Protein AF-0000000083417436 (afdb_homodimer)

Secondary structure (DSSP, 8-state):
-HHHHHHHHHHHHHHHHHHHHHHHHHHHHHHHHHHHHHHHHHHHHTHHHHHTSHHHHHHHHHIIIIIHHHHHHHHHSPS-HHHHHHHHHHGGGS--HHHHHHHHHHHHHHHHHTT--HHHHHTTEETTEE-S----HHHHHHHHHHHTTT-HHHHHHHHHHHHHHHHH----SSSSSSHHHHHHHHHHHHHHTT-HHHHHHHHHHHHHHSS-TT-HHHHHHHHHHHHHHHT--PPPPSGGG---HHHHHHTT---------EEEE--SSHHHHHSPEEEEEEEETTEEEEEES-S-HHHHHHHHHHHGGG-EE-----SS-----SS--EEEEEE-TTSSHHHHHHHHHHHHHHT---TTPPPEEEEEE-TT--EEEE-SS-SS--SS-EEEEEEEE-S--SEE--EEETTTTEEE---TT-EEEEESB-TTS-B-GGG-EEEPPEEES-EEEEEEEEESGGGTTTS----------/-HHHHHHHHHHHHHHHHHHHHHHHHHHHHHHHHHHHHHHHHHHHHTHHHHHTSHHHHHHHHHIIIIIHHHHHHHHHSPS-HHHHHHHHHHGGGS--HHHHHHHHHHHHHHHHHTT--HHHHHTTEETTEE-S----HHHHHHHHHHHTTT-HHHHHHHHHHHHHHHHH-----SSSSSHHHHHHHHHHHHHHTT-HHHHHHHHHHHHHHSS-TT-HHHHHHHHHHHHHHHT--PPPPSGGG---HHHHHHTT---------EEEE--SSHHHHHS-EEEEEEETTTTEEEEES-S-HHHHHHHHHHHGGG-EE-----SS-----SS--EEEEEE-TTSSHHHHHHHHHHHHHHT---TTPPPEEEEEE-TT--EEEE-SS-SS--SS-EEEEEEEE-S--SEE--EEETTTTEEE---TT-EEEEESB-TTS-B-GGG-EEEPPEEES-EEEEEEEEESGGGTTTS----------

Nearest PDB structures (foldseek):
  7zsc-assembly1_A  TM=8.665E-01  e=1.433E-21  Homo sapiens
  7zsc-assembly2_B  TM=8.667E-01  e=2.878E-21  Homo sapiens
  5hv0-assembly1_B  TM=8.045E-01  e=5.940E-15  Bacillus anthracis
  5hv4-assembly1_A-2  TM=8.332E-01  e=5.359E-14  Bacillus anthracis
  5iax-assembly1_B  TM=8.085E-01  e=2.970E-14  Bacillus anthracis

InterPro domains:
  IPR005123 Oxoglutarate/iron-dependent dioxygenase domain [PS51471] (359-460)
  IPR006620 Prolyl 4-hydroxylase, alpha subunit [SM00702] (286-459)
  IPR011990 Tetratricopeptide-like helical domain superfamily [G3DSA:1.25.40.10] (98-228)
  IPR013547 Prolyl 4-hydroxylase, N-terminal [PF08336] (1-128)
  IPR044862 Prolyl 4-hydroxylase alpha subunit, Fe(2+) 2OG dioxygenase domain [PF13640] (366-459)
  IPR045054 Prolyl 4-hydroxylase [PTHR10869] (99-460)

Foldseek 3Di:
DVVVVVVVVVLVVLVVVLVVQVVVLVVVCVVCVVVVVVVVVVCVVPVPVQCVDPVSVVVVVVCVVPVVVVVVVSVVDDTSPVSVVVCVVCVVVDADPLLLLVVLVLVVQQCLLQVNALVCVQQQHDPRDRDPDHHALVRLQSSLVSCLVPWNQSSLRSLLVSLVRLLVDADPDPPDPDSLVVLLVSLVVCVVSLVLVSSLSSLVSSCVVVVCVPDVVSVVVSVVSVVSNVPDDRDHTPSVPDDDLQSCLQNVNQPDDQPWDFDFDQDDDPVCVVPTWTKRFSDVVQTKIKTPQQADLVLLVVVCVVWVVPWDQDQPPDPPDSPPRPVRFKTKDFDACVNDDSSVVVVVSVCVVVVADQPPWGGKMKMKGDASHKWDWDAQWDPDPDPKIQFKKKKAWQDFAPGTFWKAQSLSSDTGGRDHNMMMMGTQADPVGHGDPSRTMMTTGRHGDMTMMIMIGGMCVRCVPRDPPPDPPPPPD/DVVVVVVVVVLVVLVVVLVVQVVVLVVVCVVCVVVVVVVVVVCVVPVPVQCVDPVSVVVVVVCVVPVVVVVVVSVVDDTSPVSVVVCVVCVVVDADPLLLLVVLVLVVQQCLLQVNALVCVQQQHDPRDRDPDHHALVRLQSSLVSCLVPWNQSSLRSLLVSLVRLLVDADPDPPDPDSLVVLLVSLVVCVVSLVLVSSLSSLVSSCVVVVCVPDPVSVVVSVVSVVSNVPDDRGHTDSVPDDDLQSCLQNVNQPDDLPDDFDFPQDPDPVCVVPTWTKRFSDVVQTKIKTPQQADLVLLVVVCVVWVVPWDQDQPPDPPDSPPRPVRFKTKDFDACVNDDSSVVVVVSVCVVVVADQPPWGGKMKMKGDASHKWDWDAQWDPDPDPKIQFKKKKAWQDFAPGTFWKAQSLSSDTGGRDHNMMMMGTQADPVGHGDPSRTMMTTGRHGDMTMMIMIGGMCVRCVPRDPPPDPPPDDD

pLDDT: mean 88.31, std 15.36, range [26.8, 98.62]

Radius of gyration: 50.2 Å; Cα contacts (8 Å, |Δi|>4): 1566; chains: 2; bounding box: 73×171×95 Å

Sequence (954 aa):
MVRLVQLEADFIDNLSSYADELEAKLNKLKSVIPQMRARSKQALLQVENYISNPINAFSLLRRMHEDWQDWNVFMETSVGQSQVNFFNQARAELPTSADLYDACATLFRLQVVYELTVKDMTRGILNGKQYDASLNALDTYAMGKYLIKLDRGLAGEWFTETSEWLKENTLQTPIGDSREKVLLLFAQALLDYKYYSIALTIFDQAVLLANDSADPALLSKRSIIEELSRGEVKEKPEAKSRQTIYEIGCRGQYVQKSGLMCMYKSKSPAFLRLARIKMEVLVLDPLVVIFHDVLSLREIDGLQEIATPHLKRSLVVRYGVNVQAKLRISAGTWVDPKHNNLTLRIERRISDMVDLNLEGSEPFYIIRYGLGGLYKAHYDYFDSNTNDNRLATILFYMNDVEQGGATVFPHFGQTVRPKRGNALFWYNIQHNGTVDTRTLHGGCPVLVGSKWIFTQWIHELPNMFHRPCRKQEPSAAMVRLVQLEADFIDNLSSYADELEAKLNKLKSVIPQMRARSKQALLQVENYISNPINAFSLLRRMHEDWQDWNVFMETSVGQSQVNFFNQARAELPTSADLYDACATLFRLQVVYELTVKDMTRGILNGKQYDASLNALDTYAMGKYLIKLDRGLAGEWFTETSEWLKENTLQTPIGDSREKVLLLFAQALLDYKYYSIALTIFDQAVLLANDSADPALLSKRSIIEELSRGEVKEKPEAKSRQTIYEIGCRGQYVQKSGLMCMYKSKSPAFLRLARIKMEVLVLDPLVVIFHDVLSLREIDGLQEIATPHLKRSLVVRYGVNVQAKLRISAGTWVDPKHNNLTLRIERRISDMVDLNLEGSEPFYIIRYGLGGLYKAHYDYFDSNTNDNRLATILFYMNDVEQGGATVFPHFGQTVRPKRGNALFWYNIQHNGTVDTRTLHGGCPVLVGSKWIFTQWIHELPNMFHRPCRKQEPSAA

Organism: Drosophila navojoa (NCBI:txid7232)

Structure (mmCIF, N/CA/C/O backbone):
data_AF-0000000083417436-model_v1
#
loop_
_entity.id
_entity.type
_entity.pdbx_description
1 polymer 'procollagen-proline 4-dioxygenase'
#
loop_
_atom_site.group_PDB
_atom_site.id
_atom_site.type_symbol
_atom_site.label_atom_id
_atom_site.label_alt_id
_atom_site.label_comp_id
_atom_site.label_asym_id
_atom_site.label_entity_id
_atom_site.label_seq_id
_atom_site.pdbx_PDB_ins_code
_atom_site.Cartn_x
_atom_site.Cartn_y
_atom_site.Cartn_z
_atom_site.occupancy
_atom_site.B_iso_or_equiv
_atom_site.auth_seq_id
_atom_site.auth_comp_id
_atom_site.auth_asym_id
_atom_site.auth_atom_id
_atom_site.pdbx_PDB_model_num
ATOM 1 N N . MET A 1 1 ? -8.047 30.062 10.57 1 87.88 1 MET A N 1
ATOM 2 C CA . MET A 1 1 ? -7.359 29.172 11.508 1 87.88 1 MET A CA 1
ATOM 3 C C . MET A 1 1 ? -8.312 28.109 12.055 1 87.88 1 MET A C 1
ATOM 5 O O . MET A 1 1 ? -7.938 26.953 12.18 1 87.88 1 MET A O 1
ATOM 9 N N . VAL A 1 2 ? -9.539 28.547 12.344 1 89.25 2 VAL A N 1
ATOM 10 C CA . VAL A 1 2 ? -10.523 27.594 12.844 1 89.25 2 VAL A CA 1
ATOM 11 C C . VAL A 1 2 ? -10.727 26.469 11.82 1 89.25 2 VAL A C 1
ATOM 13 O O . VAL A 1 2 ? -10.742 25.297 12.18 1 89.25 2 VAL A O 1
ATOM 16 N N . ARG A 1 3 ? -10.852 26.844 10.594 1 92.62 3 ARG A N 1
ATOM 17 C CA . ARG A 1 3 ? -11.039 25.891 9.516 1 92.62 3 ARG A CA 1
ATOM 18 C C . ARG A 1 3 ? -9.852 24.922 9.422 1 92.62 3 ARG A C 1
ATOM 20 O O . ARG A 1 3 ? -10.031 23.75 9.117 1 92.62 3 ARG A O 1
ATOM 27 N N . LEU A 1 4 ? -8.695 25.391 9.672 1 96.06 4 LEU A N 1
ATOM 28 C CA . LEU A 1 4 ? -7.508 24.547 9.602 1 96.06 4 LEU A CA 1
ATOM 29 C C . LEU A 1 4 ? -7.539 23.469 10.672 1 96.06 4 LEU A C 1
ATOM 31 O O . LEU A 1 4 ? -7.09 22.344 10.438 1 96.06 4 LEU A O 1
ATOM 35 N N . VAL A 1 5 ? -8.039 23.828 11.875 1 97.12 5 VAL A N 1
ATOM 36 C CA . VAL A 1 5 ? -8.148 22.859 12.961 1 97.12 5 VAL A CA 1
ATOM 37 C C . VAL A 1 5 ? -9.086 21.719 12.539 1 97.12 5 VAL A C 1
ATOM 39 O O . VAL A 1 5 ? -8.766 20.547 12.734 1 97.12 5 VAL A O 1
ATOM 42 N N . GLN A 1 6 ? -10.203 22.078 11.961 1 97.12 6 GLN A N 1
ATOM 43 C CA . GLN A 1 6 ? -11.164 21.094 11.5 1 97.12 6 GLN A CA 1
ATOM 44 C C . GLN A 1 6 ? -10.594 20.25 10.359 1 97.12 6 GLN A C 1
ATOM 46 O O . GLN A 1 6 ? -10.789 19.031 10.32 1 97.12 6 GLN A O 1
ATOM 51 N N . LEU A 1 7 ? -9.953 20.922 9.453 1 97.62 7 LEU A N 1
ATOM 52 C CA . LEU A 1 7 ? -9.367 20.234 8.305 1 97.62 7 LEU A CA 1
ATOM 53 C C . LEU A 1 7 ? -8.312 19.234 8.75 1 97.62 7 LEU A C 1
ATOM 55 O O . LEU A 1 7 ? -8.203 18.141 8.18 1 97.62 7 LEU A O 1
ATOM 59 N N . GLU A 1 8 ? -7.516 19.547 9.727 1 97.75 8 GLU A N 1
ATOM 60 C CA . GLU A 1 8 ? -6.52 18.609 10.227 1 97.75 8 GLU A CA 1
ATOM 61 C C . GLU A 1 8 ? -7.18 17.344 10.789 1 97.75 8 GLU A C 1
ATOM 63 O O . GLU A 1 8 ? -6.688 16.234 10.594 1 97.75 8 GLU A O 1
ATOM 68 N N . ALA A 1 9 ? -8.266 17.562 11.547 1 98 9 ALA A N 1
ATOM 69 C CA . ALA A 1 9 ? -9.008 16.422 12.055 1 98 9 ALA A CA 1
ATOM 70 C C . ALA A 1 9 ? -9.484 15.516 10.914 1 98 9 ALA A C 1
ATOM 72 O O . ALA A 1 9 ? -9.398 14.289 11.008 1 98 9 ALA A O 1
ATOM 73 N N . ASP A 1 10 ? -9.961 16.141 9.875 1 98.12 10 ASP A N 1
ATOM 74 C CA . ASP A 1 10 ? -10.406 15.391 8.703 1 98.12 10 ASP A CA 1
ATOM 75 C C . ASP A 1 10 ? -9.242 14.625 8.07 1 98.12 10 ASP A C 1
ATOM 77 O O . ASP A 1 10 ? -9.406 13.492 7.617 1 98.12 10 ASP A O 1
ATOM 81 N N . PHE A 1 11 ? -8.109 15.281 7.996 1 98.06 11 PHE A N 1
ATOM 82 C CA . PHE A 1 11 ? -6.926 14.641 7.426 1 98.06 11 PHE A CA 1
ATOM 83 C C . PHE A 1 11 ? -6.508 13.438 8.258 1 98.06 11 PHE A C 1
ATOM 85 O O . PHE A 1 11 ? -6.078 12.414 7.707 1 98.06 11 PHE A O 1
ATOM 92 N N . ILE A 1 12 ? -6.59 13.531 9.547 1 98.12 12 ILE A N 1
ATOM 93 C CA . ILE A 1 12 ? -6.227 12.43 10.43 1 98.12 12 ILE A CA 1
ATOM 94 C C . ILE A 1 12 ? -7.172 11.25 10.203 1 98.12 12 ILE A C 1
ATOM 96 O O . ILE A 1 12 ? -6.734 10.102 10.117 1 98.12 12 ILE A O 1
ATOM 100 N N . ASP A 1 13 ? -8.438 11.539 10.07 1 98.25 13 ASP A N 1
ATOM 101 C CA . ASP A 1 13 ? -9.414 10.492 9.773 1 98.25 13 ASP A CA 1
ATOM 102 C C . ASP A 1 13 ? -9.125 9.852 8.414 1 98.25 13 ASP A C 1
ATOM 104 O O . ASP A 1 13 ? -9.266 8.641 8.25 1 98.25 13 ASP A O 1
ATOM 108 N N . ASN A 1 14 ? -8.836 10.727 7.484 1 98.25 14 ASN A N 1
ATOM 109 C CA . ASN A 1 14 ? -8.461 10.25 6.156 1 98.25 14 ASN A CA 1
ATOM 110 C C . ASN A 1 14 ? -7.25 9.32 6.211 1 98.25 14 ASN A C 1
ATOM 112 O O . ASN A 1 14 ? -7.219 8.289 5.539 1 98.25 14 ASN A O 1
ATOM 116 N N . LEU A 1 15 ? -6.234 9.688 6.93 1 97.75 15 LEU A N 1
ATOM 117 C CA . LEU A 1 15 ? -5.035 8.875 7.109 1 97.75 15 LEU A CA 1
ATOM 118 C C . LEU A 1 15 ? -5.371 7.551 7.781 1 97.75 15 LEU A C 1
ATOM 120 O O . LEU A 1 15 ? -4.797 6.512 7.441 1 97.75 15 LEU A O 1
ATOM 124 N N . SER A 1 16 ? -6.254 7.602 8.75 1 98.25 16 SER A N 1
ATOM 125 C CA . SER A 1 16 ? -6.715 6.387 9.422 1 98.25 16 SER A CA 1
ATOM 126 C C . SER A 1 16 ? -7.41 5.445 8.445 1 98.25 16 SER A C 1
ATOM 128 O O . SER A 1 16 ? -7.223 4.23 8.508 1 98.25 16 SER A O 1
ATOM 130 N N . SER A 1 17 ? -8.25 6.031 7.617 1 98.31 17 SER A N 1
ATOM 131 C CA . SER A 1 17 ? -8.906 5.246 6.578 1 98.31 17 SER A CA 1
ATOM 132 C C . SER A 1 17 ? -7.891 4.586 5.652 1 98.31 17 SER A C 1
ATOM 134 O O . SER A 1 17 ? -8.078 3.441 5.238 1 98.31 17 SER A O 1
ATOM 136 N N . TYR A 1 18 ? -6.863 5.297 5.207 1 98.06 18 TYR A N 1
ATOM 137 C CA . TYR A 1 18 ? -5.77 4.75 4.414 1 98.06 18 TYR A CA 1
ATOM 138 C C . TYR A 1 18 ? -5.129 3.557 5.117 1 98.06 18 TYR A C 1
ATOM 140 O O . TYR A 1 18 ? -4.871 2.525 4.492 1 98.06 18 TYR A O 1
ATOM 148 N N . ALA A 1 19 ? -4.859 3.709 6.426 1 98 19 ALA A N 1
ATOM 149 C CA . ALA A 1 19 ? -4.289 2.619 7.215 1 98 19 ALA A CA 1
ATOM 150 C C . ALA A 1 19 ? -5.191 1.389 7.176 1 98 19 ALA A C 1
ATOM 152 O O . ALA A 1 19 ? -4.703 0.258 7.102 1 98 19 ALA A O 1
ATOM 153 N N . ASP A 1 20 ? -6.469 1.587 7.25 1 97.94 20 ASP A N 1
ATOM 154 C CA . ASP A 1 20 ? -7.422 0.484 7.203 1 97.94 20 ASP A CA 1
ATOM 155 C C . ASP A 1 20 ? -7.312 -0.282 5.887 1 97.94 20 ASP A C 1
ATOM 157 O O . ASP A 1 20 ? -7.383 -1.513 5.867 1 97.94 20 ASP A O 1
ATOM 161 N N . GLU A 1 21 ? -7.219 0.444 4.828 1 96.38 21 GLU A N 1
ATOM 162 C CA . GLU A 1 21 ? -7.09 -0.193 3.521 1 96.38 21 GLU A CA 1
ATOM 163 C C . GLU A 1 21 ? -5.793 -0.99 3.42 1 96.38 21 GLU A C 1
ATOM 165 O O . GLU A 1 21 ? -5.773 -2.09 2.863 1 96.38 21 GLU A O 1
ATOM 170 N N . LEU A 1 22 ? -4.668 -0.401 3.922 1 97 22 LEU A N 1
ATOM 171 C CA . LEU A 1 22 ? -3.396 -1.113 3.973 1 97 22 LEU A CA 1
ATOM 172 C C . LEU A 1 22 ? -3.529 -2.404 4.773 1 97 22 LEU A C 1
ATOM 174 O O . LEU A 1 22 ? -3.016 -3.449 4.367 1 97 22 LEU A O 1
ATOM 178 N N . GLU A 1 23 ? -4.168 -2.256 5.875 1 97.31 23 GLU A N 1
ATOM 179 C CA . GLU A 1 23 ? -4.332 -3.404 6.762 1 97.31 23 GLU A CA 1
ATOM 180 C C . GLU A 1 23 ? -5.145 -4.508 6.09 1 97.31 23 GLU A C 1
ATOM 182 O O . GLU A 1 23 ? -4.848 -5.691 6.25 1 97.31 23 GLU A O 1
ATOM 187 N N . ALA A 1 24 ? -6.207 -4.176 5.402 1 94.88 24 ALA A N 1
ATOM 188 C CA . ALA A 1 24 ? -7.027 -5.148 4.688 1 94.88 24 ALA A CA 1
ATOM 189 C C . ALA A 1 24 ? -6.207 -5.906 3.648 1 94.88 24 ALA A C 1
ATOM 191 O O . ALA A 1 24 ? -6.312 -7.129 3.531 1 94.88 24 ALA A O 1
ATOM 192 N N . LYS A 1 25 ? -5.453 -5.148 2.873 1 94.62 25 LYS A N 1
ATOM 193 C CA . LYS A 1 25 ? -4.59 -5.762 1.867 1 94.62 25 LYS A CA 1
ATOM 194 C C . LYS A 1 25 ? -3.564 -6.688 2.512 1 94.62 25 LYS A C 1
ATOM 196 O O . LYS A 1 25 ? -3.336 -7.801 2.031 1 94.62 25 LYS A O 1
ATOM 201 N N . LEU A 1 26 ? -2.938 -6.27 3.613 1 96.81 26 LEU A N 1
ATOM 202 C CA . LEU A 1 26 ? -1.954 -7.07 4.336 1 96.81 26 LEU A CA 1
ATOM 203 C C . LEU A 1 26 ? -2.588 -8.344 4.891 1 96.81 26 LEU A C 1
ATOM 205 O O . LEU A 1 26 ? -1.989 -9.414 4.828 1 96.81 26 LEU A O 1
ATOM 209 N N . ASN A 1 27 ? -3.762 -8.227 5.445 1 95.19 27 ASN A N 1
ATOM 210 C CA . ASN A 1 27 ? -4.449 -9.367 6.043 1 95.19 27 ASN A CA 1
ATOM 211 C C . ASN A 1 27 ? -4.742 -10.453 5.008 1 95.19 27 ASN A C 1
ATOM 213 O O . ASN A 1 27 ? -4.676 -11.641 5.316 1 95.19 27 ASN A O 1
ATOM 217 N N . LYS A 1 28 ? -5.129 -10.07 3.848 1 93.88 28 LYS A N 1
ATOM 218 C CA . LYS A 1 28 ? -5.344 -11.031 2.771 1 93.88 28 LYS A CA 1
ATOM 219 C C . LYS A 1 28 ? -4.082 -11.852 2.504 1 93.88 28 LYS A C 1
ATOM 221 O O . LYS A 1 28 ? -4.145 -13.078 2.387 1 93.88 28 LYS A O 1
ATOM 226 N N . LEU A 1 29 ? -2.91 -11.234 2.422 1 96.06 29 LEU A N 1
ATOM 227 C CA . LEU A 1 29 ? -1.639 -11.898 2.166 1 96.06 29 LEU A CA 1
ATOM 228 C C . LEU A 1 29 ? -1.266 -12.82 3.322 1 96.06 29 LEU A C 1
ATOM 230 O O . LEU A 1 29 ? -0.821 -13.953 3.104 1 96.06 29 LEU A O 1
ATOM 234 N N . LYS A 1 30 ? -1.461 -12.328 4.531 1 95.69 30 LYS A N 1
ATOM 235 C CA . LYS A 1 30 ? -1.104 -13.109 5.711 1 95.69 30 LYS A CA 1
ATOM 236 C C . LYS A 1 30 ? -1.944 -14.375 5.805 1 95.69 30 LYS A C 1
ATOM 238 O O . LYS A 1 30 ? -1.495 -15.383 6.355 1 95.69 30 LYS A O 1
ATOM 243 N N . SER A 1 31 ? -3.09 -14.328 5.266 1 93.06 31 SER A N 1
ATOM 244 C CA . SER A 1 31 ? -3.984 -15.484 5.312 1 93.06 31 SER A CA 1
ATOM 245 C C . SER A 1 31 ? -3.605 -16.516 4.266 1 93.06 31 SER A C 1
ATOM 247 O O . SER A 1 31 ? -3.816 -17.719 4.469 1 93.06 31 SER A O 1
ATOM 249 N N . VAL A 1 32 ? -3.018 -16.156 3.154 1 94.38 32 VAL A N 1
ATOM 250 C CA . VAL A 1 32 ? -2.873 -17.078 2.033 1 94.38 32 VAL A CA 1
ATOM 251 C C . VAL A 1 32 ? -1.428 -17.578 1.949 1 94.38 32 VAL A C 1
ATOM 253 O O . VAL A 1 32 ? -1.17 -18.703 1.516 1 94.38 32 VAL A O 1
ATOM 256 N N . ILE A 1 33 ? -0.412 -16.797 2.352 1 96.88 33 ILE A N 1
ATOM 257 C CA . ILE A 1 33 ? 1.002 -17.062 2.115 1 96.88 33 ILE A CA 1
ATOM 258 C C . ILE A 1 33 ? 1.409 -18.344 2.842 1 96.88 33 ILE A C 1
ATOM 260 O O . ILE A 1 33 ? 2.082 -19.203 2.268 1 96.88 33 ILE A O 1
ATOM 264 N N . PRO A 1 34 ? 0.971 -18.531 4.125 1 96.19 34 PRO A N 1
ATOM 265 C CA . PRO A 1 34 ? 1.371 -19.766 4.805 1 96.19 34 PRO A CA 1
ATOM 266 C C . PRO A 1 34 ? 0.889 -21.031 4.082 1 96.19 34 PRO A C 1
ATOM 268 O O . PRO A 1 34 ? 1.629 -22.016 3.98 1 96.19 34 PRO A O 1
ATOM 271 N N . GLN A 1 35 ? -0.306 -21.016 3.547 1 94.06 35 GLN A N 1
ATOM 272 C CA . GLN A 1 35 ? -0.842 -22.156 2.82 1 94.06 35 GLN A CA 1
ATOM 273 C C . GLN A 1 35 ? -0.089 -22.391 1.514 1 94.06 35 GLN A C 1
ATOM 275 O O . GLN A 1 35 ? 0.199 -23.531 1.146 1 94.06 35 GLN A O 1
ATOM 280 N N . MET A 1 36 ? 0.201 -21.344 0.807 1 95.56 36 MET A N 1
ATOM 281 C CA . MET A 1 36 ? 0.979 -21.438 -0.426 1 95.56 36 MET A CA 1
ATOM 282 C C . MET A 1 36 ? 2.359 -22.016 -0.156 1 95.56 36 MET A C 1
ATOM 284 O O . MET A 1 36 ? 2.846 -22.844 -0.925 1 95.56 36 MET A O 1
ATOM 288 N N . ARG A 1 37 ? 2.957 -21.578 0.928 1 96.38 37 ARG A N 1
ATOM 289 C CA . ARG A 1 37 ? 4.293 -22.031 1.295 1 96.38 37 ARG A CA 1
ATOM 290 C C . ARG A 1 37 ? 4.281 -23.516 1.633 1 96.38 37 ARG A C 1
ATOM 292 O O . ARG A 1 37 ? 5.207 -24.25 1.272 1 96.38 37 ARG A O 1
ATOM 299 N N . ALA A 1 38 ? 3.283 -23.938 2.344 1 95.5 38 ALA A N 1
ATOM 300 C CA . ALA A 1 38 ? 3.166 -25.359 2.703 1 95.5 38 ALA A CA 1
ATOM 301 C C . ALA A 1 38 ? 3.064 -26.234 1.457 1 95.5 38 ALA A C 1
ATOM 303 O O . ALA A 1 38 ? 3.736 -27.25 1.358 1 95.5 38 ALA A O 1
ATOM 304 N N . ARG A 1 39 ? 2.24 -25.844 0.531 1 94 39 ARG A N 1
ATOM 305 C CA . ARG A 1 39 ? 2.084 -26.594 -0.716 1 94 39 ARG A CA 1
ATOM 306 C C . ARG A 1 39 ? 3.389 -26.609 -1.507 1 94 39 ARG A C 1
ATOM 308 O O . ARG A 1 39 ? 3.777 -27.656 -2.045 1 94 39 ARG A O 1
ATOM 315 N N . SER A 1 40 ? 4.008 -25.469 -1.616 1 95.94 40 SER A N 1
ATOM 316 C CA . SER A 1 40 ? 5.254 -25.359 -2.363 1 95.94 40 SER A CA 1
ATOM 317 C C . SER A 1 40 ? 6.352 -26.219 -1.743 1 95.94 40 SER A C 1
ATOM 319 O O . SER A 1 40 ? 7.148 -26.828 -2.459 1 95.94 40 SER A O 1
ATOM 321 N N . LYS A 1 41 ? 6.414 -26.25 -0.413 1 95.81 41 LYS A N 1
ATOM 322 C CA . LYS A 1 41 ? 7.414 -27.047 0.281 1 95.81 41 LYS A CA 1
ATOM 323 C C . LYS A 1 41 ? 7.254 -28.531 -0.052 1 95.81 41 LYS A C 1
ATOM 325 O O . LYS A 1 41 ? 8.242 -29.234 -0.267 1 95.81 41 LYS A O 1
ATOM 330 N N . GLN A 1 42 ? 6.055 -28.969 -0.113 1 93.88 42 GLN A N 1
ATOM 331 C CA . GLN A 1 42 ? 5.773 -30.359 -0.473 1 93.88 42 GLN A CA 1
ATOM 332 C C . GLN A 1 42 ? 6.23 -30.656 -1.897 1 93.88 42 GLN A C 1
ATOM 334 O O . GLN A 1 42 ? 6.797 -31.719 -2.162 1 93.88 42 GLN A O 1
ATOM 339 N N . ALA A 1 43 ? 5.98 -29.781 -2.783 1 95.88 43 ALA A N 1
ATOM 340 C CA . ALA A 1 43 ? 6.383 -29.953 -4.18 1 95.88 43 ALA A CA 1
ATOM 341 C C . ALA A 1 43 ? 7.902 -29.984 -4.316 1 95.88 43 ALA A C 1
ATOM 343 O O . ALA A 1 43 ? 8.445 -30.766 -5.098 1 95.88 43 ALA A O 1
ATOM 344 N N . LEU A 1 44 ? 8.562 -29.156 -3.504 1 95.69 44 LEU A N 1
ATOM 345 C CA . LEU A 1 44 ? 10.016 -29 -3.605 1 95.69 44 LEU A CA 1
ATOM 346 C C . LEU A 1 44 ? 10.727 -30.203 -3.008 1 95.69 44 LEU A C 1
ATOM 348 O O . LEU A 1 44 ? 11.852 -30.516 -3.402 1 95.69 44 LEU A O 1
ATOM 352 N N . LEU A 1 45 ? 10.141 -30.906 -2.047 1 93.69 45 LEU A N 1
ATOM 353 C CA . LEU A 1 45 ? 10.75 -32.062 -1.411 1 93.69 45 LEU A CA 1
ATOM 354 C C . LEU A 1 45 ? 10.977 -33.188 -2.426 1 93.69 45 LEU A C 1
ATOM 356 O O . LEU A 1 45 ? 12.016 -33.875 -2.389 1 93.69 45 LEU A O 1
ATOM 360 N N . GLN A 1 46 ? 10.039 -33.438 -3.326 1 92.88 46 GLN A N 1
ATOM 361 C CA . GLN A 1 46 ? 10.141 -34.406 -4.391 1 92.88 46 GLN A CA 1
ATOM 362 C C . GLN A 1 46 ? 9.609 -33.875 -5.711 1 92.88 46 GLN A C 1
ATOM 364 O O . GLN A 1 46 ? 8.555 -34.281 -6.191 1 92.88 46 GLN A O 1
ATOM 369 N N . VAL A 1 47 ? 10.414 -33.125 -6.301 1 93.81 47 VAL A N 1
ATOM 370 C CA . VAL A 1 47 ? 9.969 -32.312 -7.438 1 93.81 47 VAL A CA 1
ATOM 371 C C . VAL A 1 47 ? 9.562 -33.219 -8.594 1 93.81 47 VAL A C 1
ATOM 373 O O . VAL A 1 47 ? 8.5 -33.062 -9.195 1 93.81 47 VAL A O 1
ATOM 376 N N . GLU A 1 48 ? 10.375 -34.281 -8.906 1 89.38 48 GLU A N 1
ATOM 377 C CA . GLU A 1 48 ? 10.094 -35.156 -10.031 1 89.38 48 GLU A CA 1
ATOM 378 C C . GLU A 1 48 ? 8.812 -35.938 -9.812 1 89.38 48 GLU A C 1
ATOM 380 O O . GLU A 1 48 ? 8 -36.094 -10.727 1 89.38 48 GLU A O 1
ATOM 385 N N . ASN A 1 49 ? 8.664 -36.406 -8.617 1 91.06 49 ASN A N 1
ATOM 386 C CA . ASN A 1 49 ? 7.445 -37.125 -8.273 1 91.06 49 ASN A CA 1
ATOM 387 C C . ASN A 1 49 ? 6.219 -36.219 -8.352 1 91.06 49 ASN A C 1
ATOM 389 O O . ASN A 1 49 ? 5.156 -36.625 -8.812 1 91.06 49 ASN A O 1
ATOM 393 N N . TYR A 1 50 ? 6.426 -35 -7.891 1 94.94 50 TYR A N 1
ATOM 394 C CA . TYR A 1 50 ? 5.336 -34.031 -7.867 1 94.94 50 TYR A CA 1
ATOM 395 C C . TYR A 1 50 ? 4.844 -33.75 -9.281 1 94.94 50 TYR A C 1
ATOM 397 O O . TYR A 1 50 ? 3.641 -33.781 -9.547 1 94.94 50 TYR A O 1
ATOM 405 N N . ILE A 1 51 ? 5.75 -33.562 -10.211 1 93 51 ILE A N 1
ATOM 406 C CA . ILE A 1 51 ? 5.367 -33.125 -11.547 1 93 51 ILE A CA 1
ATOM 407 C C . ILE A 1 51 ? 4.992 -34.344 -12.398 1 93 51 ILE A C 1
ATOM 409 O O . ILE A 1 51 ? 4.449 -34.188 -13.492 1 93 51 ILE A O 1
ATOM 413 N N . SER A 1 52 ? 5.301 -35.562 -11.945 1 93 52 SER A N 1
ATOM 414 C CA . SER A 1 52 ? 4.961 -36.75 -12.688 1 93 52 SER A CA 1
ATOM 415 C C . SER A 1 52 ? 3.523 -37.188 -12.414 1 93 52 SER A C 1
ATOM 417 O O . SER A 1 52 ? 3.047 -38.188 -12.984 1 93 52 SER A O 1
ATOM 419 N N . ASN A 1 53 ? 2.85 -36.531 -11.5 1 95.56 53 ASN A N 1
ATOM 420 C CA . ASN A 1 53 ? 1.422 -36.688 -11.25 1 95.56 53 ASN A CA 1
ATOM 421 C C . ASN A 1 53 ? 0.592 -35.688 -12.062 1 95.56 53 ASN A C 1
ATOM 423 O O . ASN A 1 53 ? 0.802 -34.5 -11.984 1 95.56 53 ASN A O 1
ATOM 427 N N . PRO A 1 54 ? -0.319 -36.188 -12.852 1 96.38 54 PRO A N 1
ATOM 428 C CA . PRO A 1 54 ? -1.032 -35.312 -13.766 1 96.38 54 PRO A CA 1
ATOM 429 C C . PRO A 1 54 ? -1.878 -34.25 -13.039 1 96.38 54 PRO A C 1
ATOM 431 O O . PRO A 1 54 ? -2.09 -33.156 -13.555 1 96.38 54 PRO A O 1
ATOM 434 N N . ILE A 1 55 ? -2.393 -34.562 -11.883 1 97.69 55 ILE A N 1
ATOM 435 C CA . ILE A 1 55 ? -3.201 -33.625 -11.109 1 97.69 55 ILE A CA 1
ATOM 436 C C . ILE A 1 55 ? -2.336 -32.469 -10.641 1 97.69 55 ILE A C 1
ATOM 438 O O . ILE A 1 55 ? -2.703 -31.297 -10.82 1 97.69 55 ILE A O 1
ATOM 442 N N . ASN A 1 56 ? -1.172 -32.812 -10.055 1 96.94 56 ASN A N 1
ATOM 443 C CA . ASN A 1 56 ? -0.227 -31.797 -9.609 1 96.94 56 ASN A CA 1
ATOM 444 C C . ASN A 1 56 ? 0.282 -30.953 -10.773 1 96.94 56 ASN A C 1
ATOM 446 O O . ASN A 1 56 ? 0.35 -29.719 -10.672 1 96.94 56 ASN A O 1
ATOM 450 N N . ALA A 1 57 ? 0.629 -31.641 -11.844 1 95.81 57 ALA A N 1
ATOM 451 C CA . ALA A 1 57 ? 1.188 -30.953 -13.008 1 95.81 57 ALA A CA 1
ATOM 452 C C . ALA A 1 57 ? 0.187 -29.969 -13.594 1 95.81 57 ALA A C 1
ATOM 454 O O . ALA A 1 57 ? 0.54 -28.828 -13.898 1 95.81 57 ALA A O 1
ATOM 455 N N . PHE A 1 58 ? -1.044 -30.391 -13.703 1 97.06 58 PHE A N 1
ATOM 456 C CA . PHE A 1 58 ? -2.096 -29.531 -14.242 1 97.06 58 PHE A CA 1
ATOM 457 C C . PHE A 1 58 ? -2.336 -28.328 -13.328 1 97.06 58 PHE A C 1
ATOM 459 O O . PHE A 1 58 ? -2.371 -27.188 -13.797 1 97.06 58 PHE A O 1
ATOM 466 N N . SER A 1 59 ? -2.537 -28.594 -12.086 1 97.5 59 SER A N 1
ATOM 467 C CA . SER A 1 59 ? -2.812 -27.531 -11.125 1 97.5 59 SER A CA 1
ATOM 468 C C . SER A 1 59 ? -1.682 -26.516 -11.094 1 97.5 59 SER A C 1
ATOM 470 O O . SER A 1 59 ? -1.931 -25.312 -11.023 1 97.5 59 SER A O 1
ATOM 472 N N . LEU A 1 60 ? -0.417 -27 -11.086 1 96.81 60 LEU A N 1
ATOM 473 C CA . LEU A 1 60 ? 0.741 -26.109 -11.094 1 96.81 60 LEU A CA 1
ATOM 474 C C . LEU A 1 60 ? 0.735 -25.219 -12.336 1 96.81 60 LEU A C 1
ATOM 476 O O . LEU A 1 60 ? 0.929 -24 -12.234 1 96.81 60 LEU A O 1
ATOM 480 N N . LEU A 1 61 ? 0.52 -25.859 -13.477 1 96.56 61 LEU A N 1
ATOM 481 C CA . LEU A 1 61 ? 0.53 -25.109 -14.734 1 96.56 61 LEU A CA 1
ATOM 482 C C . LEU A 1 61 ? -0.558 -24.031 -14.734 1 96.56 61 LEU A C 1
ATOM 484 O O . LEU A 1 61 ? -0.319 -22.906 -15.164 1 96.56 61 LEU A O 1
ATOM 488 N N . ARG A 1 62 ? -1.696 -24.359 -14.297 1 97.06 62 ARG A N 1
ATOM 489 C CA . ARG A 1 62 ? -2.805 -23.422 -14.25 1 97.06 62 ARG A CA 1
ATOM 490 C C . ARG A 1 62 ? -2.49 -22.25 -13.312 1 97.06 62 ARG A C 1
ATOM 492 O O . ARG A 1 62 ? -2.701 -21.094 -13.672 1 97.06 62 ARG A O 1
ATOM 499 N N . ARG A 1 63 ? -1.992 -22.547 -12.078 1 96.19 63 ARG A N 1
ATOM 500 C CA . ARG A 1 63 ? -1.651 -21.516 -11.109 1 96.19 63 ARG A CA 1
ATOM 501 C C . ARG A 1 63 ? -0.615 -20.562 -11.672 1 96.19 63 ARG A C 1
ATOM 503 O O . ARG A 1 63 ? -0.754 -19.344 -11.539 1 96.19 63 ARG A O 1
ATOM 510 N N . MET A 1 64 ? 0.361 -21.141 -12.273 1 97.06 64 MET A N 1
ATOM 511 C CA . MET A 1 64 ? 1.453 -20.328 -12.789 1 97.06 64 MET A CA 1
ATOM 512 C C . MET A 1 64 ? 0.976 -19.453 -13.953 1 97.06 64 MET A C 1
ATOM 514 O O . MET A 1 64 ? 1.488 -18.344 -14.156 1 97.06 64 MET A O 1
ATOM 518 N N . HIS A 1 65 ? 0.001 -19.922 -14.664 1 96.06 65 HIS A N 1
ATOM 519 C CA . HIS A 1 65 ? -0.526 -19.156 -15.789 1 96.06 65 HIS A CA 1
ATOM 520 C C . HIS A 1 65 ? -1.51 -18.094 -15.328 1 96.06 65 HIS A C 1
ATOM 522 O O . HIS A 1 65 ? -1.495 -16.969 -15.828 1 96.06 65 HIS A O 1
ATOM 528 N N . GLU A 1 66 ? -2.379 -18.422 -14.359 1 95.69 66 GLU A N 1
ATOM 529 C CA . GLU A 1 66 ? -3.504 -17.547 -14.062 1 95.69 66 GLU A CA 1
ATOM 530 C C . GLU A 1 66 ? -3.328 -16.859 -12.703 1 95.69 66 GLU A C 1
ATOM 532 O O . GLU A 1 66 ? -3.307 -15.633 -12.617 1 95.69 66 GLU A O 1
ATOM 537 N N . ASP A 1 67 ? -3.137 -17.641 -11.641 1 95.5 67 ASP A N 1
ATOM 538 C CA . ASP A 1 67 ? -3.15 -17.125 -10.281 1 95.5 67 ASP A CA 1
ATOM 539 C C . ASP A 1 67 ? -2.055 -16.078 -10.094 1 95.5 67 ASP A C 1
ATOM 541 O O . ASP A 1 67 ? -2.283 -15.031 -9.469 1 95.5 67 ASP A O 1
ATOM 545 N N . TRP A 1 68 ? -0.919 -16.359 -10.555 1 96.44 68 TRP A N 1
ATOM 546 C CA . TRP A 1 68 ? 0.211 -15.477 -10.273 1 96.44 68 TRP A CA 1
ATOM 547 C C . TRP A 1 68 ? 0.102 -14.188 -11.078 1 96.44 68 TRP A C 1
ATOM 549 O O . TRP A 1 68 ? 0.622 -13.148 -10.664 1 96.44 68 TRP A O 1
ATOM 559 N N . GLN A 1 69 ? -0.606 -14.242 -12.266 1 94.81 69 GLN A N 1
ATOM 560 C CA . GLN A 1 69 ? -0.937 -12.992 -12.938 1 94.81 69 GLN A CA 1
ATOM 561 C C . GLN A 1 69 ? -1.853 -12.133 -12.07 1 94.81 69 GLN A C 1
ATOM 563 O O . GLN A 1 69 ? -1.678 -10.914 -12 1 94.81 69 GLN A O 1
ATOM 568 N N . ASP A 1 70 ? -2.779 -12.734 -11.461 1 95.25 70 ASP A N 1
ATOM 569 C CA . ASP A 1 70 ? -3.695 -12.023 -10.57 1 95.25 70 ASP A CA 1
ATOM 570 C C . ASP A 1 70 ? -2.953 -11.43 -9.375 1 95.25 70 ASP A C 1
ATOM 572 O O . ASP A 1 70 ? -3.248 -10.312 -8.953 1 95.25 70 ASP A O 1
ATOM 576 N N . TRP A 1 71 ? -2.023 -12.18 -8.828 1 96.38 71 TRP A N 1
ATOM 577 C CA . TRP A 1 71 ? -1.244 -11.695 -7.695 1 96.38 71 TRP A CA 1
ATOM 578 C C . TRP A 1 71 ? -0.38 -10.508 -8.102 1 96.38 71 TRP A C 1
ATOM 580 O O . TRP A 1 71 ? -0.171 -9.578 -7.312 1 96.38 71 TRP A O 1
ATOM 590 N N . ASN A 1 72 ? 0.147 -10.594 -9.359 1 96.25 72 ASN A N 1
ATOM 591 C CA . ASN A 1 72 ? 0.899 -9.438 -9.844 1 96.25 72 ASN A CA 1
ATOM 592 C C . ASN A 1 72 ? 0.03 -8.188 -9.906 1 96.25 72 ASN A C 1
ATOM 594 O O . ASN A 1 72 ? 0.465 -7.105 -9.508 1 96.25 72 ASN A O 1
ATOM 598 N N . VAL A 1 73 ? -1.188 -8.344 -10.406 1 95.31 73 VAL A N 1
ATOM 599 C CA . VAL A 1 73 ? -2.121 -7.223 -10.469 1 95.31 73 VAL A CA 1
ATOM 600 C C . VAL A 1 73 ? -2.434 -6.734 -9.055 1 95.31 73 VAL A C 1
ATOM 602 O O . VAL A 1 73 ? -2.518 -5.527 -8.812 1 95.31 73 VAL A O 1
ATOM 605 N N . PHE A 1 74 ? -2.602 -7.625 -8.18 1 96.19 74 PHE A N 1
ATOM 606 C CA . PHE A 1 74 ? -2.852 -7.312 -6.777 1 96.19 74 PHE A CA 1
ATOM 607 C C . PHE A 1 74 ? -1.747 -6.426 -6.215 1 96.19 74 PHE A C 1
ATOM 609 O O . PHE A 1 74 ? -2.023 -5.434 -5.539 1 96.19 74 PHE A O 1
ATOM 616 N N . MET A 1 75 ? -0.496 -6.762 -6.457 1 96.12 75 MET A N 1
ATOM 617 C CA . MET A 1 75 ? 0.641 -5.984 -5.973 1 96.12 75 MET A CA 1
ATOM 618 C C . MET A 1 75 ? 0.703 -4.625 -6.656 1 96.12 75 MET A C 1
ATOM 620 O O . MET A 1 75 ? 1.05 -3.623 -6.027 1 96.12 75 MET A O 1
ATOM 624 N N . GLU A 1 76 ? 0.339 -4.598 -7.926 1 94.25 76 GLU A N 1
ATOM 625 C CA . GLU A 1 76 ? 0.422 -3.377 -8.727 1 94.25 76 GLU A CA 1
ATOM 626 C C . GLU A 1 76 ? -0.675 -2.391 -8.336 1 94.25 76 GLU A C 1
ATOM 628 O O . GLU A 1 76 ? -0.537 -1.185 -8.555 1 94.25 76 GLU A O 1
ATOM 633 N N . THR A 1 77 ? -1.759 -2.947 -7.844 1 92.94 77 THR A N 1
ATOM 634 C CA . THR A 1 77 ? -2.891 -2.092 -7.5 1 92.94 77 THR A CA 1
ATOM 635 C C . THR A 1 77 ? -2.57 -1.236 -6.277 1 92.94 77 THR A C 1
ATOM 637 O O . THR A 1 77 ? -2.27 -1.765 -5.203 1 92.94 77 THR A O 1
ATOM 640 N N . SER A 1 78 ? -2.668 0.084 -6.488 1 91.44 78 SER A N 1
ATOM 641 C CA . SER A 1 78 ? -2.299 1.029 -5.438 1 91.44 78 SER A CA 1
ATOM 642 C C . SER A 1 78 ? -3.361 1.088 -4.348 1 91.44 78 SER A C 1
ATOM 644 O O . SER A 1 78 ? -4.535 0.801 -4.598 1 91.44 78 SER A O 1
ATOM 646 N N . VAL A 1 79 ? -2.924 1.377 -3.168 1 93.31 79 VAL A N 1
ATOM 647 C CA . VAL A 1 79 ? -3.785 1.604 -2.014 1 93.31 79 VAL A CA 1
ATOM 648 C C . VAL A 1 79 ? -3.916 3.104 -1.753 1 93.31 79 VAL A C 1
ATOM 650 O O . VAL A 1 79 ? -2.941 3.85 -1.881 1 93.31 79 VAL A O 1
ATOM 653 N N . GLY A 1 80 ? -5.152 3.564 -1.386 1 95.12 80 GLY A N 1
ATOM 654 C CA . GLY A 1 80 ? -5.312 4.906 -0.843 1 95.12 80 GLY A CA 1
ATOM 655 C C . GLY A 1 80 ? -5.652 5.941 -1.898 1 95.12 80 GLY A C 1
ATOM 656 O O . GLY A 1 80 ? -5.438 7.137 -1.692 1 95.12 80 GLY A O 1
ATOM 657 N N . GLN A 1 81 ? -6.16 5.52 -3.086 1 94.75 81 GLN A N 1
ATOM 658 C CA . GLN A 1 81 ? -6.477 6.473 -4.145 1 94.75 81 GLN A CA 1
ATOM 659 C C . GLN A 1 81 ? -7.531 7.477 -3.688 1 94.75 81 GLN A C 1
ATOM 661 O O . GLN A 1 81 ? -7.414 8.672 -3.961 1 94.75 81 GLN A O 1
ATOM 666 N N . SER A 1 82 ? -8.523 6.984 -3.004 1 96.75 82 SER A N 1
ATOM 667 C CA . SER A 1 82 ? -9.578 7.871 -2.516 1 96.75 82 SER A CA 1
ATOM 668 C C . SER A 1 82 ? -9.031 8.867 -1.492 1 96.75 82 SER A C 1
ATOM 670 O O . SER A 1 82 ? -9.414 10.039 -1.492 1 96.75 82 SER A O 1
ATOM 672 N N . GLN A 1 83 ? -8.188 8.438 -0.623 1 97.62 83 GLN A N 1
ATOM 673 C CA . GLN A 1 83 ? -7.602 9.281 0.418 1 97.62 83 GLN A CA 1
ATOM 674 C C . GLN A 1 83 ? -6.684 10.344 -0.182 1 97.62 83 GLN A C 1
ATOM 676 O O . GLN A 1 83 ? -6.699 11.492 0.246 1 97.62 83 GLN A O 1
ATOM 681 N N . VAL A 1 84 ? -5.863 9.977 -1.194 1 97.25 84 VAL A N 1
ATOM 682 C CA . VAL A 1 84 ? -5.012 10.922 -1.908 1 97.25 84 VAL A CA 1
ATOM 683 C C . VAL A 1 84 ? -5.875 11.977 -2.604 1 97.25 84 VAL A C 1
ATOM 685 O O . VAL A 1 84 ? -5.559 13.164 -2.572 1 97.25 84 VAL A O 1
ATOM 688 N N . ASN A 1 85 ? -6.969 11.516 -3.189 1 97.12 85 ASN A N 1
ATOM 689 C CA . ASN A 1 85 ? -7.887 12.438 -3.854 1 97.12 85 ASN A CA 1
ATOM 690 C C . ASN A 1 85 ? -8.5 13.422 -2.867 1 97.12 85 ASN A C 1
ATOM 692 O O . ASN A 1 85 ? -8.664 14.602 -3.188 1 97.12 85 ASN A O 1
ATOM 696 N N . PHE A 1 86 ? -8.883 12.938 -1.766 1 97.88 86 PHE A N 1
ATOM 697 C CA . PHE A 1 86 ? -9.438 13.797 -0.727 1 97.88 86 PHE A CA 1
ATOM 698 C C . PHE A 1 86 ? -8.453 14.906 -0.357 1 97.88 86 PHE A C 1
ATOM 700 O O . PHE A 1 86 ? -8.836 16.078 -0.266 1 97.88 86 PHE A O 1
ATOM 707 N N . PHE A 1 87 ? -7.207 14.633 -0.118 1 97.5 87 PHE A N 1
ATOM 708 C CA . PHE A 1 87 ? -6.18 15.617 0.21 1 97.5 87 PHE A CA 1
ATOM 709 C C . PHE A 1 87 ? -6.023 16.641 -0.913 1 97.5 87 PHE A C 1
ATOM 711 O O . PHE A 1 87 ? -5.938 17.844 -0.659 1 97.5 87 PHE A O 1
ATOM 718 N N . ASN A 1 88 ? -5.969 16.125 -2.102 1 96.5 88 ASN A N 1
ATOM 719 C CA . ASN A 1 88 ? -5.746 17 -3.248 1 96.5 88 ASN A CA 1
ATOM 720 C C . ASN A 1 88 ? -6.887 18 -3.43 1 96.5 88 ASN A C 1
ATOM 722 O O . ASN A 1 88 ? -6.672 19.125 -3.879 1 96.5 88 ASN A O 1
ATOM 726 N N . GLN A 1 89 ? -8.062 17.578 -3.053 1 96.75 89 GLN A N 1
ATOM 727 C CA . GLN A 1 89 ? -9.211 18.469 -3.129 1 96.75 89 GLN A CA 1
ATOM 728 C C . GLN A 1 89 ? -9.117 19.578 -2.088 1 96.75 89 GLN A C 1
ATOM 730 O O . GLN A 1 89 ? -9.586 20.703 -2.316 1 96.75 89 GLN A O 1
ATOM 735 N N . ALA A 1 90 ? -8.477 19.281 -1.022 1 96.38 90 ALA A N 1
ATOM 736 C CA . ALA A 1 90 ? -8.375 20.234 0.078 1 96.38 90 ALA A CA 1
ATOM 737 C C . ALA A 1 90 ? -7.086 21.047 -0.007 1 96.38 90 ALA A C 1
ATOM 739 O O . ALA A 1 90 ? -6.844 21.938 0.814 1 96.38 90 ALA A O 1
ATOM 740 N N . ARG A 1 91 ? -6.273 20.828 -0.989 1 93.88 91 ARG A N 1
ATOM 741 C CA . ARG A 1 91 ? -4.93 21.375 -1.097 1 93.88 91 ARG A CA 1
ATOM 742 C C . ARG A 1 91 ? -4.969 22.906 -1.179 1 93.88 91 ARG A C 1
ATOM 744 O O . ARG A 1 91 ? -4.074 23.578 -0.662 1 93.88 91 ARG A O 1
ATOM 751 N N . ALA A 1 92 ? -6.043 23.422 -1.786 1 92.88 92 ALA A N 1
ATOM 752 C CA . ALA A 1 92 ? -6.168 24.859 -1.966 1 92.88 92 ALA A CA 1
ATOM 753 C C . ALA A 1 92 ? -6.387 25.562 -0.628 1 92.88 92 ALA A C 1
ATOM 755 O O . ALA A 1 92 ? -6.105 26.75 -0.494 1 92.88 92 ALA A O 1
ATOM 756 N N . GLU A 1 93 ? -6.824 24.859 0.348 1 94.75 93 GLU A N 1
ATOM 757 C CA . GLU A 1 93 ? -7.113 25.438 1.658 1 94.75 93 GLU A CA 1
ATOM 758 C C . GLU A 1 93 ? -5.863 25.469 2.539 1 94.75 93 GLU A C 1
ATOM 760 O O . GLU A 1 93 ? -5.852 26.109 3.59 1 94.75 93 GLU A O 1
ATOM 765 N N . LEU A 1 94 ? -4.812 24.844 2.166 1 96.19 94 LEU A N 1
ATOM 766 C CA . LEU A 1 94 ? -3.611 24.734 2.984 1 96.19 94 LEU A CA 1
ATOM 767 C C . LEU A 1 94 ? -2.807 26.016 2.959 1 96.19 94 LEU A C 1
ATOM 769 O O . LEU A 1 94 ? -2.828 26.75 1.964 1 96.19 94 LEU A O 1
ATOM 773 N N . PRO A 1 95 ? -2.102 26.312 4.102 1 95.94 95 PRO A N 1
ATOM 774 C CA . PRO A 1 95 ? -1.231 27.5 4.133 1 95.94 95 PRO A CA 1
ATOM 775 C C . PRO A 1 95 ? -0.12 27.438 3.088 1 95.94 95 PRO A C 1
ATOM 777 O O . PRO A 1 95 ? 0.407 26.359 2.801 1 95.94 95 PRO A O 1
ATOM 780 N N . THR A 1 96 ? 0.245 28.5 2.518 1 94.38 96 THR A N 1
ATOM 781 C CA . THR A 1 96 ? 1.33 28.625 1.552 1 94.38 96 THR A CA 1
ATOM 782 C C . THR A 1 96 ? 2.648 28.938 2.256 1 94.38 96 THR A C 1
ATOM 784 O O . THR A 1 96 ? 2.686 29.078 3.479 1 94.38 96 THR A O 1
ATOM 787 N N . SER A 1 97 ? 3.676 29.047 1.435 1 94.5 97 SER A N 1
ATOM 788 C CA . SER A 1 97 ? 4.973 29.438 1.98 1 94.5 97 SER A CA 1
ATOM 789 C C . SER A 1 97 ? 4.938 30.844 2.559 1 94.5 97 SER A C 1
ATOM 791 O O . SER A 1 97 ? 5.621 31.141 3.543 1 94.5 97 SER A O 1
ATOM 793 N N . ALA A 1 98 ? 4.16 31.656 1.933 1 92.81 98 ALA A N 1
ATOM 794 C CA . ALA A 1 98 ? 4.004 33.031 2.426 1 92.81 98 ALA A CA 1
ATOM 795 C C . ALA A 1 98 ? 3.316 33.031 3.787 1 92.81 98 ALA A C 1
ATOM 797 O O . ALA A 1 98 ? 3.67 33.844 4.66 1 92.81 98 ALA A O 1
ATOM 798 N N . ASP A 1 99 ? 2.336 32.188 3.965 1 92.44 99 ASP A N 1
ATOM 799 C CA . ASP A 1 99 ? 1.64 32.094 5.242 1 92.44 99 ASP A CA 1
ATOM 800 C C . ASP A 1 99 ? 2.588 31.641 6.352 1 92.44 99 ASP A C 1
ATOM 802 O O . ASP A 1 99 ? 2.539 32.156 7.469 1 92.44 99 ASP A O 1
ATOM 806 N N . LEU A 1 100 ? 3.387 30.688 6.02 1 94.94 100 LEU A N 1
ATOM 807 C CA . LEU A 1 100 ? 4.34 30.203 7.008 1 94.94 100 LEU A CA 1
ATOM 808 C C . LEU A 1 100 ? 5.363 31.281 7.352 1 94.94 100 LEU A C 1
ATOM 810 O O . LEU A 1 100 ? 5.734 31.438 8.516 1 94.94 100 LEU A O 1
ATOM 814 N N . TYR A 1 101 ? 5.84 31.938 6.34 1 94.06 101 TYR A N 1
ATOM 815 C CA . TYR A 1 101 ? 6.773 33.031 6.562 1 94.06 101 TYR A CA 1
ATOM 816 C C . TYR A 1 101 ? 6.176 34.062 7.504 1 94.06 101 TYR A C 1
ATOM 818 O O . TYR A 1 101 ? 6.844 34.531 8.438 1 94.06 101 TYR A O 1
ATOM 826 N N . ASP A 1 102 ? 4.91 34.406 7.316 1 92.06 102 ASP A N 1
ATOM 827 C CA . ASP A 1 102 ? 4.223 35.406 8.156 1 92.06 102 ASP A CA 1
ATOM 828 C C . ASP A 1 102 ? 4.074 34.875 9.586 1 92.06 102 ASP A C 1
ATOM 830 O O . ASP A 1 102 ? 4.145 35.656 10.539 1 92.06 102 ASP A O 1
ATOM 834 N N . ALA A 1 103 ? 3.762 33.688 9.695 1 94.5 103 ALA A N 1
ATOM 835 C CA . ALA A 1 103 ? 3.65 33.094 11.023 1 94.5 103 ALA A CA 1
ATOM 836 C C . ALA A 1 103 ? 4.977 33.156 11.773 1 94.5 103 ALA A C 1
ATOM 838 O O . ALA A 1 103 ? 5.008 33.469 12.961 1 94.5 103 ALA A O 1
ATOM 839 N N . CYS A 1 104 ? 6.07 32.844 11.07 1 96.56 104 CYS A N 1
ATOM 840 C CA . CYS A 1 104 ? 7.395 32.969 11.664 1 96.56 104 CYS A CA 1
ATOM 841 C C . CYS A 1 104 ? 7.688 34.406 12.07 1 96.56 104 CYS A C 1
ATOM 843 O O . CYS A 1 104 ? 8.18 34.656 13.172 1 96.56 104 CYS A O 1
ATOM 845 N N . ALA A 1 105 ? 7.359 35.312 11.188 1 93.62 105 ALA A N 1
ATOM 846 C CA . ALA A 1 105 ? 7.59 36.719 11.453 1 93.62 105 ALA A CA 1
ATOM 847 C C . ALA A 1 105 ? 6.812 37.188 12.68 1 93.62 105 ALA A C 1
ATOM 849 O O . ALA A 1 105 ? 7.32 37.938 13.492 1 93.62 105 ALA A O 1
ATOM 850 N N . THR A 1 106 ? 5.602 36.719 12.75 1 93.69 106 THR A N 1
ATOM 851 C CA . THR A 1 106 ? 4.758 37.062 13.883 1 93.69 106 THR A CA 1
ATOM 852 C C . THR A 1 106 ? 5.344 36.531 15.18 1 93.69 106 THR A C 1
ATOM 854 O O . THR A 1 106 ? 5.422 37.25 16.188 1 93.69 106 THR A O 1
ATOM 857 N N . LEU A 1 107 ? 5.734 35.312 15.156 1 95.88 107 LEU A N 1
ATOM 858 C CA . LEU A 1 107 ? 6.309 34.719 16.359 1 95.88 107 LEU A CA 1
ATOM 859 C C . LEU A 1 107 ? 7.598 35.406 16.75 1 95.88 107 LEU A C 1
ATOM 861 O O . LEU A 1 107 ? 7.863 35.594 17.938 1 95.88 107 LEU A O 1
ATOM 865 N N . PHE A 1 108 ? 8.406 35.75 15.805 1 95.19 108 PHE A N 1
ATOM 866 C CA . PHE A 1 108 ? 9.648 36.469 16.047 1 95.19 108 PHE A CA 1
ATOM 867 C C . PHE A 1 108 ? 9.359 37.844 16.688 1 95.19 108 PHE A C 1
ATOM 869 O O . PHE A 1 108 ? 10.008 38.219 17.656 1 95.19 108 PHE A O 1
ATOM 876 N N . ARG A 1 109 ? 8.383 38.531 16.141 1 92.5 109 ARG A N 1
ATOM 877 C CA . ARG A 1 109 ? 7.996 39.844 16.672 1 92.5 109 ARG A CA 1
ATOM 878 C C . ARG A 1 109 ? 7.562 39.719 18.125 1 92.5 109 ARG A C 1
ATOM 880 O O . ARG A 1 109 ? 7.949 40.531 18.953 1 92.5 109 ARG A O 1
ATOM 887 N N . LEU A 1 110 ? 6.754 38.75 18.359 1 95.44 110 LEU A N 1
ATOM 888 C CA . LEU A 1 110 ? 6.289 38.562 19.719 1 95.44 110 LEU A CA 1
ATOM 889 C C . LEU A 1 110 ? 7.457 38.25 20.656 1 95.44 110 LEU A C 1
ATOM 891 O O . LEU A 1 110 ? 7.504 38.75 21.781 1 95.44 110 LEU A O 1
ATOM 895 N N . GLN A 1 111 ? 8.359 37.406 20.172 1 95.75 111 GLN A N 1
ATOM 896 C CA . GLN A 1 111 ? 9.547 37.062 20.953 1 95.75 111 GLN A CA 1
ATOM 897 C C . GLN A 1 111 ? 10.344 38.312 21.312 1 95.75 111 GLN A C 1
ATOM 899 O O . GLN A 1 111 ? 10.734 38.5 22.469 1 95.75 111 GLN A O 1
ATOM 904 N N . VAL A 1 112 ? 10.539 39.156 20.359 1 93.31 112 VAL A N 1
ATOM 905 C CA . VAL A 1 112 ? 11.375 40.344 20.531 1 93.31 112 VAL A CA 1
ATOM 906 C C . VAL A 1 112 ? 10.664 41.375 21.422 1 93.31 112 VAL A C 1
ATOM 908 O O . VAL A 1 112 ? 11.234 41.844 22.391 1 93.31 112 VAL A O 1
ATOM 911 N N . VAL A 1 113 ? 9.422 41.656 21.109 1 93.44 113 VAL A N 1
ATOM 912 C CA . VAL A 1 113 ? 8.68 42.688 21.812 1 93.44 113 VAL A CA 1
ATOM 913 C C . VAL A 1 113 ? 8.531 42.344 23.281 1 93.44 113 VAL A C 1
ATOM 915 O O . VAL A 1 113 ? 8.703 43.188 24.156 1 93.44 113 VAL A O 1
ATOM 918 N N . TYR A 1 114 ? 8.297 41.094 23.594 1 95.5 114 TYR A N 1
ATOM 919 C CA . TYR A 1 114 ? 8.016 40.719 24.969 1 95.5 114 TYR A CA 1
ATOM 920 C C . TYR A 1 114 ? 9.219 40.031 25.594 1 95.5 114 TYR A C 1
ATOM 922 O O . TYR A 1 114 ? 9.125 39.5 26.703 1 95.5 114 TYR A O 1
ATOM 930 N N . GLU A 1 115 ? 10.328 40 24.875 1 93.5 115 GLU A N 1
ATOM 931 C CA . GLU A 1 115 ? 11.594 39.438 25.359 1 93.5 115 GLU A CA 1
ATOM 932 C C . GLU A 1 115 ? 11.414 38.031 25.875 1 93.5 115 GLU A C 1
ATOM 934 O O . GLU A 1 115 ? 11.789 37.719 27 1 93.5 115 GLU A O 1
ATOM 939 N N . LEU A 1 116 ? 10.828 37.188 25.094 1 95.94 116 LEU A N 1
ATOM 940 C CA . LEU A 1 116 ? 10.609 35.812 25.438 1 95.94 116 LEU A CA 1
ATOM 941 C C . LEU A 1 116 ? 11.844 34.969 25.109 1 95.94 116 LEU A C 1
ATOM 943 O O . LEU A 1 116 ? 12.539 35.219 24.141 1 95.94 116 LEU A O 1
ATOM 947 N N . THR A 1 117 ? 12.102 33.938 25.875 1 96.31 117 THR A N 1
ATOM 948 C CA . THR A 1 117 ? 13.211 33.062 25.578 1 96.31 117 THR A CA 1
ATOM 949 C C . THR A 1 117 ? 12.734 31.891 24.688 1 96.31 117 THR A C 1
ATOM 951 O O . THR A 1 117 ? 11.586 31.469 24.781 1 96.31 117 THR A O 1
ATOM 954 N N . VAL A 1 118 ? 13.633 31.391 23.906 1 97.56 118 VAL A N 1
ATOM 955 C CA . VAL A 1 118 ? 13.305 30.266 23.031 1 97.56 118 VAL A CA 1
ATOM 956 C C . VAL A 1 118 ? 12.891 29.062 23.859 1 97.56 118 VAL A C 1
ATOM 958 O O . VAL A 1 118 ? 11.906 28.391 23.547 1 97.56 118 VAL A O 1
ATOM 961 N N . LYS A 1 119 ? 13.617 28.766 24.891 1 97.38 119 LYS A N 1
ATOM 962 C CA . LYS A 1 119 ? 13.352 27.625 25.766 1 97.38 119 LYS A CA 1
ATOM 963 C C . LYS A 1 119 ? 11.938 27.703 26.328 1 97.38 119 LYS A C 1
ATOM 965 O O . LYS A 1 119 ? 11.203 26.703 26.312 1 97.38 119 LYS A O 1
ATOM 970 N N . ASP A 1 120 ? 11.57 28.859 26.859 1 97.81 120 ASP A N 1
ATOM 971 C CA . ASP A 1 120 ? 10.227 29.031 27.406 1 97.81 120 ASP A CA 1
ATOM 972 C C . ASP A 1 120 ? 9.164 28.891 26.312 1 97.81 120 ASP A C 1
ATOM 974 O O . ASP A 1 120 ? 8.164 28.188 26.516 1 97.81 120 ASP A O 1
ATOM 978 N N . MET A 1 121 ? 9.359 29.484 25.203 1 98.19 121 MET A N 1
ATOM 979 C CA . MET A 1 121 ? 8.383 29.438 24.125 1 98.19 121 MET A CA 1
ATOM 980 C C . MET A 1 121 ? 8.164 28.016 23.656 1 98.19 121 MET A C 1
ATOM 982 O O . MET A 1 121 ? 7.023 27.594 23.422 1 98.19 121 MET A O 1
ATOM 986 N N . THR A 1 122 ? 9.234 27.25 23.5 1 98 122 THR A N 1
ATOM 987 C CA . THR A 1 122 ? 9.125 25.891 22.984 1 98 122 THR A CA 1
ATOM 988 C C . THR A 1 122 ? 8.367 25 23.969 1 98 122 THR A C 1
ATOM 990 O O . THR A 1 122 ? 7.758 24 23.562 1 98 122 THR A O 1
ATOM 993 N N . ARG A 1 123 ? 8.352 25.375 25.219 1 97.31 123 ARG A N 1
ATOM 994 C CA . ARG A 1 123 ? 7.703 24.594 26.266 1 97.31 123 ARG A CA 1
ATOM 995 C C . ARG A 1 123 ? 6.328 25.156 26.609 1 97.31 123 ARG A C 1
ATOM 997 O O . ARG A 1 123 ? 5.672 24.688 27.547 1 97.31 123 ARG A O 1
ATOM 1004 N N . GLY A 1 124 ? 5.93 26.172 25.938 1 97.38 124 GLY A N 1
ATOM 1005 C CA . GLY A 1 124 ? 4.598 26.734 26.109 1 97.38 124 GLY A CA 1
ATOM 1006 C C . GLY A 1 124 ? 4.508 27.734 27.25 1 97.38 124 GLY A C 1
ATOM 1007 O O . GLY A 1 124 ? 3.438 27.938 27.812 1 97.38 124 GLY A O 1
ATOM 1008 N N . ILE A 1 125 ? 5.613 28.281 27.594 1 97.94 125 ILE A N 1
ATOM 1009 C CA . ILE A 1 125 ? 5.621 29.312 28.625 1 97.94 125 ILE A CA 1
ATOM 1010 C C . ILE A 1 125 ? 5.707 30.703 27.969 1 97.94 125 ILE A C 1
ATOM 1012 O O . ILE A 1 125 ? 6.645 30.984 27.219 1 97.94 125 ILE A O 1
ATOM 1016 N N . LEU A 1 126 ? 4.75 31.516 28.188 1 97.44 126 LEU A N 1
ATOM 1017 C CA . LEU A 1 126 ? 4.703 32.875 27.672 1 97.44 126 LEU A CA 1
ATOM 1018 C C . LEU A 1 126 ? 4.578 33.875 28.812 1 97.44 126 LEU A C 1
ATOM 1020 O O . LEU A 1 126 ? 3.572 33.906 29.516 1 97.44 126 LEU A O 1
ATOM 1024 N N . ASN A 1 127 ? 5.555 34.688 28.953 1 94.81 127 ASN A N 1
ATOM 1025 C CA . ASN A 1 127 ? 5.594 35.719 30 1 94.81 127 ASN A CA 1
ATOM 1026 C C . ASN A 1 127 ? 5.32 35.094 31.375 1 94.81 127 ASN A C 1
ATOM 1028 O O . ASN A 1 127 ? 4.484 35.625 32.125 1 94.81 127 ASN A O 1
ATOM 1032 N N . GLY A 1 128 ? 5.895 33.969 31.609 1 93.94 128 GLY A N 1
ATOM 1033 C CA . GLY A 1 128 ? 5.859 33.375 32.938 1 93.94 128 GLY A CA 1
ATOM 1034 C C . GLY A 1 128 ? 4.668 32.438 33.125 1 93.94 128 GLY A C 1
ATOM 1035 O O . GLY A 1 128 ? 4.594 31.719 34.125 1 93.94 128 GLY A O 1
ATOM 1036 N N . LYS A 1 129 ? 3.766 32.375 32.25 1 96.94 129 LYS A N 1
ATOM 1037 C CA . LYS A 1 129 ? 2.584 31.516 32.375 1 96.94 129 LYS A CA 1
ATOM 1038 C C . LYS A 1 129 ? 2.715 30.266 31.5 1 96.94 129 LYS A C 1
ATOM 1040 O O . LYS A 1 129 ? 3.047 30.359 30.312 1 96.94 129 LYS A O 1
ATOM 1045 N N . GLN A 1 130 ? 2.432 29.156 32.094 1 97.56 130 GLN A N 1
ATOM 1046 C CA . GLN A 1 130 ? 2.496 27.891 31.391 1 97.56 130 GLN A CA 1
ATOM 1047 C C . GLN A 1 130 ? 1.193 27.609 30.641 1 97.56 130 GLN A C 1
ATOM 1049 O O . GLN A 1 130 ? 0.112 27.672 31.234 1 97.56 130 GLN A O 1
ATOM 1054 N N . TYR A 1 131 ? 1.243 27.359 29.391 1 96.56 131 TYR A N 1
ATOM 1055 C CA . TYR A 1 131 ? 0.116 26.938 28.578 1 96.56 131 TYR A CA 1
ATOM 1056 C C . TYR A 1 131 ? 0.284 25.5 28.125 1 96.56 131 TYR A C 1
ATOM 1058 O O . TYR A 1 131 ? 1.389 24.953 28.172 1 96.56 131 TYR A O 1
ATOM 1066 N N . ASP A 1 132 ? -0.851 24.906 27.797 1 92.81 132 ASP A N 1
ATOM 1067 C CA . ASP A 1 132 ? -0.792 23.578 27.219 1 92.81 132 ASP A CA 1
ATOM 1068 C C . ASP A 1 132 ? -0.438 23.641 25.734 1 92.81 132 ASP A C 1
ATOM 1070 O O . ASP A 1 132 ? -1.276 23.359 24.875 1 92.81 132 ASP A O 1
ATOM 1074 N N . ALA A 1 133 ? 0.679 24.047 25.438 1 95.62 133 ALA A N 1
ATOM 1075 C CA . ALA A 1 133 ? 1.236 24.219 24.094 1 95.62 133 ALA A CA 1
ATOM 1076 C C . ALA A 1 133 ? 2.732 23.922 24.094 1 95.62 133 ALA A C 1
ATOM 1078 O O . ALA A 1 133 ? 3.412 24.078 25.109 1 95.62 133 ALA A O 1
ATOM 1079 N N . SER A 1 134 ? 3.195 23.391 23.031 1 96.31 134 SER A N 1
ATOM 1080 C CA . SER A 1 134 ? 4.617 23.109 22.875 1 96.31 134 SER A CA 1
ATOM 1081 C C . SER A 1 134 ? 5 23.016 21.406 1 96.31 134 SER A C 1
ATOM 1083 O O . SER A 1 134 ? 4.137 22.859 20.547 1 96.31 134 SER A O 1
ATOM 1085 N N . LEU A 1 135 ? 6.227 23.172 21.172 1 97.75 135 LEU A N 1
ATOM 1086 C CA . LEU A 1 135 ? 6.766 23.031 19.828 1 97.75 135 LEU A CA 1
ATOM 1087 C C . LEU A 1 135 ? 7.641 21.781 19.719 1 97.75 135 LEU A C 1
ATOM 1089 O O . LEU A 1 135 ? 8.328 21.422 20.672 1 97.75 135 LEU A O 1
ATOM 1093 N N . ASN A 1 136 ? 7.562 21.172 18.641 1 96.25 136 ASN A N 1
ATOM 1094 C CA . ASN A 1 136 ? 8.461 20.047 18.406 1 96.25 136 ASN A CA 1
ATOM 1095 C C . ASN A 1 136 ? 9.664 20.438 17.562 1 96.25 136 ASN A C 1
ATOM 1097 O O . ASN A 1 136 ? 9.844 21.625 17.266 1 96.25 136 ASN A O 1
ATOM 1101 N N . ALA A 1 137 ? 10.492 19.438 17.172 1 97 137 ALA A N 1
ATOM 1102 C CA . ALA A 1 137 ? 11.75 19.703 16.484 1 97 137 ALA A CA 1
ATOM 1103 C C . ALA A 1 137 ? 11.516 20.328 15.109 1 97 137 ALA A C 1
ATOM 1105 O O . ALA A 1 137 ? 12.312 21.141 14.648 1 97 137 ALA A O 1
ATOM 1106 N N . LEU A 1 138 ? 10.453 19.969 14.484 1 97.06 138 LEU A N 1
ATOM 1107 C CA . LEU A 1 138 ? 10.172 20.531 13.164 1 97.06 138 LEU A CA 1
ATOM 1108 C C . LEU A 1 138 ? 9.734 21.984 13.266 1 97.06 138 LEU A C 1
ATOM 1110 O O . LEU A 1 138 ? 10.039 22.781 12.383 1 97.06 138 LEU A O 1
ATOM 1114 N N . ASP A 1 139 ? 9.047 22.281 14.312 1 98.19 139 ASP A N 1
ATOM 1115 C CA . ASP A 1 139 ? 8.641 23.672 14.555 1 98.19 139 ASP A CA 1
ATOM 1116 C C . ASP A 1 139 ? 9.852 24.562 14.82 1 98.19 139 ASP A C 1
ATOM 1118 O O . ASP A 1 139 ? 10.008 25.609 14.188 1 98.19 139 ASP A O 1
ATOM 1122 N N . THR A 1 140 ? 10.656 24.125 15.773 1 98.62 140 THR A N 1
ATOM 1123 C CA . THR A 1 140 ? 11.82 24.922 16.141 1 98.62 140 THR A CA 1
ATOM 1124 C C . THR A 1 140 ? 12.797 25.031 14.969 1 98.62 140 THR A C 1
ATOM 1126 O O . THR A 1 140 ? 13.43 26.078 14.773 1 98.62 140 THR A O 1
ATOM 1129 N N . TYR A 1 141 ? 12.922 23.953 14.219 1 98.12 141 TYR A N 1
ATOM 1130 C CA . TYR A 1 141 ? 13.75 23.969 13.023 1 98.12 141 TYR A CA 1
ATOM 1131 C C . TYR A 1 141 ? 13.25 25.016 12.031 1 98.12 141 TYR A C 1
ATOM 1133 O O . TYR A 1 141 ? 14.039 25.75 11.445 1 98.12 141 TYR A O 1
ATOM 1141 N N . ALA A 1 142 ? 11.961 25.094 11.852 1 98.19 142 ALA A N 1
ATOM 1142 C CA . ALA A 1 142 ? 11.375 26.062 10.914 1 98.19 142 ALA A CA 1
ATOM 1143 C C . ALA A 1 142 ? 11.672 27.484 11.352 1 98.19 142 ALA A C 1
ATOM 1145 O O . ALA A 1 142 ? 11.992 28.344 10.516 1 98.19 142 ALA A O 1
ATOM 1146 N N . MET A 1 143 ? 11.547 27.75 12.602 1 98.31 143 MET A N 1
ATOM 1147 C CA . MET A 1 143 ? 11.852 29.078 13.125 1 98.31 143 MET A CA 1
ATOM 1148 C C . MET A 1 143 ? 13.32 29.438 12.93 1 98.31 143 MET A C 1
ATOM 1150 O O . MET A 1 143 ? 13.656 30.547 12.531 1 98.31 143 MET A O 1
ATOM 1154 N N . GLY A 1 144 ? 14.188 28.484 13.242 1 98.38 144 GLY A N 1
ATOM 1155 C CA . GLY A 1 144 ? 15.609 28.703 13.016 1 98.38 144 GLY A CA 1
ATOM 1156 C C . GLY A 1 144 ? 15.938 29.016 11.57 1 98.38 144 GLY A C 1
ATOM 1157 O O . GLY A 1 144 ? 16.719 29.938 11.289 1 98.38 144 GLY A O 1
ATOM 1158 N N . LYS A 1 145 ? 15.398 28.266 10.703 1 97.88 145 LYS A N 1
ATOM 1159 C CA . LYS A 1 145 ? 15.625 28.469 9.273 1 97.88 145 LYS A CA 1
ATOM 1160 C C . LYS A 1 145 ? 15.203 29.875 8.844 1 97.88 145 LYS A C 1
ATOM 1162 O O . LYS A 1 145 ? 15.906 30.531 8.086 1 97.88 145 LYS A O 1
ATOM 1167 N N . TYR A 1 146 ? 14.039 30.25 9.305 1 97.06 146 TYR A N 1
ATOM 1168 C CA . TYR A 1 146 ? 13.539 31.594 9.031 1 97.06 146 TYR A CA 1
ATOM 1169 C C . TYR A 1 146 ? 14.523 32.656 9.516 1 97.06 146 TYR A C 1
ATOM 1171 O O . TYR A 1 146 ? 14.75 33.656 8.836 1 97.06 146 TYR A O 1
ATOM 1179 N N . LEU A 1 147 ? 15.195 32.5 10.625 1 97.31 147 LEU A N 1
ATOM 1180 C CA . LEU A 1 147 ? 15.961 33.531 11.328 1 97.31 147 LEU A CA 1
ATOM 1181 C C . LEU A 1 147 ? 17.406 33.562 10.836 1 97.31 147 LEU A C 1
ATOM 1183 O O . LEU A 1 147 ? 18.156 34.469 11.156 1 97.31 147 LEU A O 1
ATOM 1187 N N . ILE A 1 148 ? 17.844 32.562 10.039 1 96.88 148 ILE A N 1
ATOM 1188 C CA . ILE A 1 148 ? 19.234 32.438 9.609 1 96.88 148 ILE A CA 1
ATOM 1189 C C . ILE A 1 148 ? 19.703 33.75 8.977 1 96.88 148 ILE A C 1
ATOM 1191 O O . ILE A 1 148 ? 20.797 34.25 9.258 1 96.88 148 ILE A O 1
ATOM 1195 N N . LYS A 1 149 ? 18.875 34.375 8.18 1 94 149 LYS A N 1
ATOM 1196 C CA . LYS A 1 149 ? 19.266 35.594 7.457 1 94 149 LYS A CA 1
ATOM 1197 C C . LYS A 1 149 ? 19 36.844 8.289 1 94 149 LYS A C 1
ATOM 1199 O O . LYS A 1 149 ? 19.5 37.906 7.98 1 94 149 LYS A O 1
ATOM 1204 N N . LEU A 1 150 ? 18.203 36.688 9.328 1 93 150 LEU A N 1
ATOM 1205 C CA . LEU A 1 150 ? 17.797 37.844 10.109 1 93 150 LEU A CA 1
ATOM 1206 C C . LEU A 1 150 ? 18.641 37.969 11.375 1 93 150 LEU A C 1
ATOM 1208 O O . LEU A 1 150 ? 19.062 39.062 11.727 1 93 150 LEU A O 1
ATOM 1212 N N . ASP A 1 151 ? 18.906 36.906 12.023 1 94.12 151 ASP A N 1
ATOM 1213 C CA . ASP A 1 151 ? 19.625 36.844 13.289 1 94.12 151 ASP A CA 1
ATOM 1214 C C . ASP A 1 151 ? 20.219 35.469 13.523 1 94.12 151 ASP A C 1
ATOM 1216 O O . ASP A 1 151 ? 19.594 34.625 14.172 1 94.12 151 ASP A O 1
ATOM 1220 N N . ARG A 1 152 ? 21.406 35.219 13.117 1 95.19 152 ARG A N 1
ATOM 1221 C CA . ARG A 1 152 ? 22.047 33.906 13.164 1 95.19 152 ARG A CA 1
ATOM 1222 C C . ARG A 1 152 ? 22.172 33.406 14.602 1 95.19 152 ARG A C 1
ATOM 1224 O O . ARG A 1 152 ? 22.078 32.219 14.859 1 95.19 152 ARG A O 1
ATOM 1231 N N . GLY A 1 153 ? 22.438 34.375 15.461 1 94.81 153 GLY A N 1
ATOM 1232 C CA . GLY A 1 153 ? 22.516 34 16.859 1 94.81 153 GLY A CA 1
ATOM 1233 C C . GLY A 1 153 ? 21.219 33.438 17.406 1 94.81 153 GLY A C 1
ATOM 1234 O O . GLY A 1 1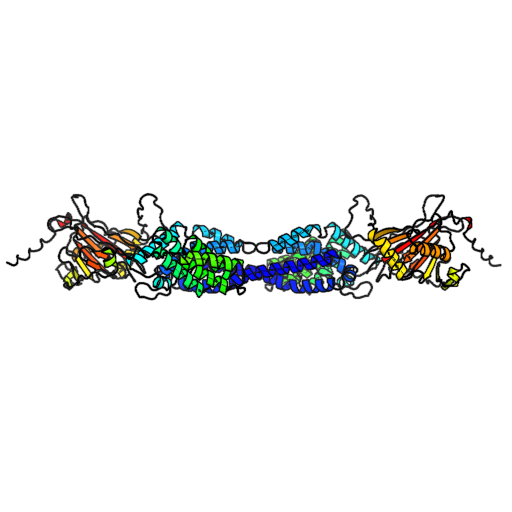53 ? 21.203 32.406 18.062 1 94.81 153 GLY A O 1
ATOM 1235 N N . LEU A 1 154 ? 20.156 34.188 17.156 1 95.94 154 LEU A N 1
ATOM 1236 C CA . LEU A 1 154 ? 18.859 33.719 17.609 1 95.94 154 LEU A CA 1
ATOM 1237 C C . LEU A 1 154 ? 18.469 32.406 16.922 1 95.94 154 LEU A C 1
ATOM 1239 O O . LEU A 1 154 ? 17.828 31.547 17.531 1 95.94 154 LEU A O 1
ATOM 1243 N N . ALA A 1 155 ? 18.797 32.312 15.617 1 97.62 155 ALA A N 1
ATOM 1244 C CA . ALA A 1 155 ? 18.578 31.047 14.906 1 97.62 155 ALA A CA 1
ATOM 1245 C C . ALA A 1 155 ? 19.25 29.891 15.625 1 97.62 155 ALA A C 1
ATOM 1247 O O . ALA A 1 155 ? 18.672 28.812 15.758 1 97.62 155 ALA A O 1
ATOM 1248 N N . GLY A 1 156 ? 20.453 30.078 16.016 1 97.5 156 GLY A N 1
ATOM 1249 C CA . GLY A 1 156 ? 21.188 29.062 16.75 1 97.5 156 GLY A CA 1
ATOM 1250 C C . GLY A 1 156 ? 20.469 28.609 18.016 1 97.5 156 GLY A C 1
ATOM 1251 O O . GLY A 1 156 ? 20.484 27.422 18.344 1 97.5 156 GLY A O 1
ATOM 1252 N N . GLU A 1 157 ? 19.844 29.547 18.734 1 97.44 157 GLU A N 1
ATOM 1253 C CA . GLU A 1 157 ? 19.078 29.172 19.922 1 97.44 157 GLU A CA 1
ATOM 1254 C C . GLU A 1 157 ? 17.906 28.281 19.578 1 97.44 157 GLU A C 1
ATOM 1256 O O . GLU A 1 157 ? 17.609 27.328 20.297 1 97.44 157 GLU A O 1
ATOM 1261 N N . TRP A 1 158 ? 17.219 28.625 18.531 1 98.38 158 TRP A N 1
ATOM 1262 C CA . TRP A 1 158 ? 16.094 27.797 18.094 1 98.38 158 TRP A CA 1
ATOM 1263 C C . TRP A 1 158 ? 16.562 26.406 17.672 1 98.38 158 TRP A C 1
ATOM 1265 O O . TRP A 1 158 ? 15.938 25.406 18 1 98.38 158 TRP A O 1
ATOM 1275 N N . PHE A 1 159 ? 17.719 26.328 16.922 1 98.5 159 PHE A N 1
ATOM 1276 C CA . PHE A 1 159 ? 18.281 25.047 16.5 1 98.5 159 PHE A CA 1
ATOM 1277 C C . PHE A 1 159 ? 18.734 24.234 17.703 1 98.5 159 PHE A C 1
ATOM 1279 O O . PHE A 1 159 ? 18.641 23 17.703 1 98.5 159 PHE A O 1
ATOM 1286 N N . THR A 1 160 ? 19.219 24.906 18.719 1 98.06 160 THR A N 1
ATOM 1287 C CA . THR A 1 160 ? 19.594 24.219 19.938 1 98.06 160 THR A CA 1
ATOM 1288 C C . THR A 1 160 ? 18.391 23.484 20.547 1 98.06 160 THR A C 1
ATOM 1290 O O . THR A 1 160 ? 18.5 22.344 20.984 1 98.06 160 THR A O 1
ATOM 1293 N N . GLU A 1 161 ? 17.281 24.188 20.547 1 98.19 161 GLU A N 1
ATOM 1294 C CA . GLU A 1 161 ? 16.062 23.547 21.062 1 98.19 161 GLU A CA 1
ATOM 1295 C C . GLU A 1 161 ? 15.633 22.391 20.156 1 98.19 161 GLU A C 1
ATOM 1297 O O . GLU A 1 161 ? 15.07 21.406 20.641 1 98.19 161 GLU A O 1
ATOM 1302 N N . THR A 1 162 ? 15.875 22.5 18.844 1 98.25 162 THR A N 1
ATOM 1303 C CA . THR A 1 162 ? 15.633 21.391 17.922 1 98.25 162 THR A CA 1
ATOM 1304 C C . THR A 1 162 ? 16.422 20.156 18.375 1 98.25 162 THR A C 1
ATOM 1306 O O . THR A 1 162 ? 15.859 19.062 18.469 1 98.25 162 THR A O 1
ATOM 1309 N N . SER A 1 163 ? 17.672 20.375 18.594 1 98 163 SER A N 1
ATOM 1310 C CA . SER A 1 163 ? 18.562 19.297 19.031 1 98 163 SER A CA 1
ATOM 1311 C C . SER A 1 163 ? 18.109 18.703 20.359 1 98 163 SER A C 1
ATOM 1313 O O . SER A 1 163 ? 18.078 17.484 20.516 1 98 163 SER A O 1
ATOM 1315 N N . GLU A 1 164 ? 17.75 19.531 21.281 1 97.38 164 GLU A N 1
ATOM 1316 C CA . GLU A 1 164 ? 17.312 19.078 22.594 1 97.38 164 GLU A CA 1
ATOM 1317 C C . GLU A 1 164 ? 16.047 18.25 22.5 1 97.38 164 GLU A C 1
ATOM 1319 O O . GLU A 1 164 ? 15.906 17.219 23.188 1 97.38 164 GLU A O 1
ATOM 1324 N N . TRP A 1 165 ? 15.133 18.703 21.719 1 97.25 165 TRP A N 1
ATOM 1325 C CA . TRP A 1 165 ? 13.883 17.969 21.547 1 97.25 165 TRP A CA 1
ATOM 1326 C C . TRP A 1 165 ? 14.148 16.594 20.938 1 97.25 165 TRP A C 1
ATOM 1328 O O . TRP A 1 165 ? 13.562 15.594 21.375 1 97.25 165 TRP A O 1
ATOM 1338 N N . LEU A 1 166 ? 15 16.5 19.953 1 96.06 166 LEU A N 1
ATOM 1339 C CA . LEU A 1 166 ? 15.297 15.258 19.234 1 96.06 166 LEU A CA 1
ATOM 1340 C C . LEU A 1 166 ? 16 14.258 20.141 1 96.06 166 LEU A C 1
ATOM 1342 O O . LEU A 1 166 ? 15.945 13.047 19.906 1 96.06 166 LEU A O 1
ATOM 1346 N N . LYS A 1 167 ? 16.656 14.688 21.125 1 94.19 167 LYS A N 1
ATOM 1347 C CA . LYS A 1 167 ? 17.328 13.812 22.078 1 94.19 167 LYS A CA 1
ATOM 1348 C C . LYS A 1 167 ? 16.328 12.977 22.859 1 94.19 167 LYS A C 1
ATOM 1350 O O . LYS A 1 167 ? 16.594 11.812 23.188 1 94.19 167 LYS A O 1
ATOM 1355 N N . GLU A 1 168 ? 15.203 13.562 23.078 1 91.94 168 GLU A N 1
ATOM 1356 C CA . GLU A 1 168 ? 14.289 12.961 24.047 1 91.94 168 GLU A CA 1
ATOM 1357 C C . GLU A 1 168 ? 13.039 12.43 23.359 1 91.94 168 GLU A C 1
ATOM 1359 O O . GLU A 1 168 ? 12.281 11.656 23.953 1 91.94 168 GLU A O 1
ATOM 1364 N N . ASN A 1 169 ? 12.883 12.867 22.141 1 92.19 169 ASN A N 1
ATOM 1365 C CA . ASN A 1 169 ? 11.609 12.555 21.516 1 92.19 169 ASN A CA 1
ATOM 1366 C C . ASN A 1 169 ? 11.797 12.016 20.094 1 92.19 169 ASN A C 1
ATOM 1368 O O . ASN A 1 169 ? 12.875 12.156 19.516 1 92.19 169 ASN A O 1
ATOM 1372 N N . THR A 1 170 ? 10.75 11.352 19.641 1 89.44 170 THR A N 1
ATOM 1373 C CA . THR A 1 170 ? 10.688 10.898 18.266 1 89.44 170 THR A CA 1
ATOM 1374 C C . THR A 1 170 ? 9.594 11.641 17.5 1 89.44 170 THR A C 1
ATOM 1376 O O . THR A 1 170 ? 8.484 11.805 18 1 89.44 170 THR A O 1
ATOM 1379 N N . LEU A 1 171 ? 9.992 12.062 16.344 1 90.75 171 LEU A N 1
ATOM 1380 C CA . LEU A 1 171 ? 9.055 12.82 15.523 1 90.75 171 LEU A CA 1
ATOM 1381 C C . LEU A 1 171 ? 7.988 11.906 14.922 1 90.75 171 LEU A C 1
ATOM 1383 O O . LEU A 1 171 ? 8.289 10.789 14.508 1 90.75 171 LEU A O 1
ATOM 1387 N N . GLN A 1 172 ? 6.766 12.438 14.859 1 83.94 172 GLN A N 1
ATOM 1388 C CA . GLN A 1 172 ? 5.652 11.773 14.188 1 83.94 172 GLN A CA 1
ATOM 1389 C C . GLN A 1 172 ? 5.555 12.219 12.727 1 83.94 172 GLN A C 1
ATOM 1391 O O . GLN A 1 172 ? 4.629 12.945 12.359 1 83.94 172 GLN A O 1
ATOM 1396 N N . THR A 1 173 ? 6.457 11.836 11.922 1 84.69 173 THR A N 1
ATOM 1397 C CA . THR A 1 173 ? 6.543 12.25 10.523 1 84.69 173 THR A CA 1
ATOM 1398 C C . THR A 1 173 ? 6.848 11.062 9.625 1 84.69 173 THR A C 1
ATOM 1400 O O . THR A 1 173 ? 7.348 10.039 10.086 1 84.69 173 THR A O 1
ATOM 1403 N N . PRO A 1 174 ? 6.305 11.219 8.445 1 88.38 174 PRO A N 1
ATOM 1404 C CA . PRO A 1 174 ? 6.613 10.141 7.512 1 88.38 174 PRO A CA 1
ATOM 1405 C C . PRO A 1 174 ? 8.047 10.195 6.996 1 88.38 174 PRO A C 1
ATOM 1407 O O . PRO A 1 174 ? 8.492 9.289 6.293 1 88.38 174 PRO A O 1
ATOM 1410 N N . ILE A 1 175 ? 8.773 11.273 7.398 1 78.56 175 ILE A N 1
ATOM 1411 C CA . ILE A 1 175 ? 10.125 11.477 6.891 1 78.56 175 ILE A CA 1
ATOM 1412 C C . ILE A 1 175 ? 11.078 10.484 7.551 1 78.56 175 ILE A C 1
ATOM 1414 O O . ILE A 1 175 ? 11.102 10.352 8.781 1 78.56 175 ILE A O 1
ATOM 1418 N N . GLY A 1 176 ? 11.805 9.852 6.793 1 74.12 176 GLY A N 1
ATOM 1419 C CA . GLY A 1 176 ? 12.812 8.914 7.273 1 74.12 176 GLY A CA 1
ATOM 1420 C C . GLY A 1 176 ? 12.234 7.574 7.684 1 74.12 176 GLY A C 1
ATOM 1421 O O . GLY A 1 176 ? 11.125 7.508 8.211 1 74.12 176 GLY A O 1
ATOM 1422 N N . ASP A 1 177 ? 12.859 6.539 7.457 1 74.44 177 ASP A N 1
ATOM 1423 C CA . ASP A 1 177 ? 12.414 5.176 7.727 1 74.44 177 ASP A CA 1
ATOM 1424 C C . ASP A 1 177 ? 12.695 4.781 9.172 1 74.44 177 ASP A C 1
ATOM 1426 O O . ASP A 1 177 ? 12.109 3.82 9.688 1 74.44 177 ASP A O 1
ATOM 1430 N N . SER A 1 178 ? 13.602 5.625 9.758 1 85 178 SER A N 1
ATOM 1431 C CA . SER A 1 178 ? 14 5.34 11.133 1 85 178 SER A CA 1
ATOM 1432 C C . SER A 1 178 ? 14.391 6.617 11.875 1 85 178 SER A C 1
ATOM 1434 O O . SER A 1 178 ? 14.625 7.656 11.242 1 85 178 SER A O 1
ATOM 1436 N N . ARG A 1 179 ? 14.406 6.543 13.156 1 89.94 179 ARG A N 1
ATOM 1437 C CA . ARG A 1 179 ? 14.82 7.668 13.984 1 89.94 179 ARG A CA 1
ATOM 1438 C C . ARG A 1 179 ? 16.25 8.102 13.648 1 89.94 179 ARG A C 1
ATOM 1440 O O . ARG A 1 179 ? 16.547 9.297 13.609 1 89.94 179 ARG A O 1
ATOM 1447 N N . GLU A 1 180 ? 17.094 7.094 13.391 1 90.38 180 GLU A N 1
ATOM 1448 C CA . GLU A 1 180 ? 18.469 7.352 13.031 1 90.38 180 GLU A CA 1
ATOM 1449 C C . GLU A 1 180 ? 18.562 8.195 11.758 1 90.38 180 GLU A C 1
ATOM 1451 O O . GLU A 1 180 ? 19.328 9.164 11.703 1 90.38 180 GLU A O 1
ATOM 1456 N N . LYS A 1 181 ? 17.859 7.871 10.805 1 90.81 181 LYS A N 1
ATOM 1457 C CA . LYS A 1 181 ? 17.891 8.578 9.531 1 90.81 181 LYS A CA 1
ATOM 1458 C C . LYS A 1 181 ? 17.359 10.008 9.68 1 90.81 181 LYS A C 1
ATOM 1460 O O . LYS A 1 181 ? 17.859 10.93 9.023 1 90.81 181 LYS A O 1
ATOM 1465 N N . VAL A 1 182 ? 16.359 10.164 10.516 1 93.12 182 VAL A N 1
ATOM 1466 C CA . VAL A 1 182 ? 15.805 11.492 10.773 1 93.12 182 VAL A CA 1
ATOM 1467 C C . VAL A 1 182 ? 16.875 12.383 11.406 1 93.12 182 VAL A C 1
ATOM 1469 O O . VAL A 1 182 ? 17.047 13.531 10.992 1 93.12 182 VAL A O 1
ATOM 1472 N N . LEU A 1 183 ? 17.562 11.844 12.344 1 95.25 183 LEU A N 1
ATOM 1473 C CA . LEU A 1 183 ? 18.625 12.586 13.008 1 95.25 183 LEU A CA 1
ATOM 1474 C C . LEU A 1 183 ? 19.719 12.977 12.023 1 95.25 183 LEU A C 1
ATOM 1476 O O . LEU A 1 183 ? 20.219 14.109 12.047 1 95.25 183 LEU A O 1
ATOM 1480 N N . LEU A 1 184 ? 20.031 12.039 11.148 1 94.44 184 LEU A N 1
ATOM 1481 C CA . LEU A 1 184 ? 21.062 12.312 10.164 1 94.44 184 LEU A CA 1
ATOM 1482 C C . LEU A 1 184 ? 20.641 13.414 9.203 1 94.44 184 LEU A C 1
ATOM 1484 O O . LEU A 1 184 ? 21.453 14.234 8.781 1 94.44 184 LEU A O 1
ATOM 1488 N N . LEU A 1 185 ? 19.406 13.477 8.906 1 94.88 185 LEU A N 1
ATOM 1489 C CA . LEU A 1 185 ? 18.875 14.523 8.031 1 94.88 185 LEU A CA 1
ATOM 1490 C C . LEU A 1 185 ? 18.984 15.891 8.695 1 94.88 185 LEU A C 1
ATOM 1492 O O . LEU A 1 185 ? 19.375 16.875 8.055 1 94.88 185 LEU A O 1
ATOM 1496 N N . PHE A 1 186 ? 18.625 15.977 9.961 1 97.12 186 PHE A N 1
ATOM 1497 C CA . PHE A 1 186 ? 18.734 17.234 10.695 1 97.12 186 PHE A CA 1
ATOM 1498 C C . PHE A 1 186 ? 20.188 17.656 10.805 1 97.12 186 PHE A C 1
ATOM 1500 O O . PHE A 1 186 ? 20.516 18.844 10.625 1 97.12 186 PHE A O 1
ATOM 1507 N N . ALA A 1 187 ? 21.062 16.688 11.102 1 97.44 187 ALA A N 1
ATOM 1508 C CA . ALA A 1 187 ? 22.484 16.984 11.227 1 97.44 187 ALA A CA 1
ATOM 1509 C C . ALA A 1 187 ? 23.047 17.562 9.93 1 97.44 187 ALA A C 1
ATOM 1511 O O . ALA A 1 187 ? 23.797 18.531 9.945 1 97.44 187 ALA A O 1
ATOM 1512 N N . GLN A 1 188 ? 22.688 16.938 8.875 1 96.88 188 GLN A N 1
ATOM 1513 C CA . GLN A 1 188 ? 23.172 17.406 7.582 1 96.88 188 GLN A CA 1
ATOM 1514 C C . GLN A 1 188 ? 22.656 18.812 7.277 1 96.88 188 GLN A C 1
ATOM 1516 O O . GLN A 1 188 ? 23.406 19.641 6.773 1 96.88 188 GLN A O 1
ATOM 1521 N N . ALA A 1 189 ? 21.375 19.062 7.527 1 97.25 189 ALA A N 1
ATOM 1522 C CA . ALA A 1 189 ? 20.797 20.375 7.281 1 97.25 189 ALA A CA 1
ATOM 1523 C C . ALA A 1 189 ? 21.531 21.453 8.078 1 97.25 189 ALA A C 1
ATOM 1525 O O . ALA A 1 189 ? 21.875 22.516 7.539 1 97.25 189 ALA A O 1
ATOM 1526 N N . LEU A 1 190 ? 21.797 21.203 9.359 1 98.06 190 LEU A N 1
ATOM 1527 C CA . LEU A 1 190 ? 22.438 22.172 10.227 1 98.06 190 LEU A CA 1
ATOM 1528 C C . LEU A 1 190 ? 23.906 22.344 9.852 1 98.06 190 LEU A C 1
ATOM 1530 O O . LEU A 1 190 ? 24.469 23.438 10.008 1 98.06 190 LEU A O 1
ATOM 1534 N N . LEU A 1 191 ? 24.516 21.219 9.328 1 97.31 191 LEU A N 1
ATOM 1535 C CA . LEU A 1 191 ? 25.859 21.312 8.781 1 97.31 191 LEU A CA 1
ATOM 1536 C C . LEU A 1 191 ? 25.891 22.281 7.594 1 97.31 191 LEU A C 1
ATOM 1538 O O . LEU A 1 191 ? 26.797 23.109 7.492 1 97.31 191 LEU A O 1
ATOM 1542 N N . ASP A 1 192 ? 24.938 22.156 6.77 1 97.12 192 ASP A N 1
ATOM 1543 C CA . ASP A 1 192 ? 24.844 23.016 5.586 1 97.12 192 ASP A CA 1
ATOM 1544 C C . ASP A 1 192 ? 24.641 24.484 5.973 1 97.12 192 ASP A C 1
ATOM 1546 O O . ASP A 1 192 ? 25.094 25.375 5.266 1 97.12 192 ASP A O 1
ATOM 1550 N N . TYR A 1 193 ? 24.016 24.719 7.117 1 97.25 193 TYR A N 1
ATOM 1551 C CA . TYR A 1 193 ? 23.766 26.078 7.594 1 97.25 193 TYR A CA 1
ATOM 1552 C C . TYR A 1 193 ? 24.938 26.594 8.406 1 97.25 193 TYR A C 1
ATOM 1554 O O . TYR A 1 193 ? 24.922 27.734 8.883 1 97.25 193 TYR A O 1
ATOM 1562 N N . LYS A 1 194 ? 25.922 25.75 8.656 1 96.25 194 LYS A N 1
ATOM 1563 C CA . LYS A 1 194 ? 27.172 26.078 9.312 1 96.25 194 LYS A CA 1
ATOM 1564 C C . LYS A 1 194 ? 26.984 26.234 10.82 1 96.25 194 LYS A C 1
ATOM 1566 O O . LYS A 1 194 ? 27.641 27.062 11.453 1 96.25 194 LYS A O 1
ATOM 1571 N N . TYR A 1 195 ? 26 25.531 11.336 1 97.5 195 TYR A N 1
ATOM 1572 C CA . TYR A 1 195 ? 25.891 25.344 12.773 1 97.5 195 TYR A CA 1
ATOM 1573 C C . TYR A 1 195 ? 26.516 24.031 13.203 1 97.5 195 TYR A C 1
ATOM 1575 O O . TYR A 1 195 ? 25.812 23.094 13.57 1 97.5 195 TYR A O 1
ATOM 1583 N N . TYR A 1 196 ? 27.781 23.984 13.25 1 97.5 196 TYR A N 1
ATOM 1584 C CA . TYR A 1 196 ? 28.562 22.75 13.305 1 97.5 196 TYR A CA 1
ATOM 1585 C C . TYR A 1 196 ? 28.422 22.078 14.664 1 97.5 196 TYR A C 1
ATOM 1587 O O . TYR A 1 196 ? 28.297 20.859 14.742 1 97.5 196 TYR A O 1
ATOM 1595 N N . SER A 1 197 ? 28.438 22.828 15.742 1 97.38 197 SER A N 1
ATOM 1596 C CA . SER A 1 197 ? 28.344 22.25 17.078 1 97.38 197 SER A CA 1
ATOM 1597 C C . SER A 1 197 ? 27 21.562 17.297 1 97.38 197 SER A C 1
ATOM 1599 O O . SER A 1 197 ? 26.938 20.469 17.875 1 97.38 197 SER A O 1
ATOM 1601 N N . ILE A 1 198 ? 25.969 22.219 16.844 1 98 198 ILE A N 1
ATOM 1602 C CA . ILE A 1 198 ? 24.641 21.641 16.984 1 98 198 ILE A CA 1
ATOM 1603 C C . ILE A 1 198 ? 24.516 20.422 16.078 1 98 198 ILE A C 1
ATOM 1605 O O . ILE A 1 198 ? 23.969 19.391 16.5 1 98 198 ILE A O 1
ATOM 1609 N N . ALA A 1 199 ? 25.031 20.5 14.828 1 98.12 199 ALA A N 1
ATOM 1610 C CA . ALA A 1 199 ? 25.047 19.375 13.906 1 98.12 199 ALA A CA 1
ATOM 1611 C C . ALA A 1 199 ? 25.781 18.172 14.516 1 98.12 199 ALA A C 1
ATOM 1613 O O . ALA A 1 199 ? 25.328 17.031 14.391 1 98.12 199 ALA A O 1
ATOM 1614 N N . LEU A 1 200 ? 26.875 18.422 15.133 1 97.56 200 LEU A N 1
ATOM 1615 C CA . LEU A 1 200 ? 27.656 17.359 15.766 1 97.56 200 LEU A CA 1
ATOM 1616 C C . LEU A 1 200 ? 26.859 16.672 16.859 1 97.56 200 LEU A C 1
ATOM 1618 O O . LEU A 1 200 ? 26.891 15.438 16.969 1 97.56 200 LEU A O 1
ATOM 1622 N N . THR A 1 201 ? 26.203 17.484 17.672 1 97.5 201 THR A N 1
ATOM 1623 C CA . THR A 1 201 ? 25.391 16.938 18.766 1 97.5 201 THR A CA 1
ATOM 1624 C C . THR A 1 201 ? 24.328 16 18.219 1 97.5 201 THR A C 1
ATOM 1626 O O . THR A 1 201 ? 24.125 14.906 18.75 1 97.5 201 THR A O 1
ATOM 1629 N N . ILE A 1 202 ? 23.594 16.359 17.203 1 97.5 202 ILE A N 1
ATOM 1630 C CA . ILE A 1 202 ? 22.547 15.555 16.609 1 97.5 202 ILE A CA 1
ATOM 1631 C C . ILE A 1 202 ? 23.156 14.32 15.945 1 97.5 202 ILE A C 1
ATOM 1633 O O . ILE A 1 202 ? 22.609 13.219 16.047 1 97.5 202 ILE A O 1
ATOM 1637 N N . PHE A 1 203 ? 24.25 14.531 15.25 1 96.31 203 PHE A N 1
ATOM 1638 C CA . PHE A 1 203 ? 24.938 13.438 14.586 1 96.31 203 PHE A CA 1
ATOM 1639 C C . PHE A 1 203 ? 25.375 12.375 15.586 1 96.31 203 PHE A C 1
ATOM 1641 O O . PHE A 1 203 ? 25.25 11.18 15.328 1 96.31 203 PHE A O 1
ATOM 1648 N N . ASP A 1 204 ? 25.859 12.797 16.656 1 94.94 204 ASP A N 1
ATOM 1649 C CA . ASP A 1 204 ? 26.297 11.875 17.703 1 94.94 204 ASP A CA 1
ATOM 1650 C C . ASP A 1 204 ? 25.125 11.039 18.219 1 94.94 204 ASP A C 1
ATOM 1652 O O . ASP A 1 204 ? 25.297 9.852 18.531 1 94.94 204 ASP A O 1
ATOM 1656 N N . GLN A 1 205 ? 24.031 11.648 18.344 1 94 205 GLN A N 1
ATOM 1657 C CA . GLN A 1 205 ? 22.844 10.906 18.75 1 94 205 GLN A CA 1
ATOM 1658 C C . GLN A 1 205 ? 22.484 9.828 17.734 1 94 205 GLN A C 1
ATOM 1660 O O . GLN A 1 205 ? 22.062 8.727 18.094 1 94 205 GLN A O 1
ATOM 1665 N N . ALA A 1 206 ? 22.578 10.148 16.469 1 92.88 206 ALA A N 1
ATOM 1666 C CA . ALA A 1 206 ? 22.312 9.188 15.391 1 92.88 206 ALA A CA 1
ATOM 1667 C C . ALA A 1 206 ? 23.281 8.008 15.453 1 92.88 206 ALA A C 1
ATOM 1669 O O . ALA A 1 206 ? 22.859 6.855 15.289 1 92.88 206 ALA A O 1
ATOM 1670 N N . VAL A 1 207 ? 24.516 8.281 15.695 1 90.88 207 VAL A N 1
ATOM 1671 C CA . VAL A 1 207 ? 25.547 7.258 15.758 1 90.88 207 VAL A CA 1
ATOM 1672 C C . VAL A 1 207 ? 25.297 6.34 16.953 1 90.88 207 VAL A C 1
ATOM 1674 O O . VAL A 1 207 ? 25.5 5.125 16.859 1 90.88 207 VAL A O 1
ATOM 1677 N N . LEU A 1 208 ? 24.859 6.859 18.031 1 88.25 208 LEU A N 1
ATOM 1678 C CA . LEU A 1 208 ? 24.547 6.082 19.234 1 88.25 208 LEU A CA 1
ATOM 1679 C C . LEU A 1 208 ? 23.406 5.113 18.984 1 88.25 208 LEU A C 1
ATOM 1681 O O . LEU A 1 208 ? 23.391 4.004 19.531 1 88.25 208 LEU A O 1
ATOM 1685 N N . LEU A 1 209 ? 22.438 5.52 18.188 1 86.56 209 LEU A N 1
ATOM 1686 C CA . LEU A 1 209 ? 21.281 4.68 17.891 1 86.56 209 LEU A CA 1
ATOM 1687 C C . LEU A 1 209 ? 21.656 3.568 16.906 1 86.56 209 LEU A C 1
ATOM 1689 O O . LEU A 1 209 ? 21.062 2.484 16.953 1 86.56 209 LEU A O 1
ATOM 1693 N N . ALA A 1 210 ? 22.469 3.863 15.953 1 80.31 210 ALA A N 1
ATOM 1694 C CA . ALA A 1 210 ? 22.859 2.9 14.93 1 80.31 210 ALA A CA 1
ATOM 1695 C C . ALA A 1 210 ? 23.656 1.755 15.539 1 80.31 210 ALA A C 1
ATOM 1697 O O . ALA A 1 210 ? 23.688 0.649 14.992 1 80.31 210 ALA A O 1
ATOM 1698 N N . ASN A 1 211 ? 23.281 1.184 16.688 1 63.5 211 ASN A N 1
ATOM 1699 C CA . ASN A 1 211 ? 23.984 0.114 17.375 1 63.5 211 ASN A CA 1
ATOM 1700 C C . ASN A 1 211 ? 25.375 -0.107 16.781 1 63.5 211 ASN A C 1
ATOM 1702 O O . ASN A 1 211 ? 26.266 -0.668 17.438 1 63.5 211 ASN A O 1
ATOM 1706 N N . ASP A 1 212 ? 25.438 -0.176 15.375 1 57.47 212 ASP A N 1
ATOM 1707 C CA . ASP A 1 212 ? 26.734 -0.54 14.812 1 57.47 212 ASP A CA 1
ATOM 1708 C C . ASP A 1 212 ? 27.656 0.674 14.734 1 57.47 212 ASP A C 1
ATOM 1710 O O . ASP A 1 212 ? 27.703 1.355 13.711 1 57.47 212 ASP A O 1
ATOM 1714 N N . SER A 1 213 ? 27.969 1.219 15.859 1 58.06 213 SER A N 1
ATOM 1715 C CA . SER A 1 213 ? 28.906 2.301 16.125 1 58.06 213 SER A CA 1
ATOM 1716 C C . SER A 1 213 ? 30.141 2.18 15.242 1 58.06 213 SER A C 1
ATOM 1718 O O . SER A 1 213 ? 30.984 3.078 15.219 1 58.06 213 SER A O 1
ATOM 1720 N N . ALA A 1 214 ? 30 1.153 14.406 1 64.56 214 ALA A N 1
ATOM 1721 C CA . ALA A 1 214 ? 31.312 0.96 13.789 1 64.56 214 ALA A CA 1
ATOM 1722 C C . ALA A 1 214 ? 31.25 1.199 12.281 1 64.56 214 ALA A C 1
ATOM 1724 O O . ALA A 1 214 ? 32.125 0.724 11.539 1 64.56 214 ALA A O 1
ATOM 1725 N N . ASP A 1 215 ? 30.188 1.896 11.883 1 79.56 215 ASP A N 1
ATOM 1726 C CA . ASP A 1 215 ? 30.234 2.191 10.453 1 79.56 215 ASP A CA 1
ATOM 1727 C C . ASP A 1 215 ? 31.344 3.199 10.141 1 79.56 215 ASP A C 1
ATOM 1729 O O . ASP A 1 215 ? 31.266 4.355 10.57 1 79.56 215 ASP A O 1
ATOM 1733 N N . PRO A 1 216 ? 32.344 2.727 9.445 1 83.5 216 PRO A N 1
ATOM 1734 C CA . PRO A 1 216 ? 33.5 3.598 9.18 1 83.5 216 PRO A CA 1
ATOM 1735 C C . PRO A 1 216 ? 33.094 4.891 8.469 1 83.5 216 PRO A C 1
ATOM 1737 O O . PRO A 1 216 ? 33.688 5.945 8.727 1 83.5 216 PRO A O 1
ATOM 1740 N N . ALA A 1 217 ? 32.094 4.859 7.617 1 85.38 217 ALA A N 1
ATOM 1741 C CA . ALA A 1 217 ? 31.688 6.051 6.887 1 85.38 217 ALA A CA 1
ATOM 1742 C C . ALA A 1 217 ? 31.078 7.082 7.832 1 85.38 217 ALA A C 1
ATOM 1744 O O . ALA A 1 217 ? 31.328 8.281 7.691 1 85.38 217 ALA A O 1
ATOM 1745 N N . LEU A 1 218 ? 30.375 6.609 8.82 1 88.06 218 LEU A N 1
ATOM 1746 C CA . LEU A 1 218 ? 29.75 7.5 9.789 1 88.06 218 LEU A CA 1
ATOM 1747 C C . LEU A 1 218 ? 30.797 8.117 10.711 1 88.06 218 LEU A C 1
ATOM 1749 O O . LEU A 1 218 ? 30.703 9.297 11.07 1 88.06 218 LEU A O 1
ATOM 1753 N N . LEU A 1 219 ? 31.766 7.328 11.023 1 88.19 219 LEU A N 1
ATOM 1754 C CA . LEU A 1 219 ? 32.812 7.809 11.922 1 88.19 219 LEU A CA 1
ATOM 1755 C C . LEU A 1 219 ? 33.688 8.852 11.242 1 88.19 219 LEU A C 1
ATOM 1757 O O . LEU A 1 219 ? 34.094 9.82 11.867 1 88.19 219 LEU A O 1
ATOM 1761 N N . SER A 1 220 ? 33.938 8.609 9.977 1 91.56 220 SER A N 1
ATOM 1762 C CA . SER A 1 220 ? 34.719 9.594 9.211 1 91.56 220 SER A CA 1
ATOM 1763 C C . SER A 1 220 ? 33.969 10.914 9.102 1 91.56 220 SER A C 1
ATOM 1765 O O . SER A 1 220 ? 34.562 11.984 9.289 1 91.56 220 SER A O 1
ATOM 1767 N N . LYS A 1 221 ? 32.719 10.805 8.828 1 93 221 LYS A N 1
ATOM 1768 C CA . LYS A 1 221 ? 31.906 12.008 8.727 1 93 221 LYS A CA 1
ATOM 1769 C C . LYS A 1 221 ? 31.844 12.742 10.062 1 93 221 LYS A C 1
ATOM 1771 O O . LYS A 1 221 ? 31.875 13.977 10.109 1 93 221 LYS A O 1
ATOM 1776 N N . ARG A 1 222 ? 31.75 11.992 11.117 1 93.81 222 ARG A N 1
ATOM 1777 C CA . ARG A 1 222 ? 31.719 12.594 12.453 1 93.81 222 ARG A CA 1
ATOM 1778 C C . ARG A 1 222 ? 32.969 13.414 12.711 1 93.81 222 ARG A C 1
ATOM 1780 O O . ARG A 1 222 ? 32.906 14.516 13.258 1 93.81 222 ARG A O 1
ATOM 1787 N N . SER A 1 223 ? 34.094 12.805 12.328 1 94.06 223 SER A N 1
ATOM 1788 C CA . SER A 1 223 ? 35.375 13.469 12.547 1 94.06 223 SER A CA 1
ATOM 1789 C C . SER A 1 223 ? 35.438 14.789 11.789 1 94.06 223 SER A C 1
ATOM 1791 O O . SER A 1 223 ? 36 15.766 12.289 1 94.06 223 SER A O 1
ATOM 1793 N N . ILE A 1 224 ? 34.938 14.758 10.656 1 95.5 224 ILE A N 1
ATOM 1794 C CA . ILE A 1 224 ? 34.906 15.969 9.844 1 95.5 224 ILE A CA 1
ATOM 1795 C C . ILE A 1 224 ? 34.062 17.031 10.523 1 95.5 224 ILE A C 1
ATOM 1797 O O . ILE A 1 224 ? 34.469 18.188 10.625 1 95.5 224 ILE A O 1
ATOM 1801 N N . ILE A 1 225 ? 32.906 16.672 11.008 1 96.38 225 ILE A N 1
ATOM 1802 C CA . ILE A 1 225 ? 31.984 17.594 11.664 1 96.38 225 ILE A CA 1
ATOM 1803 C C . ILE A 1 225 ? 32.625 18.125 12.945 1 96.38 225 ILE A C 1
ATOM 1805 O O . ILE A 1 225 ? 32.469 19.297 13.289 1 96.38 225 ILE A O 1
ATOM 1809 N N . GLU A 1 226 ? 33.281 17.297 13.648 1 96.25 226 GLU A N 1
ATOM 1810 C CA . GLU A 1 226 ? 33.938 17.672 14.891 1 96.25 226 GLU A CA 1
ATOM 1811 C C . GLU A 1 226 ? 35.031 18.719 14.641 1 96.25 226 GLU A C 1
ATOM 1813 O O . GLU A 1 226 ? 35.156 19.672 15.414 1 96.25 226 GLU A O 1
ATOM 1818 N N . GLU A 1 227 ? 35.75 18.531 13.625 1 96.19 227 GLU A N 1
ATOM 1819 C CA . GLU A 1 227 ? 36.812 19.5 13.273 1 96.19 227 GLU A CA 1
ATOM 1820 C C . GLU A 1 227 ? 36.188 20.859 12.945 1 96.19 227 GLU A C 1
ATOM 1822 O O . GLU A 1 227 ? 36.719 21.906 13.359 1 96.19 227 GLU A O 1
ATOM 1827 N N . LEU A 1 228 ? 35.156 20.812 12.211 1 96.31 228 LEU A N 1
ATOM 1828 C CA . LEU A 1 228 ? 34.5 22.047 11.859 1 96.31 228 LEU A CA 1
ATOM 1829 C C . LEU A 1 228 ? 33.906 22.734 13.102 1 96.31 228 LEU A C 1
ATOM 1831 O O . LEU A 1 228 ? 33.969 23.969 13.211 1 96.31 228 LEU A O 1
ATOM 1835 N N . SER A 1 229 ? 33.438 21.984 14.008 1 96 229 SER A N 1
ATOM 1836 C CA . SER A 1 229 ? 32.812 22.484 15.227 1 96 229 SER A CA 1
ATOM 1837 C C . SER A 1 229 ? 33.844 23.172 16.109 1 96 229 SER A C 1
ATOM 1839 O O . SER A 1 229 ? 33.531 24.125 16.828 1 96 229 SER A O 1
ATOM 1841 N N . ARG A 1 230 ? 35.031 22.703 16.141 1 94.06 230 ARG A N 1
ATOM 1842 C CA . ARG A 1 230 ? 36.094 23.297 16.938 1 94.06 230 ARG A CA 1
ATOM 1843 C C . ARG A 1 230 ? 36.406 24.703 16.469 1 94.06 230 ARG A C 1
ATOM 1845 O O . ARG A 1 230 ? 36.781 25.562 17.281 1 94.06 230 ARG A O 1
ATOM 1852 N N . GLY A 1 231 ? 36.281 24.922 15.258 1 92.38 231 GLY A N 1
ATOM 1853 C CA . GLY A 1 231 ? 36.594 26.234 14.703 1 92.38 231 GLY A CA 1
ATOM 1854 C C . GLY A 1 231 ? 35.375 27.125 14.609 1 92.38 231 GLY A C 1
ATOM 1855 O O . GLY A 1 231 ? 35.438 28.234 14.086 1 92.38 231 GLY A O 1
ATOM 1856 N N . GLU A 1 232 ? 34.281 26.719 15.148 1 93.75 232 GLU A N 1
ATOM 1857 C CA . GLU A 1 232 ? 33.031 27.453 15.023 1 93.75 232 GLU A CA 1
ATOM 1858 C C . GLU A 1 232 ? 32.969 28.656 15.977 1 93.75 232 GLU A C 1
ATOM 1860 O O . GLU A 1 232 ? 33.312 28.531 17.156 1 93.75 232 GLU A O 1
ATOM 1865 N N . VAL A 1 233 ? 32.719 29.844 15.492 1 89.5 233 VAL A N 1
ATOM 1866 C CA . VAL A 1 233 ? 32.469 31.016 16.328 1 89.5 233 VAL A CA 1
ATOM 1867 C C . VAL A 1 233 ? 30.969 31.172 16.531 1 89.5 233 VAL A C 1
ATOM 1869 O O . VAL A 1 233 ? 30.219 31.438 15.578 1 89.5 233 VAL A O 1
ATOM 1872 N N . LYS A 1 234 ? 30.531 30.969 17.75 1 86.44 234 LYS A N 1
ATOM 1873 C CA . LYS A 1 234 ? 29.109 31.094 18.062 1 86.44 234 LYS A CA 1
ATOM 1874 C C . LYS A 1 234 ? 28.656 32.562 18.047 1 86.44 234 LYS A C 1
ATOM 1876 O O . LYS A 1 234 ? 29.25 33.406 18.719 1 86.44 234 LYS A O 1
ATOM 1881 N N . GLU A 1 235 ? 27.688 32.781 17.266 1 86.5 235 GLU A N 1
ATOM 1882 C CA . GLU A 1 235 ? 27.156 34.125 17.156 1 86.5 235 GLU A CA 1
ATOM 1883 C C . GLU A 1 235 ? 26.125 34.406 18.25 1 86.5 235 GLU A C 1
ATOM 1885 O O . GLU A 1 235 ? 25.344 33.531 18.609 1 86.5 235 GLU A O 1
ATOM 1890 N N . LYS A 1 236 ? 26.25 35.625 18.828 1 86.25 236 LYS A N 1
ATOM 1891 C CA . LYS A 1 236 ? 25.281 36.031 19.828 1 86.25 236 LYS A CA 1
ATOM 1892 C C . LYS A 1 236 ? 24.078 36.719 19.172 1 86.25 236 LYS A C 1
ATOM 1894 O O . LYS A 1 236 ? 24.203 37.406 18.156 1 86.25 236 LYS A O 1
ATOM 1899 N N . PRO A 1 237 ? 22.812 36.531 19.812 1 87.06 237 PRO A N 1
ATOM 1900 C CA . PRO A 1 237 ? 21.609 37.156 19.266 1 87.06 237 PRO A CA 1
ATOM 1901 C C . PRO A 1 237 ? 21.703 38.688 19.25 1 87.06 237 PRO A C 1
ATOM 1903 O O . PRO A 1 237 ? 22.172 39.281 20.219 1 87.06 237 PRO A O 1
ATOM 1906 N N . GLU A 1 238 ? 21.375 39.312 18.172 1 74.5 238 GLU A N 1
ATOM 1907 C CA . GLU A 1 238 ? 21.375 40.781 18.016 1 74.5 238 GLU A CA 1
ATOM 1908 C C . GLU A 1 238 ? 20.141 41.406 18.656 1 74.5 238 GLU A C 1
ATOM 1910 O O . GLU A 1 238 ? 20.219 42.5 19.203 1 74.5 238 GLU A O 1
ATOM 1915 N N . ALA A 1 239 ? 18.922 40.906 18.438 1 60.16 239 ALA A N 1
ATOM 1916 C CA . ALA A 1 239 ? 17.625 41.438 18.844 1 60.16 239 ALA A CA 1
ATOM 1917 C C . ALA A 1 239 ? 17.625 41.844 20.312 1 60.16 239 ALA A C 1
ATOM 1919 O O . ALA A 1 239 ? 16.938 42.781 20.703 1 60.16 239 ALA A O 1
ATOM 1920 N N . LYS A 1 240 ? 18.484 41.281 21.203 1 60.53 240 LYS A N 1
ATOM 1921 C CA . LYS A 1 240 ? 18.516 41.625 22.625 1 60.53 240 LYS A CA 1
ATOM 1922 C C . LYS A 1 240 ? 19.156 43 22.844 1 60.53 240 LYS A C 1
ATOM 1924 O O . LYS A 1 240 ? 18.984 43.594 23.906 1 60.53 240 LYS A O 1
ATOM 1929 N N . SER A 1 241 ? 19.781 43.656 21.844 1 55.59 241 SER A N 1
ATOM 1930 C CA . SER A 1 241 ? 20.672 44.75 22.172 1 55.59 241 SER A CA 1
ATOM 1931 C C . SER A 1 241 ? 19.922 46.094 22.094 1 55.59 241 SER A C 1
ATOM 1933 O O . SER A 1 241 ? 20.328 47.062 22.75 1 55.59 241 SER A O 1
ATOM 1935 N N . ARG A 1 242 ? 18.828 46.312 21.359 1 65.25 242 ARG A N 1
ATOM 1936 C CA . ARG A 1 242 ? 18.344 47.688 21.391 1 65.25 242 ARG A CA 1
ATOM 1937 C C . ARG A 1 242 ? 16.844 47.75 21.656 1 65.25 242 ARG A C 1
ATOM 1939 O O . ARG A 1 242 ? 16.031 47.5 20.766 1 65.25 242 ARG A O 1
ATOM 1946 N N . GLN A 1 243 ? 16.516 47.781 22.969 1 78.62 243 GLN A N 1
ATOM 1947 C CA . GLN A 1 243 ? 15.117 47.906 23.344 1 78.62 243 GLN A CA 1
ATOM 1948 C C . GLN A 1 243 ? 14.594 49.312 23.078 1 78.62 243 GLN A C 1
ATOM 1950 O O . GLN A 1 243 ? 15.234 50.312 23.453 1 78.62 243 GLN A O 1
ATOM 1955 N N . THR A 1 244 ? 13.477 49.312 22.359 1 85.81 244 THR A N 1
ATOM 1956 C CA . THR A 1 244 ? 12.844 50.625 22.109 1 85.81 244 THR A CA 1
ATOM 1957 C C . THR A 1 244 ? 11.945 51.031 23.281 1 85.81 244 THR A C 1
ATOM 1959 O O . THR A 1 244 ? 11.531 50.156 24.062 1 85.81 244 THR A O 1
ATOM 1962 N N . ILE A 1 245 ? 11.68 52.219 23.375 1 89.5 245 ILE A N 1
ATOM 1963 C CA . ILE A 1 245 ? 10.805 52.75 24.422 1 89.5 245 ILE A CA 1
ATOM 1964 C C . ILE A 1 245 ? 9.414 52.125 24.281 1 89.5 245 ILE A C 1
ATOM 1966 O O . ILE A 1 245 ? 8.734 51.875 25.281 1 89.5 245 ILE A O 1
ATOM 1970 N N . TYR A 1 246 ? 9.062 51.906 23.109 1 90.38 246 TYR A N 1
ATOM 1971 C CA . TYR A 1 246 ? 7.793 51.25 22.812 1 90.38 246 TYR A CA 1
ATOM 1972 C C . TYR A 1 246 ? 7.754 49.844 23.406 1 90.38 246 TYR A C 1
ATOM 1974 O O . TYR A 1 246 ? 6.777 49.469 24.062 1 90.38 246 TYR A O 1
ATOM 1982 N N . GLU A 1 247 ? 8.797 49.156 23.234 1 91.25 247 GLU A N 1
ATOM 1983 C CA . GLU A 1 247 ? 8.867 47.781 23.719 1 91.25 247 GLU A CA 1
ATOM 1984 C C . GLU A 1 247 ? 8.891 47.719 25.25 1 91.25 247 GLU A C 1
ATOM 1986 O O . GLU A 1 247 ? 8.281 46.844 25.859 1 91.25 247 GLU A O 1
ATOM 1991 N N . ILE A 1 248 ? 9.555 48.625 25.781 1 92.81 248 ILE A N 1
ATOM 1992 C CA . ILE A 1 248 ? 9.57 48.719 27.234 1 92.81 248 ILE A CA 1
ATOM 1993 C C . ILE A 1 248 ? 8.156 48.938 27.75 1 92.81 248 ILE A C 1
ATOM 1995 O O . ILE A 1 248 ? 7.77 48.344 28.766 1 92.81 248 ILE A O 1
ATOM 1999 N N . GLY A 1 249 ? 7.383 49.75 27.062 1 94.19 249 GLY A N 1
ATOM 2000 C CA . GLY A 1 249 ? 5.988 49.969 27.406 1 94.19 249 GLY A CA 1
ATOM 2001 C C . GLY A 1 249 ? 5.129 48.75 27.25 1 94.19 249 GLY A C 1
ATOM 2002 O O . GLY A 1 249 ? 4.273 48.469 28.094 1 94.19 249 GLY A O 1
ATOM 2003 N N . CYS A 1 250 ? 5.414 48 26.203 1 94.75 250 CYS A N 1
ATOM 2004 C CA . CYS A 1 250 ? 4.633 46.781 25.938 1 94.75 250 CYS A CA 1
ATOM 2005 C C . CYS A 1 250 ? 4.895 45.719 27.016 1 94.75 250 CYS A C 1
ATOM 2007 O O . CYS A 1 250 ? 4.023 44.906 27.297 1 94.75 250 CYS A O 1
ATOM 2009 N N . ARG A 1 251 ? 6.043 45.812 27.672 1 93.88 251 ARG A N 1
ATOM 2010 C CA . ARG A 1 251 ? 6.406 44.875 28.734 1 93.88 251 ARG A CA 1
ATOM 2011 C C . ARG A 1 251 ? 5.887 45.375 30.078 1 93.88 251 ARG A C 1
ATOM 2013 O O . ARG A 1 251 ? 6.027 44.688 31.094 1 93.88 251 ARG A O 1
ATOM 2020 N N . GLY A 1 252 ? 5.258 46.531 30.078 1 90.12 252 GLY A N 1
ATOM 2021 C CA . GLY A 1 252 ? 4.773 47.094 31.328 1 90.12 252 GLY A CA 1
ATOM 2022 C C . GLY A 1 252 ? 5.891 47.594 32.219 1 90.12 252 GLY A C 1
ATOM 2023 O O . GLY A 1 252 ? 5.746 47.562 33.469 1 90.12 252 GLY A O 1
ATOM 2024 N N . GLN A 1 253 ? 6.98 48.031 31.703 1 89.25 253 GLN A N 1
ATOM 2025 C CA . GLN A 1 253 ? 8.156 48.281 32.531 1 89.25 253 GLN A CA 1
ATOM 2026 C C . GLN A 1 253 ? 8.438 49.781 32.594 1 89.25 253 GLN A C 1
ATOM 2028 O O . GLN A 1 253 ? 9.539 50.219 32.969 1 89.25 253 GLN A O 1
ATOM 2033 N N . TYR A 1 254 ? 7.477 50.562 32.125 1 87.81 254 TYR A N 1
ATOM 2034 C CA . TYR A 1 254 ? 7.672 52 32.375 1 87.81 254 TYR A CA 1
ATOM 2035 C C . TYR A 1 254 ? 7.785 52.281 33.844 1 87.81 254 TYR A C 1
ATOM 2037 O O . TYR A 1 254 ? 7.113 51.656 34.688 1 87.81 254 TYR A O 1
ATOM 2045 N N . VAL A 1 255 ? 8.719 53.094 34.312 1 70.88 255 VAL A N 1
ATOM 2046 C CA . VAL A 1 255 ? 8.945 53.406 35.719 1 70.88 255 VAL A CA 1
ATOM 2047 C C . VAL A 1 255 ? 7.824 54.312 36.219 1 70.88 255 VAL A C 1
ATOM 2049 O O . VAL A 1 255 ? 7.465 54.281 37.406 1 70.88 255 VAL A O 1
ATOM 2052 N N . GLN A 1 256 ? 7.094 55.125 35.406 1 61.84 256 GLN A N 1
ATOM 2053 C CA . GLN A 1 256 ? 6.301 56.281 35.844 1 61.84 256 GLN A CA 1
ATOM 2054 C C . GLN A 1 256 ? 5.008 55.812 36.531 1 61.84 256 GLN A C 1
ATOM 2056 O O . GLN A 1 256 ? 4.375 54.875 36.062 1 61.84 256 GLN A O 1
ATOM 2061 N N . LYS A 1 257 ? 4.816 56.125 37.938 1 54.84 257 LYS A N 1
ATOM 2062 C CA . LYS A 1 257 ? 3.791 55.938 38.938 1 54.84 257 LYS A CA 1
ATOM 2063 C C . LYS A 1 257 ? 2.467 56.562 38.531 1 54.84 257 LYS A C 1
ATOM 2065 O O . LYS A 1 257 ? 2.424 57.719 38.094 1 54.84 257 LYS A O 1
ATOM 2070 N N . SER A 1 258 ? 1.614 55.906 38 1 55.75 258 SER A N 1
ATOM 2071 C CA . SER A 1 258 ? 0.25 56.406 37.844 1 55.75 258 SER A CA 1
ATOM 2072 C C . SER A 1 258 ? -0.273 57.031 39.125 1 55.75 258 SER A C 1
ATOM 2074 O O . SER A 1 258 ? -0.501 56.312 40.125 1 55.75 258 SER A O 1
ATOM 2076 N N . GLY A 1 259 ? 0.393 57.719 39.688 1 50.97 259 GLY A N 1
ATOM 2077 C CA . GLY A 1 259 ? -0.062 58.156 41 1 50.97 259 GLY A CA 1
ATOM 2078 C C . GLY A 1 259 ? -1.326 58.969 40.969 1 50.97 259 GLY A C 1
ATOM 2079 O O . GLY A 1 259 ? -1.648 59.656 41.938 1 50.97 259 GLY A O 1
ATOM 2080 N N . LEU A 1 260 ? -2.004 59.094 39.719 1 60.5 260 LEU A N 1
ATOM 2081 C CA . LEU A 1 260 ? -2.896 60.219 39.906 1 60.5 260 LEU A CA 1
ATOM 2082 C C . LEU A 1 260 ? -4.273 59.75 40.375 1 60.5 260 LEU A C 1
ATOM 2084 O O . LEU A 1 260 ? -4.555 58.562 40.406 1 60.5 260 LEU A O 1
ATOM 2088 N N . MET A 1 261 ? -5.32 60.688 40.688 1 65.5 261 MET A N 1
ATOM 2089 C CA . MET A 1 261 ? -6.551 60.812 41.469 1 65.5 261 MET A CA 1
ATOM 2090 C C . MET A 1 261 ? -7.719 60.156 40.719 1 65.5 261 MET A C 1
ATOM 2092 O O . MET A 1 261 ? -7.789 60.219 39.5 1 65.5 261 MET A O 1
ATOM 2096 N N . CYS A 1 262 ? -8.258 59 41.281 1 67.62 262 CYS A N 1
ATOM 2097 C CA . CYS A 1 262 ? -9.562 58.531 40.875 1 67.62 262 CYS A CA 1
ATOM 2098 C C . CYS A 1 262 ? -10.672 59.469 41.312 1 67.62 262 CYS A C 1
ATOM 2100 O O . CYS A 1 262 ? -10.656 59.938 42.438 1 67.62 262 CYS A O 1
ATOM 2102 N N . MET A 1 263 ? -11.312 60.125 40.312 1 69.38 263 MET A N 1
ATOM 2103 C CA . MET A 1 263 ? -12.461 61 40.656 1 69.38 263 MET A CA 1
ATOM 2104 C C . MET A 1 263 ? -13.719 60.5 39.938 1 69.38 263 MET A C 1
ATOM 2106 O O . MET A 1 263 ? -13.641 59.688 39 1 69.38 263 MET A O 1
ATOM 2110 N N . TYR A 1 264 ? -14.805 60.562 40.625 1 67 264 TYR A N 1
ATOM 2111 C CA . TYR A 1 264 ? -16.078 60.312 39.969 1 67 264 TYR A CA 1
ATOM 2112 C C . TYR A 1 264 ? -16.594 61.562 39.25 1 67 264 TYR A C 1
ATOM 2114 O O . TYR A 1 264 ? -16.547 62.656 39.812 1 67 264 TYR A O 1
ATOM 2122 N N . LYS A 1 265 ? -16.609 61.531 38.031 1 60.88 265 LYS A N 1
ATOM 2123 C CA . LYS A 1 265 ? -17.219 62.625 37.281 1 60.88 265 LYS A CA 1
ATOM 2124 C C . LYS A 1 265 ? -18.734 62.625 37.469 1 60.88 265 LYS A C 1
ATOM 2126 O O . LYS A 1 265 ? -19.422 61.656 37.188 1 60.88 265 LYS A O 1
ATOM 2131 N N . SER A 1 266 ? -19.25 63.5 38.312 1 55.5 266 SER A N 1
ATOM 2132 C CA . SER A 1 266 ? -20.688 63.594 38.594 1 55.5 266 SER A CA 1
ATOM 2133 C C . SER A 1 266 ? -21.266 64.812 37.906 1 55.5 266 SER A C 1
ATOM 2135 O O . SER A 1 266 ? -22.406 65.188 38.188 1 55.5 266 SER A O 1
ATOM 2137 N N . LYS A 1 267 ? -20.578 65.438 36.969 1 54.81 267 LYS A N 1
ATOM 2138 C CA . LYS A 1 267 ? -21.203 66.688 36.531 1 54.81 267 LYS A CA 1
ATOM 2139 C C . LYS A 1 267 ? -22.578 66.438 35.938 1 54.81 267 LYS A C 1
ATOM 2141 O O . LYS A 1 267 ? -22.891 65.312 35.531 1 54.81 267 LYS A O 1
ATOM 2146 N N . SER A 1 268 ? -23.547 67.562 35.844 1 49.38 268 SER A N 1
ATOM 2147 C CA . SER A 1 268 ? -24.984 67.812 35.875 1 49.38 268 SER A CA 1
ATOM 2148 C C . SER A 1 268 ? -25.656 67.188 34.625 1 49.38 268 SER A C 1
ATOM 2150 O O . SER A 1 268 ? -26.812 67.5 34.344 1 49.38 268 SER A O 1
ATOM 2152 N N . PRO A 1 269 ? -25.016 66.812 33.469 1 49.5 269 PRO A N 1
ATOM 2153 C CA . PRO A 1 269 ? -26.188 66.312 32.719 1 49.5 269 PRO A CA 1
ATOM 2154 C C . PRO A 1 269 ? -26.844 65.125 33.375 1 49.5 269 PRO A C 1
ATOM 2156 O O . PRO A 1 269 ? -26.203 64.438 34.188 1 49.5 269 PRO A O 1
ATOM 2159 N N . ALA A 1 270 ? -28.203 65 33.312 1 46.88 270 ALA A N 1
ATOM 2160 C CA . ALA A 1 270 ? -29.109 64.062 33.969 1 46.88 270 ALA A CA 1
ATOM 2161 C C . ALA A 1 270 ? -28.531 62.656 33.906 1 46.88 270 ALA A C 1
ATOM 2163 O O . ALA A 1 270 ? -28.672 61.875 34.875 1 46.88 270 ALA A O 1
ATOM 2164 N N . PHE A 1 271 ? -27.797 62.375 32.969 1 45.03 271 PHE A N 1
ATOM 2165 C CA . PHE A 1 271 ? -27.359 61 32.781 1 45.03 271 PHE A CA 1
ATOM 2166 C C . PHE A 1 271 ? -26.219 60.656 33.75 1 45.03 271 PHE A C 1
ATOM 2168 O O . PHE A 1 271 ? -26.203 59.594 34.344 1 45.03 271 PHE A O 1
ATOM 2175 N N . LEU A 1 272 ? -25.328 61.562 34 1 49.72 272 LEU A N 1
ATOM 2176 C CA . LEU A 1 272 ? -24.172 61.281 34.844 1 49.72 272 LEU A CA 1
ATOM 2177 C C . LEU A 1 272 ? -24.547 61.375 36.312 1 49.72 272 LEU A C 1
ATOM 2179 O O . LEU A 1 272 ? -23.828 60.844 37.156 1 49.72 272 LEU A O 1
ATOM 2183 N N . ARG A 1 273 ? -25.547 62.031 36.625 1 49.06 273 ARG A N 1
ATOM 2184 C CA . ARG A 1 273 ? -26.031 62.094 38 1 49.06 273 ARG A CA 1
ATOM 2185 C C . ARG A 1 273 ? -26.5 60.719 38.469 1 49.06 273 ARG A C 1
ATOM 2187 O O . ARG A 1 273 ? -26.375 60.406 39.656 1 49.06 273 ARG A O 1
ATOM 2194 N N . LEU A 1 274 ? -27.094 60.062 37.531 1 45.28 274 LEU A N 1
ATOM 2195 C CA . LEU A 1 274 ? -27.688 58.781 37.906 1 45.28 274 LEU A CA 1
ATOM 2196 C C . LEU A 1 274 ? -26.656 57.656 37.844 1 45.28 274 LEU A C 1
ATOM 2198 O O . LEU A 1 274 ? -26.766 56.688 38.562 1 45.28 274 LEU A O 1
ATOM 2202 N N . ALA A 1 275 ? -25.656 57.719 36.969 1 54.69 275 ALA A N 1
ATOM 2203 C CA . ALA A 1 275 ? -24.656 56.656 36.875 1 54.69 275 ALA A CA 1
ATOM 2204 C C . ALA A 1 275 ? -23.234 57.219 36.969 1 54.69 275 ALA A C 1
ATOM 2206 O O . ALA A 1 275 ? -22.641 57.594 35.938 1 54.69 275 ALA A O 1
ATOM 2207 N N . ARG A 1 276 ? -22.688 57.312 38.062 1 68 276 ARG A N 1
ATOM 2208 C CA . ARG A 1 276 ? -21.359 57.812 38.312 1 68 276 ARG A CA 1
ATOM 2209 C C . ARG A 1 276 ? -20.297 57 37.594 1 68 276 ARG A C 1
ATOM 2211 O O . ARG A 1 276 ? -20.359 55.781 37.594 1 68 276 ARG A O 1
ATOM 2218 N N . ILE A 1 277 ? -19.547 57.75 36.75 1 80.81 277 ILE A N 1
ATOM 2219 C CA . ILE A 1 277 ? -18.5 57.094 36 1 80.81 277 ILE A CA 1
ATOM 2220 C C . ILE A 1 277 ? -17.156 57.25 36.719 1 80.81 277 ILE A C 1
ATOM 2222 O O . ILE A 1 277 ? -16.781 58.375 37.094 1 80.81 277 ILE A O 1
ATOM 2226 N N . LYS A 1 278 ? -16.594 56.188 37.094 1 86.12 278 LYS A N 1
ATOM 2227 C CA . LYS A 1 278 ? -15.258 56.188 37.688 1 86.12 278 LYS A CA 1
ATOM 2228 C C . LYS A 1 278 ? -14.219 56.625 36.656 1 86.12 278 LYS A C 1
ATOM 2230 O O . LYS A 1 278 ? -14.156 56.062 35.562 1 86.12 278 LYS A O 1
ATOM 2235 N N . MET A 1 279 ? -13.562 57.719 36.969 1 89.12 279 MET A N 1
ATOM 2236 C CA . MET A 1 279 ? -12.547 58.281 36.094 1 89.12 279 MET A CA 1
ATOM 2237 C C . MET A 1 279 ? -11.18 58.312 36.781 1 89.12 279 MET A C 1
ATOM 2239 O O . MET A 1 279 ? -11.086 58.594 37.969 1 89.12 279 MET A O 1
ATOM 2243 N N . GLU A 1 280 ? -10.195 57.844 36.094 1 89.25 280 GLU A N 1
ATOM 2244 C CA . GLU A 1 280 ? -8.812 57.875 36.562 1 89.25 280 GLU A CA 1
ATOM 2245 C C . GLU A 1 280 ? -7.938 58.719 35.625 1 89.25 280 GLU A C 1
ATOM 2247 O O . GLU A 1 280 ? -7.898 58.5 34.438 1 89.25 280 GLU A O 1
ATOM 2252 N N . VAL A 1 281 ? -7.262 59.688 36.219 1 90.44 281 VAL A N 1
ATOM 2253 C CA . VAL A 1 281 ? -6.367 60.562 35.438 1 90.44 281 VAL A CA 1
ATOM 2254 C C . VAL A 1 281 ? -4.973 59.938 35.375 1 90.44 281 VAL A C 1
ATOM 2256 O O . VAL A 1 281 ? -4.328 59.75 36.406 1 90.44 281 VAL A O 1
ATOM 2259 N N . LEU A 1 282 ? -4.523 59.625 34.25 1 90.31 282 LEU A N 1
ATOM 2260 C CA . LEU A 1 282 ? -3.199 59.031 34.094 1 90.31 282 LEU A CA 1
ATOM 2261 C C . LEU A 1 282 ? -2.146 60.125 33.875 1 90.31 282 LEU A C 1
ATOM 2263 O O . LEU A 1 282 ? -1.025 60 34.375 1 90.31 282 LEU A O 1
ATOM 2267 N N . VAL A 1 283 ? -2.471 61.031 33.094 1 89.56 283 VAL A N 1
ATOM 2268 C CA . VAL A 1 283 ? -1.624 62.188 32.781 1 89.56 283 VAL A CA 1
ATOM 2269 C C . VAL A 1 283 ? -2.443 63.469 32.875 1 89.56 283 VAL A C 1
ATOM 2271 O O . VAL A 1 283 ? -3.588 63.531 32.406 1 89.56 283 VAL A O 1
ATOM 2274 N N . LEU A 1 284 ? -1.916 64.5 33.438 1 86.94 284 LEU A N 1
ATOM 2275 C CA . LEU A 1 284 ? -2.641 65.75 33.625 1 86.94 284 LEU A CA 1
ATOM 2276 C C . LEU A 1 284 ? -2.514 66.625 32.406 1 86.94 284 LEU A C 1
ATOM 2278 O O . LEU A 1 284 ? -3.453 67.375 32.062 1 86.94 284 LEU A O 1
ATOM 2282 N N . ASP A 1 285 ? -1.361 66.688 31.859 1 86.69 285 ASP A N 1
ATOM 2283 C CA . ASP A 1 285 ? -1.114 67.562 30.703 1 86.69 285 ASP A CA 1
ATOM 2284 C C . ASP A 1 285 ? -0.166 66.875 29.719 1 86.69 285 ASP A C 1
ATOM 2286 O O . ASP A 1 285 ? 1.036 66.75 29.969 1 86.69 285 ASP A O 1
ATOM 2290 N N . PRO A 1 286 ? -0.658 66.625 28.641 1 88.88 286 PRO A N 1
ATOM 2291 C CA . PRO A 1 286 ? -2.064 66.625 28.234 1 88.88 286 PRO A CA 1
ATOM 2292 C C . PRO A 1 286 ? -2.916 65.625 29.047 1 88.88 286 PRO A C 1
ATOM 2294 O O . PRO A 1 286 ? -2.389 64.688 29.609 1 88.88 286 PRO A O 1
ATOM 2297 N N . LEU A 1 287 ? -4.145 65.938 29.062 1 89 287 LEU A N 1
ATOM 2298 C CA . LEU A 1 287 ? -5.031 65.125 29.859 1 89 287 LEU A CA 1
ATOM 2299 C C . LEU A 1 287 ? -5.199 63.75 29.234 1 89 287 LEU A C 1
ATOM 2301 O O . LEU A 1 287 ? -5.543 63.625 28.047 1 89 287 LEU A O 1
ATOM 2305 N N . VAL A 1 288 ? -4.898 62.719 29.922 1 92.69 288 VAL A N 1
ATOM 2306 C CA . VAL A 1 288 ? -5.172 61.312 29.594 1 92.69 288 VAL A CA 1
ATOM 2307 C C . VAL A 1 288 ? -5.941 60.656 30.734 1 92.69 288 VAL A C 1
ATOM 2309 O O . VAL A 1 288 ? -5.473 60.625 31.875 1 92.69 288 VAL A O 1
ATOM 2312 N N . VAL A 1 289 ? -7.074 60.125 30.375 1 93.12 289 VAL A N 1
ATOM 2313 C CA . VAL A 1 289 ? -7.961 59.625 31.422 1 93.12 289 VAL A CA 1
ATOM 2314 C C . VAL A 1 289 ? -8.492 58.25 31.016 1 93.12 289 VAL A C 1
ATOM 2316 O O . VAL A 1 289 ? -8.656 57.969 29.828 1 93.12 289 VAL A O 1
ATOM 2319 N N . ILE A 1 290 ? -8.703 57.406 32.031 1 94.62 290 ILE A N 1
ATOM 2320 C CA . ILE A 1 290 ? -9.406 56.156 31.844 1 94.62 290 ILE A CA 1
ATOM 2321 C C . ILE A 1 290 ? -10.773 56.219 32.531 1 94.62 290 ILE A C 1
ATOM 2323 O O . ILE A 1 290 ? -10.875 56.562 33.688 1 94.62 290 ILE A O 1
ATOM 2327 N N . PHE A 1 291 ? -11.805 55.969 31.766 1 94.44 291 PHE A N 1
ATOM 2328 C CA . PHE A 1 291 ? -13.141 55.781 32.312 1 94.44 291 PHE A CA 1
ATOM 2329 C C . PHE A 1 291 ? -13.414 54.281 32.562 1 94.44 291 PHE A C 1
ATOM 2331 O O . PHE A 1 291 ? -13.258 53.469 31.641 1 94.44 291 PHE A O 1
ATOM 2338 N N . HIS A 1 292 ? -13.859 53.969 33.75 1 93.62 292 HIS A N 1
ATOM 2339 C CA . HIS A 1 292 ? -14.047 52.562 34.094 1 93.62 292 HIS A CA 1
ATOM 2340 C C . HIS A 1 292 ? -15.5 52.125 33.906 1 93.62 292 HIS A C 1
ATOM 2342 O O . HIS A 1 292 ? -16.422 52.844 34.312 1 93.62 292 HIS A O 1
ATOM 2348 N N . ASP A 1 293 ? -15.734 51.031 33.25 1 93.56 293 ASP A N 1
ATOM 2349 C CA . ASP A 1 293 ? -17.016 50.312 33.156 1 93.56 293 ASP A CA 1
ATOM 2350 C C . ASP A 1 293 ? -18.078 51.219 32.5 1 93.56 293 ASP A C 1
ATOM 2352 O O . ASP A 1 293 ? -19.156 51.406 33.062 1 93.56 293 ASP A O 1
ATOM 2356 N N . VAL A 1 294 ? -17.734 51.656 31.391 1 95.38 294 VAL A N 1
ATOM 2357 C CA . VAL A 1 294 ? -18.625 52.625 30.766 1 95.38 294 VAL A CA 1
ATOM 2358 C C . VAL A 1 294 ? -19.406 51.938 29.641 1 95.38 294 VAL A C 1
ATOM 2360 O O . VAL A 1 294 ? -20.359 52.5 29.109 1 95.38 294 VAL A O 1
ATOM 2363 N N . LEU A 1 295 ? -19.016 50.75 29.266 1 95.69 295 LEU A N 1
ATOM 2364 C CA . LEU A 1 295 ? -19.781 49.938 28.344 1 95.69 295 LEU A CA 1
ATOM 2365 C C . LEU A 1 295 ? -20.234 48.625 29.016 1 95.69 295 LEU A C 1
ATOM 2367 O O . LEU A 1 295 ? -19.422 47.906 29.609 1 95.69 295 LEU A O 1
ATOM 2371 N N . SER A 1 296 ? -21.5 48.281 28.906 1 95.5 296 SER A N 1
ATOM 2372 C CA . SER A 1 296 ? -22 47.031 29.453 1 95.5 296 SER A CA 1
ATOM 2373 C C . SER A 1 296 ? -21.703 45.875 28.531 1 95.5 296 SER A C 1
ATOM 2375 O O . SER A 1 296 ? -21.422 46.062 27.344 1 95.5 296 SER A O 1
ATOM 2377 N N . LEU A 1 297 ? -21.828 44.656 29.109 1 95.88 297 LEU A N 1
ATOM 2378 C CA . LEU A 1 297 ? -21.594 43.438 28.344 1 95.88 297 LEU A CA 1
ATOM 2379 C C . LEU A 1 297 ? -22.578 43.344 27.172 1 95.88 297 LEU A C 1
ATOM 2381 O O . LEU A 1 297 ? -22.219 42.938 26.078 1 95.88 297 LEU A O 1
ATOM 2385 N N . ARG A 1 298 ? -23.781 43.688 27.422 1 96.69 298 ARG A N 1
ATOM 2386 C CA . ARG A 1 298 ? -24.812 43.625 26.391 1 96.69 298 ARG A CA 1
ATOM 2387 C C . ARG A 1 298 ? -24.516 44.594 25.266 1 96.69 298 ARG A C 1
ATOM 2389 O O . ARG A 1 298 ? -24.75 44.312 24.094 1 96.69 298 ARG A O 1
ATOM 2396 N N . GLU A 1 299 ? -24.062 45.781 25.641 1 96.88 299 GLU A N 1
ATOM 2397 C CA . GLU A 1 299 ? -23.719 46.812 24.625 1 96.88 299 GLU A CA 1
ATOM 2398 C C . GLU A 1 299 ? -22.531 46.344 23.781 1 96.88 299 GLU A C 1
ATOM 2400 O O . GLU A 1 299 ? -22.516 46.562 22.562 1 96.88 299 GLU A O 1
ATOM 2405 N N . ILE A 1 300 ? -21.609 45.719 24.438 1 97.56 300 ILE A N 1
ATOM 2406 C CA . ILE A 1 300 ? -20.438 45.219 23.734 1 97.56 300 ILE A CA 1
ATOM 2407 C C . ILE A 1 300 ? -20.844 44.125 22.734 1 97.56 300 ILE A C 1
ATOM 2409 O O . ILE A 1 300 ? -20.438 44.156 21.578 1 97.56 300 ILE A O 1
ATOM 2413 N N . ASP A 1 301 ? -21.656 43.219 23.156 1 96.62 301 ASP A N 1
ATOM 2414 C CA . ASP A 1 301 ? -22.156 42.156 22.281 1 96.62 301 ASP A CA 1
ATOM 2415 C C . ASP A 1 301 ? -22.875 42.719 21.078 1 96.62 301 ASP A C 1
ATOM 2417 O O . ASP A 1 301 ? -22.688 42.25 19.953 1 96.62 301 ASP A O 1
ATOM 2421 N N . GLY A 1 302 ? -23.656 43.656 21.375 1 96.56 302 GLY A N 1
ATOM 2422 C CA . GLY A 1 302 ? -24.375 44.312 20.297 1 96.56 302 GLY A CA 1
ATOM 2423 C C . GLY A 1 302 ? -23.469 44.969 19.281 1 96.56 302 GLY A C 1
ATOM 2424 O O . GLY A 1 302 ? -23.703 44.844 18.062 1 96.56 302 GLY A O 1
ATOM 2425 N N . LEU A 1 303 ? -22.453 45.688 19.703 1 96.69 303 LEU A N 1
ATOM 2426 C CA . LEU A 1 303 ? -21.5 46.344 18.797 1 96.69 303 LEU A CA 1
ATOM 2427 C C . LEU A 1 303 ? -20.75 45.312 17.969 1 96.69 303 LEU A C 1
ATOM 2429 O O . LEU A 1 303 ? -20.531 45.531 16.766 1 96.69 303 LEU A O 1
ATOM 2433 N N . GLN A 1 304 ? -20.297 44.25 18.609 1 95.38 304 GLN A N 1
ATOM 2434 C CA . GLN A 1 304 ? -19.562 43.219 17.891 1 95.38 304 GLN A CA 1
ATOM 2435 C C . GLN A 1 304 ? -20.438 42.531 16.844 1 95.38 304 GLN A C 1
ATOM 2437 O O . GLN A 1 304 ? -19.969 42.219 15.758 1 95.38 304 GLN A O 1
ATOM 2442 N N . GLU A 1 305 ? -21.672 42.344 17.219 1 96.06 305 GLU A N 1
ATOM 2443 C CA . GLU A 1 305 ? -22.609 41.75 16.266 1 96.06 305 GLU A CA 1
ATOM 2444 C C . GLU A 1 305 ? -22.781 42.625 15.031 1 96.06 305 GLU A C 1
ATOM 2446 O O . GLU A 1 305 ? -22.875 42.125 13.914 1 96.06 305 GLU A O 1
ATOM 2451 N N . ILE A 1 306 ? -22.828 43.875 15.266 1 95.62 306 ILE A N 1
ATOM 2452 C CA . ILE A 1 306 ? -22.984 44.844 14.172 1 95.62 306 ILE A CA 1
ATOM 2453 C C . ILE A 1 306 ? -21.734 44.844 13.297 1 95.62 306 ILE A C 1
ATOM 2455 O O . ILE A 1 306 ? -21.828 44.875 12.062 1 95.62 306 ILE A O 1
ATOM 2459 N N . ALA A 1 307 ? -20.609 44.719 13.875 1 94.81 307 ALA A N 1
ATOM 2460 C CA . ALA A 1 307 ? -19.344 44.938 13.18 1 94.81 307 ALA A CA 1
ATOM 2461 C C . ALA A 1 307 ? -18.906 43.656 12.461 1 94.81 307 ALA A C 1
ATOM 2463 O O . ALA A 1 307 ? -18.281 43.75 11.398 1 94.81 307 ALA A O 1
ATOM 2464 N N . THR A 1 308 ? -19.188 42.5 12.969 1 92.81 308 THR A N 1
ATOM 2465 C CA . THR A 1 308 ? -18.594 41.219 12.586 1 92.81 308 THR A CA 1
ATOM 2466 C C . THR A 1 308 ? -18.797 40.938 11.102 1 92.81 308 THR A C 1
ATOM 2468 O O . THR A 1 308 ? -17.859 40.594 10.391 1 92.81 308 THR A O 1
ATOM 2471 N N . PRO A 1 309 ? -19.953 41.156 10.531 1 92.44 309 PRO A N 1
ATOM 2472 C CA . PRO A 1 309 ? -20.141 40.844 9.109 1 92.44 309 PRO A CA 1
ATOM 2473 C C . PRO A 1 309 ? -19.406 41.812 8.188 1 92.44 309 PRO A C 1
ATOM 2475 O O . PRO A 1 309 ? -19.219 41.5 7.004 1 92.44 309 PRO A O 1
ATOM 2478 N N . HIS A 1 310 ? -18.969 42.938 8.75 1 91.56 310 HIS A N 1
ATOM 2479 C CA . HIS A 1 310 ? -18.438 43.969 7.891 1 91.56 310 HIS A CA 1
ATOM 2480 C C . HIS A 1 310 ? -16.938 44.156 8.094 1 91.56 310 HIS A C 1
ATOM 2482 O O . HIS A 1 310 ? -16.312 45.031 7.484 1 91.56 310 HIS A O 1
ATOM 2488 N N . LEU A 1 311 ? -16.453 43.344 8.93 1 88.62 311 LEU A N 1
ATOM 2489 C CA . LEU A 1 311 ? -15.016 43.438 9.188 1 88.62 311 LEU A CA 1
ATOM 2490 C C . LEU A 1 311 ? -14.211 43.156 7.926 1 88.62 311 LEU A C 1
ATOM 2492 O O . LEU A 1 311 ? -14.438 42.156 7.25 1 88.62 311 LEU A O 1
ATOM 2496 N N . LYS A 1 312 ? -13.438 44.094 7.555 1 78.56 312 LYS A N 1
ATOM 2497 C CA . LYS A 1 312 ? -12.531 43.938 6.414 1 78.56 312 LYS A CA 1
ATOM 2498 C C . LYS A 1 312 ? -11.078 43.969 6.859 1 78.56 312 LYS A C 1
ATOM 2500 O O . LYS A 1 312 ? -10.711 44.75 7.758 1 78.56 312 LYS A O 1
ATOM 2505 N N . ARG A 1 313 ? -10.312 43.156 6.203 1 72.06 313 ARG A N 1
ATOM 2506 C CA . ARG A 1 313 ? -8.906 43.031 6.582 1 72.06 313 ARG A CA 1
ATOM 2507 C C . ARG A 1 313 ? -8.148 44.312 6.289 1 72.06 313 ARG A C 1
ATOM 2509 O O . ARG A 1 313 ? -8.375 44.969 5.258 1 72.06 313 ARG A O 1
ATOM 2516 N N . SER A 1 314 ? -7.586 44.844 7.312 1 59.97 314 SER A N 1
ATOM 2517 C CA . SER A 1 314 ? -6.77 46.031 7.137 1 59.97 314 SER A CA 1
ATOM 2518 C C . SER A 1 314 ? -5.492 45.719 6.367 1 59.97 314 SER A C 1
ATOM 2520 O O . SER A 1 314 ? -4.922 44.625 6.508 1 59.97 314 SER A O 1
ATOM 2522 N N . LEU A 1 315 ? -5.359 46.156 5.152 1 46.97 315 LEU A N 1
ATOM 2523 C CA . LEU A 1 315 ? -4.199 45.969 4.293 1 46.97 315 LEU A CA 1
ATOM 2524 C C . LEU A 1 315 ? -2.93 46.469 4.953 1 46.97 315 LEU A C 1
ATOM 2526 O O . LEU A 1 315 ? -2.918 47.594 5.512 1 46.97 315 LEU A O 1
ATOM 2530 N N . VAL A 1 316 ? -2.213 45.656 5.551 1 42.19 316 VAL A N 1
ATOM 2531 C CA . VAL A 1 316 ? -0.88 46.156 5.848 1 42.19 316 VAL A CA 1
ATOM 2532 C C . VAL A 1 316 ? -0.156 46.5 4.547 1 42.19 316 VAL A C 1
ATOM 2534 O O . VAL A 1 316 ? -0.104 45.688 3.623 1 42.19 316 VAL A O 1
ATOM 2537 N N . VAL A 1 317 ? -0.199 47.75 4.242 1 32.78 317 VAL A N 1
ATOM 2538 C CA . VAL A 1 317 ? 0.495 48.219 3.045 1 32.78 317 VAL A CA 1
ATOM 2539 C C . VAL A 1 317 ? 1.964 47.812 3.107 1 32.78 317 VAL A C 1
ATOM 2541 O O . VAL A 1 317 ? 2.709 48.281 3.971 1 32.78 317 VAL A O 1
ATOM 2544 N N . ARG A 1 318 ? 2.273 46.562 2.955 1 37.16 318 ARG A N 1
ATOM 2545 C CA . ARG A 1 318 ? 3.688 46.438 2.621 1 37.16 318 ARG A CA 1
ATOM 2546 C C . ARG A 1 318 ? 4.055 47.312 1.426 1 37.16 318 ARG A C 1
ATOM 2548 O O . ARG A 1 318 ? 3.205 47.625 0.583 1 37.16 318 ARG A O 1
ATOM 2555 N N . TYR A 1 319 ? 5.109 48.094 1.643 1 29.42 319 TYR A N 1
ATOM 2556 C CA . TYR A 1 319 ? 5.777 48.656 0.479 1 29.42 319 TYR A CA 1
ATOM 2557 C C . TYR A 1 319 ? 5.824 47.656 -0.669 1 29.42 319 TYR A C 1
ATOM 2559 O O . TYR A 1 319 ? 6.527 46.656 -0.595 1 29.42 319 TYR A O 1
ATOM 2567 N N . GLY A 1 320 ? 4.953 47.719 -1.825 1 35.19 320 GLY A N 1
ATOM 2568 C CA . GLY A 1 320 ? 4.797 47.25 -3.186 1 35.19 320 GLY A CA 1
ATOM 2569 C C . GLY A 1 320 ? 3.721 46.188 -3.316 1 35.19 320 GLY A C 1
ATOM 2570 O O . GLY A 1 320 ? 2.912 46.219 -4.246 1 35.19 320 GLY A O 1
ATOM 2571 N N . VAL A 1 321 ? 4.055 44.781 -3.025 1 35.03 321 VAL A N 1
ATOM 2572 C CA . VAL A 1 321 ? 3.174 43.688 -3.439 1 35.03 321 VAL A CA 1
ATOM 2573 C C . VAL A 1 321 ? 2.104 43.469 -2.375 1 35.03 321 VAL A C 1
ATOM 2575 O O . VAL A 1 321 ? 2.422 43.312 -1.194 1 35.03 321 VAL A O 1
ATOM 2578 N N . ASN A 1 322 ? 0.913 43.969 -2.512 1 36.97 322 ASN A N 1
ATOM 2579 C CA . ASN A 1 322 ? -0.332 43.719 -1.791 1 36.97 322 ASN A CA 1
ATOM 2580 C C . ASN A 1 322 ? -0.513 42.25 -1.468 1 36.97 322 ASN A C 1
ATOM 2582 O O . ASN A 1 322 ? -1.01 41.469 -2.297 1 36.97 322 ASN A O 1
ATOM 2586 N N . VAL A 1 323 ? 0.4 41.469 -1.017 1 38.56 323 VAL A N 1
ATOM 2587 C CA . VAL A 1 323 ? 0.039 40.094 -0.781 1 38.56 323 VAL A CA 1
ATOM 2588 C C . VAL A 1 323 ? -0.785 39.969 0.5 1 38.56 323 VAL A C 1
ATOM 2590 O O . VAL A 1 323 ? -0.397 40.5 1.543 1 38.56 323 VAL A O 1
ATOM 2593 N N . GLN A 1 324 ? -2.072 39.844 0.408 1 43.53 324 GLN A N 1
ATOM 2594 C CA . GLN A 1 324 ? -2.996 39.531 1.491 1 43.53 324 GLN A CA 1
ATOM 2595 C C . GLN A 1 324 ? -2.502 38.344 2.297 1 43.53 324 GLN A C 1
ATOM 2597 O O . GLN A 1 324 ? -2.465 37.219 1.79 1 43.53 324 GLN A O 1
ATOM 2602 N N . ALA A 1 325 ? -1.67 38.5 3.213 1 45.47 325 ALA A N 1
ATOM 2603 C CA . ALA A 1 325 ? -1.192 37.375 4.047 1 45.47 325 ALA A CA 1
ATOM 2604 C C . ALA A 1 325 ? -2.346 36.719 4.801 1 45.47 325 ALA A C 1
ATOM 2606 O O . ALA A 1 325 ? -3.248 37.406 5.289 1 45.47 325 ALA A O 1
ATOM 2607 N N . LYS A 1 326 ? -2.748 35.5 4.57 1 48.28 326 LYS A N 1
ATOM 2608 C CA . LYS A 1 326 ? -3.754 34.688 5.242 1 48.28 326 LYS A CA 1
ATOM 2609 C C . LYS A 1 326 ? -3.678 34.844 6.758 1 48.28 326 LYS A C 1
ATOM 2611 O O . LYS A 1 326 ? -4.664 34.625 7.461 1 48.28 326 LYS A O 1
ATOM 2616 N N . LEU A 1 327 ? -2.514 34.969 7.375 1 47.59 327 LEU A N 1
ATOM 2617 C CA . LEU A 1 327 ? -2.486 35.219 8.805 1 47.59 327 LEU A CA 1
ATOM 2618 C C . LEU A 1 327 ? -2.844 36.688 9.102 1 47.59 327 LEU A C 1
ATOM 2620 O O . LEU A 1 327 ? -2.094 37.594 8.75 1 47.59 327 LEU A O 1
ATOM 2624 N N . ARG A 1 328 ? -4.199 37.031 8.883 1 51.69 328 ARG A N 1
ATOM 2625 C CA . ARG A 1 328 ? -4.844 38.344 9.008 1 51.69 328 ARG A CA 1
ATOM 2626 C C . ARG A 1 328 ? -4.742 38.875 10.43 1 51.69 328 ARG A C 1
ATOM 2628 O O . ARG A 1 328 ? -5.285 38.281 11.359 1 51.69 328 ARG A O 1
ATOM 2635 N N . ILE A 1 329 ? -3.889 39.938 10.719 1 68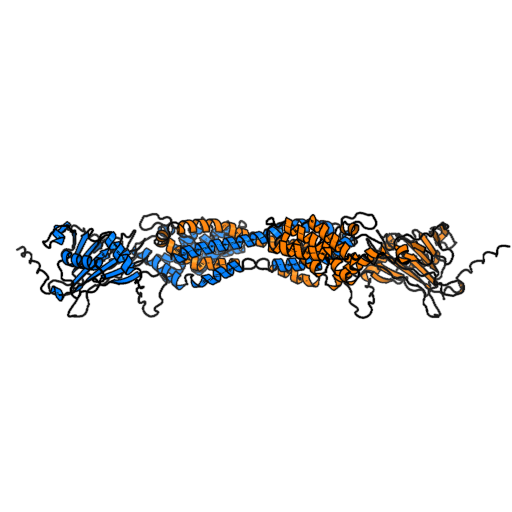.25 329 ILE A N 1
ATOM 2636 C CA . ILE 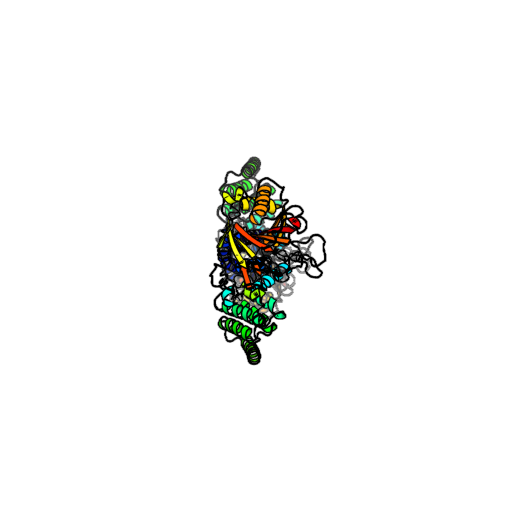A 1 329 ? -3.531 40.438 12.047 1 68.25 329 ILE A CA 1
ATOM 2637 C C . ILE A 1 329 ? -4.613 41.375 12.555 1 68.25 329 ILE A C 1
ATOM 2639 O O . ILE A 1 329 ? -5.008 41.312 13.719 1 68.25 329 ILE A O 1
ATOM 2643 N N . SER A 1 330 ? -5.27 42.156 11.75 1 82.19 330 SER A N 1
ATOM 2644 C CA . SER A 1 330 ? -6.297 43.094 12.234 1 82.19 330 SER A CA 1
ATOM 2645 C C . SER A 1 330 ? -7.395 43.281 11.195 1 82.19 330 SER A C 1
ATOM 2647 O O . SER A 1 330 ? -7.152 43.156 10 1 82.19 330 SER A O 1
ATOM 2649 N N . ALA A 1 331 ? -8.641 43.375 11.594 1 88.19 331 ALA A N 1
ATOM 2650 C CA . ALA A 1 331 ? -9.797 43.656 10.742 1 88.19 331 ALA A CA 1
ATOM 2651 C C . ALA A 1 331 ? -10.672 44.75 11.367 1 88.19 331 ALA A C 1
ATOM 2653 O O . ALA A 1 331 ? -10.93 44.719 12.578 1 88.19 331 ALA A O 1
ATOM 2654 N N . GLY A 1 332 ? -10.992 45.75 10.508 1 91.25 332 GLY A N 1
ATOM 2655 C CA . GLY A 1 332 ? -11.773 46.844 11.055 1 91.25 332 GLY A CA 1
ATOM 2656 C C . GLY A 1 332 ? -12.938 47.25 10.164 1 91.25 332 GLY A C 1
ATOM 2657 O O . GLY A 1 332 ? -13.039 46.781 9.023 1 91.25 332 GLY A O 1
ATOM 2658 N N . THR A 1 333 ? -13.883 47.906 10.75 1 94.5 333 THR A N 1
ATOM 2659 C CA . THR A 1 333 ? -15.039 48.469 10.031 1 94.5 333 THR A CA 1
ATOM 2660 C C . THR A 1 333 ? -15.531 49.75 10.688 1 94.5 333 THR A C 1
ATOM 2662 O O . THR A 1 333 ? -15.234 50 11.859 1 94.5 333 THR A O 1
ATOM 2665 N N . TRP A 1 334 ? -16.172 50.594 9.922 1 95.38 334 TRP A N 1
ATOM 2666 C CA . TRP A 1 334 ? -16.828 51.812 10.414 1 95.38 334 TRP A CA 1
ATOM 2667 C C . TRP A 1 334 ? -18.297 51.531 10.75 1 95.38 334 TRP A C 1
ATOM 2669 O O . TRP A 1 334 ? -18.969 50.812 10.023 1 95.38 334 TRP A O 1
ATOM 2679 N N . VAL A 1 335 ? -18.719 52.062 11.836 1 95.69 335 VAL A N 1
ATOM 2680 C CA . VAL A 1 335 ? -20.125 51.938 12.234 1 95.69 335 VAL A CA 1
ATOM 2681 C C . VAL A 1 335 ? -20.719 53.312 12.477 1 95.69 335 VAL A C 1
ATOM 2683 O O . VAL A 1 335 ? -20.234 54.062 13.32 1 95.69 335 VAL A O 1
ATOM 2686 N N . ASP A 1 336 ? -21.812 53.594 11.828 1 94.38 336 ASP A N 1
ATOM 2687 C CA . ASP A 1 336 ? -22.516 54.844 11.984 1 94.38 336 ASP A CA 1
ATOM 2688 C C . ASP A 1 336 ? -23.125 54.969 13.375 1 94.38 336 ASP A C 1
ATOM 2690 O O . ASP A 1 336 ? -23.844 54.062 13.828 1 94.38 336 ASP A O 1
ATOM 2694 N N . PRO A 1 337 ? -22.844 56.125 14.008 1 92.69 337 PRO A N 1
ATOM 2695 C CA . PRO A 1 337 ? -23.438 56.312 15.328 1 92.69 337 PRO A CA 1
ATOM 2696 C C . PRO A 1 337 ? -24.969 56.312 15.289 1 92.69 337 PRO A C 1
ATOM 2698 O O . PRO A 1 337 ? -25.625 56.094 16.312 1 92.69 337 PRO A O 1
ATOM 2701 N N . LYS A 1 338 ? -25.516 56.5 14.188 1 92.75 338 LYS A N 1
ATOM 2702 C CA . LYS A 1 338 ? -26.969 56.5 14.047 1 92.75 338 LYS A CA 1
ATOM 2703 C C . LYS A 1 338 ? -27.469 55.188 13.469 1 92.75 338 LYS A C 1
ATOM 2705 O O . LYS A 1 338 ? -28.578 55.125 12.922 1 92.75 338 LYS A O 1
ATOM 2710 N N . HIS A 1 339 ? -26.734 54.219 13.531 1 94.44 339 HIS A N 1
ATOM 2711 C CA . HIS A 1 339 ? -27.094 52.906 13.008 1 94.44 339 HIS A CA 1
ATOM 2712 C C . HIS A 1 339 ? -28.328 52.375 13.695 1 94.44 339 HIS A C 1
ATOM 2714 O O . HIS A 1 339 ? -29.219 51.812 13.039 1 94.44 339 HIS A O 1
ATOM 2720 N N . ASN A 1 340 ? -28.453 52.469 15.031 1 95.5 340 ASN A N 1
ATOM 2721 C CA . ASN A 1 340 ? -29.625 52.062 15.805 1 95.5 340 ASN A CA 1
ATOM 2722 C C . ASN A 1 340 ? -29.656 52.719 17.172 1 95.5 340 ASN A C 1
ATOM 2724 O O . ASN A 1 340 ? -28.859 53.625 17.453 1 95.5 340 ASN A O 1
ATOM 2728 N N . ASN A 1 341 ? -30.5 52.281 18.031 1 96.44 341 ASN A N 1
ATOM 2729 C CA . ASN A 1 341 ? -30.656 52.906 19.344 1 96.44 341 ASN A CA 1
ATOM 2730 C C . ASN A 1 341 ? -29.438 52.719 20.219 1 96.44 341 ASN A C 1
ATOM 2732 O O . ASN A 1 341 ? -29.094 53.562 21.031 1 96.44 341 ASN A O 1
ATOM 2736 N N . LEU A 1 342 ? -28.859 51.594 20.062 1 96.25 342 LEU A N 1
ATOM 2737 C CA . LEU A 1 342 ? -27.672 51.281 20.859 1 96.25 342 LEU A CA 1
ATOM 2738 C C . LEU A 1 342 ? -26.547 52.281 20.562 1 96.25 342 LEU A C 1
ATOM 2740 O O . LEU A 1 342 ? -25.969 52.844 21.469 1 96.25 342 LEU A O 1
ATOM 2744 N N . THR A 1 343 ? -26.219 52.438 19.281 1 97 343 THR A N 1
ATOM 2745 C CA . THR A 1 343 ? -25.125 53.312 18.891 1 97 343 THR A CA 1
ATOM 2746 C C . THR A 1 343 ? -25.438 54.781 19.234 1 97 343 THR A C 1
ATOM 2748 O O . THR A 1 343 ? -24.547 55.531 19.594 1 97 343 THR A O 1
ATOM 2751 N N . LEU A 1 344 ? -26.656 55.156 19.172 1 95.75 344 LEU A N 1
ATOM 2752 C CA . LEU A 1 344 ? -27.062 56.531 19.547 1 95.75 344 LEU A CA 1
ATOM 2753 C C . LEU A 1 344 ? -26.844 56.781 21.031 1 95.75 344 LEU A C 1
ATOM 2755 O O . LEU A 1 344 ? -26.391 57.844 21.422 1 95.75 344 LEU A O 1
ATOM 2759 N N . ARG A 1 345 ? -27.219 55.844 21.766 1 95.62 345 ARG A N 1
ATOM 2760 C CA . ARG A 1 345 ? -27.031 55.938 23.203 1 95.62 345 ARG A CA 1
ATOM 2761 C C . ARG A 1 345 ? -25.562 56.031 23.562 1 95.62 345 ARG A C 1
ATOM 2763 O O . ARG A 1 345 ? -25.188 56.812 24.469 1 95.62 345 ARG A O 1
ATOM 2770 N N . ILE A 1 346 ? -24.781 55.281 22.922 1 96.06 346 ILE A N 1
ATOM 2771 C CA . ILE A 1 346 ? -23.344 55.281 23.188 1 96.06 346 ILE A CA 1
ATOM 2772 C C . ILE A 1 346 ? -22.766 56.625 22.797 1 96.06 346 ILE A C 1
ATOM 2774 O O . ILE A 1 346 ? -21.938 57.188 23.516 1 96.06 346 ILE A O 1
ATOM 2778 N N . GLU A 1 347 ? -23.172 57.188 21.656 1 95.44 347 GLU A N 1
ATOM 2779 C CA . GLU A 1 347 ? -22.703 58.5 21.234 1 95.44 347 GLU A CA 1
ATOM 2780 C C . GLU A 1 347 ? -23.031 59.562 22.266 1 95.44 347 GLU A C 1
ATOM 2782 O O . GLU A 1 347 ? -22.203 60.406 22.594 1 95.44 347 GLU A O 1
ATOM 2787 N N . ARG A 1 348 ? -24.25 59.531 22.766 1 94.19 348 ARG A N 1
ATOM 2788 C CA . ARG A 1 348 ? -24.672 60.5 23.781 1 94.19 348 ARG A CA 1
ATOM 2789 C C . ARG A 1 348 ? -23.828 60.344 25.047 1 94.19 348 ARG A C 1
ATOM 2791 O O . ARG A 1 348 ? -23.438 61.344 25.672 1 94.19 348 ARG A O 1
ATOM 2798 N N . ARG A 1 349 ? -23.625 59.125 25.391 1 93.81 349 ARG A N 1
ATOM 2799 C CA . ARG A 1 349 ? -22.812 58.875 26.578 1 93.81 349 ARG A CA 1
ATOM 2800 C C . ARG A 1 349 ? -21.406 59.438 26.406 1 93.81 349 ARG A C 1
ATOM 2802 O O . ARG A 1 349 ? -20.844 60 27.344 1 93.81 349 ARG A O 1
ATOM 2809 N N . ILE A 1 350 ? -20.844 59.219 25.25 1 95.19 350 ILE A N 1
ATOM 2810 C CA . ILE A 1 350 ? -19.5 59.719 24.984 1 95.19 350 ILE A CA 1
ATOM 2811 C C . ILE A 1 350 ? -19.484 61.25 25.156 1 95.19 350 ILE A C 1
ATOM 2813 O O . ILE A 1 350 ? -18.609 61.781 25.828 1 95.19 350 ILE A O 1
ATOM 2817 N N . SER A 1 351 ? -20.422 61.875 24.562 1 92.94 351 SER A N 1
ATOM 2818 C CA . SER A 1 351 ? -20.516 63.344 24.672 1 92.94 351 SER A CA 1
ATOM 2819 C C . SER A 1 351 ? -20.609 63.781 26.125 1 92.94 351 SER A C 1
ATOM 2821 O O . SER A 1 351 ? -19.938 64.75 26.547 1 92.94 351 SER A O 1
ATOM 2823 N N . ASP A 1 352 ? -21.406 63.094 26.828 1 88.38 352 ASP A N 1
ATOM 2824 C CA . ASP A 1 352 ? -21.609 63.406 28.234 1 88.38 352 ASP A CA 1
ATOM 2825 C C . ASP A 1 352 ? -20.344 63.156 29.047 1 88.38 352 ASP A C 1
ATOM 2827 O O . ASP A 1 352 ? -20.031 63.906 29.969 1 88.38 352 ASP A O 1
ATOM 2831 N N . MET A 1 353 ? -19.672 62.094 28.75 1 89.38 353 MET A N 1
ATOM 2832 C CA . MET A 1 353 ? -18.5 61.656 29.5 1 89.38 353 MET A CA 1
ATOM 2833 C C . MET A 1 353 ? -17.359 62.656 29.328 1 89.38 353 MET A C 1
ATOM 2835 O O . MET A 1 353 ? -16.656 62.969 30.281 1 89.38 353 MET A O 1
ATOM 2839 N N . VAL A 1 354 ? -17.188 63.094 28.141 1 90.5 354 VAL A N 1
ATOM 2840 C CA . VAL A 1 354 ? -15.977 63.875 27.875 1 90.5 354 VAL A CA 1
ATOM 2841 C C . VAL A 1 354 ? -16.328 65.312 27.719 1 90.5 354 VAL A C 1
ATOM 2843 O O . VAL A 1 354 ? -15.43 66.188 27.578 1 90.5 354 VAL A O 1
ATOM 2846 N N . ASP A 1 355 ? -17.609 65.688 27.734 1 89.06 355 ASP A N 1
ATOM 2847 C CA . ASP A 1 355 ? -18.109 67.062 27.656 1 89.06 355 ASP A CA 1
ATOM 2848 C C . ASP A 1 355 ? -17.672 67.75 26.359 1 89.06 355 ASP A C 1
ATOM 2850 O O . ASP A 1 355 ? -17.125 68.812 26.375 1 89.06 355 ASP A O 1
ATOM 2854 N N . LEU A 1 356 ? -17.812 67.062 25.312 1 92.38 356 LEU A N 1
ATOM 2855 C CA . LEU A 1 356 ? -17.516 67.562 23.984 1 92.38 356 LEU A CA 1
ATOM 2856 C C . LEU A 1 356 ? -18.656 67.312 23.016 1 92.38 356 LEU A C 1
ATOM 2858 O O . LEU A 1 356 ? -19.453 66.375 23.219 1 92.38 356 LEU A O 1
ATOM 2862 N N . ASN A 1 357 ? -18.703 68.125 22.031 1 92.69 357 ASN A N 1
ATOM 2863 C CA . ASN A 1 357 ? -19.656 68 20.953 1 92.69 357 ASN A CA 1
ATOM 2864 C C . ASN A 1 357 ? -19.141 67 19.875 1 92.69 357 ASN A C 1
ATOM 2866 O O . ASN A 1 357 ? -18.078 67.25 19.312 1 92.69 357 ASN A O 1
ATOM 2870 N N . LEU A 1 358 ? -19.953 66 19.531 1 93.69 358 LEU A N 1
ATOM 2871 C CA . LEU A 1 358 ? -19.5 65 18.594 1 93.69 358 LEU A CA 1
ATOM 2872 C C . LEU A 1 358 ? -19.969 65.312 17.172 1 93.69 358 LEU A C 1
ATOM 2874 O O . LEU A 1 358 ? -19.688 64.562 16.25 1 93.69 358 LEU A O 1
ATOM 2878 N N . GLU A 1 359 ? -20.594 66.375 17.016 1 89.88 359 GLU A N 1
ATOM 2879 C CA . GLU A 1 359 ? -21.078 66.75 15.688 1 89.88 359 GLU A CA 1
ATOM 2880 C C . GLU A 1 359 ? -19.922 66.875 14.695 1 89.88 359 GLU A C 1
ATOM 2882 O O . GLU A 1 359 ? -18.906 67.5 15 1 89.88 359 GLU A O 1
ATOM 2887 N N . GLY A 1 360 ? -20.078 66.25 13.547 1 86.5 360 GLY A N 1
ATOM 2888 C CA . GLY A 1 360 ? -19.047 66.375 12.516 1 86.5 360 GLY A CA 1
ATOM 2889 C C . GLY A 1 360 ? -17.922 65.375 12.719 1 86.5 360 GLY A C 1
ATOM 2890 O O . GLY A 1 360 ? -17.016 65.25 11.883 1 86.5 360 GLY A O 1
ATOM 2891 N N . SER A 1 361 ? -17.984 64.625 13.773 1 89.62 361 SER A N 1
ATOM 2892 C CA . SER A 1 361 ? -16.922 63.688 14.055 1 89.62 361 SER A CA 1
ATOM 2893 C C . SER A 1 361 ? -17.078 62.438 13.211 1 89.62 361 SER A C 1
ATOM 2895 O O . SER A 1 361 ? -18.141 62.188 12.648 1 89.62 361 SER A O 1
ATOM 2897 N N . GLU A 1 362 ? -15.969 61.656 13.078 1 91.69 362 GLU A N 1
ATOM 2898 C CA . GLU A 1 362 ? -15.969 60.406 12.344 1 91.69 362 GLU A CA 1
ATOM 2899 C C . GLU A 1 362 ? -16.844 59.344 13.031 1 91.69 362 GLU A C 1
ATOM 2901 O O . GLU A 1 362 ? -17.062 59.438 14.242 1 91.69 362 GLU A O 1
ATOM 2906 N N . PRO A 1 363 ? -17.375 58.406 12.266 1 95 363 PRO A N 1
ATOM 2907 C CA . PRO A 1 363 ? -18.109 57.312 12.883 1 95 363 PRO A CA 1
ATOM 2908 C C . PRO A 1 363 ? -17.234 56.469 13.797 1 95 363 PRO A C 1
ATOM 2910 O O . PRO A 1 363 ? -16.016 56.656 13.859 1 95 363 PRO A O 1
ATOM 2913 N N . PHE A 1 364 ? -17.906 55.531 14.555 1 95.88 364 PHE A N 1
ATOM 2914 C CA . PHE A 1 364 ? -17.156 54.562 15.359 1 95.88 364 PHE A CA 1
ATOM 2915 C C . PHE A 1 364 ? -16.266 53.688 14.484 1 95.88 364 PHE A C 1
ATOM 2917 O O . PHE A 1 364 ? -16.703 53.188 13.453 1 95.88 364 PHE A O 1
ATOM 2924 N N . TYR A 1 365 ? -15.078 53.594 14.773 1 95.5 365 TYR A N 1
ATOM 2925 C CA . TYR A 1 365 ? -14.203 52.656 14.094 1 95.5 365 TYR A CA 1
ATOM 2926 C C . TYR A 1 365 ? -13.93 51.438 14.977 1 95.5 365 TYR A C 1
ATOM 2928 O O . TYR A 1 365 ? -13.258 51.562 16 1 95.5 365 TYR A O 1
ATOM 2936 N N . ILE A 1 366 ? -14.461 50.312 14.609 1 96.12 366 ILE A N 1
ATOM 2937 C CA . ILE A 1 366 ? -14.305 49.062 15.375 1 96.12 366 ILE A CA 1
ATOM 2938 C C . ILE A 1 366 ? -13.234 48.188 14.719 1 96.12 366 ILE A C 1
ATOM 2940 O O . ILE A 1 366 ? -13.273 47.938 13.508 1 96.12 366 ILE A O 1
ATOM 2944 N N . ILE A 1 367 ? -12.281 47.719 15.508 1 94.38 367 ILE A N 1
ATOM 2945 C CA . ILE A 1 367 ? -11.195 46.906 14.992 1 94.38 367 ILE A CA 1
ATOM 2946 C C . ILE A 1 367 ? -11 45.688 15.891 1 94.38 367 ILE A C 1
ATOM 2948 O O . ILE A 1 367 ? -11.109 45.781 17.109 1 94.38 367 ILE A O 1
ATOM 2952 N N . ARG A 1 368 ? -10.812 44.562 15.289 1 93.5 368 ARG A N 1
ATOM 2953 C CA . ARG A 1 368 ? -10.414 43.344 15.969 1 93.5 368 ARG A CA 1
ATOM 2954 C C . ARG A 1 368 ? -8.969 42.969 15.648 1 93.5 368 ARG A C 1
ATOM 2956 O O . ARG A 1 368 ? -8.609 42.844 14.477 1 93.5 368 ARG A O 1
ATOM 2963 N N . TYR A 1 369 ? -8.148 42.906 16.625 1 92.19 369 TYR A N 1
ATOM 2964 C CA . TYR A 1 369 ? -6.773 42.438 16.484 1 92.19 369 TYR A CA 1
ATOM 2965 C C . TYR A 1 369 ? -6.664 40.969 16.859 1 92.19 369 TYR A C 1
ATOM 2967 O O . TYR A 1 369 ? -7.031 40.562 17.984 1 92.19 369 TYR A O 1
ATOM 2975 N N . GLY A 1 370 ? -6.227 40.219 15.938 1 89.81 370 GLY A N 1
ATOM 2976 C CA . GLY A 1 370 ? -5.926 38.844 16.25 1 89.81 370 GLY A CA 1
ATOM 2977 C C . GLY A 1 370 ? -4.531 38.625 16.812 1 89.81 370 GLY A C 1
ATOM 2978 O O . GLY A 1 370 ? -3.9 39.594 17.281 1 89.81 370 GLY A O 1
ATOM 2979 N N . LEU A 1 371 ? -4.102 37.438 16.812 1 90.12 371 LEU A N 1
ATOM 2980 C CA . LEU A 1 371 ? -2.785 37.062 17.328 1 90.12 371 LEU A CA 1
ATOM 2981 C C . LEU A 1 371 ? -1.694 37.906 16.641 1 90.12 371 LEU A C 1
ATOM 2983 O O . LEU A 1 371 ? -1.651 37.969 15.414 1 90.12 371 LEU A O 1
ATOM 2987 N N . GLY A 1 372 ? -0.877 38.5 17.484 1 91.88 372 GLY A N 1
ATOM 2988 C CA . GLY A 1 372 ? 0.227 39.281 16.938 1 91.88 372 GLY A CA 1
ATOM 2989 C C . GLY A 1 372 ? -0.201 40.625 16.406 1 91.88 372 GLY A C 1
ATOM 2990 O O . GLY A 1 372 ? 0.641 41.469 16.047 1 91.88 372 GLY A O 1
ATOM 2991 N N . GLY A 1 373 ? -1.469 40.875 16.344 1 91.38 373 GLY A N 1
ATOM 2992 C CA . GLY A 1 373 ? -1.963 42.156 15.852 1 91.38 373 GLY A CA 1
ATOM 2993 C C . GLY A 1 373 ? -1.497 43.344 16.688 1 91.38 373 GLY A C 1
ATOM 2994 O O . GLY A 1 373 ? -1.42 43.25 17.922 1 91.38 373 GLY A O 1
ATOM 2995 N N . LEU A 1 374 ? -1.064 44.344 16.031 1 90.81 374 LEU A N 1
ATOM 2996 C CA . LEU A 1 374 ? -0.568 45.531 16.688 1 90.81 374 LEU A CA 1
ATOM 2997 C C . LEU A 1 374 ? -0.896 46.781 15.867 1 90.81 374 LEU A C 1
ATOM 2999 O O . LEU A 1 374 ? -1.413 46.688 14.75 1 90.81 374 LEU A O 1
ATOM 3003 N N . TYR A 1 375 ? -0.803 47.844 16.453 1 89.19 375 TYR A N 1
ATOM 3004 C CA . TYR A 1 375 ? -0.866 49.125 15.766 1 89.19 375 TYR A CA 1
ATOM 3005 C C . TYR A 1 375 ? 0.376 49.969 16.047 1 89.19 375 TYR A C 1
ATOM 3007 O O . TYR A 1 375 ? 0.641 50.344 17.203 1 89.19 375 TYR A O 1
ATOM 3015 N N . LYS A 1 376 ? 1.107 50.281 15.062 1 87.31 376 LYS A N 1
ATOM 3016 C CA . LYS A 1 376 ? 2.363 51 15.195 1 87.31 376 LYS A CA 1
ATOM 3017 C C . LYS A 1 376 ? 2.139 52.375 15.844 1 87.31 376 LYS A C 1
ATOM 3019 O O . LYS A 1 376 ? 1.066 52.969 15.703 1 87.31 376 LYS A O 1
ATOM 3024 N N . ALA A 1 377 ? 3.178 52.812 16.5 1 90.94 377 ALA A N 1
ATOM 3025 C CA . ALA A 1 377 ? 3.105 54.125 17.141 1 90.94 377 ALA A CA 1
ATOM 3026 C C . ALA A 1 377 ? 2.699 55.219 16.141 1 90.94 377 ALA A C 1
ATOM 3028 O O . ALA A 1 377 ? 3.186 55.219 15 1 90.94 377 ALA A O 1
ATOM 3029 N N . HIS A 1 378 ? 1.746 56.031 16.516 1 91.56 378 HIS A N 1
ATOM 3030 C CA . HIS A 1 378 ? 1.211 57.031 15.617 1 91.56 378 HIS A CA 1
ATOM 3031 C C . HIS A 1 378 ? 0.549 58.156 16.391 1 91.56 378 HIS A C 1
ATOM 3033 O O . HIS A 1 378 ? 0.457 58.125 17.625 1 91.56 378 HIS A O 1
ATOM 3039 N N . TYR A 1 379 ? 0.221 59.156 15.617 1 93.94 379 TYR A N 1
ATOM 3040 C CA . TYR A 1 379 ? -0.598 60.25 16.125 1 93.94 379 TYR A CA 1
ATOM 3041 C C . TYR A 1 379 ? -2.014 60.188 15.555 1 93.94 379 TYR A C 1
ATOM 3043 O O . TYR A 1 379 ? -2.219 59.719 14.438 1 93.94 379 TYR A O 1
ATOM 3051 N N . ASP A 1 380 ? -2.941 60.656 16.328 1 93.69 380 ASP A N 1
ATOM 3052 C CA . ASP A 1 380 ? -4.316 60.625 15.828 1 93.69 380 ASP A CA 1
ATOM 3053 C C . ASP A 1 380 ? -4.656 61.906 15.094 1 93.69 380 ASP A C 1
ATOM 3055 O O . ASP A 1 380 ? -5.637 61.969 14.352 1 93.69 380 ASP A O 1
ATOM 3059 N N . TYR A 1 381 ? -3.91 62.969 15.391 1 93 381 TYR A N 1
ATOM 3060 C CA . TYR A 1 381 ? -4.18 64.188 14.711 1 93 381 TYR A CA 1
ATOM 3061 C C . TYR A 1 381 ? -3.646 64.188 13.281 1 93 381 TYR A C 1
ATOM 3063 O O . TYR A 1 381 ? -2.826 63.344 12.938 1 93 381 TYR A O 1
ATOM 3071 N N . PHE A 1 382 ? -4.152 65.188 12.461 1 88.12 382 PHE A N 1
ATOM 3072 C CA . PHE A 1 382 ? -3.658 65.375 11.102 1 88.12 382 PHE A CA 1
ATOM 3073 C C . PHE A 1 382 ? -2.477 66.312 11.055 1 88.12 382 PHE A C 1
ATOM 3075 O O . PHE A 1 382 ? -2.436 67.312 11.812 1 88.12 382 PHE A O 1
ATOM 3082 N N . ASP A 1 383 ? -1.398 66 10.344 1 77.75 383 ASP A N 1
ATOM 3083 C CA . ASP A 1 383 ? -0.19 66.812 10.25 1 77.75 383 ASP A CA 1
ATOM 3084 C C . ASP A 1 383 ? -0.488 68.188 9.609 1 77.75 383 ASP A C 1
ATOM 3086 O O . ASP A 1 383 ? 0.152 69.188 9.938 1 77.75 383 ASP A O 1
ATOM 3090 N N . SER A 1 384 ? -1.355 68.188 8.625 1 66.94 384 SER A N 1
ATOM 3091 C CA . SER A 1 384 ? -1.509 69.375 7.836 1 66.94 384 SER A CA 1
ATOM 3092 C C . SER A 1 384 ? -2.453 70.375 8.516 1 66.94 384 SER A C 1
ATOM 3094 O O . SER A 1 384 ? -3.232 70 9.391 1 66.94 384 SER A O 1
ATOM 3096 N N . ASN A 1 385 ? -2.09 71.562 8.305 1 65 385 ASN A N 1
ATOM 3097 C CA . ASN A 1 385 ? -2.926 72.688 8.75 1 65 385 ASN A CA 1
ATOM 3098 C C . ASN A 1 385 ? -4.359 72.562 8.242 1 65 385 ASN A C 1
ATOM 3100 O O . ASN A 1 385 ? -4.672 72.938 7.121 1 65 385 ASN A O 1
ATOM 3104 N N . THR A 1 386 ? -4.988 71.625 8.828 1 72.56 386 THR A N 1
ATOM 3105 C CA . THR A 1 386 ? -6.383 71.438 8.438 1 72.56 386 THR A CA 1
ATOM 3106 C C . THR A 1 386 ? -7.297 72.312 9.289 1 72.56 386 THR A C 1
ATOM 3108 O O . THR A 1 386 ? -6.949 72.688 10.414 1 72.56 386 THR A O 1
ATOM 3111 N N . ASN A 1 387 ? -8.328 72.75 8.703 1 76.06 387 ASN A N 1
ATOM 3112 C CA . ASN A 1 387 ? -9.312 73.562 9.359 1 76.06 387 ASN A CA 1
ATOM 3113 C C . ASN A 1 387 ? -10.117 72.812 10.398 1 76.06 387 ASN A C 1
ATOM 3115 O O . ASN A 1 387 ? -10.672 73.438 11.328 1 76.06 387 ASN A O 1
ATOM 3119 N N . ASP A 1 388 ? -10.117 71.5 10.383 1 86.88 388 ASP A N 1
ATOM 3120 C CA . ASP A 1 388 ? -10.852 70.688 11.328 1 86.88 388 ASP A CA 1
ATOM 3121 C C . ASP A 1 388 ? -10.062 69.438 11.688 1 86.88 388 ASP A C 1
ATOM 3123 O O . ASP A 1 388 ? -10.156 68.438 11 1 86.88 388 ASP A O 1
ATOM 3127 N N . ASN A 1 389 ? -9.32 69.562 12.766 1 92.56 389 ASN A N 1
ATOM 3128 C CA . ASN A 1 389 ? -8.461 68.438 13.211 1 92.56 389 ASN A CA 1
ATOM 3129 C C . ASN A 1 389 ? -9.141 67.625 14.273 1 92.56 389 ASN A C 1
ATOM 3131 O O . ASN A 1 389 ? -10.242 67.938 14.727 1 92.56 389 ASN A O 1
ATOM 3135 N N . ARG A 1 390 ? -8.594 66.438 14.609 1 94.44 390 ARG A N 1
ATOM 3136 C CA . ARG A 1 390 ? -9.078 65.625 15.688 1 94.44 390 ARG A CA 1
ATOM 3137 C C . ARG A 1 390 ? -8.648 66.125 17.047 1 94.44 390 ARG A C 1
ATOM 3139 O O . ARG A 1 390 ? -7.508 65.938 17.469 1 94.44 390 ARG A O 1
ATOM 3146 N N . LEU A 1 391 ? -9.562 66.75 17.703 1 93.75 391 LEU A N 1
ATOM 3147 C CA . LEU A 1 391 ? -9.305 67.438 18.984 1 93.75 391 LEU A CA 1
ATOM 3148 C C . LEU A 1 391 ? -8.969 66.375 20.047 1 93.75 391 LEU A C 1
ATOM 3150 O O . LEU A 1 391 ? -8.031 66.562 20.828 1 93.75 391 LEU A O 1
ATOM 3154 N N . ALA A 1 392 ? -9.695 65.312 20.078 1 95.88 392 ALA A N 1
ATOM 3155 C CA . ALA A 1 392 ? -9.555 64.312 21.109 1 95.88 392 ALA A CA 1
ATOM 3156 C C . ALA A 1 392 ? -9.922 62.938 20.594 1 95.88 392 ALA A C 1
ATOM 3158 O O . ALA A 1 392 ? -10.523 62.812 19.516 1 95.88 392 ALA A O 1
ATOM 3159 N N . THR A 1 393 ? -9.422 61.938 21.25 1 97 393 THR A N 1
ATOM 3160 C CA . THR A 1 393 ? -9.695 60.562 20.938 1 97 393 THR A CA 1
ATOM 3161 C C . THR A 1 393 ? -10.227 59.812 22.172 1 97 393 THR A C 1
ATOM 3163 O O . THR A 1 393 ? -9.734 60.031 23.281 1 97 393 THR A O 1
ATOM 3166 N N . ILE A 1 394 ? -11.227 59.031 22.016 1 97.5 394 ILE A N 1
ATOM 3167 C CA . ILE A 1 394 ? -11.641 58.094 23.047 1 97.5 394 ILE A CA 1
ATOM 3168 C C . ILE A 1 394 ? -11.648 56.656 22.484 1 97.5 394 ILE A C 1
ATOM 3170 O O . ILE A 1 394 ? -12.188 56.438 21.391 1 97.5 394 ILE A O 1
ATOM 3174 N N . LEU A 1 395 ? -11.016 55.75 23.141 1 98.06 395 LEU A N 1
ATOM 3175 C CA . LEU A 1 395 ? -10.82 54.375 22.766 1 98.06 395 LEU A CA 1
ATOM 3176 C C . LEU A 1 395 ? -11.469 53.438 23.781 1 98.06 395 LEU A C 1
ATOM 3178 O O . LEU A 1 395 ? -11.148 53.5 24.969 1 98.06 395 LEU A O 1
ATOM 3182 N N . PHE A 1 396 ? -12.359 52.594 23.312 1 98.12 396 PHE A N 1
ATOM 3183 C CA . PHE A 1 396 ? -13.055 51.656 24.172 1 98.12 396 PHE A CA 1
ATOM 3184 C C . PHE A 1 396 ? -12.484 50.25 24.016 1 98.12 396 PHE A C 1
ATOM 3186 O O . PHE A 1 396 ? -12.289 49.781 22.891 1 98.12 396 PHE A O 1
ATOM 3193 N N . TYR A 1 397 ? -12.242 49.625 25.094 1 98.25 397 TYR A N 1
ATOM 3194 C CA . TYR A 1 397 ? -11.875 48.188 25.094 1 98.25 397 TYR A CA 1
ATOM 3195 C C . TYR A 1 397 ? -13.117 47.312 25.234 1 98.25 397 TYR A C 1
ATOM 3197 O O . TYR A 1 397 ? -13.844 47.406 26.219 1 98.25 397 TYR A O 1
ATOM 3205 N N . MET A 1 398 ? -13.289 46.438 24.312 1 97.94 398 MET A N 1
ATOM 3206 C CA . MET A 1 398 ? -14.523 45.656 24.281 1 97.94 398 MET A CA 1
ATOM 3207 C C . MET A 1 398 ? -14.305 44.25 24.875 1 97.94 398 MET A C 1
ATOM 3209 O O . MET A 1 398 ? -15.258 43.5 25.062 1 97.94 398 MET A O 1
ATOM 3213 N N . ASN A 1 399 ? -13.117 43.844 25.125 1 96.62 399 ASN A N 1
ATOM 3214 C CA . ASN A 1 399 ? -12.812 42.594 25.812 1 96.62 399 ASN A CA 1
ATOM 3215 C C . ASN A 1 399 ? -11.5 42.688 26.562 1 96.62 399 ASN A C 1
ATOM 3217 O O . ASN A 1 399 ? -10.688 43.594 26.328 1 96.62 399 ASN A O 1
ATOM 3221 N N . ASP A 1 400 ? -11.391 41.781 27.547 1 96.81 400 ASP A N 1
ATOM 3222 C CA . ASP A 1 400 ? -10.094 41.562 28.188 1 96.81 400 ASP A CA 1
ATOM 3223 C C . ASP A 1 400 ? -9.156 40.781 27.25 1 96.81 400 ASP A C 1
ATOM 3225 O O . ASP A 1 400 ? -9.602 39.969 26.453 1 96.81 400 ASP A O 1
ATOM 3229 N N . VAL A 1 401 ? -7.902 41.125 27.281 1 96.25 401 VAL A N 1
ATOM 3230 C CA . VAL A 1 401 ? -6.895 40.406 26.516 1 96.25 401 VAL A CA 1
ATOM 3231 C C . VAL A 1 401 ? -6.023 39.562 27.469 1 96.25 401 VAL A C 1
ATOM 3233 O O . VAL A 1 401 ? -5.496 40.094 28.453 1 96.25 401 VAL A O 1
ATOM 3236 N N . GLU A 1 402 ? -5.898 38.406 27.203 1 95.56 402 GLU A N 1
ATOM 3237 C CA . GLU A 1 402 ? -5.188 37.5 28.109 1 95.56 402 GLU A CA 1
ATOM 3238 C C . GLU A 1 402 ? -3.744 37.938 28.312 1 95.56 402 GLU A C 1
ATOM 3240 O O . GLU A 1 402 ? -3.279 38.062 29.453 1 95.56 402 GLU A O 1
ATOM 3245 N N . GLN A 1 403 ? -3.008 38.156 27.281 1 96.94 403 GLN A N 1
ATOM 3246 C CA . GLN A 1 403 ? -1.665 38.719 27.359 1 96.94 403 GLN A CA 1
ATOM 3247 C C . GLN A 1 403 ? -1.396 39.656 26.203 1 96.94 403 GLN A C 1
ATOM 3249 O O . GLN A 1 403 ? -1.807 39.406 25.062 1 96.94 403 GLN A O 1
ATOM 3254 N N . GLY A 1 404 ? -0.719 40.75 26.547 1 96.62 404 GLY A N 1
ATOM 3255 C CA . GLY A 1 404 ? -0.383 41.719 25.516 1 96.62 404 GLY A CA 1
ATOM 3256 C C . GLY A 1 404 ? -1.537 42.656 25.172 1 96.62 404 GLY A C 1
ATOM 3257 O O . GLY A 1 404 ? -2.512 42.75 25.922 1 96.62 404 GLY A O 1
ATOM 3258 N N . GLY A 1 405 ? -1.35 43.438 24.094 1 96.5 405 GLY A N 1
ATOM 3259 C CA . GLY A 1 405 ? -2.414 44.25 23.531 1 96.5 405 GLY A CA 1
ATOM 3260 C C . GLY A 1 405 ? -2.555 45.594 24.188 1 96.5 405 GLY A C 1
ATOM 3261 O O . GLY A 1 405 ? -3.49 46.344 23.891 1 96.5 405 GLY A O 1
ATOM 3262 N N . ALA A 1 406 ? -1.669 45.938 25 1 97.31 406 ALA A N 1
ATOM 3263 C CA . ALA A 1 406 ? -1.773 47.219 25.719 1 97.31 406 ALA A CA 1
ATOM 3264 C C . ALA A 1 406 ? -1.632 48.375 24.766 1 97.31 406 ALA A C 1
ATOM 3266 O O . ALA A 1 406 ? -1.085 48.25 23.672 1 97.31 406 ALA A O 1
ATOM 3267 N N . THR A 1 407 ? -2.193 49.5 25.125 1 96.56 407 THR A N 1
ATOM 3268 C CA . THR A 1 407 ? -1.907 50.781 24.5 1 96.56 407 THR A CA 1
ATOM 3269 C C . THR A 1 407 ? -0.81 51.531 25.266 1 96.56 407 THR A C 1
ATOM 3271 O O . THR A 1 407 ? -0.906 51.719 26.484 1 96.56 407 THR A O 1
ATOM 3274 N N . VAL A 1 408 ? 0.184 51.969 24.547 1 96.06 408 VAL A N 1
ATOM 3275 C CA . VAL A 1 408 ? 1.318 52.562 25.234 1 96.06 408 VAL A CA 1
ATOM 3276 C C . VAL A 1 408 ? 1.539 54 24.703 1 96.06 408 VAL A C 1
ATOM 3278 O O . VAL A 1 408 ? 1.34 54.25 23.516 1 96.06 408 VAL A O 1
ATOM 3281 N N . PHE A 1 409 ? 1.885 54.906 25.625 1 95.75 409 PHE A N 1
ATOM 3282 C CA . PHE A 1 409 ? 2.326 56.281 25.344 1 95.75 409 PHE A CA 1
ATOM 3283 C C . PHE A 1 409 ? 3.793 56.469 25.719 1 95.75 409 PHE A C 1
ATOM 3285 O O . PHE A 1 409 ? 4.113 56.781 26.859 1 95.75 409 PHE A O 1
ATOM 3292 N N . PRO A 1 410 ? 4.625 56.312 24.766 1 93.69 410 PRO A N 1
ATOM 3293 C CA . PRO A 1 410 ? 6.055 56.312 25.062 1 93.69 410 PRO A CA 1
ATOM 3294 C C . PRO A 1 410 ? 6.52 57.625 25.719 1 93.69 410 PRO A C 1
ATOM 3296 O O . PRO A 1 410 ? 7.363 57.594 26.625 1 93.69 410 PRO A O 1
ATOM 3299 N N . HIS A 1 411 ? 5.996 58.75 25.281 1 92 411 HIS A N 1
ATOM 3300 C CA . HIS A 1 411 ? 6.457 60.031 25.812 1 92 411 HIS A CA 1
ATOM 3301 C C . HIS A 1 411 ? 6.082 60.219 27.281 1 92 411 HIS A C 1
ATOM 3303 O O . HIS A 1 411 ? 6.832 60.812 28.047 1 92 411 HIS A O 1
ATOM 3309 N N . PHE A 1 412 ? 4.934 59.625 27.672 1 89.38 412 PHE A N 1
ATOM 3310 C CA . PHE A 1 412 ? 4.43 59.75 29.031 1 89.38 412 PHE A CA 1
ATOM 3311 C C . PHE A 1 412 ? 4.859 58.562 29.891 1 89.38 412 PHE A C 1
ATOM 3313 O O . PHE A 1 412 ? 4.691 58.562 31.109 1 89.38 412 PHE A O 1
ATOM 3320 N N . GLY A 1 413 ? 5.316 57.594 29.203 1 91.94 413 GLY A N 1
ATOM 3321 C CA . GLY A 1 413 ? 5.609 56.375 29.906 1 91.94 413 GLY A CA 1
ATOM 3322 C C . GLY A 1 413 ? 4.375 55.719 30.516 1 91.94 413 GLY A C 1
ATOM 3323 O O . GLY A 1 413 ? 4.379 55.312 31.672 1 91.94 413 GLY A O 1
ATOM 3324 N N . GLN A 1 414 ? 3.293 55.719 29.797 1 92.88 414 GLN A N 1
ATOM 3325 C CA . GLN A 1 414 ? 2.043 55.125 30.281 1 92.88 414 GLN A CA 1
ATOM 3326 C C . GLN A 1 414 ? 1.674 53.875 29.469 1 92.88 414 GLN A C 1
ATOM 3328 O O . GLN A 1 414 ? 1.836 53.875 28.25 1 92.88 414 GLN A O 1
ATOM 3333 N N . THR A 1 415 ? 1.345 52.844 30.219 1 95.12 415 THR A N 1
ATOM 3334 C CA . THR A 1 415 ? 0.818 51.625 29.625 1 95.12 415 THR A CA 1
ATOM 3335 C C . THR A 1 415 ? -0.605 51.344 30.109 1 95.12 415 THR A C 1
ATOM 3337 O O . THR A 1 415 ? -0.854 51.281 31.312 1 95.12 415 THR A O 1
ATOM 3340 N N . VAL A 1 416 ? -1.519 51.188 29.203 1 95.75 416 VAL A N 1
ATOM 3341 C CA . VAL A 1 416 ? -2.902 50.906 29.562 1 95.75 416 VAL A CA 1
ATOM 3342 C C . VAL A 1 416 ? -3.291 49.531 29.047 1 95.75 416 VAL A C 1
ATOM 3344 O O . VAL A 1 416 ? -3.369 49.312 27.828 1 95.75 416 VAL A O 1
ATOM 3347 N N . ARG A 1 417 ? -3.613 48.656 29.938 1 95.88 417 ARG A N 1
ATOM 3348 C CA . ARG A 1 417 ? -4.035 47.312 29.562 1 95.88 417 ARG A CA 1
ATOM 3349 C C . ARG A 1 417 ? -5.523 47.281 29.219 1 95.88 417 ARG A C 1
ATOM 3351 O O . ARG A 1 417 ? -6.328 47.938 29.875 1 95.88 417 ARG A O 1
ATOM 3358 N N . PRO A 1 418 ? -5.797 46.469 28.203 1 96.94 418 PRO A N 1
ATOM 3359 C CA . PRO A 1 418 ? -7.215 46.375 27.844 1 96.94 418 PRO A CA 1
ATOM 3360 C C . PRO A 1 418 ? -8.062 45.719 28.938 1 96.94 418 PRO A C 1
ATOM 3362 O O . PRO A 1 418 ? -7.781 44.594 29.344 1 96.94 418 PRO A O 1
ATOM 3365 N N . LYS A 1 419 ? -9.039 46.406 29.375 1 96.44 419 LYS A N 1
ATOM 3366 C CA . LYS A 1 419 ? -10.055 45.906 30.281 1 96.44 419 LYS A CA 1
ATOM 3367 C C . LYS A 1 419 ? -11.453 46.125 29.703 1 96.44 419 LYS A C 1
ATOM 3369 O O . LYS A 1 419 ? -11.812 47.25 29.328 1 96.44 419 LYS A O 1
ATOM 3374 N N . ARG A 1 420 ? -12.164 45.031 29.656 1 97.44 420 ARG A N 1
ATOM 3375 C CA . ARG A 1 420 ? -13.5 45.062 29.062 1 97.44 420 ARG A CA 1
ATOM 3376 C C . ARG A 1 420 ? -14.359 46.156 29.703 1 97.44 420 ARG A C 1
ATOM 3378 O O . ARG A 1 420 ? -14.484 46.219 30.922 1 97.44 420 ARG A O 1
ATOM 3385 N N . GLY A 1 421 ? -14.883 46.969 28.859 1 97 421 GLY A N 1
ATOM 3386 C CA . GLY A 1 421 ? -15.828 47.969 29.344 1 97 421 GLY A CA 1
ATOM 3387 C C . GLY A 1 421 ? -15.172 49.312 29.625 1 97 421 GLY A C 1
ATOM 3388 O O . GLY A 1 421 ? -15.859 50.312 29.781 1 97 421 GLY A O 1
ATOM 3389 N N . ASN A 1 422 ? -13.859 49.406 29.719 1 96.75 422 ASN A N 1
ATOM 3390 C CA . ASN A 1 422 ? -13.148 50.656 29.984 1 96.75 422 ASN A CA 1
ATOM 3391 C C . ASN A 1 422 ? -12.961 51.5 28.719 1 96.75 422 ASN A C 1
ATOM 3393 O O . ASN A 1 422 ? -13.086 50.969 27.609 1 96.75 422 ASN A O 1
ATOM 3397 N N . ALA A 1 423 ? -12.734 52.781 28.922 1 97.62 423 ALA A N 1
ATOM 3398 C CA . ALA A 1 423 ? -12.438 53.688 27.812 1 97.62 423 ALA A CA 1
ATOM 3399 C C . ALA A 1 423 ? -11.234 54.562 28.141 1 97.62 423 ALA A C 1
ATOM 3401 O O . ALA A 1 423 ? -11.086 55.031 29.266 1 97.62 423 ALA A O 1
ATOM 3402 N N . LEU A 1 424 ? -10.414 54.688 27.219 1 97.5 424 LEU A N 1
ATOM 3403 C CA . LEU A 1 424 ? -9.234 55.562 27.297 1 97.5 424 LEU A CA 1
ATOM 3404 C C . LEU A 1 424 ? -9.438 56.844 26.5 1 97.5 424 LEU A C 1
ATOM 3406 O O . LEU A 1 424 ? -9.82 56.781 25.328 1 97.5 424 LEU A O 1
ATOM 3410 N N . PHE A 1 425 ? -9.203 58.031 27.109 1 97 425 PHE A N 1
ATOM 3411 C CA . PHE A 1 425 ? -9.461 59.312 26.484 1 97 425 PHE A CA 1
ATOM 3412 C C . PHE A 1 425 ? -8.234 60.219 26.578 1 97 425 PHE A C 1
ATOM 3414 O O . PHE A 1 425 ? -7.539 60.219 27.594 1 97 425 PHE A O 1
ATOM 3421 N N . TRP A 1 426 ? -7.957 60.969 25.5 1 96.19 426 TRP A N 1
ATOM 3422 C CA . TRP A 1 426 ? -6.895 61.969 25.562 1 96.19 426 TRP A CA 1
ATOM 3423 C C . TRP A 1 426 ? -7.133 63.094 24.547 1 96.19 426 TRP A C 1
ATOM 3425 O O . TRP A 1 426 ? -7.84 62.875 23.547 1 96.19 426 TRP A O 1
ATOM 3435 N N . TYR A 1 427 ? -6.586 64.25 24.797 1 95.25 427 TYR A N 1
ATOM 3436 C CA . TYR A 1 427 ? -6.609 65.375 23.859 1 95.25 427 TYR A CA 1
ATOM 3437 C C . TYR A 1 427 ? -5.414 65.312 22.922 1 95.25 427 TYR A C 1
ATOM 3439 O O . TYR A 1 427 ? -4.277 65.125 23.359 1 95.25 427 TYR A O 1
ATOM 3447 N N . ASN A 1 428 ? -5.676 65.5 21.656 1 94.69 428 ASN A N 1
ATOM 3448 C CA . ASN A 1 428 ? -4.621 65.562 20.656 1 94.69 428 ASN A CA 1
ATOM 3449 C C . ASN A 1 428 ? -4.105 66.938 20.422 1 94.69 428 ASN A C 1
ATOM 3451 O O . ASN A 1 428 ? -2.996 67.125 19.906 1 94.69 428 ASN A O 1
ATOM 3455 N N . ILE A 1 429 ? -4.949 67.875 20.656 1 91.62 429 ILE A N 1
ATOM 3456 C CA . ILE A 1 429 ? -4.648 69.25 20.406 1 91.62 429 ILE A CA 1
ATOM 3457 C C . ILE A 1 429 ? -4.578 70.062 21.719 1 91.62 429 ILE A C 1
ATOM 3459 O O . ILE A 1 429 ? -5.41 69.812 22.609 1 91.62 429 ILE A O 1
ATOM 3463 N N . GLN A 1 430 ? -3.658 70.875 21.844 1 89 430 GLN A N 1
ATOM 3464 C CA . GLN A 1 430 ? -3.492 71.688 23.031 1 89 430 GLN A CA 1
ATOM 3465 C C . GLN A 1 430 ? -4.504 72.875 23.062 1 89 430 GLN A C 1
ATOM 3467 O O . GLN A 1 430 ? -5.176 73.125 22.078 1 89 430 GLN A O 1
ATOM 3472 N N . HIS A 1 431 ? -4.602 73.438 24.203 1 84.25 431 HIS A N 1
ATOM 3473 C CA . HIS A 1 431 ? -5.555 74.562 24.375 1 84.25 431 HIS A CA 1
ATOM 3474 C C . HIS A 1 431 ? -5.25 75.688 23.422 1 84.25 431 HIS A C 1
ATOM 3476 O O . HIS A 1 431 ? -6.152 76.438 23.031 1 84.25 431 HIS A O 1
ATOM 3482 N N . ASN A 1 432 ? -3.98 75.875 23.047 1 83.19 432 ASN A N 1
ATOM 3483 C CA . ASN A 1 432 ? -3.578 76.938 22.172 1 83.19 432 ASN A CA 1
ATOM 3484 C C . ASN A 1 432 ? -3.807 76.625 20.703 1 83.19 432 ASN A C 1
ATOM 3486 O O . ASN A 1 432 ? -3.479 77.375 19.812 1 83.19 432 ASN A O 1
ATOM 3490 N N . GLY A 1 433 ? -4.305 75.438 20.453 1 83.81 433 GLY A N 1
ATOM 3491 C CA . GLY A 1 433 ? -4.668 75.062 19.094 1 83.81 433 GLY A CA 1
ATOM 3492 C C . GLY A 1 433 ? -3.586 74.25 18.375 1 83.81 433 GLY A C 1
ATOM 3493 O O . GLY A 1 433 ? -3.803 73.75 17.266 1 83.81 433 GLY A O 1
ATOM 3494 N N . THR A 1 434 ? -2.496 74.125 19 1 88.62 434 THR A N 1
ATOM 3495 C CA . THR A 1 434 ? -1.406 73.375 18.359 1 88.62 434 THR A CA 1
ATOM 3496 C C . THR A 1 434 ? -1.5 71.875 18.672 1 88.62 434 THR A C 1
ATOM 3498 O O . THR A 1 434 ? -2.004 71.5 19.719 1 88.62 434 THR A O 1
ATOM 3501 N N . VAL A 1 435 ? -1.054 71.125 17.75 1 92.44 435 VAL A N 1
ATOM 3502 C CA . VAL A 1 435 ? -1.052 69.625 17.938 1 92.44 435 VAL A CA 1
ATOM 3503 C C . VAL A 1 435 ? -0.119 69.25 19.094 1 92.44 435 VAL A C 1
ATOM 3505 O O . VAL A 1 435 ? 0.872 69.938 19.344 1 92.44 435 VAL A O 1
ATOM 3508 N N . ASP A 1 436 ? -0.342 68.25 19.844 1 94.19 436 ASP A N 1
ATOM 3509 C CA . ASP A 1 436 ? 0.493 67.812 20.953 1 94.19 436 ASP A CA 1
ATOM 3510 C C . ASP A 1 436 ? 1.259 66.562 20.562 1 94.19 436 ASP A C 1
ATOM 3512 O O . ASP A 1 436 ? 0.73 65.438 20.672 1 94.19 436 ASP A O 1
ATOM 3516 N N . THR A 1 437 ? 2.492 66.625 20.281 1 93.38 437 THR A N 1
ATOM 3517 C CA . THR A 1 437 ? 3.307 65.5 19.797 1 93.38 437 THR A CA 1
ATOM 3518 C C . THR A 1 437 ? 3.578 64.5 20.906 1 93.38 437 THR A C 1
ATOM 3520 O O . THR A 1 437 ? 4.012 63.406 20.641 1 93.38 437 THR A O 1
ATOM 3523 N N . ARG A 1 438 ? 3.309 64.875 22.109 1 95.19 438 ARG A N 1
ATOM 3524 C CA . ARG A 1 438 ? 3.516 64 23.234 1 95.19 438 ARG A CA 1
ATOM 3525 C C . ARG A 1 438 ? 2.463 62.875 23.25 1 95.19 438 ARG A C 1
ATOM 3527 O O . ARG A 1 438 ? 2.605 61.875 23.953 1 95.19 438 ARG A O 1
ATOM 3534 N N . THR A 1 439 ? 1.404 63 22.438 1 95.06 439 THR A N 1
ATOM 3535 C CA . THR A 1 439 ? 0.305 62.031 22.438 1 95.06 439 THR A CA 1
ATOM 3536 C C . THR A 1 439 ? 0.606 60.844 21.516 1 95.06 439 THR A C 1
ATOM 3538 O O . THR A 1 439 ? -0.292 60.094 21.156 1 95.06 439 THR A O 1
ATOM 3541 N N . LEU A 1 440 ? 1.911 60.719 21.078 1 95.12 440 LEU A N 1
ATOM 3542 C CA . LEU A 1 440 ? 2.312 59.531 20.375 1 95.12 440 LEU A CA 1
ATOM 3543 C C . LEU A 1 440 ? 1.908 58.281 21.141 1 95.12 440 LEU A C 1
ATOM 3545 O O . LEU A 1 440 ? 2.172 58.156 22.344 1 95.12 440 LEU A O 1
ATOM 3549 N N . HIS A 1 441 ? 1.2 57.344 20.5 1 94.88 441 HIS A N 1
ATOM 3550 C CA . HIS A 1 441 ? 0.771 56.125 21.156 1 94.88 441 HIS A CA 1
ATOM 3551 C C . HIS A 1 441 ? 0.717 54.969 20.172 1 94.88 441 HIS A C 1
ATOM 3553 O O . HIS A 1 441 ? 0.773 55.188 18.953 1 94.88 441 HIS A O 1
ATOM 3559 N N . GLY A 1 442 ? 0.741 53.75 20.672 1 93.94 442 GLY A N 1
ATOM 3560 C CA . GLY A 1 442 ? 0.67 52.562 19.859 1 93.94 442 GLY A CA 1
ATOM 3561 C C . GLY A 1 442 ? 0.009 51.406 20.562 1 93.94 442 GLY A C 1
ATOM 3562 O O . GLY A 1 442 ? -0.152 51.406 21.781 1 93.94 442 GLY A O 1
ATOM 3563 N N . GLY A 1 443 ? -0.466 50.531 19.766 1 94.81 443 GLY A N 1
ATOM 3564 C CA . GLY A 1 443 ? -1.007 49.281 20.281 1 94.81 443 GLY A CA 1
ATOM 3565 C C . GLY A 1 443 ? -0.008 48.125 20.25 1 94.81 443 GLY A C 1
ATOM 3566 O O . GLY A 1 443 ? 0.494 47.781 19.188 1 94.81 443 GLY A O 1
ATOM 3567 N N . CYS A 1 444 ? 0.275 47.562 21.438 1 96.12 444 CYS A N 1
ATOM 3568 C CA . CYS A 1 444 ? 1.2 46.438 21.547 1 96.12 444 CYS A CA 1
ATOM 3569 C C . CYS A 1 444 ? 0.624 45.188 20.891 1 96.12 444 CYS A C 1
ATOM 3571 O O . CYS A 1 444 ? -0.594 45 20.859 1 96.12 444 CYS A O 1
ATOM 3573 N N . PRO A 1 445 ? 1.5 44.344 20.375 1 95.06 445 PRO A N 1
ATOM 3574 C CA . PRO A 1 445 ? 0.987 43.094 19.766 1 95.06 445 PRO A CA 1
ATOM 3575 C C . PRO A 1 445 ? 0.274 42.219 20.781 1 95.06 445 PRO A C 1
ATOM 3577 O O . PRO A 1 445 ? 0.716 42.094 21.922 1 95.06 445 PRO A O 1
ATOM 3580 N N . VAL A 1 446 ? -0.849 41.656 20.312 1 95.94 446 VAL A N 1
ATOM 3581 C CA . VAL A 1 446 ? -1.559 40.688 21.141 1 95.94 446 VAL A CA 1
ATOM 3582 C C . VAL A 1 446 ? -0.725 39.406 21.266 1 95.94 446 VAL A C 1
ATOM 3584 O O . VAL A 1 446 ? -0.378 38.781 20.266 1 95.94 446 VAL A O 1
ATOM 3587 N N . LEU A 1 447 ? -0.317 39.031 22.438 1 96.88 447 LEU A N 1
ATOM 3588 C CA . LEU A 1 447 ? 0.49 37.844 22.672 1 96.88 447 LEU A CA 1
ATOM 3589 C C . LEU A 1 447 ? -0.388 36.594 22.75 1 96.88 447 LEU A C 1
ATOM 3591 O O . LEU A 1 447 ? -0.13 35.594 22.062 1 96.88 447 LEU A O 1
ATOM 3595 N N . VAL A 1 448 ? -1.433 36.594 23.609 1 96.81 448 VAL A N 1
ATOM 3596 C CA . VAL A 1 448 ? -2.412 35.5 23.719 1 96.81 448 VAL A CA 1
ATOM 3597 C C . VAL A 1 448 ? -3.824 36.094 23.703 1 96.81 448 VAL A C 1
ATOM 3599 O O . VAL A 1 448 ? -4.129 37.031 24.453 1 96.81 448 VAL A O 1
ATOM 3602 N N . GLY A 1 449 ? -4.641 35.594 22.781 1 94.5 449 GLY A N 1
ATOM 3603 C CA . GLY A 1 449 ? -6.016 36.031 22.703 1 94.5 449 GLY A CA 1
ATOM 3604 C C . GLY A 1 449 ? -6.27 36.938 21.5 1 94.5 449 GLY A C 1
ATOM 3605 O O . GLY A 1 449 ? -5.633 36.781 20.469 1 94.5 449 GLY A O 1
ATOM 3606 N N . SER A 1 450 ? -7.324 37.719 21.625 1 93.19 450 SER A N 1
ATOM 3607 C CA . SER A 1 450 ? -7.707 38.75 20.641 1 93.19 450 SER A CA 1
ATOM 3608 C C . SER A 1 450 ? -8.109 40.031 21.328 1 93.19 450 SER A C 1
ATOM 3610 O O . SER A 1 450 ? -8.391 40.062 22.531 1 93.19 450 SER A O 1
ATOM 3612 N N . LYS A 1 451 ? -8.062 41.062 20.594 1 95.5 451 LYS A N 1
ATOM 3613 C CA . LYS A 1 451 ? -8.391 42.375 21.141 1 95.5 451 LYS A CA 1
ATOM 3614 C C . LYS A 1 451 ? -9.422 43.094 20.266 1 95.5 451 LYS A C 1
ATOM 3616 O O . LYS A 1 451 ? -9.227 43.25 19.062 1 95.5 451 LYS A O 1
ATOM 3621 N N . TRP A 1 452 ? -10.562 43.438 20.891 1 96.56 452 TRP A N 1
ATOM 3622 C CA . TRP A 1 452 ? -11.602 44.25 20.25 1 96.56 452 TRP A CA 1
ATOM 3623 C C . TRP A 1 452 ? -11.617 45.656 20.828 1 96.56 452 TRP A C 1
ATOM 3625 O O . TRP A 1 452 ? -11.656 45.812 22.047 1 96.56 452 TRP A O 1
ATOM 3635 N N . ILE A 1 453 ? -11.586 46.594 19.922 1 97.31 453 ILE A N 1
ATOM 3636 C CA . ILE A 1 453 ? -11.68 48 20.375 1 97.31 453 ILE A CA 1
ATOM 3637 C C . ILE A 1 453 ? -12.594 48.781 19.438 1 97.31 453 ILE A C 1
ATOM 3639 O O . ILE A 1 453 ? -12.828 48.375 18.297 1 97.31 453 ILE A O 1
ATOM 3643 N N . PHE A 1 454 ? -13.172 49.75 19.844 1 95.31 454 PHE A N 1
ATOM 3644 C CA . PHE A 1 454 ? -13.742 50.75 18.953 1 95.31 454 PHE A CA 1
ATOM 3645 C C . PHE A 1 454 ? -13.297 52.156 19.344 1 95.31 454 PHE A C 1
ATOM 3647 O O . PHE A 1 454 ? -13.18 52.469 20.531 1 95.31 454 PHE A O 1
ATOM 3654 N N . THR A 1 455 ? -12.961 53 18.406 1 96.56 455 THR A N 1
ATOM 3655 C CA . THR A 1 455 ? -12.414 54.344 18.562 1 96.56 455 THR A CA 1
ATOM 3656 C C . THR A 1 455 ? -13.383 55.406 18.031 1 96.56 455 THR A C 1
ATOM 3658 O O . THR A 1 455 ? -14.008 55.219 17 1 96.56 455 THR A O 1
ATOM 3661 N N . GLN A 1 456 ? -13.555 56.469 18.781 1 96.81 456 GLN A N 1
ATOM 3662 C CA . GLN A 1 456 ? -14.234 57.688 18.344 1 96.81 456 GLN A CA 1
ATOM 3663 C C . GLN A 1 456 ? -13.273 58.875 18.328 1 96.81 456 GLN A C 1
ATOM 3665 O O . GLN A 1 456 ? -12.742 59.25 19.375 1 96.81 456 GLN A O 1
ATOM 3670 N N . TRP A 1 457 ? -13.078 59.375 17.156 1 96.38 457 TRP A N 1
ATOM 3671 C CA . TRP A 1 457 ? -12.312 60.625 17.031 1 96.38 457 TRP A CA 1
ATOM 3672 C C . TRP A 1 457 ? -13.234 61.812 17.062 1 96.38 457 TRP A C 1
ATOM 3674 O O . TRP A 1 457 ? -14.25 61.875 16.359 1 96.38 457 TRP A O 1
ATOM 3684 N N . ILE A 1 458 ? -12.906 62.781 17.922 1 95.19 458 ILE A N 1
ATOM 3685 C CA . ILE A 1 458 ? -13.727 63.969 18.125 1 95.19 458 ILE A CA 1
ATOM 3686 C C . 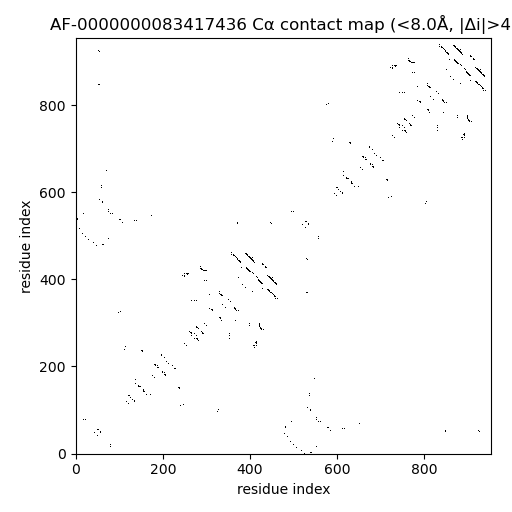ILE A 1 458 ? -13.055 65.188 17.469 1 95.19 458 ILE A C 1
ATOM 3688 O O . ILE A 1 458 ? -11.898 65.5 17.766 1 95.19 458 ILE A O 1
ATOM 3692 N N . HIS A 1 459 ? -13.766 65.938 16.703 1 93.31 459 HIS A N 1
ATOM 3693 C CA . HIS A 1 459 ? -13.188 67 15.883 1 93.31 459 HIS A CA 1
ATOM 3694 C C . HIS A 1 459 ? -13.172 68.312 16.641 1 93.31 459 HIS A C 1
ATOM 3696 O O . HIS A 1 459 ? -13.961 68.562 17.562 1 93.31 459 HIS A O 1
ATOM 3702 N N . GLU A 1 460 ? -12.406 69.25 16.125 1 89.94 460 GLU A N 1
ATOM 3703 C CA . GLU A 1 460 ? -12.117 70.5 16.797 1 89.94 460 GLU A CA 1
ATOM 3704 C C . GLU A 1 460 ? -13.18 71.562 16.484 1 89.94 460 GLU A C 1
ATOM 3706 O O . GLU A 1 460 ? -13.602 72.312 17.375 1 89.94 460 GLU A O 1
ATOM 3711 N N . LEU A 1 461 ? -13.719 71.625 15.344 1 86.31 461 LEU A N 1
ATOM 3712 C CA . LEU A 1 461 ? -14.547 72.75 14.867 1 86.31 461 LEU A CA 1
ATOM 3713 C C . LEU A 1 461 ? -15.828 72.875 15.688 1 86.31 461 LEU A C 1
ATOM 3715 O O . LEU A 1 461 ? -16.172 73.938 16.156 1 86.31 461 LEU A O 1
ATOM 3719 N N . PRO A 1 462 ? -16.484 71.875 15.867 1 86.88 462 PRO A N 1
ATOM 3720 C CA . PRO A 1 462 ? -17.703 71.938 16.672 1 86.88 462 PRO A CA 1
ATOM 3721 C C . PRO A 1 462 ? -17.422 72.312 18.125 1 86.88 462 PRO A C 1
ATOM 3723 O O . PRO A 1 462 ? -18.328 72.688 18.875 1 86.88 462 PRO A O 1
ATOM 3726 N N . ASN A 1 463 ? -16.203 72.188 18.516 1 87.12 463 ASN A N 1
ATOM 3727 C CA . ASN A 1 463 ? -15.844 72.375 19.906 1 87.12 463 ASN A CA 1
ATOM 3728 C C . ASN A 1 463 ? -15.055 73.688 20.125 1 87.12 463 ASN A C 1
ATOM 3730 O O . ASN A 1 463 ? -14.484 73.875 21.203 1 87.12 463 ASN A O 1
ATOM 3734 N N . MET A 1 464 ? -14.914 74.438 19.156 1 77.62 464 MET A N 1
ATOM 3735 C CA . MET A 1 464 ? -14.188 75.75 19.25 1 77.62 464 MET A CA 1
ATOM 3736 C C . MET A 1 464 ? -14.758 76.625 20.344 1 77.62 464 MET A C 1
ATOM 3738 O O . MET A 1 464 ? -14.008 77.312 21.047 1 77.62 464 MET A O 1
ATOM 3742 N N . PHE A 1 465 ? -16.047 76.562 20.438 1 68.56 465 PHE A N 1
ATOM 3743 C CA . PHE A 1 465 ? -16.641 77.438 21.453 1 68.56 465 PHE A CA 1
ATOM 3744 C C . PHE A 1 465 ? -17.062 76.625 22.672 1 68.56 465 PHE A C 1
ATOM 3746 O O . PHE A 1 465 ? -17.641 77.125 23.625 1 68.56 465 PHE A O 1
ATOM 3753 N N . HIS A 1 466 ? -16.875 75.375 22.672 1 60.16 466 HIS A N 1
ATOM 3754 C CA . HIS A 1 466 ? -17.375 74.5 23.734 1 60.16 466 HIS A CA 1
ATOM 3755 C C . HIS A 1 466 ? -16.25 74.062 24.656 1 60.16 466 HIS A C 1
ATOM 3757 O O . HIS A 1 466 ? -16.5 73.562 25.766 1 60.16 466 HIS A O 1
ATOM 3763 N N . ARG A 1 467 ? -15.031 74.125 24.328 1 57.66 467 ARG A N 1
ATOM 3764 C CA . ARG A 1 467 ? -13.953 73.625 25.188 1 57.66 467 ARG A CA 1
ATOM 3765 C C . ARG A 1 467 ? -13.734 74.562 26.375 1 57.66 467 ARG A C 1
ATOM 3767 O O . ARG A 1 467 ? -13.492 75.75 26.188 1 57.66 467 ARG A O 1
ATOM 3774 N N . PRO A 1 468 ? -14.102 74.062 27.578 1 50.81 468 PRO A N 1
ATOM 3775 C CA . PRO A 1 468 ? -13.93 74.938 28.719 1 50.81 468 PRO A CA 1
ATOM 3776 C C . PRO A 1 468 ? -12.477 75.375 28.906 1 50.81 468 PRO A C 1
ATOM 3778 O O . PRO A 1 468 ? -11.555 74.625 28.641 1 50.81 468 PRO A O 1
ATOM 3781 N N . CYS A 1 469 ? -12.18 76.625 28.75 1 46.06 469 CYS A N 1
ATOM 3782 C CA . CYS A 1 469 ? -10.883 77.188 29.047 1 46.06 469 CYS A CA 1
ATOM 3783 C C . CYS A 1 469 ? -10.391 76.75 30.438 1 46.06 469 CYS A C 1
ATOM 3785 O O . CYS A 1 469 ? -11.156 76.812 31.406 1 46.06 469 CYS A O 1
ATOM 3787 N N . ARG A 1 470 ? -9.609 75.688 30.531 1 45.25 470 ARG A N 1
ATOM 3788 C CA . ARG A 1 470 ? -9.031 75.375 31.844 1 45.25 470 ARG A CA 1
ATOM 3789 C C . ARG A 1 470 ? -8.688 76.688 32.594 1 45.25 470 ARG A C 1
ATOM 3791 O O . ARG A 1 470 ? -8.078 77.562 32.031 1 45.25 470 ARG A O 1
ATOM 3798 N N . LYS A 1 471 ? -9.352 76.875 33.719 1 39.84 471 LYS A N 1
ATOM 3799 C CA . LYS A 1 471 ? -8.906 77.938 34.656 1 39.84 471 LYS A CA 1
ATOM 3800 C C . LYS A 1 471 ? -7.402 77.875 34.875 1 39.84 471 LYS A C 1
ATOM 3802 O O . LYS A 1 471 ? -6.859 76.812 35.125 1 39.84 471 LYS A O 1
ATOM 3807 N N . GLN A 1 472 ? -6.59 78.688 34.281 1 35.31 472 GLN A N 1
ATOM 3808 C CA . GLN A 1 472 ? -5.191 78.875 34.656 1 35.31 472 GLN A CA 1
ATOM 3809 C C . GLN A 1 472 ? -4.996 78.75 36.156 1 35.31 472 GLN A C 1
ATOM 3811 O O . GLN A 1 472 ? -5.695 79.375 36.969 1 35.31 472 GLN A O 1
ATOM 3816 N N . GLU A 1 473 ? -4.684 77.562 36.656 1 34.34 473 GLU A N 1
ATOM 3817 C CA . GLU A 1 473 ? -4.215 77.625 38.062 1 34.34 473 GLU A CA 1
ATOM 3818 C C . GLU A 1 473 ? -3.387 78.875 38.312 1 34.34 473 GLU A C 1
ATOM 3820 O O . GLU A 1 473 ? -2.627 79.312 37.438 1 34.34 473 GLU A O 1
ATOM 3825 N N . PRO A 1 474 ? -3.82 79.75 39.25 1 33.09 474 PRO A N 1
ATOM 3826 C CA . PRO A 1 474 ? -2.986 80.875 39.625 1 33.09 474 PRO A CA 1
ATOM 3827 C C . PRO A 1 474 ? -1.507 80.562 39.719 1 33.09 474 PRO A C 1
ATOM 3829 O O . PRO A 1 474 ? -1.166 79.375 40 1 33.09 474 PRO A O 1
ATOM 3832 N N . SER A 1 475 ? -0.619 81.125 38.969 1 29.89 475 SER A N 1
ATOM 3833 C CA . SER A 1 475 ? 0.83 81.062 39.125 1 29.89 475 SER A CA 1
ATOM 3834 C C . SER A 1 475 ? 1.224 81.062 40.594 1 29.89 475 SER A C 1
ATOM 3836 O O . SER A 1 475 ? 0.731 81.875 41.375 1 29.89 475 SER A O 1
ATOM 3838 N N . ALA A 1 476 ? 1.46 79.875 41.219 1 33.62 476 ALA A N 1
ATOM 3839 C CA . ALA A 1 476 ? 2.232 80.062 42.438 1 33.62 476 ALA A CA 1
ATOM 3840 C C . ALA A 1 476 ? 3.262 81.188 42.312 1 33.62 476 ALA A C 1
ATOM 3842 O O . ALA A 1 476 ? 4.152 81.125 41.469 1 33.62 476 ALA A O 1
ATOM 3843 N N . ALA A 1 477 ? 2.996 82.438 42.812 1 27.69 477 ALA A N 1
ATOM 3844 C CA . ALA A 1 477 ? 4.113 83.25 43.25 1 27.69 477 ALA A CA 1
ATOM 3845 C C . ALA A 1 477 ? 4.961 82.562 44.312 1 27.69 477 ALA A C 1
ATOM 3847 O O . ALA A 1 477 ? 4.426 81.875 45.188 1 27.69 477 ALA A O 1
ATOM 3848 N N . MET B 1 1 ? 8.859 -28.031 -16.297 1 87.81 1 MET B N 1
ATOM 3849 C CA . MET B 1 1 ? 7.98 -28.156 -15.141 1 87.81 1 MET B CA 1
ATOM 3850 C C . MET B 1 1 ? 8.758 -28.016 -13.844 1 87.81 1 MET B C 1
ATOM 3852 O O . MET B 1 1 ? 8.297 -27.375 -12.898 1 87.81 1 MET B O 1
ATOM 3856 N N . VAL B 1 2 ? 9.953 -28.609 -13.828 1 89.25 2 VAL B N 1
ATOM 3857 C CA . VAL B 1 2 ? 10.773 -28.5 -12.633 1 89.25 2 VAL B CA 1
ATOM 3858 C C . VAL B 1 2 ? 11.055 -27.031 -12.336 1 89.25 2 VAL B C 1
ATOM 3860 O O . VAL B 1 2 ? 10.938 -26.578 -11.195 1 89.25 2 VAL B O 1
ATOM 3863 N N . ARG B 1 3 ? 11.398 -26.297 -13.344 1 92.62 3 ARG B N 1
ATOM 3864 C CA . ARG B 1 3 ? 11.68 -24.875 -13.211 1 92.62 3 ARG B CA 1
ATOM 3865 C C . ARG B 1 3 ? 10.461 -24.109 -12.688 1 92.62 3 ARG B C 1
ATOM 3867 O O . ARG B 1 3 ? 10.594 -23.172 -11.914 1 92.62 3 ARG B O 1
ATOM 3874 N N . LEU B 1 4 ? 9.312 -24.5 -13.07 1 96 4 LEU B N 1
ATOM 3875 C CA . LEU B 1 4 ? 8.094 -23.844 -12.633 1 96 4 LEU B CA 1
ATOM 3876 C C . LEU B 1 4 ? 7.883 -24.016 -11.133 1 96 4 LEU B C 1
ATOM 3878 O O . LEU B 1 4 ? 7.398 -23.109 -10.453 1 96 4 LEU B O 1
ATOM 3882 N N . VAL B 1 5 ? 8.219 -25.203 -10.617 1 97.12 5 VAL B N 1
ATOM 3883 C CA . VAL B 1 5 ? 8.094 -25.469 -9.188 1 97.12 5 VAL B CA 1
ATOM 3884 C C . VAL B 1 5 ? 9 -24.516 -8.406 1 97.12 5 VAL B C 1
ATOM 3886 O O . VAL B 1 5 ? 8.57 -23.922 -7.418 1 97.12 5 VAL B O 1
ATOM 3889 N N . GLN B 1 6 ? 10.211 -24.375 -8.867 1 97.06 6 GLN B N 1
ATOM 3890 C CA . GLN B 1 6 ? 11.156 -23.469 -8.219 1 97.06 6 GLN B CA 1
ATOM 3891 C C . GLN B 1 6 ? 10.711 -22.016 -8.336 1 97.06 6 GLN B C 1
ATOM 3893 O O . GLN B 1 6 ? 10.82 -21.25 -7.379 1 97.06 6 GLN B O 1
ATOM 3898 N N . LEU B 1 7 ? 10.266 -21.656 -9.508 1 97.62 7 LEU B N 1
ATOM 3899 C CA . LEU B 1 7 ? 9.812 -20.297 -9.75 1 97.62 7 LEU B CA 1
ATOM 3900 C C . LEU B 1 7 ? 8.633 -19.953 -8.844 1 97.62 7 LEU B C 1
ATOM 3902 O O . LEU B 1 7 ? 8.531 -18.828 -8.352 1 97.62 7 LEU B O 1
ATOM 3906 N N . GLU B 1 8 ? 7.727 -20.844 -8.633 1 97.75 8 GLU B N 1
ATOM 3907 C CA . GLU B 1 8 ? 6.602 -20.594 -7.738 1 97.75 8 GLU B CA 1
ATOM 3908 C C . GLU B 1 8 ? 7.078 -20.312 -6.316 1 97.75 8 GLU B C 1
ATOM 3910 O O . GLU B 1 8 ? 6.547 -19.422 -5.641 1 97.75 8 GLU B O 1
ATOM 3915 N N . ALA B 1 9 ? 8.039 -21.109 -5.871 1 98 9 ALA B N 1
ATOM 3916 C CA . ALA B 1 9 ? 8.617 -20.859 -4.555 1 98 9 ALA B CA 1
ATOM 3917 C C . ALA B 1 9 ? 9.195 -19.453 -4.461 1 98 9 ALA B C 1
ATOM 3919 O O . ALA B 1 9 ? 9.008 -18.766 -3.455 1 98 9 ALA B O 1
ATOM 3920 N N . ASP B 1 10 ? 9.867 -19.047 -5.492 1 98.12 10 ASP B N 1
ATOM 3921 C CA . ASP B 1 10 ? 10.422 -17.703 -5.543 1 98.12 10 ASP B CA 1
ATOM 3922 C C . ASP B 1 10 ? 9.32 -16.641 -5.5 1 98.12 10 ASP B C 1
ATOM 3924 O O . ASP B 1 10 ? 9.477 -15.602 -4.855 1 98.12 10 ASP B O 1
ATOM 3928 N N . PHE B 1 11 ? 8.266 -16.906 -6.23 1 98.06 11 PHE B N 1
ATOM 3929 C CA . PHE B 1 11 ? 7.145 -15.977 -6.25 1 98.06 11 PHE B CA 1
ATOM 3930 C C . PHE B 1 11 ? 6.52 -15.852 -4.863 1 98.06 11 PHE B C 1
ATOM 3932 O O . PHE B 1 11 ? 6.105 -14.766 -4.461 1 98.06 11 PHE B O 1
ATOM 3939 N N . ILE B 1 12 ? 6.41 -16.922 -4.152 1 98.06 12 ILE B N 1
ATOM 3940 C CA . ILE B 1 12 ? 5.84 -16.922 -2.811 1 98.06 12 ILE B CA 1
ATOM 3941 C C . ILE B 1 12 ? 6.723 -16.078 -1.881 1 98.06 12 ILE B C 1
ATOM 3943 O O . ILE B 1 12 ? 6.219 -15.273 -1.097 1 98.06 12 ILE B O 1
ATOM 3947 N N . ASP B 1 13 ? 8.008 -16.25 -1.988 1 98.25 13 ASP B N 1
ATOM 3948 C CA . ASP B 1 13 ? 8.938 -15.438 -1.204 1 98.25 13 ASP B CA 1
ATOM 3949 C C . ASP B 1 13 ? 8.82 -13.961 -1.563 1 98.25 13 ASP B C 1
ATOM 3951 O O . ASP B 1 13 ? 8.898 -13.094 -0.688 1 98.25 13 ASP B O 1
ATOM 3955 N N . ASN B 1 14 ? 8.734 -13.75 -2.848 1 98.25 14 ASN B N 1
ATOM 3956 C CA . ASN B 1 14 ? 8.531 -12.383 -3.33 1 98.25 14 ASN B CA 1
ATOM 3957 C C . ASN B 1 14 ? 7.266 -11.766 -2.752 1 98.25 14 ASN B C 1
ATOM 3959 O O . ASN B 1 14 ? 7.266 -10.602 -2.35 1 98.25 14 ASN B O 1
ATOM 3963 N N . LEU B 1 15 ? 6.184 -12.484 -2.754 1 97.69 15 LEU B N 1
ATOM 3964 C CA . LEU B 1 15 ? 4.914 -12.031 -2.191 1 97.69 15 LEU B CA 1
ATOM 3965 C C . LEU B 1 15 ? 5.047 -11.773 -0.695 1 97.69 15 LEU B C 1
ATOM 3967 O O . LEU B 1 15 ? 4.457 -10.82 -0.173 1 97.69 15 LEU B O 1
ATOM 3971 N N . SER B 1 16 ? 5.781 -12.625 -0.026 1 98.25 16 SER B N 1
ATOM 3972 C CA . SER B 1 16 ? 6.047 -12.445 1.397 1 98.25 16 SER B CA 1
ATOM 3973 C C . SER B 1 16 ? 6.812 -11.148 1.654 1 98.25 16 SER B C 1
ATOM 3975 O O . SER B 1 16 ? 6.527 -10.438 2.617 1 98.25 16 SER B O 1
ATOM 3977 N N . SER B 1 17 ? 7.793 -10.914 0.83 1 98.31 17 SER B N 1
ATOM 3978 C CA . SER B 1 17 ? 8.547 -9.664 0.92 1 98.31 17 SER B CA 1
ATOM 3979 C C . SER B 1 17 ? 7.641 -8.453 0.729 1 98.31 17 SER B C 1
ATOM 3981 O O . SER B 1 17 ? 7.805 -7.438 1.404 1 98.31 17 SER B O 1
ATOM 3983 N N . TYR B 1 18 ? 6.754 -8.469 -0.254 1 98.06 18 TYR B N 1
ATOM 3984 C CA . TYR B 1 18 ? 5.754 -7.426 -0.469 1 98.06 18 TYR B CA 1
ATOM 3985 C C . TYR B 1 18 ? 4.93 -7.191 0.791 1 98.06 18 TYR B C 1
ATOM 3987 O O . TYR B 1 18 ? 4.695 -6.047 1.184 1 98.06 18 TYR B O 1
ATOM 3995 N N . ALA B 1 19 ? 4.477 -8.297 1.422 1 97.94 19 ALA B N 1
ATOM 3996 C CA . ALA B 1 19 ? 3.717 -8.203 2.666 1 97.94 19 ALA B CA 1
ATOM 3997 C C . ALA B 1 19 ? 4.52 -7.484 3.746 1 97.94 19 ALA B C 1
ATOM 3999 O O . ALA B 1 19 ? 3.971 -6.691 4.512 1 97.94 19 ALA B O 1
ATOM 4000 N N . ASP B 1 20 ? 5.781 -7.746 3.82 1 97.94 20 ASP B N 1
ATOM 4001 C CA . ASP B 1 20 ? 6.652 -7.102 4.801 1 97.94 20 ASP B CA 1
ATOM 4002 C C . ASP B 1 20 ? 6.684 -5.59 4.594 1 97.94 20 ASP B C 1
ATOM 4004 O O . ASP B 1 20 ? 6.668 -4.824 5.559 1 97.94 20 ASP B O 1
ATOM 4008 N N . GLU B 1 21 ? 6.805 -5.207 3.379 1 96.44 21 GLU B N 1
ATOM 4009 C CA . GLU B 1 21 ? 6.832 -3.779 3.07 1 96.44 21 GLU B CA 1
ATOM 4010 C C . GLU B 1 21 ? 5.508 -3.111 3.439 1 96.44 21 GLU B C 1
ATOM 4012 O O . GLU B 1 21 ? 5.496 -1.995 3.963 1 96.44 21 GLU B O 1
ATOM 4017 N N . LEU B 1 22 ? 4.367 -3.783 3.119 1 97 22 LEU B N 1
ATOM 4018 C CA . LEU B 1 22 ? 3.055 -3.291 3.52 1 97 22 LEU B CA 1
ATOM 4019 C C . LEU B 1 22 ? 2.971 -3.135 5.035 1 97 22 LEU B C 1
ATOM 4021 O O . LEU B 1 22 ? 2.445 -2.137 5.531 1 97 22 LEU B O 1
ATOM 4025 N N . GLU B 1 23 ? 3.447 -4.129 5.676 1 97.31 23 GLU B N 1
ATOM 4026 C CA . GLU B 1 23 ? 3.395 -4.133 7.133 1 97.31 23 GLU B CA 1
ATOM 4027 C C . GLU B 1 23 ? 4.219 -2.986 7.719 1 97.31 23 GLU B C 1
ATOM 4029 O O . GLU B 1 23 ? 3.811 -2.361 8.703 1 97.31 23 GLU B O 1
ATOM 4034 N N . ALA B 1 24 ? 5.391 -2.725 7.199 1 95 24 ALA B N 1
ATOM 4035 C CA . ALA B 1 24 ? 6.238 -1.626 7.656 1 95 24 ALA B CA 1
ATOM 4036 C C . ALA B 1 24 ? 5.527 -0.285 7.496 1 95 24 ALA B C 1
ATOM 4038 O O . ALA B 1 24 ? 5.566 0.554 8.398 1 95 24 ALA B O 1
ATOM 4039 N N . LYS B 1 25 ? 4.953 -0.091 6.324 1 94.81 25 LYS B N 1
ATOM 4040 C CA . LYS B 1 25 ? 4.207 1.138 6.066 1 94.81 25 LYS B CA 1
ATOM 4041 C C . LYS B 1 25 ? 3.031 1.277 7.027 1 94.81 25 LYS B C 1
ATOM 4043 O O . LYS B 1 25 ? 2.789 2.359 7.57 1 94.81 25 LYS B O 1
ATOM 4048 N N . LEU B 1 26 ? 2.279 0.204 7.277 1 96.88 26 LEU B N 1
ATOM 4049 C CA . LEU B 1 26 ? 1.143 0.2 8.188 1 96.88 26 LEU B CA 1
ATOM 4050 C C . LEU B 1 26 ? 1.589 0.499 9.617 1 96.88 26 LEU B C 1
ATOM 4052 O O . LEU B 1 26 ? 0.927 1.251 10.336 1 96.88 26 LEU B O 1
ATOM 4056 N N . ASN B 1 27 ? 2.672 -0.083 10.039 1 95.31 27 ASN B N 1
ATOM 4057 C CA . ASN B 1 27 ? 3.178 0.099 11.391 1 95.31 27 ASN B CA 1
ATOM 4058 C C . ASN B 1 27 ? 3.539 1.557 11.664 1 95.31 27 ASN B C 1
ATOM 4060 O O . ASN B 1 27 ? 3.34 2.053 12.773 1 95.31 27 ASN B O 1
ATOM 4064 N N . LYS B 1 28 ? 4.121 2.209 10.719 1 94 28 LYS B N 1
ATOM 4065 C CA . LYS B 1 28 ? 4.422 3.631 10.859 1 94 28 LYS B CA 1
ATOM 4066 C C . LYS B 1 28 ? 3.156 4.434 11.148 1 94 28 LYS B C 1
ATOM 4068 O O . LYS B 1 28 ? 3.141 5.277 12.047 1 94 28 LYS B O 1
ATOM 4073 N N . LEU B 1 29 ? 2.059 4.195 10.445 1 96.19 29 LEU B N 1
ATOM 4074 C CA . LEU B 1 29 ? 0.792 4.898 10.617 1 96.19 29 LEU B CA 1
ATOM 4075 C C . LEU B 1 29 ? 0.181 4.586 11.984 1 96.19 29 LEU B C 1
ATOM 4077 O O . LEU B 1 29 ? -0.315 5.484 12.664 1 96.19 29 LEU B O 1
ATOM 4081 N N . LYS B 1 30 ? 0.229 3.322 12.359 1 95.81 30 LYS B N 1
ATOM 4082 C CA . LYS B 1 30 ? -0.359 2.902 13.625 1 95.81 30 LYS B CA 1
ATOM 4083 C C . LYS B 1 30 ? 0.358 3.551 14.805 1 95.81 30 LYS B C 1
ATOM 4085 O O . LYS B 1 30 ? -0.244 3.775 15.859 1 95.81 30 LYS B O 1
ATOM 4090 N N . SER B 1 31 ? 1.572 3.873 14.609 1 93.19 31 SER B N 1
ATOM 4091 C CA . SER B 1 31 ? 2.361 4.48 15.672 1 93.19 31 SER B CA 1
ATOM 4092 C C . SER B 1 31 ? 2.064 5.969 15.805 1 93.19 31 SER B C 1
ATOM 4094 O O . SER B 1 31 ? 2.158 6.535 16.891 1 93.19 31 SER B O 1
ATOM 4096 N N . VAL B 1 32 ? 1.663 6.656 14.766 1 94.56 32 VAL B N 1
ATOM 4097 C CA . VAL B 1 32 ? 1.618 8.117 14.789 1 94.56 32 VAL B CA 1
ATOM 4098 C C . VAL B 1 32 ? 0.169 8.586 14.906 1 94.56 32 VAL B C 1
ATOM 4100 O O . VAL B 1 32 ? -0.106 9.641 15.484 1 94.56 32 VAL B O 1
ATOM 4103 N N . ILE B 1 33 ? -0.836 7.852 14.391 1 96.94 33 ILE B N 1
ATOM 4104 C CA . ILE B 1 33 ? -2.217 8.305 14.242 1 96.94 33 ILE B CA 1
ATOM 4105 C C . ILE B 1 33 ? -2.826 8.555 15.617 1 96.94 33 ILE B C 1
ATOM 4107 O O . ILE B 1 33 ? -3.469 9.578 15.844 1 96.94 33 ILE B O 1
ATOM 4111 N N . PRO B 1 34 ? -2.598 7.637 16.609 1 96.31 34 PRO B N 1
ATOM 4112 C CA . PRO B 1 34 ? -3.188 7.891 17.922 1 96.31 34 PRO B CA 1
ATOM 4113 C C . PRO B 1 34 ? -2.701 9.195 18.547 1 96.31 34 PRO B C 1
ATOM 4115 O O . PRO B 1 34 ? -3.492 9.93 19.156 1 96.31 34 PRO B O 1
ATOM 4118 N N . GLN B 1 35 ? -1.434 9.516 18.391 1 94.19 35 GLN B N 1
ATOM 4119 C CA . GLN B 1 35 ? -0.882 10.75 18.938 1 94.19 35 GLN B CA 1
ATOM 4120 C C . GLN B 1 35 ? -1.442 11.969 18.219 1 94.19 35 GLN B C 1
ATOM 4122 O O . GLN B 1 35 ? -1.753 12.984 18.844 1 94.19 35 GLN B O 1
ATOM 4127 N N . MET B 1 36 ? -1.551 11.906 16.922 1 95.81 36 MET B N 1
ATOM 4128 C CA . MET B 1 36 ? -2.139 12.984 16.141 1 95.81 36 MET B CA 1
ATOM 4129 C C . MET B 1 36 ? -3.584 13.234 16.547 1 95.81 36 MET B C 1
ATOM 4131 O O . MET B 1 36 ? -4.012 14.391 16.656 1 95.81 36 MET B O 1
ATOM 4135 N N . ARG B 1 37 ? -4.301 12.156 16.766 1 96.44 37 ARG B N 1
ATOM 4136 C CA . ARG B 1 37 ? -5.707 12.25 17.141 1 96.44 37 ARG B CA 1
ATOM 4137 C C . ARG B 1 37 ? -5.863 12.898 18.516 1 96.44 37 ARG B C 1
ATOM 4139 O O . ARG B 1 37 ? -6.777 13.695 18.734 1 96.44 37 ARG B O 1
ATOM 4146 N N . ALA B 1 38 ? -5.016 12.523 19.422 1 95.62 38 ALA B N 1
ATOM 4147 C CA . ALA B 1 38 ? -5.059 13.102 20.766 1 95.62 38 ALA B CA 1
ATOM 4148 C C . ALA B 1 38 ? -4.84 14.617 20.719 1 95.62 38 ALA B C 1
ATOM 4150 O O . ALA B 1 38 ? -5.559 15.375 21.375 1 95.62 38 ALA B O 1
ATOM 4151 N N . ARG B 1 39 ? -3.861 15.047 19.984 1 94.06 39 ARG B N 1
ATOM 4152 C CA . ARG B 1 39 ? -3.576 16.469 19.844 1 94.06 39 ARG B CA 1
ATOM 4153 C C . ARG B 1 39 ? -4.742 17.203 19.188 1 94.06 39 ARG B C 1
ATOM 4155 O O . ARG B 1 39 ? -5.121 18.297 19.609 1 94.06 39 ARG B O 1
ATOM 4162 N N . SER B 1 40 ? -5.25 16.625 18.141 1 96 40 SER B N 1
ATOM 4163 C CA . SER B 1 40 ? -6.359 17.234 17.406 1 96 40 SER B CA 1
ATOM 4164 C C . SER B 1 40 ? -7.602 17.344 18.281 1 96 40 SER B C 1
ATOM 4166 O O . SER B 1 40 ? -8.328 18.344 18.219 1 96 40 SER B O 1
ATOM 4168 N N . LYS B 1 41 ? -7.863 16.328 19.094 1 95.94 41 LYS B N 1
ATOM 4169 C CA . LYS B 1 41 ? -9.016 16.359 19.984 1 95.94 41 LYS B CA 1
ATOM 4170 C C . LYS B 1 41 ? -8.922 17.516 20.969 1 95.94 41 LYS B C 1
ATOM 4172 O O . LYS B 1 41 ? -9.914 18.188 21.25 1 95.94 41 LYS B O 1
ATOM 4177 N N . GLN B 1 42 ? -7.762 17.75 21.469 1 93.88 42 GLN B N 1
ATOM 4178 C CA . GLN B 1 42 ? -7.535 18.859 22.375 1 93.88 42 GLN B CA 1
ATOM 4179 C C . GLN B 1 42 ? -7.797 20.203 21.688 1 93.88 42 GLN B C 1
ATOM 4181 O O . GLN B 1 42 ? -8.391 21.094 22.281 1 93.88 42 GLN B O 1
ATOM 4186 N N . ALA B 1 43 ? -7.348 20.328 20.5 1 95.94 43 ALA B N 1
ATOM 4187 C CA . ALA B 1 43 ? -7.547 21.562 19.734 1 95.94 43 ALA B CA 1
ATOM 4188 C C . ALA B 1 43 ? -9.023 21.797 19.453 1 95.94 43 ALA B C 1
ATOM 4190 O O . ALA B 1 43 ? -9.508 22.938 19.5 1 95.94 43 ALA B O 1
ATOM 4191 N N . LEU B 1 44 ? -9.75 20.703 19.188 1 95.75 44 LEU B N 1
ATOM 4192 C CA . LEU B 1 44 ? -11.148 20.781 18.797 1 95.75 44 LEU B CA 1
ATOM 4193 C C . LEU B 1 44 ? -12.039 21.109 19.984 1 95.75 44 LEU B C 1
ATOM 4195 O O . LEU B 1 44 ? -13.109 21.688 19.828 1 95.75 44 LEU B O 1
ATOM 4199 N N . LEU B 1 45 ? -11.648 20.75 21.219 1 93.75 45 LEU B N 1
ATOM 4200 C CA . LEU B 1 45 ? -12.43 21 22.422 1 93.75 45 LEU B CA 1
ATOM 4201 C C . LEU B 1 45 ? -12.594 22.5 22.641 1 93.75 45 LEU B C 1
ATOM 4203 O O . LEU B 1 45 ? -13.664 22.969 23.047 1 93.75 45 LEU B O 1
ATOM 4207 N N . GLN B 1 46 ? -11.547 23.297 22.438 1 92.88 46 GLN B N 1
ATOM 4208 C CA . GLN B 1 46 ? -11.555 24.75 22.547 1 92.88 46 GLN B CA 1
ATOM 4209 C C . GLN B 1 46 ? -10.797 25.406 21.406 1 92.88 46 GLN B C 1
ATOM 4211 O O . GLN B 1 46 ? -9.719 25.969 21.609 1 92.88 46 GLN B O 1
ATOM 4216 N N . VAL B 1 47 ? -11.453 25.469 20.328 1 93.81 47 VAL B N 1
ATOM 4217 C CA . VAL B 1 47 ? -10.781 25.828 19.094 1 93.81 47 VAL B CA 1
ATOM 4218 C C . VAL B 1 47 ? -10.281 27.266 19.172 1 93.81 47 VAL B C 1
ATOM 4220 O O . VAL B 1 47 ? -9.133 27.547 18.812 1 93.81 47 VAL B O 1
ATOM 4223 N N . GLU B 1 48 ? -11.117 28.219 19.688 1 89.25 48 GLU B N 1
ATOM 4224 C CA . GLU B 1 48 ? -10.742 29.625 19.734 1 89.25 48 GLU B CA 1
ATOM 4225 C C . GLU B 1 48 ? -9.57 29.844 20.688 1 89.25 48 GLU B C 1
ATOM 4227 O O . GLU B 1 48 ? -8.648 30.609 20.375 1 89.25 48 GLU B O 1
ATOM 4232 N N . ASN B 1 49 ? -9.625 29.172 21.781 1 91.06 49 ASN B N 1
ATOM 4233 C CA . ASN B 1 49 ? -8.531 29.266 22.734 1 91.06 49 ASN B CA 1
ATOM 4234 C C . ASN B 1 49 ? -7.242 28.672 22.172 1 91.06 49 ASN B C 1
ATOM 4236 O O . ASN B 1 49 ? -6.156 29.219 22.391 1 91.06 49 ASN B O 1
ATOM 4240 N N . TYR B 1 50 ? -7.434 27.578 21.469 1 94.94 50 TYR B N 1
ATOM 4241 C CA . TYR B 1 50 ? -6.285 26.891 20.891 1 94.94 50 TYR B CA 1
ATOM 4242 C C . TYR B 1 50 ? -5.566 27.781 19.875 1 94.94 50 TYR B C 1
ATOM 4244 O O . TYR B 1 50 ? -4.344 27.922 19.938 1 94.94 50 TYR B O 1
ATOM 4252 N N . ILE B 1 51 ? -6.312 28.469 19.047 1 93.06 51 ILE B N 1
ATOM 4253 C CA . ILE B 1 51 ? -5.699 29.219 17.953 1 93.06 51 ILE B CA 1
ATOM 4254 C C . ILE B 1 51 ? -5.293 30.609 18.453 1 93.06 51 ILE B C 1
ATOM 4256 O O . ILE B 1 51 ? -4.578 31.344 17.75 1 93.06 51 ILE B O 1
ATOM 4260 N N . SER B 1 52 ? -5.75 31.031 19.625 1 92.94 52 SER B N 1
ATOM 4261 C CA . SER B 1 52 ? -5.398 32.344 20.188 1 92.94 52 SER B CA 1
ATOM 4262 C C . SER B 1 52 ? -4.051 32.281 20.891 1 92.94 52 SER B C 1
ATOM 4264 O O . SER B 1 52 ? -3.562 33.312 21.391 1 92.94 52 SER B O 1
ATOM 4266 N N . ASN B 1 53 ? -3.48 31.078 21.031 1 95.62 53 ASN B N 1
ATOM 4267 C CA . ASN B 1 53 ? -2.121 30.891 21.531 1 95.62 53 ASN B CA 1
ATOM 4268 C C . ASN B 1 53 ? -1.107 30.875 20.391 1 95.62 53 ASN B C 1
ATOM 4270 O O . ASN B 1 53 ? -1.233 30.078 19.453 1 95.62 53 ASN B O 1
ATOM 4274 N N . PRO B 1 54 ? -0.128 31.734 20.438 1 96.38 54 PRO B N 1
ATOM 4275 C CA . PRO B 1 54 ? 0.779 31.844 19.297 1 96.38 54 PRO B CA 1
ATOM 4276 C C . PRO B 1 54 ? 1.584 30.578 19.047 1 96.38 54 PRO B C 1
ATOM 4278 O O . PRO B 1 54 ? 1.953 30.297 17.906 1 96.38 54 PRO B O 1
ATOM 4281 N N . ILE B 1 55 ? 1.899 29.812 20.047 1 97.75 55 ILE B N 1
ATOM 4282 C CA . ILE B 1 55 ? 2.65 28.578 19.906 1 97.75 55 ILE B CA 1
ATOM 4283 C C . ILE B 1 55 ? 1.814 27.547 19.141 1 97.75 55 ILE B C 1
ATOM 4285 O O . ILE B 1 55 ? 2.291 26.938 18.188 1 97.75 55 ILE B O 1
ATOM 4289 N N . ASN B 1 56 ? 0.555 27.391 19.594 1 96.94 56 ASN B N 1
ATOM 4290 C CA . ASN B 1 56 ? -0.367 26.484 18.922 1 96.94 56 ASN B CA 1
ATOM 4291 C C . ASN B 1 56 ? -0.631 26.922 17.484 1 96.94 56 ASN B C 1
ATOM 4293 O O . ASN B 1 56 ? -0.626 26.094 16.578 1 96.94 56 ASN B O 1
ATOM 4297 N N . ALA B 1 57 ? -0.867 28.219 17.328 1 95.81 57 ALA B N 1
ATOM 4298 C CA . ALA B 1 57 ? -1.193 28.75 16.016 1 95.81 57 ALA B CA 1
ATOM 4299 C C . ALA B 1 57 ? -0.042 28.531 15.031 1 95.81 57 ALA B C 1
ATOM 4301 O O . ALA B 1 57 ? -0.258 28.094 13.898 1 95.81 57 ALA B O 1
ATOM 4302 N N . PHE B 1 58 ? 1.149 28.781 15.484 1 97.12 58 PHE B N 1
ATOM 4303 C CA . PHE B 1 58 ? 2.33 28.594 14.648 1 97.12 58 PHE B CA 1
ATOM 4304 C C . PHE B 1 58 ? 2.523 27.125 14.289 1 97.12 58 PHE B C 1
ATOM 4306 O O . PHE B 1 58 ? 2.715 26.797 13.117 1 97.12 58 PHE B O 1
ATOM 4313 N N . SER B 1 59 ? 2.52 26.297 15.273 1 97.5 59 SER B N 1
ATOM 4314 C CA . SER B 1 59 ? 2.729 24.859 15.062 1 97.5 59 SER B CA 1
ATOM 4315 C C . SER B 1 59 ? 1.688 24.297 14.109 1 97.5 59 SER B C 1
ATOM 4317 O O . SER B 1 59 ? 2.014 23.469 13.242 1 97.5 59 SER B O 1
ATOM 4319 N N . LEU B 1 60 ? 0.402 24.672 14.297 1 96.88 60 LEU B N 1
ATOM 4320 C CA . LEU B 1 60 ? -0.668 24.219 13.422 1 96.88 60 LEU B CA 1
ATOM 4321 C C . LEU B 1 60 ? -0.411 24.641 11.977 1 96.88 60 LEU B C 1
ATOM 4323 O O . LEU B 1 60 ? -0.523 23.828 11.055 1 96.88 60 LEU B O 1
ATOM 4327 N N . LEU B 1 61 ? -0.078 25.922 11.82 1 96.56 61 LEU B N 1
ATOM 4328 C CA . LEU B 1 61 ? 0.156 26.453 10.477 1 96.56 61 LEU B CA 1
ATOM 4329 C C . LEU B 1 61 ? 1.311 25.719 9.805 1 96.56 61 LEU B C 1
ATOM 4331 O O . LEU B 1 61 ? 1.229 25.375 8.617 1 96.56 61 LEU B O 1
ATOM 4335 N N . ARG B 1 62 ? 2.344 25.484 10.492 1 97.12 62 ARG B N 1
ATOM 4336 C CA . ARG B 1 62 ? 3.502 24.797 9.953 1 97.12 62 ARG B CA 1
ATOM 4337 C C . ARG B 1 62 ? 3.141 23.359 9.547 1 97.12 62 ARG B C 1
ATOM 4339 O O . ARG B 1 62 ? 3.488 22.906 8.461 1 97.12 62 ARG B O 1
ATOM 4346 N N . ARG B 1 63 ? 2.438 22.609 10.453 1 96.38 63 ARG B N 1
ATOM 4347 C CA . ARG B 1 63 ? 2.035 21.234 10.172 1 96.38 63 ARG B CA 1
ATOM 4348 C C . ARG B 1 63 ? 1.172 21.172 8.922 1 96.38 63 ARG B C 1
ATOM 4350 O O . ARG B 1 63 ? 1.382 20.312 8.062 1 96.38 63 ARG B O 1
ATOM 4357 N N . MET B 1 64 ? 0.257 22.078 8.875 1 97.12 64 MET B N 1
ATOM 4358 C CA . MET B 1 64 ? -0.68 22.062 7.754 1 97.12 64 MET B CA 1
ATOM 4359 C C . MET B 1 64 ? 0.029 22.391 6.445 1 97.12 64 MET B C 1
ATOM 4361 O O . MET B 1 64 ? -0.363 21.922 5.379 1 97.12 64 MET B O 1
ATOM 4365 N N . HIS B 1 65 ? 1.064 23.172 6.535 1 96.06 65 HIS B N 1
ATOM 4366 C CA . HIS B 1 65 ? 1.812 23.547 5.34 1 96.06 65 HIS B CA 1
ATOM 4367 C C . HIS B 1 65 ? 2.793 22.453 4.93 1 96.06 65 HIS B C 1
ATOM 4369 O O . HIS B 1 65 ? 2.939 22.156 3.742 1 96.06 65 HIS B O 1
ATOM 4375 N N . GLU B 1 66 ? 3.484 21.844 5.898 1 95.81 66 GLU B N 1
ATOM 4376 C CA . GLU B 1 66 ? 4.613 20.984 5.559 1 95.81 66 GLU B CA 1
ATOM 4377 C C . GLU B 1 66 ? 4.289 19.516 5.82 1 95.81 66 GLU B C 1
ATOM 4379 O O . GLU B 1 66 ? 4.352 18.688 4.906 1 95.81 66 GLU B O 1
ATOM 4384 N N . ASP B 1 67 ? 3.889 19.172 7.043 1 95.75 67 ASP B N 1
ATOM 4385 C CA . ASP B 1 67 ? 3.738 17.781 7.449 1 95.75 67 ASP B CA 1
ATOM 4386 C C . ASP B 1 67 ? 2.713 17.062 6.578 1 95.75 67 ASP B C 1
ATOM 4388 O O . ASP B 1 67 ? 2.926 15.914 6.18 1 95.75 67 ASP B O 1
ATOM 4392 N N . TRP B 1 68 ? 1.633 17.688 6.355 1 96.56 68 TRP B N 1
ATOM 4393 C CA . TRP B 1 68 ? 0.548 17 5.656 1 96.56 68 TRP B CA 1
ATOM 4394 C C . TRP B 1 68 ? 0.879 16.828 4.18 1 96.56 68 TRP B C 1
ATOM 4396 O O . TRP B 1 68 ? 0.388 15.891 3.535 1 96.56 68 TRP B O 1
ATOM 4406 N N . GLN B 1 69 ? 1.753 17.75 3.609 1 95 69 GLN B N 1
ATOM 4407 C CA . GLN B 1 69 ? 2.277 17.469 2.275 1 95 69 GLN B CA 1
ATOM 4408 C C . GLN B 1 69 ? 3.113 16.203 2.266 1 95 69 GLN B C 1
ATOM 4410 O O . GLN B 1 69 ? 3.029 15.398 1.328 1 95 69 GLN B O 1
ATOM 4415 N N . ASP B 1 70 ? 3.891 16.031 3.25 1 95.38 70 ASP B N 1
ATOM 4416 C CA . ASP B 1 70 ? 4.711 14.828 3.373 1 95.38 70 ASP B CA 1
ATOM 4417 C C . ASP B 1 70 ? 3.844 13.578 3.51 1 95.38 70 ASP B C 1
ATOM 4419 O O . ASP B 1 70 ? 4.152 12.531 2.934 1 95.38 70 ASP B O 1
ATOM 4423 N N . TRP B 1 71 ? 2.789 13.664 4.293 1 96.5 71 TRP B N 1
ATOM 4424 C CA . TRP B 1 71 ? 1.891 12.531 4.469 1 96.5 71 TRP B CA 1
ATOM 4425 C C . TRP B 1 71 ? 1.192 12.18 3.158 1 96.5 71 TRP B C 1
ATOM 4427 O O . TRP B 1 71 ? 0.938 11.008 2.875 1 96.5 71 TRP B O 1
ATOM 4437 N N . ASN B 1 72 ? 0.845 13.266 2.385 1 96.31 72 ASN B N 1
ATOM 4438 C CA . ASN B 1 72 ? 0.266 12.992 1.073 1 96.31 72 ASN B CA 1
ATOM 4439 C C . ASN B 1 72 ? 1.229 12.211 0.187 1 96.31 72 ASN B C 1
ATOM 4441 O O . ASN B 1 72 ? 0.825 11.258 -0.491 1 96.31 72 ASN B O 1
ATOM 4445 N N . VAL B 1 73 ? 2.502 12.617 0.198 1 95.5 73 VAL B N 1
ATOM 4446 C CA . VAL B 1 73 ? 3.516 11.906 -0.574 1 95.5 73 VAL B CA 1
ATOM 4447 C C . VAL B 1 73 ? 3.646 10.469 -0.06 1 95.5 73 VAL B C 1
ATOM 4449 O O . VAL B 1 73 ? 3.785 9.531 -0.849 1 95.5 73 VAL B O 1
ATOM 4452 N N . PHE B 1 74 ? 3.615 10.32 1.19 1 96.25 74 PHE B N 1
ATOM 4453 C CA . PHE B 1 74 ? 3.676 9.008 1.824 1 96.25 74 PHE B CA 1
ATOM 4454 C C . PHE B 1 74 ? 2.568 8.102 1.302 1 96.25 74 PHE B C 1
ATOM 4456 O O . PHE B 1 74 ? 2.814 6.938 0.968 1 96.25 74 PHE B O 1
ATOM 4463 N N . MET B 1 75 ? 1.345 8.578 1.236 1 96.19 75 MET B N 1
ATOM 4464 C CA . MET B 1 75 ? 0.211 7.797 0.747 1 96.19 75 MET B CA 1
ATOM 4465 C C . MET B 1 75 ? 0.356 7.5 -0.742 1 96.19 75 MET B C 1
ATOM 4467 O O . MET B 1 75 ? -0.001 6.414 -1.2 1 96.19 75 MET B O 1
ATOM 4471 N N . GLU B 1 76 ? 0.904 8.461 -1.473 1 94.25 76 GLU B N 1
ATOM 4472 C CA . GLU B 1 76 ? 1.033 8.336 -2.922 1 94.25 76 GLU B CA 1
ATOM 4473 C C . GLU B 1 76 ? 2.131 7.344 -3.297 1 94.25 76 GLU B C 1
ATOM 4475 O O . GLU B 1 76 ? 2.117 6.781 -4.391 1 94.25 76 GLU B O 1
ATOM 4480 N N . THR B 1 77 ? 3.088 7.227 -2.406 1 93 77 THR B N 1
ATOM 4481 C CA . THR B 1 77 ? 4.215 6.348 -2.697 1 93 77 THR B CA 1
ATOM 4482 C C . THR B 1 77 ? 3.779 4.887 -2.682 1 93 77 THR B C 1
ATOM 4484 O O . THR B 1 77 ? 3.285 4.391 -1.668 1 93 77 THR B O 1
ATOM 4487 N N . SER B 1 78 ? 4.004 4.227 -3.828 1 91.31 78 SER B N 1
ATOM 4488 C CA . SER B 1 78 ? 3.555 2.848 -3.996 1 91.31 78 SER B CA 1
ATOM 4489 C C . SER B 1 78 ? 4.441 1.879 -3.221 1 91.31 78 SER B C 1
ATOM 4491 O O . SER B 1 78 ? 5.617 2.164 -2.975 1 91.31 78 SER B O 1
ATOM 4493 N N . VAL B 1 79 ? 3.846 0.806 -2.805 1 93.25 79 VAL B N 1
ATOM 4494 C CA . VAL B 1 79 ? 4.539 -0.304 -2.158 1 93.25 79 VAL B CA 1
ATOM 4495 C C . VAL B 1 79 ? 4.738 -1.44 -3.158 1 93.25 79 VAL B C 1
ATOM 4497 O O . VAL B 1 79 ? 3.854 -1.729 -3.967 1 93.25 79 VAL B O 1
ATOM 4500 N N . GLY B 1 80 ? 5.945 -2.102 -3.115 1 95.19 80 GLY B N 1
ATOM 4501 C CA . GLY B 1 80 ? 6.121 -3.363 -3.814 1 95.19 80 GLY B CA 1
ATOM 4502 C C . GLY B 1 80 ? 6.688 -3.197 -5.211 1 95.19 80 GLY B C 1
ATOM 4503 O O . GLY B 1 80 ? 6.531 -4.078 -6.059 1 95.19 80 GLY B O 1
ATOM 4504 N N . GLN B 1 81 ? 7.332 -2.041 -5.52 1 94.75 81 GLN B N 1
ATOM 4505 C CA . GLN B 1 81 ? 7.867 -1.819 -6.859 1 94.75 81 GLN B CA 1
ATOM 4506 C C . GLN B 1 81 ? 8.906 -2.875 -7.215 1 94.75 81 GLN B C 1
ATOM 4508 O O . GLN B 1 81 ? 8.922 -3.389 -8.336 1 94.75 81 GLN B O 1
ATOM 4513 N N . SER B 1 82 ? 9.758 -3.174 -6.277 1 96.81 82 SER B N 1
ATOM 4514 C CA . SER B 1 82 ? 10.781 -4.184 -6.523 1 96.81 82 SER B CA 1
ATOM 4515 C C . SER B 1 82 ? 10.164 -5.555 -6.766 1 96.81 82 SER B C 1
ATOM 4517 O O . SER B 1 82 ? 10.617 -6.305 -7.629 1 96.81 82 SER B O 1
ATOM 4519 N N . GLN B 1 83 ? 9.164 -5.926 -6.027 1 97.62 83 GLN B N 1
ATOM 4520 C CA . GLN B 1 83 ? 8.492 -7.219 -6.148 1 97.62 83 GLN B CA 1
ATOM 4521 C C . GLN B 1 83 ? 7.758 -7.332 -7.477 1 97.62 83 GLN B C 1
ATOM 4523 O O . GLN B 1 83 ? 7.793 -8.383 -8.125 1 97.62 83 GLN B O 1
ATOM 4528 N N . VAL B 1 84 ? 7.07 -6.258 -7.922 1 97.19 84 VAL B N 1
ATOM 4529 C CA . VAL B 1 84 ? 6.406 -6.219 -9.219 1 97.19 84 VAL B CA 1
ATOM 4530 C C . VAL B 1 84 ? 7.434 -6.383 -10.336 1 97.19 84 VAL B C 1
ATOM 4532 O O . VAL B 1 84 ? 7.207 -7.121 -11.297 1 97.19 84 VAL B O 1
ATOM 4535 N N . ASN B 1 85 ? 8.57 -5.715 -10.172 1 97.19 85 ASN B N 1
ATOM 4536 C CA . ASN B 1 85 ? 9.641 -5.828 -11.148 1 97.19 85 ASN B CA 1
ATOM 4537 C C . ASN B 1 85 ? 10.164 -7.258 -11.242 1 97.19 85 ASN B C 1
ATOM 4539 O O . ASN B 1 85 ? 10.453 -7.75 -12.336 1 97.19 85 ASN B O 1
ATOM 4543 N N . PHE B 1 86 ? 10.336 -7.859 -10.148 1 97.94 86 PHE B N 1
ATOM 4544 C CA . PHE B 1 86 ? 10.789 -9.25 -10.117 1 97.94 86 PHE B CA 1
ATOM 4545 C C . PHE B 1 86 ? 9.844 -10.141 -10.906 1 97.94 86 PHE B C 1
ATOM 4547 O O . PHE B 1 86 ? 10.281 -10.961 -11.719 1 97.94 86 PHE B O 1
ATOM 4554 N N . PHE B 1 87 ? 8.57 -10.07 -10.734 1 97.5 87 PHE B N 1
ATOM 4555 C CA . PHE B 1 87 ? 7.574 -10.852 -11.461 1 97.5 87 PHE B CA 1
ATOM 4556 C C . PHE B 1 87 ? 7.664 -10.586 -12.961 1 97.5 87 PHE B C 1
ATOM 4558 O O . PHE B 1 87 ? 7.629 -11.516 -13.766 1 97.5 87 PHE B O 1
ATOM 4565 N N . ASN B 1 88 ? 7.738 -9.336 -13.273 1 96.5 88 ASN B N 1
ATOM 4566 C CA . ASN B 1 88 ? 7.75 -8.953 -14.68 1 96.5 88 ASN B CA 1
ATOM 4567 C C . ASN B 1 88 ? 8.977 -9.508 -15.398 1 96.5 88 ASN B C 1
ATOM 4569 O O . ASN B 1 88 ? 8.906 -9.836 -16.594 1 96.5 88 ASN B O 1
ATOM 4573 N N . GLN B 1 89 ? 10.047 -9.641 -14.688 1 96.75 89 GLN B N 1
ATOM 4574 C CA . GLN B 1 89 ? 11.258 -10.219 -15.266 1 96.75 89 GLN B CA 1
ATOM 4575 C C . GLN B 1 89 ? 11.086 -11.711 -15.531 1 96.75 89 GLN B C 1
ATOM 4577 O O . GLN B 1 89 ? 11.664 -12.258 -16.469 1 96.75 89 GLN B O 1
ATOM 4582 N N . ALA B 1 90 ? 10.273 -12.312 -14.742 1 96.44 90 ALA B N 1
ATOM 4583 C CA . ALA B 1 90 ? 10.078 -13.75 -14.844 1 96.44 90 ALA B CA 1
ATOM 4584 C C . ALA B 1 90 ? 8.875 -14.086 -15.727 1 96.44 90 ALA B C 1
ATOM 4586 O O . ALA B 1 90 ? 8.578 -15.258 -15.961 1 96.44 90 ALA B O 1
ATOM 4587 N N . ARG B 1 91 ? 8.203 -13.133 -16.266 1 93.88 91 ARG B N 1
ATOM 4588 C CA . ARG B 1 91 ? 6.93 -13.289 -16.953 1 93.88 91 ARG B CA 1
ATOM 4589 C C . ARG B 1 91 ? 7.094 -14.172 -18.203 1 93.88 91 ARG B C 1
ATOM 4591 O O . ARG B 1 91 ? 6.188 -14.93 -18.547 1 93.88 91 ARG B O 1
ATOM 4598 N N . ALA B 1 92 ? 8.289 -14.086 -18.797 1 92.94 92 ALA B N 1
ATOM 4599 C CA . ALA B 1 92 ? 8.539 -14.852 -20.016 1 92.94 92 ALA B CA 1
ATOM 4600 C C . ALA B 1 92 ? 8.602 -16.344 -19.734 1 92.94 92 ALA B C 1
ATOM 4602 O O . ALA B 1 92 ? 8.398 -17.172 -20.625 1 92.94 92 ALA B O 1
ATOM 4603 N N . GLU B 1 93 ? 8.836 -16.703 -18.531 1 94.81 93 GLU B N 1
ATOM 4604 C CA . GLU B 1 93 ? 8.961 -18.109 -18.156 1 94.81 93 GLU B CA 1
ATOM 4605 C C . GLU B 1 93 ? 7.602 -18.719 -17.828 1 94.81 93 GLU B C 1
ATOM 4607 O O . GLU B 1 93 ? 7.48 -19.938 -17.688 1 94.81 93 GLU B O 1
ATOM 4612 N N . LEU B 1 94 ? 6.578 -17.984 -17.734 1 96.19 94 LEU B N 1
ATOM 4613 C CA . LEU B 1 94 ? 5.262 -18.453 -17.328 1 96.19 94 LEU B CA 1
ATOM 4614 C C . LEU B 1 94 ? 4.566 -19.172 -18.484 1 96.19 94 LEU B C 1
ATOM 4616 O O . LEU B 1 94 ? 4.789 -18.844 -19.641 1 96.19 94 LEU B O 1
ATOM 4620 N N . PRO B 1 95 ? 3.719 -20.188 -18.125 1 95.94 95 PRO B N 1
ATOM 4621 C CA . PRO B 1 95 ? 2.943 -20.875 -19.156 1 95.94 95 PRO B CA 1
ATOM 4622 C C . PRO B 1 95 ? 2.002 -19.938 -19.906 1 95.94 95 PRO B C 1
ATOM 4624 O O . PRO B 1 95 ? 1.452 -19 -19.312 1 95.94 95 PRO B O 1
ATOM 4627 N N . THR B 1 96 ? 1.808 -20.125 -21.141 1 94.38 96 THR B N 1
ATOM 4628 C CA . THR B 1 96 ? 0.892 -19.359 -21.984 1 94.38 96 THR B CA 1
ATOM 4629 C C . THR B 1 96 ? -0.492 -20.016 -22 1 94.38 96 THR B C 1
ATOM 4631 O O . THR B 1 96 ? -0.701 -21.062 -21.391 1 94.38 96 THR B O 1
ATOM 4634 N N . SER B 1 97 ? -1.375 -19.359 -22.734 1 94.44 97 SER B N 1
ATOM 4635 C CA . SE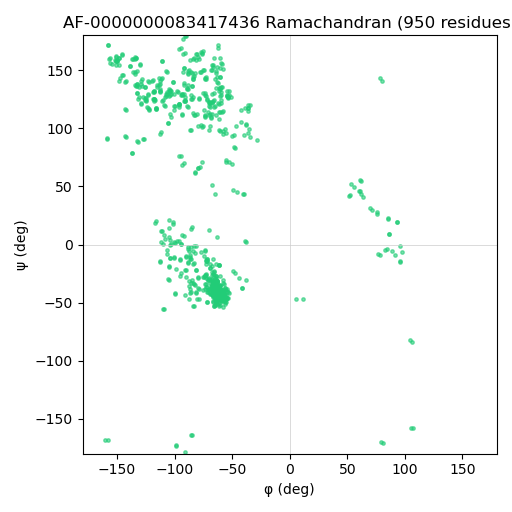R B 1 97 ? -2.711 -19.922 -22.891 1 94.44 97 SER B CA 1
ATOM 4636 C C . SER B 1 97 ? -2.664 -21.25 -23.641 1 94.44 97 SER B C 1
ATOM 4638 O O . SER B 1 97 ? -3.461 -22.156 -23.375 1 94.44 97 SER B O 1
ATOM 4640 N N . ALA B 1 98 ? -1.751 -21.312 -24.547 1 92.81 98 ALA B N 1
ATOM 4641 C CA . ALA B 1 98 ? -1.575 -22.547 -25.297 1 92.81 98 ALA B CA 1
ATOM 4642 C C . ALA B 1 98 ? -1.104 -23.688 -24.391 1 92.81 98 ALA B C 1
ATOM 4644 O O . ALA B 1 98 ? -1.535 -24.828 -24.547 1 92.81 98 ALA B O 1
ATOM 4645 N N . ASP B 1 99 ? -0.227 -23.391 -23.484 1 92.44 99 ASP B N 1
ATOM 4646 C CA . ASP B 1 99 ? 0.256 -24.375 -22.531 1 92.44 99 ASP B CA 1
ATOM 4647 C C . ASP B 1 99 ? -0.879 -24.891 -21.656 1 92.44 99 ASP B C 1
ATOM 4649 O O . ASP B 1 99 ? -0.971 -26.094 -21.391 1 92.44 99 ASP B O 1
ATOM 4653 N N . LEU B 1 100 ? -1.68 -23.984 -21.234 1 94.94 100 LEU B N 1
ATOM 4654 C CA . LEU B 1 100 ? -2.807 -24.391 -20.391 1 94.94 100 LEU B CA 1
ATOM 4655 C C . LEU B 1 100 ? -3.789 -25.234 -21.188 1 94.94 100 LEU B C 1
ATOM 4657 O O . LEU B 1 100 ? -4.312 -26.234 -20.672 1 94.94 100 LEU B O 1
ATOM 4661 N N . TYR B 1 101 ? -4.055 -24.812 -22.391 1 94.06 101 TYR B N 1
ATOM 4662 C CA . TYR B 1 101 ? -4.93 -25.594 -23.25 1 94.06 101 TYR B CA 1
ATOM 4663 C C . TYR B 1 101 ? -4.41 -27.016 -23.406 1 94.06 101 TYR B C 1
ATOM 4665 O O . TYR B 1 101 ? -5.176 -27.969 -23.297 1 94.06 101 TYR B O 1
ATOM 4673 N N . ASP B 1 102 ? -3.121 -27.172 -23.609 1 92.12 102 ASP B N 1
ATOM 4674 C CA . ASP B 1 102 ? -2.5 -28.484 -23.766 1 92.12 102 ASP B CA 1
ATOM 4675 C C . ASP B 1 102 ? -2.609 -29.297 -22.484 1 92.12 102 ASP B C 1
ATOM 4677 O O . ASP B 1 102 ? -2.779 -30.516 -22.531 1 92.12 102 ASP B O 1
ATOM 4681 N N . ALA B 1 103 ? -2.395 -28.688 -21.422 1 94.5 103 ALA B N 1
ATOM 4682 C CA . ALA B 1 103 ? -2.529 -29.375 -20.141 1 94.5 103 ALA B CA 1
ATOM 4683 C C . ALA B 1 103 ? -3.947 -29.906 -19.953 1 94.5 103 ALA B C 1
ATOM 4685 O O . ALA B 1 103 ? -4.137 -31.031 -19.5 1 94.5 103 ALA B O 1
ATOM 4686 N N . CYS B 1 104 ? -4.938 -29.078 -20.297 1 96.56 104 CYS B N 1
ATOM 4687 C CA . CYS B 1 104 ? -6.324 -29.516 -20.219 1 96.56 104 CYS B CA 1
ATOM 4688 C C . CYS B 1 104 ? -6.574 -30.688 -21.141 1 96.56 104 CYS B C 1
ATOM 4690 O O . CYS B 1 104 ? -7.203 -31.672 -20.75 1 96.56 104 CYS B O 1
ATOM 4692 N N . ALA B 1 105 ? -6.051 -30.562 -22.344 1 93.69 105 ALA B N 1
ATOM 4693 C CA . ALA B 1 105 ? -6.219 -31.625 -23.328 1 93.69 105 ALA B CA 1
ATOM 4694 C C . ALA B 1 105 ? -5.602 -32.938 -22.828 1 93.69 105 ALA B C 1
ATOM 4696 O O . ALA B 1 105 ? -6.18 -34 -23.016 1 93.69 105 ALA B O 1
ATOM 4697 N N . THR B 1 106 ? -4.461 -32.812 -22.25 1 93.75 106 THR B N 1
ATOM 4698 C CA . THR B 1 106 ? -3.777 -33.969 -21.719 1 93.75 106 THR B CA 1
ATOM 4699 C C . THR B 1 106 ? -4.594 -34.625 -20.609 1 93.75 106 THR B C 1
ATOM 4701 O O . THR B 1 106 ? -4.781 -35.844 -20.594 1 93.75 106 THR B O 1
ATOM 4704 N N . LEU B 1 107 ? -5.059 -33.812 -19.703 1 95.94 107 LEU B N 1
ATOM 4705 C CA . LEU B 1 107 ? -5.844 -34.344 -18.594 1 95.94 107 LEU B CA 1
ATOM 4706 C C . LEU B 1 107 ? -7.129 -35 -19.094 1 95.94 107 LEU B C 1
ATOM 4708 O O . LEU B 1 107 ? -7.551 -36.031 -18.578 1 95.94 107 LEU B O 1
ATOM 4712 N N . PHE B 1 108 ? -7.75 -34.406 -20.062 1 95.19 108 PHE B N 1
ATOM 4713 C CA . PHE B 1 108 ? -8.953 -34.938 -20.672 1 95.19 108 PHE B CA 1
ATOM 4714 C C . PHE B 1 108 ? -8.672 -36.281 -21.312 1 95.19 108 PHE B C 1
ATOM 4716 O O . PHE B 1 108 ? -9.43 -37.25 -21.125 1 95.19 108 PHE B O 1
ATOM 4723 N N . ARG B 1 109 ? -7.578 -36.375 -22.047 1 92.56 109 ARG B N 1
ATOM 4724 C CA . ARG B 1 109 ? -7.191 -37.625 -22.688 1 92.56 109 ARG B CA 1
ATOM 4725 C C . ARG B 1 109 ? -6.992 -38.719 -21.656 1 92.56 109 ARG B C 1
ATOM 4727 O O . ARG B 1 109 ? -7.445 -39.844 -21.844 1 92.56 109 ARG B O 1
ATOM 4734 N N . LEU B 1 110 ? -6.297 -38.375 -20.641 1 95.44 110 LEU B N 1
ATOM 4735 C CA . LEU B 1 110 ? -6.062 -39.344 -19.594 1 95.44 110 LEU B CA 1
ATOM 4736 C C . LEU B 1 110 ? -7.379 -39.812 -18.969 1 95.44 110 LEU B C 1
ATOM 4738 O O . LEU B 1 110 ? -7.562 -41 -18.688 1 95.44 110 LEU B O 1
ATOM 4742 N N . GLN B 1 111 ? -8.25 -38.844 -18.734 1 95.75 111 GLN B N 1
ATOM 4743 C CA . GLN B 1 111 ? -9.555 -39.156 -18.172 1 95.75 111 GLN B CA 1
ATOM 4744 C C . GLN B 1 111 ? -10.312 -40.156 -19.047 1 95.75 111 GLN B C 1
ATOM 4746 O O . GLN B 1 111 ? -10.844 -41.156 -18.562 1 95.75 111 GLN B O 1
ATOM 4751 N N . VAL B 1 112 ? -10.297 -39.906 -20.312 1 93.38 112 VAL B N 1
ATOM 4752 C CA . VAL B 1 112 ? -11.062 -40.719 -21.266 1 93.38 112 VAL B CA 1
ATOM 4753 C C . VAL B 1 112 ? -10.422 -42.094 -21.422 1 93.38 112 VAL B C 1
ATOM 4755 O O . VAL B 1 112 ? -11.094 -43.125 -21.281 1 93.38 112 VAL B O 1
ATOM 4758 N N . VAL B 1 113 ? -9.133 -42.125 -21.641 1 93.44 113 VAL B N 1
ATOM 4759 C CA . VAL B 1 113 ? -8.438 -43.375 -21.922 1 93.44 113 VAL B CA 1
ATOM 4760 C C . VAL B 1 113 ? -8.547 -44.312 -20.734 1 93.44 113 VAL B C 1
ATOM 4762 O O . VAL B 1 113 ? -8.789 -45.5 -20.891 1 93.44 113 VAL B O 1
ATOM 4765 N N . TYR B 1 114 ? -8.445 -43.812 -19.562 1 95.5 114 TYR B N 1
ATOM 4766 C CA . TYR B 1 114 ? -8.398 -44.656 -18.391 1 95.5 114 TYR B CA 1
ATOM 4767 C C . TYR B 1 114 ? -9.734 -44.656 -17.641 1 95.5 114 TYR B C 1
ATOM 4769 O O . TYR B 1 114 ? -9.844 -45.188 -16.531 1 95.5 114 TYR B O 1
ATOM 4777 N N . GLU B 1 115 ? -10.719 -43.969 -18.203 1 93.5 115 GLU B N 1
ATOM 4778 C CA . GLU B 1 115 ? -12.078 -43.938 -17.672 1 93.5 115 GLU B CA 1
ATOM 4779 C C . GLU B 1 115 ? -12.086 -43.469 -16.219 1 93.5 115 GLU B C 1
ATOM 4781 O O . GLU B 1 115 ? -12.656 -44.125 -15.352 1 93.5 115 GLU B O 1
ATOM 4786 N N . LEU B 1 116 ? -11.445 -42.406 -15.969 1 95.94 116 LEU B N 1
ATOM 4787 C CA . LEU B 1 116 ? -11.383 -41.812 -14.625 1 95.94 116 LEU B CA 1
ATOM 4788 C C . LEU B 1 116 ? -12.609 -40.969 -14.344 1 95.94 116 LEU B C 1
ATOM 4790 O O . LEU B 1 116 ? -13.125 -40.312 -15.25 1 95.94 116 LEU B O 1
ATOM 4794 N N . THR B 1 117 ? -13.039 -40.906 -13.133 1 96.31 117 THR B N 1
ATOM 4795 C CA . THR B 1 117 ? -14.148 -40.031 -12.773 1 96.31 117 THR B CA 1
ATOM 4796 C C . THR B 1 117 ? -13.633 -38.656 -12.328 1 96.31 117 THR B C 1
ATOM 4798 O O . THR B 1 117 ? -12.539 -38.562 -11.781 1 96.31 117 THR B O 1
ATOM 4801 N N . VAL B 1 118 ? -14.453 -37.688 -12.539 1 97.56 118 VAL B N 1
ATOM 4802 C CA . VAL B 1 118 ? -14.07 -36.312 -12.148 1 97.56 118 VAL B CA 1
ATOM 4803 C C . VAL B 1 118 ? -13.875 -36.25 -10.633 1 97.56 118 VAL B C 1
ATOM 4805 O O . VAL B 1 118 ? -12.891 -35.688 -10.156 1 97.56 118 VAL B O 1
ATOM 4808 N N . LYS B 1 119 ? -14.766 -36.812 -9.898 1 97.44 119 LYS B N 1
ATOM 4809 C CA . LYS B 1 119 ? -14.711 -36.812 -8.438 1 97.44 119 LYS B CA 1
ATOM 4810 C C . LYS B 1 119 ? -13.398 -37.438 -7.934 1 97.44 119 LYS B C 1
ATOM 4812 O O . LYS B 1 119 ? -12.742 -36.844 -7.066 1 97.44 119 LYS B O 1
ATOM 4817 N N . ASP B 1 120 ? -13.039 -38.562 -8.461 1 97.81 120 ASP B N 1
ATOM 4818 C CA . ASP B 1 120 ? -11.789 -39.219 -8.07 1 97.81 120 ASP B CA 1
ATOM 4819 C C . ASP B 1 120 ? -10.586 -38.344 -8.453 1 97.81 120 ASP B C 1
ATOM 4821 O O . ASP B 1 120 ? -9.68 -38.156 -7.637 1 97.81 120 ASP B O 1
ATOM 4825 N N . MET B 1 121 ? -10.562 -37.844 -9.633 1 98.19 121 MET B N 1
ATOM 4826 C CA . MET B 1 121 ? -9.445 -37.031 -10.109 1 98.19 121 MET B CA 1
ATOM 4827 C C . MET B 1 121 ? -9.25 -35.781 -9.234 1 98.19 121 MET B C 1
ATOM 4829 O O . MET B 1 121 ? -8.125 -35.438 -8.875 1 98.19 121 MET B O 1
ATOM 4833 N N . THR B 1 122 ? -10.336 -35.125 -8.883 1 97.94 122 THR B N 1
ATOM 4834 C CA . THR B 1 122 ? -10.25 -33.906 -8.102 1 97.94 122 THR B CA 1
ATOM 4835 C C . THR B 1 122 ? -9.711 -34.188 -6.707 1 97.94 122 THR B C 1
ATOM 4837 O O . THR B 1 122 ? -9.109 -33.312 -6.078 1 97.94 122 THR B O 1
ATOM 4840 N N . ARG B 1 123 ? -9.852 -35.406 -6.25 1 97.31 123 ARG B N 1
ATOM 4841 C CA . ARG B 1 123 ? -9.43 -35.781 -4.906 1 97.31 123 ARG B CA 1
ATOM 4842 C C . ARG B 1 123 ? -8.086 -36.5 -4.941 1 97.31 123 ARG B C 1
ATOM 4844 O O . ARG B 1 123 ? -7.617 -37 -3.916 1 97.31 123 ARG B O 1
ATOM 4851 N N . GLY B 1 124 ? -7.527 -36.625 -6.086 1 97.31 124 GLY B N 1
ATOM 4852 C CA . GLY B 1 124 ? -6.199 -37.219 -6.219 1 97.31 124 GLY B CA 1
ATOM 4853 C C . GLY B 1 124 ? -6.211 -38.719 -6.312 1 97.31 124 GLY B C 1
ATOM 4854 O O . GLY B 1 124 ? -5.227 -39.375 -5.965 1 97.31 124 GLY B O 1
ATOM 4855 N N . ILE B 1 125 ? -7.305 -39.25 -6.691 1 97.94 125 ILE B N 1
ATOM 4856 C CA . ILE B 1 125 ? -7.395 -40.688 -6.887 1 97.94 125 ILE B CA 1
ATOM 4857 C C . ILE B 1 125 ? -7.277 -41.031 -8.375 1 97.94 125 ILE B C 1
ATOM 4859 O O . ILE B 1 125 ? -8.078 -40.531 -9.188 1 97.94 125 ILE B O 1
ATOM 4863 N N . LEU B 1 126 ? -6.309 -41.781 -8.742 1 97.44 126 LEU B N 1
ATOM 4864 C CA . LEU B 1 126 ? -6.09 -42.219 -10.117 1 97.44 126 LEU B CA 1
ATOM 4865 C C . LEU B 1 126 ? -6.062 -43.75 -10.211 1 97.44 126 LEU B C 1
ATOM 4867 O O . LEU B 1 126 ? -5.18 -44.375 -9.641 1 97.44 126 LEU B O 1
ATOM 4871 N N . ASN B 1 127 ? -7 -44.281 -10.891 1 94.75 127 ASN B N 1
ATOM 4872 C CA . ASN B 1 127 ? -7.125 -45.719 -11.062 1 94.75 127 ASN B CA 1
ATOM 4873 C C . ASN B 1 127 ? -7.109 -46.438 -9.727 1 94.75 127 ASN B C 1
ATOM 4875 O O . ASN B 1 127 ? -6.359 -47.406 -9.547 1 94.75 127 ASN B O 1
ATOM 4879 N N . GLY B 1 128 ? -7.789 -45.906 -8.789 1 93.94 128 GLY B N 1
ATOM 4880 C CA . GLY B 1 128 ? -7.996 -46.562 -7.504 1 93.94 128 GLY B CA 1
ATOM 4881 C C . GLY B 1 128 ? -6.918 -46.25 -6.488 1 93.94 128 GLY B C 1
ATOM 4882 O O . GLY B 1 128 ? -7.047 -46.562 -5.309 1 93.94 128 GLY B O 1
ATOM 4883 N N . LYS B 1 129 ? -5.895 -45.562 -6.812 1 96.94 129 LYS B N 1
ATOM 4884 C CA . LYS B 1 129 ? -4.812 -45.219 -5.898 1 96.94 129 LYS B CA 1
ATOM 4885 C C . LYS B 1 129 ? -4.898 -43.781 -5.461 1 96.94 129 LYS B C 1
ATOM 4887 O O . LYS B 1 129 ? -5.039 -42.875 -6.297 1 96.94 129 LYS B O 1
ATOM 4892 N N . GLN B 1 130 ? -4.781 -43.562 -4.199 1 97.56 130 GLN B N 1
ATOM 4893 C CA . GLN B 1 130 ? -4.832 -42.219 -3.637 1 97.56 130 GLN B CA 1
ATOM 4894 C C . GLN B 1 130 ? -3.455 -41.562 -3.666 1 97.56 130 GLN B C 1
ATOM 4896 O O . GLN B 1 130 ? -2.473 -42.156 -3.203 1 97.56 130 GLN B O 1
ATOM 4901 N N . TYR B 1 131 ? -3.334 -40.438 -4.234 1 96.56 131 TYR B N 1
ATOM 4902 C CA . TYR B 1 131 ? -2.129 -39.625 -4.227 1 96.56 131 TYR B CA 1
ATOM 4903 C C . TYR B 1 131 ? -2.33 -38.344 -3.391 1 96.56 131 TYR B C 1
ATOM 4905 O O . TYR B 1 131 ? -3.467 -37.969 -3.096 1 96.56 131 TYR B O 1
ATOM 4913 N N . ASP B 1 132 ? -1.209 -37.812 -2.961 1 92.81 132 ASP B N 1
ATOM 4914 C CA . ASP B 1 132 ? -1.276 -36.531 -2.279 1 92.81 132 ASP B CA 1
ATOM 4915 C C . ASP B 1 132 ? -1.396 -35.375 -3.279 1 92.81 132 ASP B C 1
ATOM 4917 O O . ASP B 1 132 ? -0.459 -34.594 -3.449 1 92.81 132 ASP B O 1
ATOM 4921 N N . ALA B 1 133 ? -2.426 -35.344 -3.934 1 95.62 133 ALA B N 1
ATOM 4922 C CA . ALA B 1 133 ? -2.762 -34.344 -4.957 1 95.62 133 ALA B CA 1
ATOM 4923 C C . ALA B 1 133 ? -4.254 -34.031 -4.949 1 95.62 133 ALA B C 1
ATOM 4925 O O . ALA B 1 133 ? -5.066 -34.875 -4.555 1 95.62 133 ALA B O 1
ATOM 4926 N N . SER B 1 134 ? -4.582 -32.844 -5.227 1 96.31 134 SER B N 1
ATOM 4927 C CA . SER B 1 134 ? -5.98 -32.438 -5.32 1 96.31 134 SER B CA 1
ATOM 4928 C C . SER B 1 134 ? -6.145 -31.203 -6.191 1 96.31 134 SER B C 1
ATOM 4930 O O . SER B 1 134 ? -5.168 -30.484 -6.465 1 96.31 134 SER B O 1
ATOM 4932 N N . LEU B 1 135 ? -7.316 -31.016 -6.625 1 97.75 135 LEU B N 1
ATOM 4933 C CA . LEU B 1 135 ? -7.66 -29.828 -7.41 1 97.75 135 LEU B CA 1
ATOM 4934 C C . LEU B 1 135 ? -8.594 -28.906 -6.629 1 97.75 135 LEU B C 1
ATOM 4936 O O . LEU B 1 135 ? -9.445 -29.391 -5.875 1 97.75 135 LEU B O 1
ATOM 4940 N N . ASN B 1 136 ? -8.406 -27.688 -6.781 1 96.19 136 ASN B N 1
ATOM 4941 C CA . ASN B 1 136 ? -9.344 -26.75 -6.168 1 96.19 136 ASN B CA 1
ATOM 4942 C C . ASN B 1 136 ? -10.367 -26.25 -7.176 1 96.19 136 ASN B C 1
ATOM 4944 O O . ASN B 1 136 ? -10.414 -26.719 -8.312 1 96.19 136 ASN B O 1
ATOM 4948 N N . ALA B 1 137 ? -11.188 -25.25 -6.754 1 96.94 137 ALA B N 1
ATOM 4949 C CA . ALA B 1 137 ? -12.312 -24.797 -7.562 1 96.94 137 ALA B CA 1
ATOM 4950 C C . ALA B 1 137 ? -11.828 -24.109 -8.836 1 96.94 137 ALA B C 1
ATOM 4952 O O . ALA B 1 137 ? -12.477 -24.188 -9.883 1 96.94 137 ALA B O 1
ATOM 4953 N N . LEU B 1 138 ? -10.711 -23.484 -8.773 1 97 138 LEU B N 1
ATOM 4954 C CA . LEU B 1 138 ? -10.195 -22.812 -9.961 1 97 138 LEU B CA 1
ATOM 4955 C C . LEU B 1 138 ? -9.672 -23.828 -10.977 1 97 138 LEU B C 1
ATOM 4957 O O . LEU B 1 138 ? -9.789 -23.609 -12.188 1 97 138 LEU B O 1
ATOM 4961 N N . ASP B 1 139 ? -9.133 -24.875 -10.477 1 98.19 139 ASP B N 1
ATOM 4962 C CA . ASP B 1 139 ? -8.664 -25.938 -11.352 1 98.19 139 ASP B CA 1
ATOM 4963 C C . ASP B 1 139 ? -9.836 -26.609 -12.078 1 98.19 139 ASP B C 1
ATOM 4965 O O . ASP B 1 139 ? -9.82 -26.75 -13.305 1 98.19 139 ASP B O 1
ATOM 4969 N N . THR B 1 140 ? -10.805 -27.031 -11.289 1 98.62 140 THR B N 1
ATOM 4970 C CA . THR B 1 140 ? -11.945 -27.719 -11.875 1 98.62 140 THR B CA 1
ATOM 4971 C C . THR B 1 140 ? -12.719 -26.797 -12.812 1 98.62 140 THR B C 1
ATOM 4973 O O . THR B 1 140 ? -13.234 -27.25 -13.844 1 98.62 140 THR B O 1
ATOM 4976 N N . TYR B 1 141 ? -12.805 -25.547 -12.438 1 98.19 141 TYR B N 1
ATOM 4977 C CA . TYR B 1 141 ? -13.438 -24.547 -13.305 1 98.19 141 TYR B CA 1
ATOM 4978 C C . TYR B 1 141 ? -12.719 -24.453 -14.641 1 98.19 141 TYR B C 1
ATOM 4980 O O . TYR B 1 141 ? -13.352 -24.391 -15.695 1 98.19 141 TYR B O 1
ATOM 4988 N N . ALA B 1 142 ? -11.422 -24.453 -14.617 1 98.12 142 ALA B N 1
ATOM 4989 C CA . ALA B 1 142 ? -10.633 -24.359 -15.844 1 98.12 142 ALA B CA 1
ATOM 4990 C C . ALA B 1 142 ? -10.891 -25.562 -16.75 1 98.12 142 ALA B C 1
ATOM 4992 O O . ALA B 1 142 ? -11.023 -25.406 -17.969 1 98.12 142 ALA B O 1
ATOM 4993 N N . MET B 1 143 ? -10.938 -26.703 -16.188 1 98.31 143 MET B N 1
ATOM 4994 C CA . MET B 1 143 ? -11.219 -27.922 -16.969 1 98.31 143 MET B CA 1
ATOM 4995 C C . MET B 1 143 ? -12.609 -27.859 -17.578 1 98.31 143 MET B C 1
ATOM 4997 O O . MET B 1 143 ? -12.797 -28.203 -18.734 1 98.31 143 MET B O 1
ATOM 5001 N N . GLY B 1 144 ? -13.586 -27.469 -16.766 1 98.38 144 GLY B N 1
ATOM 5002 C CA . GLY B 1 144 ? -14.938 -27.312 -17.281 1 98.38 144 GLY B CA 1
ATOM 5003 C C . GLY B 1 144 ? -15.023 -26.359 -18.453 1 98.38 144 GLY B C 1
ATOM 5004 O O . GLY B 1 144 ? -15.68 -26.641 -19.453 1 98.38 144 GLY B O 1
ATOM 5005 N N . LYS B 1 145 ? -14.414 -25.25 -18.297 1 97.88 145 LYS B N 1
ATOM 5006 C CA . LYS B 1 145 ? -14.406 -24.234 -19.359 1 97.88 145 LYS B CA 1
ATOM 5007 C C . LYS B 1 145 ? -13.82 -24.797 -20.641 1 97.88 145 LYS B C 1
ATOM 5009 O O . LYS B 1 145 ? -14.352 -24.547 -21.734 1 97.88 145 LYS B O 1
ATOM 5014 N N . TYR B 1 146 ? -12.719 -25.484 -20.5 1 97.06 146 TYR B N 1
ATOM 5015 C CA . TYR B 1 146 ? -12.086 -26.141 -21.641 1 97.06 146 TYR B CA 1
ATOM 5016 C C . TYR B 1 146 ? -13.055 -27.094 -22.328 1 97.06 146 TYR B C 1
ATOM 5018 O O . TYR B 1 146 ? -13.102 -27.156 -23.562 1 97.06 146 TYR B O 1
ATOM 5026 N N . LEU B 1 147 ? -13.891 -27.797 -21.641 1 97.38 147 LEU B N 1
ATOM 5027 C CA . LEU B 1 147 ? -14.68 -28.922 -22.141 1 97.38 147 LEU B CA 1
ATOM 5028 C C . LEU B 1 147 ? -16.016 -28.453 -22.672 1 97.38 147 LEU B C 1
ATOM 5030 O O . LEU B 1 147 ? -16.734 -29.219 -23.328 1 97.38 147 LEU B O 1
ATOM 5034 N N . ILE B 1 148 ? -16.406 -27.188 -22.453 1 96.94 148 ILE B N 1
ATOM 5035 C CA . ILE B 1 148 ? -17.719 -26.672 -22.828 1 96.94 148 ILE B CA 1
ATOM 5036 C C . ILE B 1 148 ? -17.984 -26.938 -24.297 1 96.94 148 ILE B C 1
ATOM 5038 O O . ILE B 1 148 ? -19.078 -27.391 -24.672 1 96.94 148 ILE B O 1
ATOM 5042 N N . LYS B 1 149 ? -17 -26.766 -25.141 1 94.12 149 LYS B N 1
ATOM 5043 C CA . LYS B 1 149 ? -17.188 -26.906 -26.578 1 94.12 149 LYS B CA 1
ATOM 5044 C C . LYS B 1 149 ? -16.969 -28.359 -27.016 1 94.12 149 LYS B C 1
ATOM 5046 O O . LYS B 1 149 ? -17.328 -28.734 -28.141 1 94.12 149 LYS B O 1
ATOM 5051 N N . LEU B 1 150 ? -16.375 -29.141 -26.156 1 93.12 150 LEU B N 1
ATOM 5052 C CA . LEU B 1 150 ? -16 -30.5 -26.531 1 93.12 150 LEU B CA 1
ATOM 5053 C C . LEU B 1 150 ? -17.031 -31.5 -26 1 93.12 150 LEU B C 1
ATOM 5055 O O . LEU B 1 150 ? -17.422 -32.438 -26.703 1 93.12 150 LEU B O 1
ATOM 5059 N N . ASP B 1 151 ? -17.469 -31.344 -24.812 1 94.25 151 ASP B N 1
ATOM 5060 C CA . ASP B 1 151 ? -18.359 -32.25 -24.109 1 94.25 151 ASP B CA 1
ATOM 5061 C C . ASP B 1 151 ? -19.078 -31.531 -22.969 1 94.25 151 ASP B C 1
ATOM 5063 O O . ASP B 1 151 ? -18.625 -31.562 -21.812 1 94.25 151 ASP B O 1
ATOM 5067 N N . ARG B 1 152 ? -20.219 -30.984 -23.203 1 95.31 152 ARG B N 1
ATOM 5068 C CA . ARG B 1 152 ? -20.938 -30.156 -22.234 1 95.31 152 ARG B CA 1
ATOM 5069 C C . ARG B 1 152 ? -21.312 -30.969 -21 1 95.31 152 ARG B C 1
ATOM 5071 O O . ARG B 1 152 ? -21.359 -30.438 -19.891 1 95.31 152 ARG B O 1
ATOM 5078 N N . GLY B 1 153 ? -21.641 -32.219 -21.266 1 94.94 153 GLY B N 1
ATOM 5079 C CA . GLY B 1 153 ? -21.969 -33.062 -20.141 1 94.94 153 GLY B CA 1
ATOM 5080 C C . GLY B 1 153 ? -20.797 -33.25 -19.188 1 94.94 153 GLY B C 1
ATOM 5081 O O . GLY B 1 153 ? -20.969 -33.125 -17.969 1 94.94 153 GLY B O 1
ATOM 5082 N N . LEU B 1 154 ? -19.672 -33.594 -19.766 1 96.06 154 LEU B N 1
ATOM 5083 C CA . LEU B 1 154 ? -18.484 -33.781 -18.938 1 96.06 154 LEU B CA 1
ATOM 5084 C C . LEU B 1 154 ? -18.078 -32.469 -18.266 1 96.06 154 LEU B C 1
ATOM 5086 O O . LEU B 1 154 ? -17.625 -32.438 -17.125 1 96.06 154 LEU B O 1
ATOM 5090 N N . ALA B 1 155 ? -18.234 -31.344 -19.031 1 97.69 155 ALA B N 1
ATOM 5091 C CA . ALA B 1 155 ? -17.984 -30.031 -18.438 1 97.69 155 ALA B CA 1
ATOM 5092 C C . ALA B 1 155 ? -18.844 -29.828 -17.188 1 97.69 155 ALA B C 1
ATOM 5094 O O . ALA B 1 155 ? -18.359 -29.312 -16.172 1 97.69 155 ALA B O 1
ATOM 5095 N N . GLY B 1 156 ? -20.078 -30.156 -17.281 1 97.62 156 GLY B N 1
ATOM 5096 C CA . GLY B 1 156 ? -20.984 -30.062 -16.156 1 97.62 156 GLY B CA 1
ATOM 5097 C C . GLY B 1 156 ? -20.5 -30.812 -14.93 1 97.62 156 GLY B C 1
ATOM 5098 O O . GLY B 1 156 ? -20.641 -30.328 -13.797 1 97.62 156 GLY B O 1
ATOM 5099 N N . GLU B 1 157 ? -19.922 -32 -15.133 1 97.5 157 GLU B N 1
ATOM 5100 C CA . GLU B 1 157 ? -19.375 -32.781 -14.016 1 97.5 157 GLU B CA 1
ATOM 5101 C C . GLU B 1 157 ? -18.234 -32.031 -13.344 1 97.5 157 GLU B C 1
ATOM 5103 O O . GLU B 1 157 ? -18.109 -32.031 -12.117 1 97.5 157 GLU B O 1
ATOM 5108 N N . TRP B 1 158 ? -17.359 -31.484 -14.141 1 98.44 158 TRP B N 1
ATOM 5109 C CA . TRP B 1 158 ? -16.25 -30.719 -13.586 1 98.44 158 TRP B CA 1
ATOM 5110 C C . TRP B 1 158 ? -16.766 -29.484 -12.836 1 98.44 158 TRP B C 1
ATOM 5112 O O . TRP B 1 158 ? -16.266 -29.172 -11.75 1 98.44 158 TRP B O 1
ATOM 5122 N N . PHE B 1 159 ? -17.797 -28.766 -13.383 1 98.5 159 PHE B N 1
ATOM 5123 C CA . PHE B 1 159 ? -18.359 -27.594 -12.719 1 98.5 159 PHE B CA 1
ATOM 5124 C C . PHE B 1 159 ? -19.062 -28 -11.422 1 98.5 159 PHE B C 1
ATOM 5126 O O . PHE B 1 159 ? -19.062 -27.25 -10.445 1 98.5 159 PHE B O 1
ATOM 5133 N N . THR B 1 160 ? -19.641 -29.172 -11.414 1 98.06 160 THR B N 1
ATOM 5134 C CA . THR B 1 160 ? -20.25 -29.688 -10.195 1 98.06 160 THR B CA 1
ATOM 5135 C C . THR B 1 160 ? -19.203 -29.797 -9.078 1 98.06 160 THR B C 1
ATOM 5137 O O . THR B 1 160 ? -19.469 -29.438 -7.938 1 98.06 160 THR B O 1
ATOM 5140 N N . GLU B 1 161 ? -18.062 -30.312 -9.453 1 98.19 161 GLU B N 1
ATOM 5141 C CA . GLU B 1 161 ? -17 -30.406 -8.477 1 98.19 161 GLU B CA 1
ATOM 5142 C C . GLU B 1 161 ? -16.516 -29.031 -8.039 1 98.19 161 GLU B C 1
ATOM 5144 O O . GLU B 1 161 ? -16.094 -28.844 -6.895 1 98.19 161 GLU B O 1
ATOM 5149 N N . THR B 1 162 ? -16.531 -28.047 -8.969 1 98.25 162 THR B N 1
ATOM 5150 C CA . THR B 1 162 ? -16.234 -26.672 -8.609 1 98.25 162 THR B CA 1
ATOM 5151 C C . THR B 1 162 ? -17.156 -26.188 -7.492 1 98.25 162 THR B C 1
ATOM 5153 O O . THR B 1 162 ? -16.703 -25.656 -6.484 1 98.25 162 THR B O 1
ATOM 5156 N N . SER B 1 163 ? -18.406 -26.422 -7.703 1 98 163 SER B N 1
ATOM 5157 C CA . SER B 1 163 ? -19.438 -26.016 -6.734 1 98 163 SER B CA 1
ATOM 5158 C C . SER B 1 163 ? -19.234 -26.734 -5.398 1 98 163 SER B C 1
ATOM 5160 O O . SER B 1 163 ? -19.312 -26.109 -4.34 1 98 163 SER B O 1
ATOM 5162 N N . GLU B 1 164 ? -18.969 -28 -5.445 1 97.38 164 GLU B N 1
ATOM 5163 C CA . GLU B 1 164 ? -18.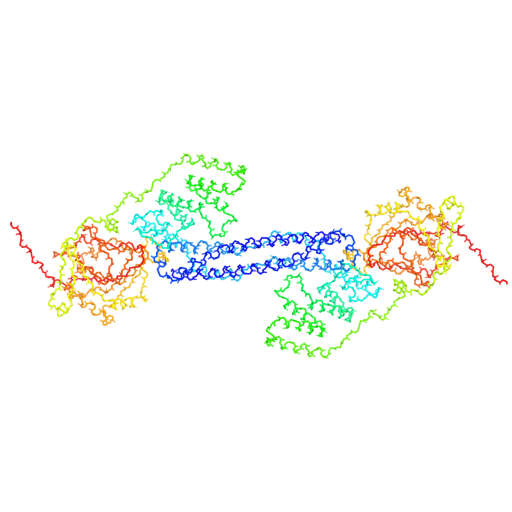766 -28.781 -4.23 1 97.38 164 GLU B CA 1
ATOM 5164 C C . GLU B 1 164 ? -17.562 -28.281 -3.439 1 97.38 164 GLU B C 1
ATOM 5166 O O . GLU B 1 164 ? -17.609 -28.203 -2.211 1 97.38 164 GLU B O 1
ATOM 5171 N N . TRP B 1 165 ? -16.516 -28.016 -4.141 1 97.19 165 TRP B N 1
ATOM 5172 C CA . TRP B 1 165 ? -15.312 -27.516 -3.475 1 97.19 165 TRP B CA 1
ATOM 5173 C C . TRP B 1 165 ? -15.586 -26.188 -2.795 1 97.19 165 TRP B C 1
ATOM 5175 O O . TRP B 1 165 ? -15.156 -25.953 -1.662 1 97.19 165 TRP B O 1
ATOM 5185 N N . LEU B 1 166 ? -16.281 -25.281 -3.438 1 96 166 LEU B N 1
ATOM 5186 C CA . LEU B 1 166 ? -16.562 -23.938 -2.949 1 96 166 LEU B CA 1
ATOM 5187 C C . LEU B 1 166 ? -17.453 -23.984 -1.721 1 96 166 LEU B C 1
ATOM 5189 O O . LEU B 1 166 ? -17.453 -23.047 -0.913 1 96 166 LEU B O 1
ATOM 5193 N N . LYS B 1 167 ? -18.219 -24.969 -1.57 1 94 167 LYS B N 1
ATOM 5194 C CA . LYS B 1 167 ? -19.094 -25.141 -0.413 1 94 167 LYS B CA 1
ATOM 5195 C C . LYS B 1 167 ? -18.281 -25.312 0.868 1 94 167 LYS B C 1
ATOM 5197 O O . LYS B 1 167 ? -18.672 -24.828 1.93 1 94 167 LYS B O 1
ATOM 5202 N N . GLU B 1 168 ? -17.172 -25.922 0.707 1 91.81 168 GLU B N 1
ATOM 5203 C CA . GLU B 1 168 ? -16.453 -26.375 1.898 1 91.81 168 GLU B CA 1
ATOM 5204 C C . GLU B 1 168 ? -15.156 -25.609 2.092 1 91.81 168 GLU B C 1
ATOM 5206 O O . GLU B 1 168 ? -14.555 -25.656 3.168 1 91.81 168 GLU B O 1
ATOM 5211 N N . ASN B 1 169 ? -14.789 -24.938 1.041 1 92.06 169 ASN B N 1
ATOM 5212 C CA . ASN B 1 169 ? -13.461 -24.344 1.097 1 92.06 169 ASN B CA 1
ATOM 5213 C C . ASN B 1 169 ? -13.469 -22.891 0.64 1 92.06 169 ASN B C 1
ATOM 5215 O O . ASN B 1 169 ? -14.438 -22.438 0.018 1 92.06 169 ASN B O 1
ATOM 5219 N N . THR B 1 170 ? -12.422 -22.188 1.049 1 89.06 170 THR B N 1
ATOM 5220 C CA . THR B 1 170 ? -12.188 -20.828 0.588 1 89.06 170 THR B CA 1
ATOM 5221 C C . THR B 1 170 ? -10.945 -20.75 -0.289 1 89.06 170 THR B C 1
ATOM 5223 O O . THR B 1 170 ? -9.898 -21.312 0.055 1 89.06 170 THR B O 1
ATOM 5226 N N . LEU B 1 171 ? -11.141 -20.094 -1.378 1 90.12 171 LEU B N 1
ATOM 5227 C CA . LEU B 1 171 ? -10.031 -19.969 -2.32 1 90.12 171 LEU B CA 1
ATOM 5228 C C . LEU B 1 171 ? -8.984 -19 -1.799 1 90.12 171 LEU B C 1
ATOM 5230 O O . LEU B 1 171 ? -9.32 -17.953 -1.229 1 90.12 171 LEU B O 1
ATOM 5234 N N . GLN B 1 172 ? -7.73 -19.359 -2.07 1 83 172 GLN B N 1
ATOM 5235 C CA . GLN B 1 172 ? -6.594 -18.5 -1.774 1 83 172 GLN B CA 1
ATOM 5236 C C . GLN B 1 172 ? -6.223 -17.641 -2.982 1 83 172 GLN B C 1
ATOM 5238 O O . GLN B 1 172 ? -5.176 -17.844 -3.6 1 83 172 GLN B O 1
ATOM 5243 N N . THR B 1 173 ? -7.02 -16.734 -3.34 1 83.94 173 THR B N 1
ATOM 5244 C CA . THR B 1 173 ? -6.832 -15.891 -4.52 1 83.94 173 THR B CA 1
ATOM 5245 C C . THR B 1 173 ? -7.062 -14.422 -4.184 1 83.94 173 THR B C 1
ATOM 5247 O O . THR B 1 173 ? -7.711 -14.102 -3.184 1 83.94 173 THR B O 1
ATOM 5250 N N . PRO B 1 174 ? -6.32 -13.656 -4.938 1 87.88 174 PRO B N 1
ATOM 5251 C CA . PRO B 1 174 ? -6.531 -12.227 -4.695 1 87.88 174 PRO B CA 1
ATOM 5252 C C . PRO B 1 174 ? -7.859 -11.719 -5.254 1 87.88 174 PRO B C 1
ATOM 5254 O O . PRO B 1 174 ? -8.234 -10.57 -5.008 1 87.88 174 PRO B O 1
ATOM 5257 N N . ILE B 1 175 ? -8.562 -12.625 -5.977 1 78.44 175 ILE B N 1
ATOM 5258 C CA . ILE B 1 175 ? -9.805 -12.219 -6.633 1 78.44 175 ILE B CA 1
ATOM 5259 C C . ILE B 1 175 ? -10.922 -12.094 -5.598 1 78.44 175 ILE B C 1
ATOM 5261 O O . ILE B 1 175 ? -11.117 -12.992 -4.777 1 78.44 175 ILE B O 1
ATOM 5265 N N . GLY B 1 176 ? -11.578 -11.055 -5.629 1 73.31 176 GLY B N 1
ATOM 5266 C CA . GLY B 1 176 ? -12.719 -10.805 -4.754 1 73.31 176 GLY B CA 1
ATOM 5267 C C . GLY B 1 176 ? -12.312 -10.359 -3.361 1 73.31 176 GLY B C 1
ATOM 5268 O O . GLY B 1 176 ? -11.305 -10.812 -2.826 1 73.31 176 GLY B O 1
ATOM 5269 N N . ASP B 1 177 ? -12.945 -9.492 -2.797 1 74 177 ASP B N 1
ATOM 5270 C CA . ASP B 1 177 ? -12.648 -8.906 -1.492 1 74 177 ASP B CA 1
ATOM 5271 C C . ASP B 1 177 ? -13.195 -9.781 -0.364 1 74 177 ASP B C 1
ATOM 5273 O O . ASP B 1 177 ? -12.797 -9.633 0.792 1 74 177 ASP B O 1
ATOM 5277 N N . SER B 1 178 ? -14.109 -10.688 -0.809 1 84.44 178 SER B N 1
ATOM 5278 C CA . SER B 1 178 ? -14.75 -11.555 0.171 1 84.44 178 SER B CA 1
ATOM 5279 C C . SER B 1 178 ? -15.148 -12.891 -0.452 1 84.44 178 SER B C 1
ATOM 5281 O O . SER B 1 178 ? -15.203 -13.016 -1.677 1 84.44 178 SER B O 1
ATOM 5283 N N . ARG B 1 179 ? -15.375 -13.852 0.365 1 89.69 179 ARG B N 1
ATOM 5284 C CA . ARG B 1 179 ? -15.828 -15.156 -0.085 1 89.69 179 ARG B CA 1
ATOM 5285 C C . ARG B 1 179 ? -17.141 -15.047 -0.846 1 89.69 179 ARG B C 1
ATOM 5287 O O . ARG B 1 179 ? -17.344 -15.734 -1.853 1 89.69 179 ARG B O 1
ATOM 5294 N N . GLU B 1 180 ? -18 -14.164 -0.344 1 90.06 180 GLU B N 1
ATOM 5295 C CA . GLU B 1 180 ? -19.297 -13.93 -0.977 1 90.06 180 GLU B CA 1
ATOM 5296 C C . GLU B 1 180 ? -19.125 -13.453 -2.416 1 90.06 180 GLU B C 1
ATOM 5298 O O . GLU B 1 180 ? -19.781 -13.953 -3.324 1 90.06 180 GLU B O 1
ATOM 5303 N N . LYS B 1 181 ? -18.297 -12.555 -2.637 1 90.62 181 LYS B N 1
ATOM 5304 C CA . LYS B 1 181 ? -18.078 -12 -3.969 1 90.62 181 LYS B CA 1
ATOM 5305 C C . LYS B 1 181 ? -17.484 -13.039 -4.914 1 90.62 181 LYS B C 1
ATOM 5307 O O . LYS B 1 181 ? -17.812 -13.062 -6.102 1 90.62 181 LYS B O 1
ATOM 5312 N N . VAL B 1 182 ? -16.609 -13.867 -4.379 1 93 182 VAL B N 1
ATOM 5313 C CA . VAL B 1 182 ? -16.016 -14.922 -5.18 1 93 182 VAL B CA 1
ATOM 5314 C C . VAL B 1 182 ? -17.094 -15.891 -5.656 1 93 182 VAL B C 1
ATOM 5316 O O . VAL B 1 182 ? -17.125 -16.266 -6.832 1 93 182 VAL B O 1
ATOM 5319 N N . LEU B 1 183 ? -17.969 -16.234 -4.77 1 95.12 183 LEU B N 1
ATOM 5320 C CA . LEU B 1 183 ? -19.062 -17.141 -5.109 1 95.12 183 LEU B CA 1
ATOM 5321 C C . LEU B 1 183 ? -19.953 -16.531 -6.176 1 95.12 183 LEU B C 1
ATOM 5323 O O . LEU B 1 183 ? -20.359 -17.203 -7.121 1 95.12 183 LEU B O 1
ATOM 5327 N N . LEU B 1 184 ? -20.203 -15.242 -6.012 1 94.25 184 LEU B N 1
ATOM 5328 C CA . LEU B 1 184 ? -21.047 -14.555 -6.977 1 94.25 184 LEU B CA 1
ATOM 5329 C C . LEU B 1 184 ? -20.406 -14.523 -8.359 1 94.25 184 LEU B C 1
ATOM 5331 O O . LEU B 1 184 ? -21.078 -14.641 -9.375 1 94.25 184 LEU B O 1
ATOM 5335 N N . LEU B 1 185 ? -19.141 -14.422 -8.391 1 94.75 185 LEU B N 1
ATOM 5336 C CA . LEU B 1 185 ? -18.406 -14.422 -9.656 1 94.75 185 LEU B CA 1
ATOM 5337 C C . LEU B 1 185 ? -18.516 -15.781 -10.344 1 94.75 185 LEU B C 1
ATOM 5339 O O . LEU B 1 185 ? -18.75 -15.852 -11.555 1 94.75 185 LEU B O 1
ATOM 5343 N N . PHE B 1 186 ? -18.344 -16.844 -9.602 1 97.06 186 PHE B N 1
ATOM 5344 C CA . PHE B 1 186 ? -18.469 -18.188 -10.156 1 97.06 186 PHE B CA 1
ATOM 5345 C C . PHE B 1 186 ? -19.891 -18.422 -10.648 1 97.06 186 PHE B C 1
ATOM 5347 O O . PHE B 1 186 ? -20.094 -18.984 -11.727 1 97.06 186 PHE B O 1
ATOM 5354 N N . ALA B 1 187 ? -20.859 -18 -9.82 1 97.38 187 ALA B N 1
ATOM 5355 C CA . ALA B 1 187 ? -22.266 -18.172 -10.195 1 97.38 187 ALA B CA 1
ATOM 5356 C C . ALA B 1 187 ? -22.578 -17.469 -11.516 1 97.38 187 ALA B C 1
ATOM 5358 O O . ALA B 1 187 ? -23.234 -18.031 -12.383 1 97.38 187 ALA B O 1
ATOM 5359 N N . GLN B 1 188 ? -22.125 -16.281 -11.609 1 96.81 188 GLN B N 1
ATOM 5360 C CA . GLN B 1 188 ? -22.359 -15.516 -12.828 1 96.81 188 GLN B CA 1
ATOM 5361 C C . GLN B 1 188 ? -21.719 -16.188 -14.031 1 96.81 188 GLN B C 1
ATOM 5363 O O . GLN B 1 188 ? -22.312 -16.25 -15.109 1 96.81 188 GLN B O 1
ATOM 5368 N N . ALA B 1 189 ? -20.469 -16.641 -13.891 1 97.25 189 ALA B N 1
ATOM 5369 C CA . ALA B 1 189 ? -19.766 -17.297 -14.984 1 97.25 189 ALA B CA 1
ATOM 5370 C C . ALA B 1 189 ? -20.531 -18.531 -15.461 1 97.25 189 ALA B C 1
ATOM 5372 O O . ALA B 1 189 ? -20.719 -18.734 -16.672 1 97.25 189 ALA B O 1
ATOM 5373 N N . LEU B 1 190 ? -21 -19.359 -14.531 1 98.06 190 LEU B N 1
ATOM 5374 C CA . LEU B 1 190 ? -21.703 -20.594 -14.867 1 98.06 190 LEU B CA 1
ATOM 5375 C C . LEU B 1 190 ? -23.078 -20.297 -15.445 1 98.06 190 LEU B C 1
ATOM 5377 O O . LEU B 1 190 ? -23.578 -21.047 -16.281 1 98.06 190 LEU B O 1
ATOM 5381 N N . LEU B 1 191 ? -23.672 -19.141 -14.961 1 97.31 191 LEU B N 1
ATOM 5382 C CA . LEU B 1 191 ? -24.922 -18.672 -15.57 1 97.31 191 LEU B CA 1
ATOM 5383 C C . LEU B 1 191 ? -24.703 -18.328 -17.047 1 97.31 191 LEU B C 1
ATOM 5385 O O . LEU B 1 191 ? -25.516 -18.688 -17.891 1 97.31 191 LEU B O 1
ATOM 5389 N N . ASP B 1 192 ? -23.641 -17.688 -17.312 1 97.12 192 ASP B N 1
ATOM 5390 C CA . ASP B 1 192 ? -23.312 -17.297 -18.688 1 97.12 192 ASP B CA 1
ATOM 5391 C C . ASP B 1 192 ? -23.078 -18.516 -19.562 1 97.12 192 ASP B C 1
ATOM 5393 O O . ASP B 1 192 ? -23.359 -18.484 -20.766 1 97.12 192 ASP B O 1
ATOM 5397 N N . TYR B 1 193 ? -22.609 -19.609 -18.969 1 97.25 193 TYR B N 1
ATOM 5398 C CA . TYR B 1 193 ? -22.328 -20.828 -19.719 1 97.25 193 TYR B CA 1
ATOM 5399 C C . TYR B 1 193 ? -23.578 -21.703 -19.797 1 97.25 193 TYR B C 1
ATOM 5401 O O . TYR B 1 193 ? -23.562 -22.781 -20.406 1 97.25 193 TYR B O 1
ATOM 5409 N N . LYS B 1 194 ? -24.641 -21.281 -19.141 1 96.38 194 LYS B N 1
ATOM 5410 C CA . LYS B 1 194 ? -25.969 -21.906 -19.203 1 96.38 194 LYS B CA 1
ATOM 5411 C C . LYS B 1 194 ? -26 -23.188 -18.375 1 96.38 194 LYS B C 1
ATOM 5413 O O . LYS B 1 194 ? -26.672 -24.156 -18.75 1 96.38 194 LYS B O 1
ATOM 5418 N N . TYR B 1 195 ? -25.141 -23.25 -17.375 1 97.56 195 TYR B N 1
ATOM 5419 C CA . TYR B 1 195 ? -25.266 -24.281 -16.344 1 97.56 195 TYR B CA 1
ATOM 5420 C C . TYR B 1 195 ? -26.047 -23.75 -15.141 1 97.56 195 TYR B C 1
ATOM 5422 O O . TYR B 1 195 ? -25.484 -23.516 -14.078 1 97.56 195 TYR B O 1
ATOM 5430 N N . TYR B 1 196 ? -27.297 -23.656 -15.273 1 97.56 196 TYR B N 1
ATOM 5431 C CA . TYR B 1 196 ? -28.172 -22.875 -14.398 1 97.56 196 TYR B CA 1
ATOM 5432 C C . TYR B 1 196 ? -28.297 -23.531 -13.031 1 97.56 196 TYR B C 1
ATOM 5434 O O . TYR B 1 196 ? -28.266 -22.859 -12 1 97.56 196 TYR B O 1
ATOM 5442 N N . SER B 1 197 ? -28.422 -24.844 -12.961 1 97.44 197 SER B N 1
ATOM 5443 C CA . SER B 1 197 ? -28.578 -25.531 -11.688 1 97.44 197 SER B CA 1
ATOM 5444 C C . SER B 1 197 ? -27.344 -25.391 -10.812 1 97.44 197 SER B C 1
ATOM 5446 O O . SER B 1 197 ? -27.438 -25.172 -9.602 1 97.44 197 SER B O 1
ATOM 5448 N N . ILE B 1 198 ? -26.203 -25.516 -11.453 1 98 198 ILE B N 1
ATOM 5449 C CA . ILE B 1 198 ? -24.953 -25.375 -10.711 1 98 198 ILE B CA 1
ATOM 5450 C C . ILE B 1 198 ? -24.781 -23.922 -10.273 1 98 198 ILE B C 1
ATOM 5452 O O . ILE B 1 198 ? -24.375 -23.656 -9.141 1 98 198 ILE B O 1
ATOM 5456 N N . ALA B 1 199 ? -25.094 -22.969 -11.188 1 98.12 199 ALA B N 1
ATOM 5457 C CA . ALA B 1 199 ? -25.047 -21.547 -10.852 1 98.12 199 ALA B CA 1
ATOM 5458 C C . ALA B 1 199 ? -25.938 -21.219 -9.656 1 98.12 199 ALA B C 1
ATOM 5460 O O . ALA B 1 199 ? -25.547 -20.469 -8.766 1 98.12 199 ALA B O 1
ATOM 5461 N N . LEU B 1 200 ? -27.094 -21.781 -9.633 1 97.56 200 LEU B N 1
ATOM 5462 C CA . LEU B 1 200 ? -28.047 -21.562 -8.547 1 97.56 200 LEU B CA 1
ATOM 5463 C C . LEU B 1 200 ? -27.484 -22.047 -7.223 1 97.56 200 LEU B C 1
ATOM 5465 O O . LEU B 1 200 ? -27.609 -21.375 -6.199 1 97.56 200 LEU B O 1
ATOM 5469 N N . THR B 1 201 ? -26.891 -23.234 -7.27 1 97.44 201 THR B N 1
ATOM 5470 C CA . THR B 1 201 ? -26.297 -23.812 -6.062 1 97.44 201 THR B CA 1
ATOM 5471 C C . THR B 1 201 ? -25.234 -22.891 -5.488 1 97.44 201 THR B C 1
ATOM 5473 O O . THR B 1 201 ? -25.203 -22.641 -4.281 1 97.44 201 THR B O 1
ATOM 5476 N N . ILE B 1 202 ? -24.344 -22.391 -6.281 1 97.44 202 ILE B N 1
ATOM 5477 C CA . ILE B 1 202 ? -23.266 -21.5 -5.844 1 97.44 202 ILE B CA 1
ATOM 5478 C C . ILE B 1 202 ? -23.844 -20.172 -5.371 1 97.44 202 ILE B C 1
ATOM 5480 O O . ILE B 1 202 ? -23.422 -19.625 -4.359 1 97.44 202 ILE B O 1
ATOM 5484 N N . PHE B 1 203 ? -24.797 -19.672 -6.129 1 96.25 203 PHE B N 1
ATOM 5485 C CA . PHE B 1 203 ? -25.453 -18.422 -5.777 1 96.25 203 PHE B CA 1
ATOM 5486 C C . PHE B 1 203 ? -26.109 -18.516 -4.406 1 96.25 203 PHE B C 1
ATOM 5488 O O . PHE B 1 203 ? -26.031 -17.578 -3.607 1 96.25 203 PHE B O 1
ATOM 5495 N N . ASP B 1 204 ? -26.734 -19.578 -4.168 1 94.81 204 ASP B N 1
ATOM 5496 C CA . ASP B 1 204 ? -27.391 -19.812 -2.879 1 94.81 204 ASP B CA 1
ATOM 5497 C C . ASP B 1 204 ? -26.375 -19.766 -1.739 1 94.81 204 ASP B C 1
ATOM 5499 O O . ASP B 1 204 ? -26.672 -19.266 -0.652 1 94.81 204 ASP B O 1
ATOM 5503 N N . GLN B 1 205 ? -25.266 -20.328 -1.978 1 93.81 205 GLN B N 1
ATOM 5504 C CA . GLN B 1 205 ? -24.203 -20.266 -0.972 1 93.81 205 GLN B CA 1
ATOM 5505 C C . GLN B 1 205 ? -23.781 -18.828 -0.691 1 93.81 205 GLN B C 1
ATOM 5507 O O . GLN B 1 205 ? -23.5 -18.484 0.455 1 93.81 205 GLN B O 1
ATOM 5512 N N . ALA B 1 206 ? -23.656 -18.031 -1.715 1 92.69 206 ALA B N 1
ATOM 5513 C CA . ALA B 1 206 ? -23.297 -16.625 -1.572 1 92.69 206 ALA B CA 1
ATOM 5514 C C . ALA B 1 206 ? -24.344 -15.867 -0.752 1 92.69 206 ALA B C 1
ATOM 5516 O O . ALA B 1 206 ? -24 -15.062 0.115 1 92.69 206 ALA B O 1
ATOM 5517 N N . VAL B 1 207 ? -25.578 -16.141 -1.013 1 90.81 207 VAL B N 1
ATOM 5518 C CA . VAL B 1 207 ? -26.672 -15.469 -0.327 1 90.81 207 VAL B CA 1
ATOM 5519 C C . VAL B 1 207 ? -26.672 -15.859 1.149 1 90.81 207 VAL B C 1
ATOM 5521 O O . VAL B 1 207 ? -26.953 -15.023 2.018 1 90.81 207 VAL B O 1
ATOM 5524 N N . LEU B 1 208 ? -26.375 -17.062 1.465 1 88.12 208 LEU B N 1
ATOM 5525 C CA . LEU B 1 208 ? -26.312 -17.547 2.84 1 88.12 208 LEU B CA 1
ATOM 5526 C C . LEU B 1 208 ? -25.219 -16.844 3.621 1 88.12 208 LEU B C 1
ATOM 5528 O O . LEU B 1 208 ? -25.359 -16.594 4.82 1 88.12 208 LEU B O 1
ATOM 5532 N N . LEU B 1 209 ? -24.109 -16.562 2.961 1 86.31 209 LEU B N 1
ATOM 5533 C CA . LEU B 1 209 ? -22.984 -15.891 3.607 1 86.31 209 LEU B CA 1
ATOM 5534 C C . LEU B 1 209 ? -23.281 -14.406 3.834 1 86.31 209 LEU B C 1
ATOM 5536 O O . LEU B 1 209 ? -22.797 -13.812 4.793 1 86.31 209 LEU B O 1
ATOM 5540 N N . ALA B 1 210 ? -23.938 -13.781 2.902 1 80.44 210 ALA B N 1
ATOM 5541 C CA . ALA B 1 210 ? -24.234 -12.359 2.979 1 80.44 210 ALA B CA 1
ATOM 5542 C C . ALA B 1 210 ? -25.219 -12.07 4.113 1 80.44 210 ALA B C 1
ATOM 5544 O O . ALA B 1 210 ? -26.234 -12.75 4.246 1 80.44 210 ALA B O 1
ATOM 5545 N N . ASN B 1 211 ? -25 -12.531 5.348 1 63.69 211 ASN B N 1
ATOM 5546 C CA . ASN B 1 211 ? -25.875 -12.344 6.496 1 63.69 211 ASN B CA 1
ATOM 5547 C C . ASN B 1 211 ? -27.172 -11.648 6.098 1 63.69 211 ASN B C 1
ATOM 5549 O O . ASN B 1 211 ? -28.172 -11.742 6.805 1 63.69 211 ASN B O 1
ATOM 5553 N N . ASP B 1 212 ? -27.031 -10.523 5.285 1 57.53 212 ASP B N 1
ATOM 5554 C CA . ASP B 1 212 ? -28.25 -9.758 5.035 1 57.53 212 ASP B CA 1
ATOM 5555 C C . ASP B 1 212 ? -29.062 -10.391 3.91 1 57.53 212 ASP B C 1
ATOM 5557 O O . ASP B 1 212 ? -28.922 -10.008 2.746 1 57.53 212 ASP B O 1
ATOM 5561 N N . SER B 1 213 ? -29.469 -11.586 4.141 1 58.56 213 SER B N 1
ATOM 5562 C CA . SER B 1 213 ? -30.359 -12.398 3.322 1 58.56 213 SER B CA 1
ATOM 5563 C C . SER B 1 213 ? -31.469 -11.555 2.699 1 58.56 213 SER B C 1
ATOM 5565 O O . SER B 1 213 ? -32.219 -12.039 1.864 1 58.56 213 SER B O 1
ATOM 5567 N N . ALA B 1 214 ? -31.297 -10.281 3.033 1 64.5 214 ALA B N 1
ATOM 5568 C CA . ALA B 1 214 ? -32.531 -9.594 2.627 1 64.5 214 ALA B CA 1
ATOM 5569 C C . ALA B 1 214 ? -32.219 -8.562 1.534 1 64.5 214 ALA B C 1
ATOM 5571 O O . ALA B 1 214 ? -33 -7.629 1.33 1 64.5 214 ALA B O 1
ATOM 5572 N N . ASP B 1 215 ? -31.062 -8.758 0.87 1 79.12 215 ASP B N 1
ATOM 5573 C CA . ASP B 1 215 ? -30.891 -7.816 -0.233 1 79.12 215 ASP B CA 1
ATOM 5574 C C . ASP B 1 215 ? -31.844 -8.117 -1.376 1 79.12 215 ASP B C 1
ATOM 5576 O O . ASP B 1 215 ? -31.766 -9.172 -2.008 1 79.12 215 ASP B O 1
ATOM 5580 N N . PRO B 1 216 ? -32.75 -7.215 -1.6 1 83.38 216 PRO B N 1
ATOM 5581 C CA . PRO B 1 216 ? -33.781 -7.465 -2.613 1 83.38 216 PRO B CA 1
ATOM 5582 C C . PRO B 1 216 ? -33.188 -7.734 -3.996 1 83.38 216 PRO B C 1
ATOM 5584 O O . PRO B 1 216 ? -33.75 -8.539 -4.754 1 83.38 216 PRO B O 1
ATOM 5587 N N . ALA B 1 217 ? -32.094 -7.125 -4.336 1 85.44 217 ALA B N 1
ATOM 5588 C CA . ALA B 1 217 ? -31.469 -7.324 -5.645 1 85.44 217 ALA B CA 1
ATOM 5589 C C . ALA B 1 217 ? -30.953 -8.75 -5.789 1 85.44 217 ALA B C 1
ATOM 5591 O O . ALA B 1 217 ? -31.094 -9.359 -6.852 1 85.44 217 ALA B O 1
ATOM 5592 N N . LEU B 1 218 ? -30.438 -9.281 -4.723 1 87.94 218 LEU B N 1
ATOM 5593 C CA . LEU B 1 218 ? -29.906 -10.641 -4.738 1 87.94 218 LEU B CA 1
ATOM 5594 C C . LEU B 1 218 ? -31.031 -11.664 -4.82 1 87.94 218 LEU B C 1
ATOM 5596 O O . LEU B 1 218 ? -30.906 -12.672 -5.516 1 87.94 218 LEU B O 1
ATOM 5600 N N . LEU B 1 219 ? -32.094 -11.344 -4.164 1 88 219 LEU B N 1
ATOM 5601 C CA . LEU B 1 219 ? -33.219 -12.258 -4.148 1 88 219 LEU B CA 1
ATOM 5602 C C . LEU B 1 219 ? -33.906 -12.305 -5.516 1 88 219 LEU B C 1
ATOM 5604 O O . LEU B 1 219 ? -34.344 -13.367 -5.961 1 88 219 LEU B O 1
ATOM 5608 N N . SER B 1 220 ? -34 -11.148 -6.133 1 91.44 220 SER B N 1
ATOM 5609 C CA . SER B 1 220 ? -34.562 -11.094 -7.477 1 91.44 220 SER B CA 1
ATOM 5610 C C . SER B 1 220 ? -33.719 -11.883 -8.461 1 91.44 220 SER B C 1
ATOM 5612 O O . SER B 1 220 ? -34.25 -12.641 -9.281 1 91.44 220 SER B O 1
ATOM 5614 N N . LYS B 1 221 ? -32.438 -11.695 -8.352 1 92.94 221 LYS B N 1
ATOM 5615 C CA . LYS B 1 221 ? -31.547 -12.422 -9.234 1 92.94 221 LYS B CA 1
ATOM 5616 C C . LYS B 1 221 ? -31.625 -13.93 -8.992 1 92.94 221 LYS B C 1
ATOM 5618 O O . LYS B 1 221 ? -31.578 -14.719 -9.938 1 92.94 221 LYS B O 1
ATOM 5623 N N . ARG B 1 222 ? -31.75 -14.305 -7.762 1 93.69 222 ARG B N 1
ATOM 5624 C CA . ARG B 1 222 ? -31.875 -15.719 -7.43 1 93.69 222 ARG B CA 1
ATOM 5625 C C . ARG B 1 222 ? -33.094 -16.328 -8.102 1 93.69 222 ARG B C 1
ATOM 5627 O O . ARG B 1 222 ? -33.031 -17.453 -8.625 1 93.69 222 ARG B O 1
ATOM 5634 N N . SER B 1 223 ? -34.188 -15.562 -8.016 1 94.06 223 SER B N 1
ATOM 5635 C CA . SER B 1 223 ? -35.438 -16.047 -8.602 1 94.06 223 SER B CA 1
ATOM 5636 C C . SER B 1 223 ? -35.281 -16.266 -10.109 1 94.06 223 SER B C 1
ATOM 5638 O O . SER B 1 223 ? -35.844 -17.219 -10.656 1 94.06 223 SER B O 1
ATOM 5640 N N . ILE B 1 224 ? -34.625 -15.398 -10.688 1 95.5 224 ILE B N 1
ATOM 5641 C CA . ILE B 1 224 ? -34.375 -15.508 -12.125 1 95.5 224 ILE B CA 1
ATOM 5642 C C . ILE B 1 224 ? -33.562 -16.766 -12.422 1 95.5 224 ILE B C 1
ATOM 5644 O O . ILE B 1 224 ? -33.906 -17.531 -13.328 1 95.5 224 ILE B O 1
ATOM 5648 N N . ILE B 1 225 ? -32.531 -17.016 -11.664 1 96.31 225 ILE B N 1
ATOM 5649 C CA . ILE B 1 225 ? -31.656 -18.172 -11.859 1 96.31 225 ILE B CA 1
ATOM 5650 C C . ILE B 1 225 ? -32.438 -19.453 -11.594 1 96.31 225 ILE B C 1
ATOM 5652 O O . ILE B 1 225 ? -32.281 -20.453 -12.289 1 96.31 225 ILE B O 1
ATOM 5656 N N . GLU B 1 226 ? -33.25 -19.438 -10.625 1 96.25 226 GLU B N 1
ATOM 5657 C CA . GLU B 1 226 ? -34.094 -20.578 -10.266 1 96.25 226 GLU B CA 1
ATOM 5658 C C . GLU B 1 226 ? -35.031 -20.953 -11.398 1 96.25 226 GLU B C 1
ATOM 5660 O O . GLU B 1 226 ? -35.219 -22.141 -11.703 1 96.25 226 GLU B O 1
ATOM 5665 N N . GLU B 1 227 ? -35.625 -19.984 -11.984 1 96.19 227 GLU B N 1
ATOM 5666 C CA . GLU B 1 227 ? -36.5 -20.219 -13.117 1 96.19 227 GLU B CA 1
ATOM 5667 C C . GLU B 1 227 ? -35.75 -20.859 -14.281 1 96.19 227 GLU B C 1
ATOM 5669 O O . GLU B 1 227 ? -36.281 -21.781 -14.922 1 96.19 227 GLU B O 1
ATOM 5674 N N . LEU B 1 228 ? -34.656 -20.328 -14.523 1 96.38 228 LEU B N 1
ATOM 5675 C CA . LEU B 1 228 ? -33.844 -20.875 -15.609 1 96.38 228 LEU B CA 1
ATOM 5676 C C . LEU B 1 228 ? -33.438 -22.312 -15.312 1 96.38 228 LEU B C 1
ATOM 5678 O O . LEU B 1 228 ? -33.375 -23.156 -16.203 1 96.38 228 LEU B O 1
ATOM 5682 N N . SER B 1 229 ? -33.125 -22.578 -14.102 1 96 229 SER B N 1
ATOM 5683 C CA . SER B 1 229 ? -32.688 -23.906 -13.672 1 96 229 SER B CA 1
ATOM 5684 C C . SER B 1 229 ? -33.781 -24.938 -13.836 1 96 229 SER B C 1
ATOM 5686 O O . SER B 1 229 ? -33.5 -26.109 -14.094 1 96 229 SER B O 1
ATOM 5688 N N . ARG B 1 230 ? -34.969 -24.578 -13.633 1 94.12 230 ARG B N 1
ATOM 5689 C CA . ARG B 1 230 ? -36.094 -25.5 -13.766 1 94.12 230 ARG B CA 1
ATOM 5690 C C . ARG B 1 230 ? -36.25 -25.969 -15.203 1 94.12 230 ARG B C 1
ATOM 5692 O O . ARG B 1 230 ? -36.656 -27.109 -15.445 1 94.12 230 ARG B O 1
ATOM 5699 N N . GLY B 1 231 ? -35.938 -25.141 -16.078 1 92.44 231 GLY B N 1
ATOM 5700 C CA . GLY B 1 231 ? -36.031 -25.5 -17.484 1 92.44 231 GLY B CA 1
ATOM 5701 C C . GLY B 1 231 ? -34.75 -26.078 -18.062 1 92.44 231 GLY B C 1
ATOM 5702 O O . GLY B 1 231 ? -34.656 -26.344 -19.266 1 92.44 231 GLY B O 1
ATOM 5703 N N . GLU B 1 232 ? -33.812 -26.312 -17.266 1 93.75 232 GLU B N 1
ATOM 5704 C CA . GLU B 1 232 ? -32.5 -26.766 -17.734 1 93.75 232 GLU B CA 1
ATOM 5705 C C . GLU B 1 232 ? -32.5 -28.25 -18.078 1 93.75 232 GLU B C 1
ATOM 5707 O O . GLU B 1 232 ? -33.031 -29.078 -17.312 1 93.75 232 GLU B O 1
ATOM 5712 N N . VAL B 1 233 ? -32.094 -28.625 -19.266 1 89.31 233 VAL B N 1
ATOM 5713 C CA . VAL B 1 233 ? -31.875 -30.016 -19.625 1 89.31 233 VAL B CA 1
ATOM 5714 C C . VAL B 1 233 ? -30.422 -30.406 -19.406 1 89.31 233 VAL B C 1
ATOM 5716 O O . VAL B 1 233 ? -29.516 -29.875 -20.078 1 89.31 233 VAL B O 1
ATOM 5719 N N . LYS B 1 234 ? -30.172 -31.25 -18.453 1 84 234 LYS B N 1
ATOM 5720 C CA . LYS B 1 234 ? -28.797 -31.672 -18.156 1 84 234 LYS B CA 1
ATOM 5721 C C . LYS B 1 234 ? -28.25 -32.594 -19.234 1 84 234 LYS B C 1
ATOM 5723 O O . LYS B 1 234 ? -28.875 -33.594 -19.578 1 84 234 LYS B O 1
ATOM 5728 N N . GLU B 1 235 ? -27.188 -32.219 -19.719 1 86.5 235 GLU B N 1
ATOM 5729 C CA . GLU B 1 235 ? -26.547 -33 -20.781 1 86.5 235 GLU B CA 1
ATOM 5730 C C . GLU B 1 235 ? -25.688 -34.125 -20.188 1 86.5 235 GLU B C 1
ATOM 5732 O O . GLU B 1 235 ? -25.016 -33.938 -19.172 1 86.5 235 GLU B O 1
ATOM 5737 N N . LYS B 1 236 ? -25.812 -35.312 -20.797 1 86 236 LYS B N 1
ATOM 5738 C CA . LYS B 1 236 ? -24.969 -36.438 -20.375 1 86 236 LYS B CA 1
ATOM 5739 C C . LYS B 1 236 ? -23.625 -36.406 -21.109 1 86 236 LYS B C 1
ATOM 5741 O O . LYS B 1 236 ? -23.562 -36.031 -22.281 1 86 236 LYS B O 1
ATOM 5746 N N . PRO B 1 237 ? -22.531 -36.906 -20.391 1 87.69 237 PRO B N 1
ATOM 5747 C CA . PRO B 1 237 ? -21.219 -36.938 -21.031 1 87.69 237 PRO B CA 1
ATOM 5748 C C . PRO B 1 237 ? -21.188 -37.875 -22.25 1 87.69 237 PRO B C 1
ATOM 5750 O O . PRO B 1 237 ? -21.766 -38.969 -22.219 1 87.69 237 PRO B O 1
ATOM 5753 N N . GLU B 1 238 ? -20.641 -37.469 -23.328 1 75.38 238 GLU B N 1
ATOM 5754 C CA . GLU B 1 238 ? -20.516 -38.219 -24.547 1 75.38 238 GLU B CA 1
ATOM 5755 C C . GLU B 1 238 ? -19.344 -39.188 -24.469 1 75.38 238 GLU B C 1
ATOM 5757 O O . GLU B 1 238 ? -19.406 -40.312 -25.031 1 75.38 238 GLU B O 1
ATOM 5762 N N . ALA B 1 239 ? -18.156 -38.812 -24.016 1 61.16 239 ALA B N 1
ATOM 5763 C CA . ALA B 1 239 ? -16.906 -39.562 -24 1 61.16 239 ALA B CA 1
ATOM 5764 C C . ALA B 1 239 ? -17.094 -40.969 -23.422 1 61.16 239 ALA B C 1
ATOM 5766 O O . ALA B 1 239 ? -16.391 -41.906 -23.828 1 61.16 239 ALA B O 1
ATOM 5767 N N . LYS B 1 240 ? -18.125 -41.25 -22.609 1 61.22 240 LYS B N 1
ATOM 5768 C CA . LYS B 1 240 ? -18.328 -42.594 -22.031 1 61.22 240 LYS B CA 1
ATOM 5769 C C . LYS B 1 240 ? -18.906 -43.562 -23.062 1 61.22 240 LYS B C 1
ATOM 5771 O O . LYS B 1 240 ? -18.812 -44.781 -22.891 1 61.22 240 LYS B O 1
ATOM 5776 N N . SER B 1 241 ? -19.328 -43.281 -24.297 1 58.28 241 SER B N 1
ATOM 5777 C CA . SER B 1 241 ? -20.188 -44.156 -25.109 1 58.28 241 SER B CA 1
ATOM 5778 C C . SER B 1 241 ? -19.359 -44.969 -26.109 1 58.28 241 SER B C 1
ATOM 5780 O O . SER B 1 241 ? -19.859 -45.938 -26.656 1 58.28 241 SER B O 1
ATOM 5782 N N . ARG B 1 242 ? -17.984 -44.469 -26.484 1 63.97 242 ARG B N 1
ATOM 5783 C CA . ARG B 1 242 ? -17.406 -45.375 -27.453 1 63.97 242 ARG B CA 1
ATOM 5784 C C . ARG B 1 242 ? -15.977 -45.75 -27.094 1 63.97 242 ARG B C 1
ATOM 5786 O O . ARG B 1 242 ? -15.062 -44.938 -27.312 1 63.97 242 ARG B O 1
ATOM 5793 N N . GLN B 1 243 ? -15.992 -46.781 -26.344 1 80.75 243 GLN B N 1
ATOM 5794 C CA . GLN B 1 243 ? -14.664 -47.281 -25.984 1 80.75 243 GLN B CA 1
ATOM 5795 C C . GLN B 1 243 ? -14.008 -47.969 -27.172 1 80.75 243 GLN B C 1
ATOM 5797 O O . GLN B 1 243 ? -14.617 -48.844 -27.797 1 80.75 243 GLN B O 1
ATOM 5802 N N . THR B 1 244 ? -12.773 -47.531 -27.438 1 86.06 244 THR B N 1
ATOM 5803 C CA . THR B 1 244 ? -12.023 -48.188 -28.5 1 86.06 244 THR B CA 1
ATOM 5804 C C . THR B 1 244 ? -11.281 -49.406 -27.984 1 86.06 244 THR B C 1
ATOM 5806 O O . THR B 1 244 ? -11.031 -49.531 -26.781 1 86.06 244 THR B O 1
ATOM 5809 N N . ILE B 1 245 ? -10.961 -50.25 -28.859 1 89.38 245 ILE B N 1
ATOM 5810 C CA . ILE B 1 245 ? -10.211 -51.469 -28.516 1 89.38 245 ILE B CA 1
ATOM 5811 C C . ILE B 1 245 ? -8.859 -51.062 -27.922 1 89.38 245 ILE B C 1
ATOM 5813 O O . ILE B 1 245 ? -8.359 -51.719 -27.016 1 89.38 245 ILE B O 1
ATOM 5817 N N . TYR B 1 246 ? -8.359 -50.031 -28.422 1 90.38 246 TYR B N 1
ATOM 5818 C CA . TYR B 1 246 ? -7.109 -49.5 -27.891 1 90.38 246 TYR B CA 1
ATOM 5819 C C . TYR B 1 246 ? -7.254 -49.094 -26.438 1 90.38 246 TYR B C 1
ATOM 5821 O O . TYR B 1 246 ? -6.422 -49.469 -25.594 1 90.38 246 TYR B O 1
ATOM 5829 N N . GLU B 1 247 ? -8.305 -48.469 -26.156 1 91.25 247 GLU B N 1
ATOM 5830 C CA . GLU B 1 247 ? -8.539 -48 -24.797 1 91.25 247 GLU B CA 1
ATOM 5831 C C . GLU B 1 247 ? -8.797 -49.156 -23.844 1 91.25 247 GLU B C 1
ATOM 5833 O O . GLU B 1 247 ? -8.344 -49.125 -22.688 1 91.25 247 GLU B O 1
ATOM 5838 N N . ILE B 1 248 ? -9.469 -50.062 -24.312 1 92.81 248 ILE B N 1
ATOM 5839 C CA . ILE B 1 248 ? -9.703 -51.25 -23.516 1 92.81 248 ILE B CA 1
ATOM 5840 C C . ILE B 1 248 ? -8.367 -51.906 -23.141 1 92.81 248 ILE B C 1
ATOM 5842 O O . ILE B 1 248 ? -8.18 -52.344 -22.016 1 92.81 248 ILE B O 1
ATOM 5846 N N . GLY B 1 249 ? -7.453 -51.938 -24.109 1 94.19 249 GLY B N 1
ATOM 5847 C CA . GLY B 1 249 ? -6.117 -52.438 -23.859 1 94.19 249 GLY B CA 1
ATOM 5848 C C . GLY B 1 249 ? -5.328 -51.625 -22.859 1 94.19 249 GLY B C 1
ATOM 5849 O O . GLY B 1 249 ? -4.641 -52.188 -22 1 94.19 249 GLY B O 1
ATOM 5850 N N . CYS B 1 250 ? -5.504 -50.344 -22.953 1 94.75 250 CYS B N 1
ATOM 5851 C CA . CYS B 1 250 ? -4.777 -49.438 -22.047 1 94.75 250 CYS B CA 1
ATOM 5852 C C . CYS B 1 250 ? -5.27 -49.625 -20.625 1 94.75 250 CYS B C 1
ATOM 5854 O O . CYS B 1 250 ? -4.516 -49.406 -19.672 1 94.75 250 CYS B O 1
ATOM 5856 N N . ARG B 1 251 ? -6.5 -50.062 -20.438 1 93.75 251 ARG B N 1
ATOM 5857 C CA . ARG B 1 251 ? -7.082 -50.312 -19.125 1 93.75 251 ARG B CA 1
ATOM 5858 C C . ARG B 1 251 ? -6.742 -51.719 -18.625 1 93.75 251 ARG B C 1
ATOM 5860 O O . ARG B 1 251 ? -7.082 -52.062 -17.484 1 93.75 251 ARG B O 1
ATOM 5867 N N . GLY B 1 252 ? -6.043 -52.469 -19.438 1 90.06 252 GLY B N 1
ATOM 5868 C CA . GLY B 1 252 ? -5.711 -53.844 -19.062 1 90.06 252 GLY B CA 1
ATOM 5869 C C . GLY B 1 252 ? -6.914 -54.75 -19.062 1 90.06 252 GLY B C 1
ATOM 5870 O O . GLY B 1 252 ? -6.961 -55.719 -18.297 1 90.06 252 GLY B O 1
ATOM 5871 N N . GLN B 1 253 ? -7.875 -54.531 -19.891 1 89.06 253 GLN B N 1
ATOM 5872 C CA . GLN B 1 253 ? -9.141 -55.25 -19.781 1 89.06 253 GLN B CA 1
ATOM 5873 C C . GLN B 1 253 ? -9.32 -56.219 -20.953 1 89.06 253 GLN B C 1
ATOM 5875 O O . GLN B 1 253 ? -10.438 -56.688 -21.234 1 89.06 253 GLN B O 1
ATOM 5880 N N . TYR B 1 254 ? -8.258 -56.406 -21.688 1 87.69 254 TYR B N 1
ATOM 5881 C CA . TYR B 1 254 ? -8.383 -57.438 -22.703 1 87.69 254 TYR B CA 1
ATOM 5882 C C . TYR B 1 254 ? -8.703 -58.781 -22.047 1 87.69 254 TYR B C 1
ATOM 5884 O O . TYR B 1 254 ? -8.219 -59.094 -20.953 1 87.69 254 TYR B O 1
ATOM 5892 N N . VAL B 1 255 ? -9.617 -59.562 -22.547 1 71.06 255 VAL B N 1
ATOM 5893 C CA . VAL B 1 255 ? -10.031 -60.844 -22 1 71.06 255 VAL B CA 1
ATOM 5894 C C . VAL B 1 255 ? -8.938 -61.875 -22.25 1 71.06 255 VAL B C 1
ATOM 5896 O O . VAL B 1 255 ? -8.75 -62.812 -21.438 1 71.06 255 VAL B O 1
ATOM 5899 N N . GLN B 1 256 ? -8.062 -61.844 -23.297 1 62.41 256 GLN B N 1
ATOM 5900 C CA . GLN B 1 256 ? -7.25 -62.938 -23.797 1 62.41 256 GLN B CA 1
ATOM 5901 C C . GLN B 1 256 ? -6.086 -63.25 -22.844 1 62.41 256 GLN B C 1
ATOM 5903 O O . GLN B 1 256 ? -5.469 -62.312 -22.312 1 62.41 256 GLN B O 1
ATOM 5908 N N . LYS B 1 257 ? -6.082 -64.5 -22.109 1 55.81 257 LYS B N 1
ATOM 5909 C CA . LYS B 1 257 ? -5.195 -65.188 -21.172 1 55.81 257 LYS B CA 1
ATOM 5910 C C . LYS B 1 257 ? -3.807 -65.375 -21.781 1 55.81 257 LYS B C 1
ATOM 5912 O O . LYS B 1 257 ? -3.676 -65.812 -22.922 1 55.81 257 LYS B O 1
ATOM 5917 N N . SER B 1 258 ? -2.889 -64.625 -21.5 1 56.31 258 SER B N 1
ATOM 5918 C CA . SER B 1 258 ? -1.497 -64.938 -21.828 1 56.31 258 SER B CA 1
ATOM 5919 C C . SER B 1 258 ? -1.124 -66.312 -21.391 1 56.31 258 SER B C 1
ATOM 5921 O O . SER B 1 258 ? -1.051 -66.625 -20.203 1 56.31 258 SER B O 1
ATOM 5923 N N . GLY B 1 259 ? -1.852 -67.188 -21.641 1 51.47 259 GLY B N 1
ATOM 5924 C CA . GLY B 1 259 ? -1.563 -68.438 -21.031 1 51.47 259 GLY B CA 1
ATOM 5925 C C . GLY B 1 259 ? -0.305 -69.125 -21.578 1 51.47 259 GLY B C 1
ATOM 5926 O O . GLY B 1 259 ? -0.128 -70.312 -21.453 1 51.47 259 GLY B O 1
ATOM 5927 N N . LEU B 1 260 ? 0.542 -68.312 -22.391 1 61.09 260 LEU B N 1
ATOM 5928 C CA . LEU B 1 260 ? 1.439 -69.25 -23.031 1 61.09 260 LEU B CA 1
ATOM 5929 C C . LEU B 1 260 ? 2.689 -69.438 -22.188 1 61.09 260 LEU B C 1
ATOM 5931 O O . LEU B 1 260 ? 2.893 -68.75 -21.172 1 61.09 260 LEU B O 1
ATOM 5935 N N . MET B 1 261 ? 3.754 -70.312 -22.625 1 65.69 261 MET B N 1
ATOM 5936 C CA . MET B 1 261 ? 4.855 -71.125 -22.062 1 65.69 261 MET B CA 1
ATOM 5937 C C . MET B 1 261 ? 6.074 -70.25 -21.828 1 65.69 261 MET B C 1
ATOM 5939 O O . MET B 1 261 ? 6.324 -69.312 -22.578 1 65.69 261 MET B O 1
ATOM 5943 N N . CYS B 1 262 ? 6.438 -70.062 -20.5 1 67.69 262 CYS B N 1
ATOM 5944 C CA . CYS B 1 262 ? 7.75 -69.5 -20.156 1 67.69 262 CYS B CA 1
ATOM 5945 C C . CYS B 1 262 ? 8.844 -70.5 -20.469 1 67.69 262 CYS B C 1
ATOM 5947 O O . CYS B 1 262 ? 8.695 -71.688 -20.172 1 67.69 262 CYS B O 1
ATOM 5949 N N . MET B 1 263 ? 9.688 -70.188 -21.5 1 69.31 263 MET B N 1
ATOM 5950 C CA . MET B 1 263 ? 10.828 -71.062 -21.797 1 69.31 263 MET B CA 1
ATOM 5951 C C . MET B 1 263 ? 12.141 -70.312 -21.641 1 69.31 263 MET B C 1
ATOM 5953 O O . MET B 1 263 ? 12.148 -69.062 -21.609 1 69.31 263 MET B O 1
ATOM 5957 N N . TYR B 1 264 ? 13.117 -70.938 -21.141 1 67.5 264 TYR B N 1
ATOM 5958 C CA . TYR B 1 264 ? 14.453 -70.375 -21.141 1 67.5 264 TYR B CA 1
ATOM 5959 C C . TYR B 1 264 ? 15.156 -70.625 -22.469 1 67.5 264 TYR B C 1
ATOM 5961 O O . TYR B 1 264 ? 15.109 -71.75 -23 1 67.5 264 TYR B O 1
ATOM 5969 N N . LYS B 1 265 ? 15.375 -69.688 -23.188 1 61.09 265 LYS B N 1
ATOM 5970 C CA . LYS B 1 265 ? 16.172 -69.812 -24.406 1 61.09 265 LYS B CA 1
ATOM 5971 C C . LYS B 1 265 ? 17.641 -70.062 -24.094 1 61.09 265 LYS B C 1
ATOM 5973 O O . LYS B 1 265 ? 18.281 -69.25 -23.391 1 61.09 265 LYS B O 1
ATOM 5978 N N . SER B 1 266 ? 18.078 -71.312 -24.156 1 56.34 266 SER B N 1
ATOM 5979 C CA . SER B 1 266 ? 19.453 -71.688 -23.875 1 56.34 266 SER B CA 1
ATOM 5980 C C . SER B 1 266 ? 20.219 -72 -25.172 1 56.34 266 SER B C 1
ATOM 5982 O O . SER B 1 266 ? 21.328 -72.5 -25.125 1 56.34 266 SER B O 1
ATOM 5984 N N . LYS B 1 267 ? 19.75 -71.5 -26.312 1 55.12 267 LYS B N 1
ATOM 5985 C CA . LYS B 1 267 ? 20.5 -72 -27.453 1 55.12 267 LYS B CA 1
ATOM 5986 C C . LYS B 1 267 ? 21.953 -71.5 -27.422 1 55.12 267 LYS B C 1
ATOM 5988 O O . LYS B 1 267 ? 22.281 -70.562 -26.719 1 55.12 267 LYS B O 1
ATOM 5993 N N . SER B 1 268 ? 22.984 -72.25 -28.25 1 49.47 268 SER B N 1
ATOM 5994 C CA . SER B 1 268 ? 24.422 -72.5 -28.234 1 49.47 268 SER B CA 1
ATOM 5995 C C . SER B 1 268 ? 25.234 -71.25 -28.359 1 49.47 268 SER B C 1
ATOM 5997 O O . SER B 1 268 ? 26.438 -71.25 -28.562 1 49.47 268 SER B O 1
ATOM 5999 N N . PRO B 1 269 ? 24.719 -70 -28.844 1 49.69 269 PRO B N 1
ATOM 6000 C CA . PRO B 1 269 ? 25.922 -69.188 -28.75 1 49.69 269 PRO B CA 1
ATOM 6001 C C . PRO B 1 269 ? 26.391 -69 -27.312 1 49.69 269 PRO B C 1
ATOM 6003 O O . PRO B 1 269 ? 25.594 -69.188 -26.375 1 49.69 269 PRO B O 1
ATOM 6006 N N . ALA B 1 270 ? 27.75 -69 -27.094 1 46.81 270 ALA B N 1
ATOM 6007 C CA . ALA B 1 270 ? 28.484 -68.938 -25.828 1 46.81 270 ALA B CA 1
ATOM 6008 C C . ALA B 1 270 ? 27.812 -68 -24.828 1 46.81 270 ALA B C 1
ATOM 6010 O O . ALA B 1 270 ? 27.766 -68.312 -23.625 1 46.81 270 ALA B O 1
ATOM 6011 N N . PHE B 1 271 ? 27.203 -67.062 -25.281 1 45.16 271 PHE B N 1
ATOM 6012 C CA . PHE B 1 271 ? 26.688 -66.062 -24.359 1 45.16 271 PHE B CA 1
ATOM 6013 C C . PHE B 1 271 ? 25.406 -66.5 -23.688 1 45.16 271 PHE B C 1
ATOM 6015 O O . PHE B 1 271 ? 25.234 -66.312 -22.484 1 45.16 271 PHE B O 1
ATOM 6022 N N . LEU B 1 272 ? 24.547 -67.188 -24.391 1 50.19 272 LEU B N 1
ATOM 6023 C CA . LEU B 1 272 ? 23.266 -67.562 -23.812 1 50.19 272 LEU B CA 1
ATOM 6024 C C . LEU B 1 272 ? 23.438 -68.812 -22.938 1 50.19 272 LEU B C 1
ATOM 6026 O O . LEU B 1 272 ? 22.562 -69.125 -22.109 1 50.19 272 LEU B O 1
ATOM 6030 N N . ARG B 1 273 ? 24.422 -69.562 -23.141 1 49.5 273 ARG B N 1
ATOM 6031 C CA . ARG B 1 273 ? 24.703 -70.688 -22.281 1 49.5 273 ARG B CA 1
ATOM 6032 C C . ARG B 1 273 ? 25.016 -70.25 -20.859 1 49.5 273 ARG B C 1
ATOM 6034 O O . ARG B 1 273 ? 24.688 -70.938 -19.906 1 49.5 273 ARG B O 1
ATOM 6041 N N . LEU B 1 274 ? 25.672 -69.125 -20.812 1 46 274 LEU B N 1
ATOM 6042 C CA . LEU B 1 274 ? 26.125 -68.688 -19.5 1 46 274 LEU B CA 1
ATOM 6043 C C . LEU B 1 274 ? 25.047 -67.875 -18.812 1 46 274 LEU B C 1
ATOM 6045 O O . LEU B 1 274 ? 24.984 -67.812 -17.578 1 46 274 LEU B O 1
ATOM 6049 N N . ALA B 1 275 ? 24.203 -67.125 -19.516 1 54.97 275 ALA B N 1
ATOM 6050 C CA . ALA B 1 275 ? 23.156 -66.312 -18.891 1 54.97 275 ALA B CA 1
ATOM 6051 C C . ALA B 1 275 ? 21.781 -66.625 -19.484 1 54.97 275 ALA B C 1
ATOM 6053 O O . ALA B 1 275 ? 21.375 -66 -20.484 1 54.97 275 ALA B O 1
ATOM 6054 N N . ARG B 1 276 ? 21.094 -67.5 -18.969 1 68.44 276 ARG B N 1
ATOM 6055 C CA . ARG B 1 276 ? 19.766 -67.938 -19.406 1 68.44 276 ARG B CA 1
ATOM 6056 C C . ARG B 1 276 ? 18.797 -66.75 -19.359 1 68.44 276 ARG B C 1
ATOM 6058 O O . ARG B 1 276 ? 18.766 -66 -18.391 1 68.44 276 ARG B O 1
ATOM 6065 N N . ILE B 1 277 ? 18.219 -66.562 -20.547 1 81 277 ILE B N 1
ATOM 6066 C CA . ILE B 1 277 ? 17.25 -65.438 -20.656 1 81 277 ILE B CA 1
ATOM 6067 C C . ILE B 1 277 ? 15.828 -66 -20.562 1 81 277 ILE B C 1
ATOM 6069 O O . ILE B 1 277 ? 15.484 -66.938 -21.266 1 81 277 ILE B O 1
ATOM 6073 N N . LYS B 1 278 ? 15.133 -65.625 -19.547 1 86.12 278 LYS B N 1
ATOM 6074 C CA . LYS B 1 278 ? 13.727 -66 -19.406 1 86.12 278 LYS B CA 1
ATOM 6075 C C . LYS B 1 278 ? 12.883 -65.375 -20.516 1 86.12 278 LYS B C 1
ATOM 6077 O O . LYS B 1 278 ? 12.938 -64.125 -20.734 1 86.12 278 LYS B O 1
ATOM 6082 N N . MET B 1 279 ? 12.258 -66.25 -21.297 1 89.06 279 MET B N 1
ATOM 6083 C CA . MET B 1 279 ? 11.43 -65.812 -22.406 1 89.06 279 MET B CA 1
ATOM 6084 C C . MET B 1 279 ? 9.984 -66.25 -22.219 1 89.06 279 MET B C 1
ATOM 6086 O O . MET B 1 279 ? 9.727 -67.375 -21.75 1 89.06 279 MET B O 1
ATOM 6090 N N . GLU B 1 280 ? 9.078 -65.312 -22.422 1 89.25 280 GLU B N 1
ATOM 6091 C CA . GLU B 1 280 ? 7.645 -65.625 -22.359 1 89.25 280 GLU B CA 1
ATOM 6092 C C . GLU B 1 280 ? 6.977 -65.375 -23.703 1 89.25 280 GLU B C 1
ATOM 6094 O O . GLU B 1 280 ? 7.105 -64.25 -24.266 1 89.25 280 GLU B O 1
ATOM 6099 N N . VAL B 1 281 ? 6.297 -66.375 -24.234 1 90.5 281 VAL B N 1
ATOM 6100 C CA . VAL B 1 281 ? 5.598 -66.188 -25.516 1 90.5 281 VAL B CA 1
ATOM 6101 C C . VAL B 1 281 ? 4.184 -65.688 -25.266 1 90.5 281 VAL B C 1
ATOM 6103 O O . VAL B 1 281 ? 3.381 -66.312 -24.594 1 90.5 281 VAL B O 1
ATOM 6106 N N . LEU B 1 282 ? 3.896 -64.562 -25.75 1 90.38 282 LEU B N 1
ATOM 6107 C CA . LEU B 1 282 ? 2.576 -63.969 -25.594 1 90.38 282 LEU B CA 1
ATOM 6108 C C . LEU B 1 282 ? 1.641 -64.438 -26.719 1 90.38 282 LEU B C 1
ATOM 6110 O O . LEU B 1 282 ? 0.453 -64.625 -26.484 1 90.38 282 LEU B O 1
ATOM 6114 N N . VAL B 1 283 ? 2.139 -64.375 -27.875 1 89.56 283 VAL B N 1
ATOM 6115 C CA . VAL B 1 283 ? 1.426 -64.75 -29.094 1 89.56 283 VAL B CA 1
ATOM 6116 C C . VAL B 1 283 ? 2.305 -65.688 -29.922 1 89.56 283 VAL B C 1
ATOM 6118 O O . VAL B 1 283 ? 3.502 -65.438 -30.078 1 89.56 283 VAL B O 1
ATOM 6121 N N . LEU B 1 284 ? 1.766 -66.75 -30.453 1 86.88 284 LEU B N 1
ATOM 6122 C CA . LEU B 1 284 ? 2.533 -67.75 -31.203 1 86.88 284 LEU B CA 1
ATOM 6123 C C . LEU B 1 284 ? 2.652 -67.312 -32.688 1 86.88 284 LEU B C 1
ATOM 6125 O O . LEU B 1 284 ? 3.693 -67.5 -33.312 1 86.88 284 LEU B O 1
ATOM 6129 N N . ASP B 1 285 ? 1.605 -66.812 -33.219 1 86.62 285 ASP B N 1
ATOM 6130 C CA . ASP B 1 285 ? 1.592 -66.375 -34.594 1 86.62 285 ASP B CA 1
ATOM 6131 C C . ASP B 1 285 ? 0.758 -65.125 -34.812 1 86.62 285 ASP B C 1
ATOM 6133 O O . ASP B 1 285 ? -0.472 -65.188 -34.719 1 86.62 285 ASP B O 1
ATOM 6137 N N . PRO B 1 286 ? 1.396 -64.188 -35.188 1 88.81 286 PRO B N 1
ATOM 6138 C CA . PRO B 1 286 ? 2.846 -63.969 -35.219 1 88.81 286 PRO B CA 1
ATOM 6139 C C . PRO B 1 286 ? 3.494 -64.062 -33.844 1 88.81 286 PRO B C 1
ATOM 6141 O O . PRO B 1 286 ? 2.826 -63.875 -32.844 1 88.81 286 PRO B O 1
ATOM 6144 N N . LEU B 1 287 ? 4.727 -64.375 -33.906 1 89.06 287 LEU B N 1
ATOM 6145 C CA . LEU B 1 287 ? 5.426 -64.562 -32.656 1 89.06 287 LEU B CA 1
ATOM 6146 C C . LEU B 1 287 ? 5.59 -63.219 -31.922 1 89.06 287 LEU B C 1
ATOM 6148 O O . LEU B 1 287 ? 6.098 -62.25 -32.5 1 89.06 287 LEU B O 1
ATOM 6152 N N . VAL B 1 288 ? 5.113 -63.094 -30.734 1 92.69 288 VAL B N 1
ATOM 6153 C CA . VAL B 1 288 ? 5.34 -62 -29.797 1 92.69 288 VAL B CA 1
ATOM 6154 C C . VAL B 1 288 ? 5.879 -62.562 -28.484 1 92.69 288 VAL B C 1
ATOM 6156 O O . VAL B 1 288 ? 5.25 -63.406 -27.844 1 92.69 288 VAL B O 1
ATOM 6159 N N . VAL B 1 289 ? 7.016 -62.031 -28.125 1 93.19 289 VAL B N 1
ATOM 6160 C CA . VAL B 1 289 ? 7.695 -62.594 -26.953 1 93.19 289 VAL B CA 1
ATOM 6161 C C . VAL B 1 289 ? 8.18 -61.469 -26.047 1 93.19 289 VAL B C 1
ATOM 6163 O O . VAL B 1 289 ? 8.508 -60.375 -26.5 1 93.19 289 VAL B O 1
ATOM 6166 N N . ILE B 1 290 ? 8.18 -61.812 -24.75 1 94.62 290 ILE B N 1
ATOM 6167 C CA . ILE B 1 290 ? 8.812 -60.938 -23.766 1 94.62 290 ILE B CA 1
ATOM 6168 C C . ILE B 1 290 ? 10.062 -61.594 -23.203 1 94.62 290 ILE B C 1
ATOM 6170 O O . ILE B 1 290 ? 10.016 -62.75 -22.766 1 94.62 290 ILE B O 1
ATOM 6174 N N . PHE B 1 291 ? 11.172 -60.938 -23.312 1 94.5 291 PHE B N 1
ATOM 6175 C CA . PHE B 1 291 ? 12.391 -61.344 -22.625 1 94.5 291 PHE B CA 1
ATOM 6176 C C . PHE B 1 291 ? 12.523 -60.625 -21.281 1 94.5 291 PHE B C 1
ATOM 6178 O O . PHE B 1 291 ? 12.445 -59.406 -21.219 1 94.5 291 PHE B O 1
ATOM 6185 N N . HIS B 1 292 ? 12.766 -61.406 -20.234 1 93.56 292 HIS B N 1
ATOM 6186 C CA . HIS B 1 292 ? 12.797 -60.812 -18.891 1 93.56 292 HIS B CA 1
ATOM 6187 C C . HIS B 1 292 ? 14.227 -60.531 -18.453 1 93.56 292 HIS B C 1
ATOM 6189 O O . HIS B 1 292 ? 15.125 -61.375 -18.656 1 93.56 292 HIS B O 1
ATOM 6195 N N . ASP B 1 293 ? 14.484 -59.344 -17.953 1 93.56 293 ASP B N 1
ATOM 6196 C CA . ASP B 1 293 ? 15.703 -58.938 -17.266 1 93.56 293 ASP B CA 1
ATOM 6197 C C . ASP B 1 293 ? 16.922 -59.062 -18.203 1 93.56 293 ASP B C 1
ATOM 6199 O O . ASP B 1 293 ? 17.906 -59.688 -17.844 1 93.56 293 ASP B O 1
ATOM 6203 N N . VAL B 1 294 ? 16.781 -58.438 -19.266 1 95.38 294 VAL B N 1
ATOM 6204 C CA . VAL B 1 294 ? 17.828 -58.594 -20.266 1 95.38 294 VAL B CA 1
ATOM 6205 C C . VAL B 1 294 ? 18.719 -57.344 -20.297 1 95.38 294 VAL B C 1
ATOM 6207 O O . VAL B 1 294 ? 19.781 -57.375 -20.922 1 95.38 294 VAL B O 1
ATOM 6210 N N . LEU B 1 295 ? 18.312 -56.312 -19.656 1 95.62 295 LEU B N 1
ATOM 6211 C CA . LEU B 1 295 ? 19.156 -55.125 -19.453 1 95.62 295 LEU B CA 1
ATOM 6212 C C . LEU B 1 295 ? 19.406 -54.906 -17.969 1 95.62 295 LEU B C 1
ATOM 6214 O O . LEU B 1 295 ? 18.469 -54.875 -17.156 1 95.62 295 LEU B O 1
ATOM 6218 N N . SER B 1 296 ? 20.625 -54.688 -17.562 1 95.44 296 SER B N 1
ATOM 6219 C CA . SER B 1 296 ? 20.953 -54.375 -16.172 1 95.44 296 SER B CA 1
ATOM 6220 C C . SER B 1 296 ? 20.719 -52.906 -15.859 1 95.44 296 SER B C 1
ATOM 6222 O O . SER B 1 296 ? 20.625 -52.094 -16.766 1 95.44 296 SER B O 1
ATOM 6224 N N . LEU B 1 297 ? 20.672 -52.656 -14.555 1 95.88 297 LEU B N 1
ATOM 6225 C CA . LEU B 1 297 ? 20.484 -51.281 -14.109 1 95.88 297 LEU B CA 1
ATOM 6226 C C . LEU B 1 297 ? 21.625 -50.375 -14.586 1 95.88 297 LEU B C 1
ATOM 6228 O O . LEU B 1 297 ? 21.391 -49.25 -14.984 1 95.88 297 LEU B O 1
ATOM 6232 N N . ARG B 1 298 ? 22.781 -50.844 -14.516 1 96.69 298 ARG B N 1
ATOM 6233 C CA . ARG B 1 298 ? 23.953 -50.094 -14.938 1 96.69 298 ARG B CA 1
ATOM 6234 C C . ARG B 1 298 ? 23.906 -49.781 -16.438 1 96.69 298 ARG B C 1
ATOM 6236 O O . ARG B 1 298 ? 24.281 -48.719 -16.859 1 96.69 298 ARG B O 1
ATOM 6243 N N . GLU B 1 299 ? 23.484 -50.781 -17.219 1 96.94 299 GLU B N 1
ATOM 6244 C CA . GLU B 1 299 ? 23.375 -50.594 -18.656 1 96.94 299 GLU B CA 1
ATOM 6245 C C . GLU B 1 299 ? 22.297 -49.562 -18.984 1 96.94 299 GLU B C 1
ATOM 6247 O O . GLU B 1 299 ? 22.484 -48.75 -19.891 1 96.94 299 GLU B O 1
ATOM 6252 N N . ILE B 1 300 ? 21.25 -49.625 -18.234 1 97.56 300 ILE B N 1
ATOM 6253 C CA . ILE B 1 300 ? 20.156 -48.656 -18.438 1 97.56 300 ILE B CA 1
ATOM 6254 C C . ILE B 1 300 ? 20.641 -47.25 -18.125 1 97.56 300 ILE B C 1
ATOM 6256 O O . ILE B 1 300 ? 20.422 -46.344 -18.922 1 97.56 300 ILE B O 1
ATOM 6260 N N . ASP B 1 301 ? 21.312 -47.062 -17.031 1 96.56 301 ASP B N 1
ATOM 6261 C CA . ASP B 1 301 ? 21.859 -45.781 -16.656 1 96.56 301 ASP B CA 1
ATOM 6262 C C . ASP B 1 301 ? 22.797 -45.25 -17.734 1 96.56 301 ASP B C 1
ATOM 6264 O O . ASP B 1 301 ? 22.75 -44.062 -18.078 1 96.56 301 ASP B O 1
ATOM 6268 N N . GLY B 1 302 ? 23.562 -46.125 -18.156 1 96.5 302 GLY B N 1
ATOM 6269 C CA . GLY B 1 302 ? 24.5 -45.719 -19.219 1 96.5 302 GLY B CA 1
ATOM 6270 C C . GLY B 1 302 ? 23.797 -45.25 -20.469 1 96.5 302 GLY B C 1
ATOM 6271 O O . GLY B 1 302 ? 24.203 -44.25 -21.062 1 96.5 302 GLY B O 1
ATOM 6272 N N . LEU B 1 303 ? 22.781 -45.938 -20.938 1 96.69 303 LEU B N 1
ATOM 6273 C CA . LEU B 1 303 ? 22.031 -45.562 -22.141 1 96.69 303 LEU B CA 1
ATOM 6274 C C . LEU B 1 303 ? 21.344 -44.219 -21.953 1 96.69 303 LEU B C 1
ATOM 6276 O O . LEU B 1 303 ? 21.344 -43.406 -22.859 1 96.69 303 LEU B O 1
ATOM 6280 N N . GLN B 1 304 ? 20.734 -44.062 -20.797 1 95.38 304 GLN B N 1
ATOM 6281 C CA . GLN B 1 304 ? 20.047 -42.781 -20.516 1 95.38 304 GLN B CA 1
ATOM 6282 C C . GLN B 1 304 ? 21.016 -41.625 -20.484 1 95.38 304 GLN B C 1
ATOM 6284 O O . GLN B 1 304 ? 20.688 -40.531 -20.953 1 95.38 304 GLN B O 1
ATOM 6289 N N . GLU B 1 305 ? 22.172 -41.875 -19.922 1 96.06 305 GLU B N 1
ATOM 6290 C CA . GLU B 1 305 ? 23.188 -40.844 -19.891 1 96.06 305 GLU B CA 1
ATOM 6291 C C . GLU B 1 305 ? 23.594 -40.406 -21.312 1 96.06 305 GLU B C 1
ATOM 6293 O O . GLU B 1 305 ? 23.828 -39.25 -21.578 1 96.06 305 GLU B O 1
ATOM 6298 N N . ILE B 1 306 ? 23.703 -41.375 -22.156 1 95.62 306 ILE B N 1
ATOM 6299 C CA . ILE B 1 306 ? 24.078 -41.125 -23.547 1 95.62 306 ILE B CA 1
ATOM 6300 C C . ILE B 1 306 ? 22.984 -40.344 -24.25 1 95.62 306 ILE B C 1
ATOM 6302 O O . ILE B 1 306 ? 23.281 -39.406 -25 1 95.62 306 ILE B O 1
ATOM 6306 N N . ALA B 1 307 ? 21.797 -40.656 -23.969 1 94.81 307 ALA B N 1
ATOM 6307 C CA . ALA B 1 307 ? 20.656 -40.156 -24.75 1 94.81 307 ALA B CA 1
ATOM 6308 C C . ALA B 1 307 ? 20.234 -38.75 -24.25 1 94.81 307 ALA B C 1
ATOM 6310 O O . ALA B 1 307 ? 19.797 -37.938 -25.031 1 94.81 307 ALA B O 1
ATOM 6311 N N . THR B 1 308 ? 20.359 -38.469 -23 1 92.88 308 THR B N 1
ATOM 6312 C CA . THR B 1 308 ? 19.75 -37.344 -22.312 1 92.88 308 THR B CA 1
ATOM 6313 C C . THR B 1 308 ? 20.156 -36 -22.953 1 92.88 308 THR B C 1
ATOM 6315 O O . THR B 1 308 ? 19.312 -35.188 -23.266 1 92.88 308 THR B O 1
ATOM 6318 N N . PRO B 1 309 ? 21.391 -35.781 -23.281 1 92.44 309 PRO B N 1
ATOM 6319 C CA . PRO B 1 309 ? 21.766 -34.469 -23.859 1 92.44 309 PRO B CA 1
ATOM 6320 C C . PRO B 1 309 ? 21.25 -34.281 -25.281 1 92.44 309 PRO B C 1
ATOM 6322 O O . PRO B 1 309 ? 21.234 -33.188 -25.797 1 92.44 309 PRO B O 1
ATOM 6325 N N . HIS B 1 310 ? 20.812 -35.406 -25.891 1 91.56 310 HIS B N 1
ATOM 6326 C CA . HIS B 1 310 ? 20.5 -35.344 -27.312 1 91.56 310 HIS B CA 1
ATOM 6327 C C . HIS B 1 310 ? 19 -35.469 -27.547 1 91.56 310 HIS B C 1
ATOM 6329 O O . HIS B 1 310 ? 18.547 -35.5 -28.688 1 91.56 310 HIS B O 1
ATOM 6335 N N . LEU B 1 311 ? 18.344 -35.594 -26.484 1 88.75 311 LEU B N 1
ATOM 6336 C CA . LEU B 1 311 ? 16.906 -35.75 -26.609 1 88.75 311 LEU B CA 1
ATOM 6337 C C . LEU B 1 311 ? 16.281 -34.531 -27.281 1 88.75 311 LEU B C 1
ATOM 6339 O O . LEU B 1 311 ? 16.531 -33.406 -26.875 1 88.75 311 LEU B O 1
ATOM 6343 N N . LYS B 1 312 ? 15.641 -34.75 -28.359 1 78.81 312 LYS B N 1
ATOM 6344 C CA . LYS B 1 312 ? 14.914 -33.719 -29.062 1 78.81 312 LYS B CA 1
ATOM 6345 C C . LYS B 1 312 ? 13.414 -33.969 -29.031 1 78.81 312 LYS B C 1
ATOM 6347 O O . LYS B 1 312 ? 12.961 -35.094 -29.141 1 78.81 312 LYS B O 1
ATOM 6352 N N . ARG B 1 313 ? 12.719 -32.875 -28.875 1 72.38 313 ARG B N 1
ATOM 6353 C CA . ARG B 1 313 ? 11.266 -33 -28.75 1 72.38 313 ARG B CA 1
ATOM 6354 C C . ARG B 1 313 ? 10.641 -33.469 -30.047 1 72.38 313 ARG B C 1
ATOM 6356 O O . ARG B 1 313 ? 11.062 -33.094 -31.141 1 72.38 313 ARG B O 1
ATOM 6363 N N . SER B 1 314 ? 9.961 -34.562 -29.922 1 60.06 314 SER B N 1
ATOM 6364 C CA . SER B 1 314 ? 9.25 -35.094 -31.078 1 60.06 314 SER B CA 1
ATOM 6365 C C . SER B 1 314 ? 8.086 -34.188 -31.469 1 60.06 314 SER B C 1
ATOM 6367 O O . SER B 1 314 ? 7.441 -33.594 -30.609 1 60.06 314 SER B O 1
ATOM 6369 N N . LEU B 1 315 ? 8.18 -33.5 -32.594 1 46.91 315 LEU B N 1
ATOM 6370 C CA . LEU B 1 315 ? 7.156 -32.594 -33.094 1 46.91 315 LEU B CA 1
ATOM 6371 C C . LEU B 1 315 ? 5.828 -33.312 -33.281 1 46.91 315 LEU B C 1
ATOM 6373 O O . LEU B 1 315 ? 5.797 -34.438 -33.812 1 46.91 315 LEU B O 1
ATOM 6377 N N . VAL B 1 316 ? 4.984 -33.219 -32.375 1 42.81 316 VAL B N 1
ATOM 6378 C CA . VAL B 1 316 ? 3.652 -33.656 -32.781 1 42.81 316 VAL B CA 1
ATOM 6379 C C . VAL B 1 316 ? 3.152 -32.781 -33.938 1 42.81 316 VAL B C 1
ATOM 6381 O O . VAL B 1 316 ? 3.168 -31.547 -33.844 1 42.81 316 VAL B O 1
ATOM 6384 N N . VAL B 1 317 ? 3.312 -33.312 -35.094 1 33.34 317 VAL B N 1
ATOM 6385 C CA . VAL B 1 317 ? 2.83 -32.625 -36.281 1 33.34 317 VAL B CA 1
ATOM 6386 C C . VAL B 1 317 ? 1.344 -32.312 -36.125 1 33.34 317 VAL B C 1
ATOM 6388 O O . VAL B 1 317 ? 0.513 -33.219 -36.062 1 33.34 317 VAL B O 1
ATOM 6391 N N . ARG B 1 318 ? 0.988 -31.375 -35.312 1 37.62 318 ARG B N 1
ATOM 6392 C CA . ARG B 1 318 ? -0.368 -30.938 -35.594 1 37.62 318 ARG B CA 1
ATOM 6393 C C . ARG B 1 318 ? -0.494 -30.531 -37.062 1 37.62 318 ARG B C 1
ATOM 6395 O O . ARG B 1 318 ? 0.48 -30.078 -37.688 1 37.62 318 ARG B O 1
ATOM 6402 N N . TYR B 1 319 ? -1.516 -31.109 -37.688 1 29.7 319 TYR B N 1
ATOM 6403 C CA . TYR B 1 319 ? -1.96 -30.5 -38.938 1 29.7 319 TYR B CA 1
ATOM 6404 C C . TYR B 1 319 ? -1.888 -28.984 -38.875 1 29.7 319 TYR B C 1
ATOM 6406 O O . TYR B 1 319 ? -2.637 -28.344 -38.125 1 29.7 319 TYR B O 1
ATOM 6414 N N . GLY B 1 320 ? -0.837 -28.203 -39.531 1 35.19 320 GLY B N 1
ATOM 6415 C CA . GLY B 1 320 ? -0.489 -26.844 -39.969 1 35.19 320 GLY B CA 1
ATOM 6416 C C . GLY B 1 320 ? 0.528 -26.172 -39.062 1 35.19 320 GLY B C 1
ATOM 6417 O O . GLY B 1 320 ? 1.468 -25.547 -39.531 1 35.19 320 GLY B O 1
ATOM 6418 N N . VAL B 1 321 ? 0.075 -25.531 -37.812 1 35.03 321 VAL B N 1
ATOM 6419 C CA . VAL B 1 321 ? 0.94 -24.609 -37.062 1 35.03 321 VAL B CA 1
ATOM 6420 C C . VAL B 1 321 ? 1.819 -25.391 -36.094 1 35.03 321 VAL B C 1
ATOM 6422 O O . VAL B 1 321 ? 1.319 -26.188 -35.312 1 35.03 321 VAL B O 1
ATOM 6425 N N . ASN B 1 322 ? 3.039 -25.672 -36.406 1 36.72 322 ASN B N 1
ATOM 6426 C CA . ASN B 1 322 ? 4.141 -26.188 -35.625 1 36.72 322 ASN B CA 1
ATOM 6427 C C . ASN B 1 322 ? 4.18 -25.531 -34.219 1 36.72 322 ASN B C 1
ATOM 6429 O O . ASN B 1 322 ? 4.75 -24.453 -34.062 1 36.72 322 ASN B O 1
ATOM 6433 N N . VAL B 1 323 ? 3.158 -25.344 -33.5 1 38.59 323 VAL B N 1
ATOM 6434 C CA . VAL B 1 323 ? 3.381 -24.688 -32.188 1 38.59 323 VAL B CA 1
ATOM 6435 C C . VAL B 1 323 ? 4 -25.688 -31.219 1 38.59 323 VAL B C 1
ATOM 6437 O O . VAL B 1 323 ? 3.516 -26.812 -31.078 1 38.59 323 VAL B O 1
ATOM 6440 N N . GLN B 1 324 ? 5.281 -25.625 -30.984 1 43.47 324 GLN B N 1
ATOM 6441 C CA . GLN B 1 324 ? 6.012 -26.328 -29.938 1 43.47 324 GLN B CA 1
ATOM 6442 C C . GLN B 1 324 ? 5.312 -26.188 -28.594 1 43.47 324 GLN B C 1
ATOM 6444 O O . GLN B 1 324 ? 5.285 -25.094 -28.016 1 43.47 324 GLN B O 1
ATOM 6449 N N . ALA B 1 325 ? 4.355 -26.938 -28.281 1 45.62 325 ALA B N 1
ATOM 6450 C CA . ALA B 1 325 ? 3.678 -26.859 -27 1 45.62 325 ALA B CA 1
ATOM 6451 C C . ALA B 1 325 ? 4.648 -27.156 -25.859 1 45.62 325 ALA B C 1
ATOM 6453 O O . ALA B 1 325 ? 5.492 -28.047 -25.953 1 45.62 325 ALA B O 1
ATOM 6454 N N . LYS B 1 326 ? 4.996 -26.266 -24.969 1 48.66 326 LYS B N 1
ATOM 6455 C CA . LYS B 1 326 ? 5.828 -26.359 -23.766 1 48.66 326 LYS B CA 1
ATOM 6456 C C . LYS B 1 326 ? 5.527 -27.641 -23 1 48.66 326 LYS B C 1
ATOM 6458 O O . LYS B 1 326 ? 6.375 -28.141 -22.25 1 48.66 326 LYS B O 1
ATOM 6463 N N . LEU B 1 327 ? 4.309 -28.109 -22.922 1 47.97 327 LEU B N 1
ATOM 6464 C CA . LEU B 1 327 ? 4.062 -29.375 -22.25 1 47.97 327 LEU B CA 1
ATOM 6465 C C . LEU B 1 327 ? 4.434 -30.547 -23.141 1 47.97 327 LEU B C 1
ATOM 6467 O O . LEU B 1 327 ? 3.762 -30.812 -24.141 1 47.97 327 LEU B O 1
ATOM 6471 N N . ARG B 1 328 ? 5.809 -30.688 -23.438 1 52.09 328 ARG B N 1
ATOM 6472 C CA . ARG B 1 328 ? 6.457 -31.625 -24.344 1 52.09 328 ARG B CA 1
ATOM 6473 C C . ARG B 1 328 ? 6.25 -33.062 -23.859 1 52.09 328 ARG B C 1
ATOM 6475 O O . ARG B 1 328 ? 6.684 -33.438 -22.766 1 52.09 328 ARG B O 1
ATOM 6482 N N . ILE B 1 329 ? 5.434 -33.938 -24.594 1 67.88 329 ILE B N 1
ATOM 6483 C CA . ILE B 1 329 ? 4.938 -35.25 -24.203 1 67.88 329 ILE B CA 1
ATOM 6484 C C . ILE B 1 329 ? 5.996 -36.312 -24.484 1 67.88 329 ILE B C 1
ATOM 6486 O O . ILE B 1 329 ? 6.23 -37.188 -23.656 1 67.88 329 ILE B O 1
ATOM 6490 N N . SER B 1 330 ? 6.809 -36.219 -25.5 1 82.25 330 SER B N 1
ATOM 6491 C CA . SER B 1 330 ? 7.812 -37.25 -25.766 1 82.25 330 SER B CA 1
ATOM 6492 C C . SER B 1 330 ? 9.062 -36.625 -26.391 1 82.25 330 SER B C 1
ATOM 6494 O O . SER B 1 330 ? 9 -35.594 -27.047 1 82.25 330 SER B O 1
ATOM 6496 N N . ALA B 1 331 ? 10.242 -37.094 -26.062 1 88.19 331 ALA B N 1
ATOM 6497 C CA . ALA B 1 331 ? 11.523 -36.719 -26.625 1 88.19 331 ALA B CA 1
ATOM 6498 C C . ALA B 1 331 ? 12.375 -37.938 -26.969 1 88.19 331 ALA B C 1
ATOM 6500 O O . ALA B 1 331 ? 12.445 -38.875 -26.188 1 88.19 331 ALA B O 1
ATOM 6501 N N . GLY B 1 332 ? 12.883 -37.906 -28.203 1 91.31 332 GLY B N 1
ATOM 6502 C CA . GLY B 1 332 ? 13.648 -39.062 -28.625 1 91.31 332 GLY B CA 1
ATOM 6503 C C . GLY B 1 332 ? 14.961 -38.688 -29.312 1 91.31 332 GLY B C 1
ATOM 6504 O O . GLY B 1 332 ? 15.203 -37.531 -29.625 1 91.31 332 GLY B O 1
ATOM 6505 N N . THR B 1 333 ? 15.852 -39.656 -29.359 1 94.62 333 THR B N 1
ATOM 6506 C CA . THR B 1 333 ? 17.125 -39.5 -30.047 1 94.62 333 THR B CA 1
ATOM 6507 C C . THR B 1 333 ? 17.609 -40.875 -30.578 1 94.62 333 THR B C 1
ATOM 6509 O O . THR B 1 333 ? 17.172 -41.906 -30.109 1 94.62 333 THR B O 1
ATOM 6512 N N . TRP B 1 334 ? 18.422 -40.844 -31.625 1 95.44 334 TRP B N 1
ATOM 6513 C CA . TRP B 1 334 ? 19.078 -42.031 -32.156 1 95.44 334 TRP B CA 1
ATOM 6514 C C . TRP B 1 334 ? 20.438 -42.219 -31.531 1 95.44 334 TRP B C 1
ATOM 6516 O O . TRP B 1 334 ? 21.188 -41.281 -31.312 1 95.44 334 TRP B O 1
ATOM 6526 N N . VAL B 1 335 ? 20.75 -43.438 -31.234 1 95.81 335 VAL B N 1
ATOM 6527 C CA . VAL B 1 335 ? 22.062 -43.781 -30.672 1 95.81 335 VAL B CA 1
ATOM 6528 C C . VAL B 1 335 ? 22.719 -44.875 -31.531 1 95.81 335 VAL B C 1
ATOM 6530 O O . VAL B 1 335 ? 22.156 -45.969 -31.703 1 95.81 335 VAL B O 1
ATOM 6533 N N . ASP B 1 336 ? 23.891 -44.594 -31.984 1 94.44 336 ASP B N 1
ATOM 6534 C CA . ASP B 1 336 ? 24.656 -45.562 -32.781 1 94.44 336 ASP B CA 1
ATOM 6535 C C . ASP B 1 336 ? 25.047 -46.781 -31.953 1 94.44 336 ASP B C 1
ATOM 6537 O O . ASP B 1 336 ? 25.625 -46.625 -30.859 1 94.44 336 ASP B O 1
ATOM 6541 N N . PRO B 1 337 ? 24.766 -47.969 -32.5 1 92.81 337 PRO B N 1
ATOM 6542 C CA . PRO B 1 337 ? 25.172 -49.156 -31.781 1 92.81 337 PRO B CA 1
ATOM 6543 C C . PRO B 1 337 ? 26.688 -49.25 -31.578 1 92.81 337 PRO B C 1
ATOM 6545 O O . PRO B 1 337 ? 27.156 -49.969 -30.688 1 92.81 337 PRO B O 1
ATOM 6548 N N . LYS B 1 338 ? 27.406 -48.531 -32.312 1 92.81 338 LYS B N 1
ATOM 6549 C CA . LYS B 1 338 ? 28.859 -48.531 -32.188 1 92.81 338 LYS B CA 1
ATOM 6550 C C . LYS B 1 338 ? 29.344 -47.312 -31.422 1 92.81 338 LYS B C 1
ATOM 6552 O O . LYS B 1 338 ? 30.5 -46.906 -31.547 1 92.81 338 LYS B O 1
ATOM 6557 N N . HIS B 1 339 ? 28.531 -46.719 -30.75 1 94.5 339 HIS B N 1
ATOM 6558 C CA . HIS B 1 339 ? 28.875 -45.531 -29.969 1 94.5 339 HIS B CA 1
ATOM 6559 C C . HIS B 1 339 ? 29.969 -45.812 -28.953 1 94.5 339 HIS B C 1
ATOM 6561 O O . HIS B 1 339 ? 30.906 -45.031 -28.781 1 94.5 339 HIS B O 1
ATOM 6567 N N . ASN B 1 340 ? 29.891 -46.906 -28.172 1 95.56 340 ASN B N 1
ATOM 6568 C CA . ASN B 1 340 ? 30.906 -47.375 -27.219 1 95.56 340 ASN B CA 1
ATOM 6569 C C . ASN B 1 340 ? 30.766 -48.844 -26.922 1 95.56 340 ASN B C 1
ATOM 6571 O O . ASN B 1 340 ? 29.984 -49.562 -27.562 1 95.56 340 ASN B O 1
ATOM 6575 N N . ASN B 1 341 ? 31.438 -49.344 -25.938 1 96.44 341 ASN B N 1
ATOM 6576 C CA . ASN B 1 341 ? 31.438 -50.75 -25.625 1 96.44 341 ASN B CA 1
ATOM 6577 C C . ASN B 1 341 ? 30.094 -51.219 -25.094 1 96.44 341 ASN B C 1
ATOM 6579 O O . ASN B 1 341 ? 29.688 -52.344 -25.344 1 96.44 341 ASN B O 1
ATOM 6583 N N . LEU B 1 342 ? 29.453 -50.375 -24.406 1 96.31 342 LEU B N 1
ATOM 6584 C CA . LEU B 1 342 ? 28.141 -50.719 -23.859 1 96.31 342 LEU B CA 1
ATOM 6585 C C . LEU B 1 342 ? 27.156 -51 -24.984 1 96.31 342 LEU B C 1
ATOM 6587 O O . LEU B 1 342 ? 26.5 -52.031 -24.984 1 96.31 342 LEU B O 1
ATOM 6591 N N . THR B 1 343 ? 27.047 -50.094 -25.938 1 97 343 THR B N 1
ATOM 6592 C CA . THR B 1 343 ? 26.078 -50.25 -27.016 1 97 343 THR B CA 1
ATOM 6593 C C . THR B 1 343 ? 26.438 -51.438 -27.906 1 97 343 THR B C 1
ATOM 6595 O O . THR B 1 343 ? 25.562 -52.125 -28.422 1 97 343 THR B O 1
ATOM 6598 N N . LEU B 1 344 ? 27.672 -51.719 -28.078 1 95.75 344 LEU B N 1
ATOM 659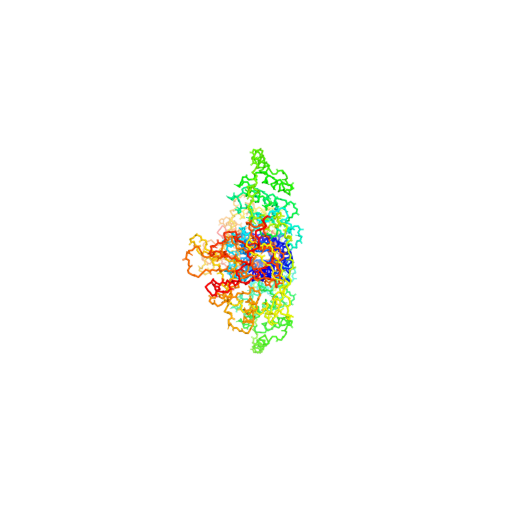9 C CA . LEU B 1 344 ? 28.125 -52.844 -28.844 1 95.75 344 LEU B CA 1
ATOM 6600 C C . LEU B 1 344 ? 27.703 -54.156 -28.188 1 95.75 344 LEU B C 1
ATOM 6602 O O . LEU B 1 344 ? 27.266 -55.094 -28.859 1 95.75 344 LEU B O 1
ATOM 6606 N N . ARG B 1 345 ? 27.875 -54.188 -26.938 1 95.69 345 ARG B N 1
ATOM 6607 C CA . ARG B 1 345 ? 27.5 -55.375 -26.188 1 95.69 345 ARG B CA 1
ATOM 6608 C C . ARG B 1 345 ? 25.984 -55.594 -26.266 1 95.69 345 ARG B C 1
ATOM 6610 O O . ARG B 1 345 ? 25.547 -56.75 -26.391 1 95.69 345 ARG B O 1
ATOM 6617 N N . ILE B 1 346 ? 25.266 -54.562 -26.172 1 96.12 346 ILE B N 1
ATOM 6618 C CA . ILE B 1 346 ? 23.812 -54.656 -26.234 1 96.12 346 ILE B CA 1
ATOM 6619 C C . ILE B 1 346 ? 23.391 -55.156 -27.625 1 96.12 346 ILE B C 1
ATOM 6621 O O . ILE B 1 346 ? 22.516 -56 -27.75 1 96.12 346 ILE B O 1
ATOM 6625 N N . GLU B 1 347 ? 24.016 -54.625 -28.672 1 95.5 347 GLU B N 1
ATOM 6626 C CA . GLU B 1 347 ? 23.703 -55.062 -30.031 1 95.5 347 GLU B CA 1
ATOM 6627 C C . GLU B 1 347 ? 23.953 -56.562 -30.188 1 95.5 347 GLU B C 1
ATOM 6629 O O . GLU B 1 347 ? 23.141 -57.281 -30.781 1 95.5 347 GLU B O 1
ATOM 6634 N N . ARG B 1 348 ? 25.062 -57.031 -29.703 1 94.25 348 ARG B N 1
ATOM 6635 C CA . ARG B 1 348 ? 25.391 -58.438 -29.781 1 94.25 348 ARG B CA 1
ATOM 6636 C C . ARG B 1 348 ? 24.375 -59.281 -29.016 1 94.25 348 ARG B C 1
ATOM 6638 O O . ARG B 1 348 ? 23.953 -60.344 -29.5 1 94.25 348 ARG B O 1
ATOM 6645 N N . ARG B 1 349 ? 24.031 -58.781 -27.891 1 93.81 349 ARG B N 1
ATOM 6646 C CA . ARG B 1 349 ? 23.047 -59.5 -27.094 1 93.81 349 ARG B CA 1
ATOM 6647 C C . ARG B 1 349 ? 21.719 -59.594 -27.844 1 93.81 349 ARG B C 1
ATOM 6649 O O . ARG B 1 349 ? 21.062 -60.656 -27.797 1 93.81 349 ARG B O 1
ATOM 6656 N N . ILE B 1 350 ? 21.312 -58.5 -28.453 1 95.19 350 ILE B N 1
ATOM 6657 C CA . ILE B 1 350 ? 20.062 -58.531 -29.219 1 95.19 350 ILE B CA 1
ATOM 6658 C C . ILE B 1 350 ? 20.125 -59.594 -30.297 1 95.19 350 ILE B C 1
ATOM 6660 O O . ILE B 1 350 ? 19.188 -60.375 -30.438 1 95.19 350 ILE B O 1
ATOM 6664 N N . SER B 1 351 ? 21.188 -59.594 -31.016 1 93 351 SER B N 1
ATOM 6665 C CA . SER B 1 351 ? 21.359 -60.594 -32.094 1 93 351 SER B CA 1
ATOM 6666 C C . SER B 1 351 ? 21.266 -62 -31.531 1 93 351 SER B C 1
ATOM 6668 O O . SER B 1 351 ? 20.594 -62.844 -32.125 1 93 351 SER B O 1
ATOM 6670 N N . ASP B 1 352 ? 21.906 -62.188 -30.453 1 88.44 352 ASP B N 1
ATOM 6671 C CA . ASP B 1 352 ? 21.922 -63.5 -29.828 1 88.44 352 ASP B CA 1
ATOM 6672 C C . ASP B 1 352 ? 20.531 -63.875 -29.312 1 88.44 352 ASP B C 1
ATOM 6674 O O . ASP B 1 352 ? 20.125 -65.062 -29.406 1 88.44 352 ASP B O 1
ATOM 6678 N N . MET B 1 353 ? 19.844 -62.938 -28.766 1 89.44 353 MET B N 1
ATOM 6679 C CA . MET B 1 353 ? 18.547 -63.156 -28.141 1 89.44 353 MET B CA 1
ATOM 6680 C C . MET B 1 353 ? 17.516 -63.562 -29.203 1 89.44 353 MET B C 1
ATOM 6682 O O . MET B 1 353 ? 16.703 -64.438 -28.984 1 89.44 353 MET B O 1
ATOM 6686 N N . VAL B 1 354 ? 17.547 -62.906 -30.297 1 90.44 354 VAL B N 1
ATOM 6687 C CA . VAL B 1 354 ? 16.453 -63.062 -31.234 1 90.44 354 VAL B CA 1
ATOM 6688 C C . VAL B 1 354 ? 16.922 -63.906 -32.438 1 90.44 354 VAL B C 1
ATOM 6690 O O . VAL B 1 354 ? 16.125 -64.188 -33.312 1 90.44 354 VAL B O 1
ATOM 6693 N N . ASP B 1 355 ? 18.203 -64.188 -32.5 1 89.06 355 ASP B N 1
ATOM 6694 C CA . ASP B 1 355 ? 18.812 -65 -33.531 1 89.06 355 ASP B CA 1
ATOM 6695 C C . ASP B 1 355 ? 18.625 -64.375 -34.938 1 89.06 355 ASP B C 1
ATOM 6697 O O . ASP B 1 355 ? 18.172 -65.062 -35.844 1 89.06 355 ASP B O 1
ATOM 6701 N N . LEU B 1 356 ? 18.859 -63.156 -35 1 92.44 356 LEU B N 1
ATOM 6702 C CA . LEU B 1 356 ? 18.797 -62.438 -36.25 1 92.44 356 LEU B CA 1
ATOM 6703 C C . LEU B 1 356 ? 20.047 -61.594 -36.469 1 92.44 356 LEU B C 1
ATOM 6705 O O . LEU B 1 356 ? 20.719 -61.219 -35.5 1 92.44 356 LEU B O 1
ATOM 6709 N N . ASN B 1 357 ? 20.297 -61.344 -37.688 1 92.75 357 ASN B N 1
ATOM 6710 C CA . ASN B 1 357 ? 21.406 -60.469 -38.062 1 92.75 357 ASN B CA 1
ATOM 6711 C C . ASN B 1 357 ? 21 -59 -38.062 1 92.75 357 ASN B C 1
ATOM 6713 O O . ASN B 1 357 ? 20.031 -58.625 -38.719 1 92.75 357 ASN B O 1
ATOM 6717 N N . LEU B 1 358 ? 21.781 -58.156 -37.375 1 93.69 358 LEU B N 1
ATOM 6718 C CA . LEU B 1 358 ? 21.391 -56.75 -37.188 1 93.69 358 LEU B CA 1
ATOM 6719 C C . LEU B 1 358 ? 22.094 -55.875 -38.219 1 93.69 358 LEU B C 1
ATOM 6721 O O . LEU B 1 358 ? 21.891 -54.656 -38.219 1 93.69 358 LEU B O 1
ATOM 6725 N N . GLU B 1 359 ? 22.812 -56.469 -39.062 1 89.94 359 GLU B N 1
ATOM 6726 C CA . GLU B 1 359 ? 23.516 -55.688 -40.062 1 89.94 359 GLU B CA 1
ATOM 6727 C C . GLU B 1 359 ? 22.531 -54.906 -40.938 1 89.94 359 GLU B C 1
ATOM 6729 O O . GLU B 1 359 ? 21.531 -55.438 -41.406 1 89.94 359 GLU B O 1
ATOM 6734 N N . GLY B 1 360 ? 22.812 -53.625 -41.156 1 86.75 360 GLY B N 1
ATOM 6735 C CA . GLY B 1 360 ? 21.969 -52.812 -42 1 86.75 360 GLY B CA 1
ATOM 6736 C C . GLY B 1 360 ? 20.734 -52.25 -41.25 1 86.75 360 GLY B C 1
ATOM 6737 O O . GLY B 1 360 ? 19.969 -51.5 -41.812 1 86.75 360 GLY B O 1
ATOM 6738 N N . SER B 1 361 ? 20.594 -52.656 -40.062 1 89.75 361 SER B N 1
ATOM 6739 C CA . SER B 1 361 ? 19.438 -52.219 -39.312 1 89.75 361 SER B CA 1
ATOM 6740 C C . SER B 1 361 ? 19.625 -50.781 -38.781 1 89.75 361 SER B C 1
ATOM 6742 O O . SER B 1 361 ? 20.75 -50.25 -38.781 1 89.75 361 SER B O 1
ATOM 6744 N N . GLU B 1 362 ? 18.516 -50.094 -38.438 1 91.81 362 GLU B N 1
ATOM 6745 C CA . GLU B 1 362 ? 18.531 -48.75 -37.875 1 91.81 362 GLU B CA 1
ATOM 6746 C C . GLU B 1 362 ? 19.234 -48.719 -36.5 1 91.81 362 GLU B C 1
ATOM 6748 O O . GLU B 1 362 ? 19.266 -49.719 -35.812 1 91.81 362 GLU B O 1
ATOM 6753 N N . PRO B 1 363 ? 19.797 -47.594 -36.156 1 95 363 PRO B N 1
ATOM 6754 C CA . PRO B 1 363 ? 20.344 -47.438 -34.812 1 95 363 PRO B CA 1
ATOM 6755 C C . PRO B 1 363 ? 19.281 -47.562 -33.719 1 95 363 PRO B C 1
ATOM 6757 O O . PRO B 1 363 ? 18.094 -47.656 -34.031 1 95 363 PRO B O 1
ATOM 6760 N N . PHE B 1 364 ? 19.781 -47.656 -32.438 1 95.94 364 PHE B N 1
ATOM 6761 C CA . PHE B 1 364 ? 18.844 -47.625 -31.312 1 95.94 364 PHE B CA 1
ATOM 6762 C C . PHE B 1 364 ? 18.047 -46.344 -31.297 1 95.94 364 PHE B C 1
ATOM 6764 O O . PHE B 1 364 ? 18.594 -45.25 -31.453 1 95.94 364 PHE B O 1
ATOM 6771 N N . TYR B 1 365 ? 16.812 -46.406 -31.219 1 95.56 365 TYR B N 1
ATOM 6772 C CA . TYR B 1 365 ? 16 -45.219 -31 1 95.56 365 TYR B CA 1
ATOM 6773 C C . TYR B 1 365 ? 15.508 -45.156 -29.562 1 95.56 365 TYR B C 1
ATOM 6775 O O . TYR B 1 365 ? 14.695 -45.969 -29.141 1 95.56 365 TYR B O 1
ATOM 6783 N N . ILE B 1 366 ? 16 -44.188 -28.812 1 96.25 366 ILE B N 1
ATOM 6784 C CA . ILE B 1 366 ? 15.641 -44.031 -27.406 1 96.25 366 ILE B CA 1
ATOM 6785 C C . ILE B 1 366 ? 14.625 -42.875 -27.266 1 96.25 366 ILE B C 1
ATOM 6787 O O . ILE B 1 366 ? 14.828 -41.812 -27.812 1 96.25 366 ILE B O 1
ATOM 6791 N N . ILE B 1 367 ? 13.531 -43.156 -26.578 1 94.5 367 ILE B N 1
ATOM 6792 C CA . ILE B 1 367 ? 12.492 -42.156 -26.406 1 94.5 367 ILE B CA 1
ATOM 6793 C C . ILE B 1 367 ? 12.07 -42.094 -24.938 1 94.5 367 ILE B C 1
ATOM 6795 O O . ILE B 1 367 ? 12 -43.125 -24.25 1 94.5 367 ILE B O 1
ATOM 6799 N N . ARG B 1 368 ? 11.891 -40.906 -24.453 1 93.5 368 ARG B N 1
ATOM 6800 C CA . ARG B 1 368 ? 11.32 -40.656 -23.125 1 93.5 368 ARG B CA 1
ATOM 6801 C C . ARG B 1 368 ? 9.914 -40.062 -23.25 1 93.5 368 ARG B C 1
ATOM 6803 O O . ARG B 1 368 ? 9.727 -39.031 -23.906 1 93.5 368 ARG B O 1
ATOM 6810 N N . TYR B 1 369 ? 8.953 -40.719 -22.734 1 92.25 369 TYR B N 1
ATOM 6811 C CA . TYR B 1 369 ? 7.59 -40.219 -22.641 1 92.25 369 TYR B CA 1
ATOM 6812 C C . TYR B 1 369 ? 7.32 -39.594 -21.281 1 92.25 369 TYR B C 1
ATOM 6814 O O . TYR B 1 369 ? 7.496 -40.25 -20.25 1 92.25 369 TYR B O 1
ATOM 6822 N N . GLY B 1 370 ? 6.984 -38.375 -21.328 1 89.88 370 GLY B N 1
ATOM 6823 C CA . GLY B 1 370 ? 6.543 -37.75 -20.094 1 89.88 370 GLY B CA 1
ATOM 6824 C C . GLY B 1 370 ? 5.07 -37.969 -19.797 1 89.88 370 GLY B C 1
ATOM 6825 O O . GLY B 1 370 ? 4.445 -38.875 -20.359 1 89.88 370 GLY B O 1
ATOM 6826 N N . LEU B 1 371 ? 4.562 -37.188 -18.922 1 90.19 371 LEU B N 1
ATOM 6827 C CA . LEU B 1 371 ? 3.16 -37.25 -18.531 1 90.19 371 LEU B CA 1
ATOM 6828 C C . LEU B 1 371 ? 2.246 -37.156 -19.75 1 90.19 371 LEU B C 1
ATOM 6830 O O . LEU B 1 371 ? 2.393 -36.25 -20.562 1 90.19 371 LEU B O 1
ATOM 6834 N N . GLY B 1 372 ? 1.351 -38.125 -19.844 1 91.94 372 GLY B N 1
ATOM 6835 C CA . GLY B 1 372 ? 0.398 -38.094 -20.938 1 91.94 372 GLY B CA 1
ATOM 6836 C C . GLY B 1 372 ? 0.997 -38.562 -22.25 1 91.94 372 GLY B C 1
ATOM 6837 O O . GLY B 1 372 ? 0.28 -38.719 -23.25 1 91.94 372 GLY B O 1
ATOM 6838 N N . GLY B 1 373 ? 2.268 -38.75 -22.297 1 91.5 373 GLY B N 1
ATOM 6839 C CA . GLY B 1 373 ? 2.918 -39.188 -23.516 1 91.5 373 GLY B CA 1
ATOM 6840 C C . GLY B 1 373 ? 2.416 -40.531 -24.016 1 91.5 373 GLY B C 1
ATOM 6841 O O . GLY B 1 373 ? 2.156 -41.438 -23.203 1 91.5 373 GLY B O 1
ATOM 6842 N N . LEU B 1 374 ? 2.162 -40.594 -25.266 1 91.06 374 LEU B N 1
ATOM 6843 C CA . LEU B 1 374 ? 1.66 -41.812 -25.891 1 91.06 374 LEU B CA 1
ATOM 6844 C C . LEU B 1 374 ? 2.195 -41.969 -27.312 1 91.06 374 LEU B C 1
ATOM 6846 O O . LEU B 1 374 ? 2.863 -41.062 -27.812 1 91.06 374 LEU B O 1
ATOM 6850 N N . TYR B 1 375 ? 2.092 -43.094 -27.797 1 89.5 375 TYR B N 1
ATOM 6851 C CA . TYR B 1 375 ? 2.35 -43.344 -29.219 1 89.5 375 TYR B CA 1
ATOM 6852 C C . TYR B 1 375 ? 1.142 -43.969 -29.891 1 89.5 375 TYR B C 1
ATOM 6854 O O . TYR B 1 375 ? 0.731 -45.062 -29.516 1 89.5 375 TYR B O 1
ATOM 6862 N N . LYS B 1 376 ? 0.595 -43.312 -30.828 1 87.56 376 LYS B N 1
ATOM 6863 C CA . LYS B 1 376 ? -0.613 -43.781 -31.516 1 87.56 376 LYS B CA 1
ATOM 6864 C C . LYS B 1 376 ? -0.391 -45.156 -32.156 1 87.56 376 LYS B C 1
ATOM 6866 O O . LYS B 1 376 ? 0.729 -45.469 -32.562 1 87.56 376 LYS B O 1
ATOM 6871 N N . ALA B 1 377 ? -1.483 -45.875 -32.25 1 91.19 377 ALA B N 1
ATOM 6872 C CA . ALA B 1 377 ? -1.417 -47.188 -32.906 1 91.19 377 ALA B CA 1
ATOM 6873 C C . ALA B 1 377 ? -0.789 -47.094 -34.281 1 91.19 377 ALA B C 1
ATOM 6875 O O . ALA B 1 377 ? -1.105 -46.188 -35.062 1 91.19 377 ALA B O 1
ATOM 6876 N N . HIS B 1 378 ? 0.145 -47.969 -34.562 1 91.88 378 HIS B N 1
ATOM 6877 C CA . HIS B 1 378 ? 0.881 -47.938 -35.812 1 91.88 378 HIS B CA 1
ATOM 6878 C C . HIS B 1 378 ? 1.493 -49.281 -36.156 1 91.88 378 HIS B C 1
ATOM 6880 O O . HIS B 1 378 ? 1.382 -50.219 -35.344 1 91.88 378 HIS B O 1
ATOM 6886 N N . TYR B 1 379 ? 2.002 -49.312 -37.344 1 94.06 379 TYR B N 1
ATOM 6887 C CA . TYR B 1 379 ? 2.811 -50.469 -37.781 1 94.06 379 TYR B CA 1
ATOM 6888 C C . TYR B 1 379 ? 4.285 -50.094 -37.844 1 94.06 379 TYR B C 1
ATOM 6890 O O . TYR B 1 379 ? 4.625 -48.938 -38.125 1 94.06 379 TYR B O 1
ATOM 6898 N N . ASP B 1 380 ? 5.113 -51.031 -37.594 1 93.81 380 ASP B N 1
ATOM 6899 C CA . ASP B 1 380 ? 6.543 -50.75 -37.656 1 93.81 380 ASP B CA 1
ATOM 6900 C C . ASP B 1 380 ? 7.082 -51 -39.062 1 93.81 380 ASP B C 1
ATOM 6902 O O . ASP B 1 380 ? 8.164 -50.531 -39.438 1 93.81 380 ASP B O 1
ATOM 6906 N N . TYR B 1 381 ? 6.371 -51.812 -39.812 1 93.06 381 TYR B N 1
ATOM 6907 C CA . TYR B 1 381 ? 6.828 -52.062 -41.188 1 93.06 381 TYR B CA 1
ATOM 6908 C C . TYR B 1 381 ? 6.516 -50.906 -42.094 1 93.06 381 TYR B C 1
ATOM 6910 O O . TYR B 1 381 ? 5.699 -50.031 -41.75 1 93.06 381 TYR B O 1
ATOM 6918 N N . PHE B 1 382 ? 7.211 -50.906 -43.312 1 88.25 382 PHE B N 1
ATOM 6919 C CA . PHE B 1 382 ? 6.941 -49.906 -44.344 1 88.25 382 PHE B CA 1
ATOM 6920 C C . PHE B 1 382 ? 5.848 -50.375 -45.281 1 88.25 382 PHE B C 1
ATOM 6922 O O . PHE B 1 382 ? 5.758 -51.562 -45.594 1 88.25 382 PHE B O 1
ATOM 6929 N N . ASP B 1 383 ? 4.852 -49.531 -45.625 1 77.62 383 ASP B N 1
ATOM 6930 C CA . ASP B 1 383 ? 3.732 -49.844 -46.5 1 77.62 383 ASP B CA 1
ATOM 6931 C C . ASP B 1 383 ? 4.219 -50.219 -47.875 1 77.62 383 ASP B C 1
ATOM 6933 O O . ASP B 1 383 ? 3.605 -51.062 -48.562 1 77.62 383 ASP B O 1
ATOM 6937 N N . SER B 1 384 ? 5.238 -49.531 -48.406 1 66.62 384 SER B N 1
ATOM 6938 C CA . SER B 1 384 ? 5.586 -49.656 -49.812 1 66.62 384 SER B CA 1
ATOM 6939 C C . SER B 1 384 ? 6.488 -50.875 -50.031 1 66.62 384 SER B C 1
ATOM 6941 O O . SER B 1 384 ? 7.102 -51.375 -49.094 1 66.62 384 SER B O 1
ATOM 6943 N N . ASN B 1 385 ? 6.246 -51.469 -51.156 1 64.88 385 ASN B N 1
ATOM 6944 C CA . ASN B 1 385 ? 7.078 -52.562 -51.656 1 64.88 385 ASN B CA 1
ATOM 6945 C C . ASN B 1 385 ? 8.562 -52.188 -51.625 1 64.88 385 ASN B C 1
ATOM 6947 O O . ASN B 1 385 ? 9.07 -51.594 -52.562 1 64.88 385 ASN B O 1
ATOM 6951 N N . THR B 1 386 ? 9.039 -52.094 -50.438 1 72.31 386 THR B N 1
ATOM 6952 C CA . THR B 1 386 ? 10.461 -51.781 -50.344 1 72.31 386 THR B CA 1
ATOM 6953 C C . THR B 1 386 ? 11.289 -53.062 -50.375 1 72.31 386 THR B C 1
ATOM 6955 O O . THR B 1 386 ? 10.797 -54.125 -50.031 1 72.31 386 THR B O 1
ATOM 6958 N N . ASN B 1 387 ? 12.438 -52.938 -50.875 1 75.94 387 ASN B N 1
ATOM 6959 C CA . ASN B 1 387 ? 13.375 -54.062 -51 1 75.94 387 ASN B CA 1
ATOM 6960 C C . ASN B 1 387 ? 13.953 -54.469 -49.656 1 75.94 387 ASN B C 1
ATOM 6962 O O . ASN B 1 387 ? 14.398 -55.594 -49.469 1 75.94 387 ASN B O 1
ATOM 6966 N N . ASP B 1 388 ? 13.852 -53.625 -48.625 1 86.88 388 ASP B N 1
ATOM 6967 C CA . ASP B 1 388 ? 14.375 -53.906 -47.312 1 86.88 388 ASP B CA 1
ATOM 6968 C C . ASP B 1 388 ? 13.445 -53.375 -46.219 1 86.88 388 ASP B C 1
ATOM 6970 O O . ASP B 1 388 ? 13.555 -52.188 -45.844 1 86.88 388 ASP B O 1
ATOM 6974 N N . ASN B 1 389 ? 12.562 -54.219 -45.781 1 92.56 389 ASN B N 1
ATOM 6975 C CA . ASN B 1 389 ? 11.57 -53.844 -44.781 1 92.56 389 ASN B CA 1
ATOM 6976 C C . ASN B 1 389 ? 12.023 -54.188 -43.375 1 92.56 389 ASN B C 1
ATOM 6978 O O . ASN B 1 389 ? 13.055 -54.844 -43.188 1 92.56 389 ASN B O 1
ATOM 6982 N N . ARG B 1 390 ? 11.336 -53.719 -42.344 1 94.44 390 ARG B N 1
ATOM 6983 C CA . ARG B 1 390 ? 11.602 -54.062 -40.969 1 94.44 390 ARG B CA 1
ATOM 6984 C C . ARG B 1 390 ? 11.008 -55.438 -40.625 1 94.44 390 ARG B C 1
ATOM 6986 O O . ARG B 1 390 ? 9.805 -55.562 -40.375 1 94.44 390 ARG B O 1
ATOM 6993 N N . LEU B 1 391 ? 11.859 -56.406 -40.594 1 93.69 391 LEU B N 1
ATOM 6994 C CA . LEU B 1 391 ? 11.461 -57.781 -40.344 1 93.69 391 LEU B CA 1
ATOM 6995 C C . LEU B 1 391 ? 10.891 -57.969 -38.938 1 93.69 391 LEU B C 1
ATOM 6997 O O . LEU B 1 391 ? 9.852 -58.594 -38.781 1 93.69 391 LEU B O 1
ATOM 7001 N N . ALA B 1 392 ? 11.523 -57.375 -38 1 95.88 392 ALA B N 1
ATOM 7002 C CA . ALA B 1 392 ? 11.156 -57.562 -36.594 1 95.88 392 ALA B CA 1
ATOM 7003 C C . ALA B 1 392 ? 11.5 -56.312 -35.781 1 95.88 392 ALA B C 1
ATOM 7005 O O . ALA B 1 392 ? 12.25 -55.438 -36.25 1 95.88 392 ALA B O 1
ATOM 7006 N N . THR B 1 393 ? 10.844 -56.188 -34.688 1 97.06 393 THR B N 1
ATOM 7007 C CA . THR B 1 393 ? 11.062 -55.125 -33.75 1 97.06 393 THR B CA 1
ATOM 7008 C C . THR B 1 393 ? 11.352 -55.656 -32.344 1 97.06 393 THR B C 1
ATOM 7010 O O . THR B 1 393 ? 10.703 -56.625 -31.906 1 97.06 393 THR B O 1
ATOM 7013 N N . ILE B 1 394 ? 12.305 -55.125 -31.672 1 97.56 394 ILE B N 1
ATOM 7014 C CA . ILE B 1 394 ? 12.492 -55.375 -30.25 1 97.56 394 ILE B CA 1
ATOM 7015 C C . ILE B 1 394 ? 12.484 -54.062 -29.484 1 97.56 394 ILE B C 1
ATOM 7017 O O . ILE B 1 394 ? 13.172 -53.125 -29.859 1 97.56 394 ILE B O 1
ATOM 7021 N N . LEU B 1 395 ? 11.688 -54 -28.453 1 98.06 395 LEU B N 1
ATOM 7022 C CA . LEU B 1 395 ? 11.469 -52.812 -27.625 1 98.06 395 LEU B CA 1
ATOM 7023 C C . LEU B 1 395 ? 11.883 -53.094 -26.188 1 98.06 395 LEU B C 1
ATOM 7025 O O . LEU B 1 395 ? 11.391 -54.031 -25.562 1 98.06 395 LEU B O 1
ATOM 7029 N N . PHE B 1 396 ? 12.773 -52.25 -25.672 1 98.19 396 PHE B N 1
ATOM 7030 C CA . PHE B 1 396 ? 13.258 -52.406 -24.297 1 98.19 396 PHE B CA 1
ATOM 7031 C C . PHE B 1 396 ? 12.625 -51.375 -23.391 1 98.19 396 PHE B C 1
ATOM 7033 O O . PHE B 1 396 ? 12.57 -50.188 -23.719 1 98.19 396 PHE B O 1
ATOM 7040 N N . TYR B 1 397 ? 12.172 -51.812 -22.281 1 98.31 397 TYR B N 1
ATOM 7041 C CA . TYR B 1 397 ? 11.719 -50.938 -21.234 1 98.31 397 TYR B CA 1
ATOM 7042 C C . TYR B 1 397 ? 12.852 -50.594 -20.266 1 98.31 397 TYR B C 1
ATOM 7044 O O . TYR B 1 397 ? 13.438 -51.469 -19.656 1 98.31 397 TYR B O 1
ATOM 7052 N N . MET B 1 398 ? 13.109 -49.312 -20.094 1 98 398 MET B N 1
ATOM 7053 C CA . MET B 1 398 ? 14.273 -48.906 -19.328 1 98 398 MET B CA 1
ATOM 7054 C C . MET B 1 398 ? 13.875 -48.5 -17.906 1 98 398 MET B C 1
ATOM 7056 O O . MET B 1 398 ? 14.734 -48.219 -17.062 1 98 398 MET B O 1
ATOM 7060 N N . ASN B 1 399 ? 12.633 -48.344 -17.625 1 96.62 399 ASN B N 1
ATOM 7061 C CA . ASN B 1 399 ? 12.141 -48.094 -16.266 1 96.62 399 ASN B CA 1
ATOM 7062 C C . ASN B 1 399 ? 10.734 -48.625 -16.062 1 96.62 399 ASN B C 1
ATOM 7064 O O . ASN B 1 399 ? 10.039 -48.938 -17.031 1 96.62 399 ASN B O 1
ATOM 7068 N N . ASP B 1 400 ? 10.422 -48.844 -14.781 1 96.81 400 ASP B N 1
ATOM 7069 C CA . ASP B 1 400 ? 9.031 -49.094 -14.43 1 96.81 400 ASP B CA 1
ATOM 7070 C C . ASP B 1 400 ? 8.195 -47.812 -14.523 1 96.81 400 ASP B C 1
ATOM 7072 O O . ASP B 1 400 ? 8.703 -46.719 -14.297 1 96.81 400 ASP B O 1
ATOM 7076 N N . VAL B 1 401 ? 6.969 -47.969 -14.953 1 96.25 401 VAL B N 1
ATOM 7077 C CA . VAL B 1 401 ? 6.043 -46.844 -14.992 1 96.25 401 VAL B CA 1
ATOM 7078 C C . VAL B 1 401 ? 4.984 -47 -13.906 1 96.25 401 VAL B C 1
ATOM 7080 O O . VAL B 1 401 ? 4.355 -48.062 -13.797 1 96.25 401 VAL B O 1
ATOM 7083 N N . GLU B 1 402 ? 4.824 -46.062 -13.141 1 95.56 402 GLU B N 1
ATOM 7084 C CA . GLU B 1 402 ? 3.926 -46.156 -12 1 95.56 402 GLU B CA 1
ATOM 7085 C C . GLU B 1 402 ? 2.502 -46.5 -12.438 1 95.56 402 GLU B C 1
ATOM 7087 O O . GLU B 1 402 ? 1.883 -47.406 -11.906 1 95.56 402 GLU B O 1
ATOM 7092 N N . GLN B 1 403 ? 1.948 -45.75 -13.344 1 97 403 GLN B N 1
ATOM 7093 C CA . GLN B 1 403 ? 0.653 -46.062 -13.938 1 97 403 GLN B CA 1
ATOM 7094 C C . GLN B 1 403 ? 0.632 -45.719 -15.422 1 97 403 GLN B C 1
ATOM 7096 O O . GLN B 1 403 ? 1.186 -44.688 -15.828 1 97 403 GLN B O 1
ATOM 7101 N N . GLY B 1 404 ? -0.015 -46.594 -16.156 1 96.69 404 GLY B N 1
ATOM 7102 C CA . GLY B 1 404 ? -0.127 -46.375 -17.594 1 96.69 404 GLY B CA 1
ATOM 7103 C C . GLY B 1 404 ? 1.127 -46.75 -18.359 1 96.69 404 GLY B C 1
ATOM 7104 O O . GLY B 1 404 ? 1.975 -47.469 -17.844 1 96.69 404 GLY B O 1
ATOM 7105 N N . GLY B 1 405 ? 1.162 -46.375 -19.656 1 96.56 405 GLY B N 1
ATOM 7106 C CA . GLY B 1 405 ? 2.352 -46.5 -20.484 1 96.56 405 GLY B CA 1
ATOM 7107 C C . GLY B 1 405 ? 2.486 -47.875 -21.125 1 96.56 405 GLY B C 1
ATOM 7108 O O . GLY B 1 405 ? 3.512 -48.188 -21.734 1 96.56 405 GLY B O 1
ATOM 7109 N N . ALA B 1 406 ? 1.512 -48.656 -21.031 1 97.38 406 ALA B N 1
ATOM 7110 C CA . ALA B 1 406 ? 1.596 -50 -21.578 1 97.38 406 ALA B CA 1
ATOM 7111 C C . ALA B 1 406 ? 1.685 -49.969 -23.094 1 97.38 406 ALA B C 1
ATOM 7113 O O . ALA B 1 406 ? 1.306 -48.969 -23.734 1 97.38 406 ALA B O 1
ATOM 7114 N N . THR B 1 407 ? 2.266 -51 -23.656 1 96.62 407 THR B N 1
ATOM 7115 C CA . THR B 1 407 ? 2.168 -51.281 -25.094 1 96.62 407 THR B CA 1
ATOM 7116 C C . THR B 1 407 ? 1.023 -52.25 -25.375 1 96.62 407 THR B C 1
ATOM 7118 O O . THR B 1 407 ? 0.943 -53.312 -24.766 1 96.62 407 THR B O 1
ATOM 7121 N N . VAL B 1 408 ? 0.184 -51.875 -26.297 1 96.12 408 VAL B N 1
ATOM 7122 C CA . VAL B 1 408 ? -0.996 -52.688 -26.531 1 96.12 408 VAL B CA 1
ATOM 7123 C C . VAL B 1 408 ? -1.037 -53.156 -27.984 1 96.12 408 VAL B C 1
ATOM 7125 O O . VAL B 1 408 ? -0.652 -52.406 -28.891 1 96.12 408 VAL B O 1
ATOM 7128 N N . PHE B 1 409 ? -1.444 -54.406 -28.203 1 95.81 409 PHE B N 1
ATOM 7129 C CA . PHE B 1 409 ? -1.74 -55 -29.516 1 95.81 409 PHE B CA 1
ATOM 7130 C C . PHE B 1 409 ? -3.23 -55.281 -29.641 1 95.81 409 PHE B C 1
ATOM 7132 O O . PHE B 1 409 ? -3.697 -56.344 -29.234 1 95.81 409 PHE B O 1
ATOM 7139 N N . PRO B 1 410 ? -3.916 -54.406 -30.234 1 93.69 410 PRO B N 1
ATOM 7140 C CA . PRO B 1 410 ? -5.375 -54.531 -30.266 1 93.69 410 PRO B CA 1
ATOM 7141 C C . PRO B 1 410 ? -5.84 -55.812 -30.953 1 93.69 410 PRO B C 1
ATOM 7143 O O . PRO B 1 410 ? -6.801 -56.438 -30.5 1 93.69 410 PRO B O 1
ATOM 7146 N N . HIS B 1 411 ? -5.184 -56.219 -32.031 1 92.06 411 HIS B N 1
ATOM 7147 C CA . HIS B 1 411 ? -5.625 -57.375 -32.812 1 92.06 411 HIS B CA 1
ATOM 7148 C C . HIS B 1 411 ? -5.461 -58.656 -31.984 1 92.06 411 HIS B C 1
ATOM 7150 O O . HIS B 1 411 ? -6.289 -59.562 -32.094 1 92.06 411 HIS B O 1
ATOM 7156 N N . PHE B 1 412 ? -4.438 -58.688 -31.125 1 89.31 412 PHE B N 1
ATOM 7157 C CA . PHE B 1 412 ? -4.137 -59.875 -30.328 1 89.31 412 PHE B CA 1
ATOM 7158 C C . PHE B 1 412 ? -4.773 -59.781 -28.953 1 89.31 412 PHE B C 1
ATOM 7160 O O . PHE B 1 412 ? -4.785 -60.75 -28.188 1 89.31 412 PHE B O 1
ATOM 7167 N N . GLY B 1 413 ? -5.203 -58.625 -28.672 1 92 413 GLY B N 1
ATOM 7168 C CA . GLY B 1 413 ? -5.684 -58.375 -27.328 1 92 413 GLY B CA 1
ATOM 7169 C C . GLY B 1 413 ? -4.605 -58.562 -26.266 1 92 413 GLY B C 1
ATOM 7170 O O . GLY B 1 413 ? -4.809 -59.219 -25.266 1 92 413 GLY B O 1
ATOM 7171 N N . GLN B 1 414 ? -3.43 -58.062 -26.531 1 92.94 414 GLN B N 1
ATOM 7172 C CA . GLN B 1 414 ? -2.309 -58.156 -25.609 1 92.94 414 GLN B CA 1
ATOM 7173 C C . GLN B 1 414 ? -1.909 -56.812 -25.062 1 92.94 414 GLN B C 1
ATOM 7175 O O . GLN B 1 414 ? -1.886 -55.812 -25.812 1 92.94 414 GLN B O 1
ATOM 7180 N N . THR B 1 415 ? -1.772 -56.781 -23.75 1 95.06 415 THR B N 1
ATOM 7181 C CA . THR B 1 415 ? -1.25 -55.594 -23.062 1 95.06 415 THR B CA 1
ATOM 7182 C C . THR B 1 415 ? 0.06 -55.906 -22.359 1 95.06 415 THR B C 1
ATOM 7184 O O . THR B 1 415 ? 0.117 -56.844 -21.547 1 95.06 415 THR B O 1
ATOM 7187 N N . VAL B 1 416 ? 1.092 -55.188 -22.641 1 95.75 416 VAL B N 1
ATOM 7188 C CA . VAL B 1 416 ? 2.383 -55.406 -22 1 95.75 416 VAL B CA 1
ATOM 7189 C C . VAL B 1 416 ? 2.748 -54.156 -21.172 1 95.75 416 VAL B C 1
ATOM 7191 O O . VAL B 1 416 ? 2.992 -53.094 -21.719 1 95.75 416 VAL B O 1
ATOM 7194 N N . ARG B 1 417 ? 2.865 -54.344 -19.891 1 95.88 417 ARG B N 1
ATOM 7195 C CA . ARG B 1 417 ? 3.244 -53.25 -19 1 95.88 417 ARG B CA 1
ATOM 7196 C C . ARG B 1 417 ? 4.758 -53.094 -18.953 1 95.88 417 ARG B C 1
ATOM 7198 O O . ARG B 1 417 ? 5.5 -54.062 -18.953 1 95.88 417 ARG B O 1
ATOM 7205 N N . PRO B 1 418 ? 5.129 -51.812 -18.891 1 96.94 418 PRO B N 1
ATOM 7206 C CA . PRO B 1 418 ? 6.574 -51.594 -18.828 1 96.94 418 PRO B CA 1
ATOM 7207 C C . PRO B 1 418 ? 7.199 -52.125 -17.547 1 96.94 418 PRO B C 1
ATOM 7209 O O . PRO B 1 418 ? 6.773 -51.719 -16.453 1 96.94 418 PRO B O 1
ATOM 7212 N N . LYS B 1 419 ? 8.133 -52.938 -17.672 1 96.44 419 LYS B N 1
ATOM 7213 C CA . LYS B 1 419 ? 8.969 -53.406 -16.578 1 96.44 419 LYS B CA 1
ATOM 7214 C C . LYS B 1 419 ? 10.453 -53.219 -16.891 1 96.44 419 LYS B C 1
ATOM 7216 O O . LYS B 1 419 ? 10.938 -53.625 -17.938 1 96.44 419 LYS B O 1
ATOM 7221 N N . ARG B 1 420 ? 11.086 -52.562 -15.953 1 97.44 420 ARG B N 1
ATOM 7222 C CA . ARG B 1 420 ? 12.492 -52.219 -16.141 1 97.44 420 ARG B CA 1
ATOM 7223 C C . ARG B 1 420 ? 13.32 -53.438 -16.469 1 97.44 420 ARG B C 1
ATOM 7225 O O . ARG B 1 420 ? 13.273 -54.438 -15.75 1 97.44 420 ARG B O 1
ATOM 7232 N N . GLY B 1 421 ? 14.023 -53.344 -17.547 1 97.06 421 GLY B N 1
ATOM 7233 C CA . GLY B 1 421 ? 14.945 -54.406 -17.906 1 97.06 421 GLY B CA 1
ATOM 7234 C C . GLY B 1 421 ? 14.359 -55.406 -18.875 1 97.06 421 GLY B C 1
ATOM 7235 O O . GLY B 1 421 ? 15.086 -56.219 -19.469 1 97.06 421 GLY B O 1
ATOM 7236 N N . ASN B 1 422 ? 13.062 -55.438 -19.094 1 96.81 422 ASN B N 1
ATOM 7237 C CA . ASN B 1 422 ? 12.414 -56.375 -20.016 1 96.81 422 ASN B CA 1
ATOM 7238 C C . ASN B 1 422 ? 12.477 -55.875 -21.453 1 96.81 422 ASN B C 1
ATOM 7240 O O . ASN B 1 422 ? 12.734 -54.688 -21.703 1 96.81 422 ASN B O 1
ATOM 7244 N N . ALA B 1 423 ? 12.305 -56.781 -22.375 1 97.69 423 ALA B N 1
ATOM 7245 C CA . ALA B 1 423 ? 12.242 -56.438 -23.797 1 97.69 423 ALA B CA 1
ATOM 7246 C C . ALA B 1 423 ? 11.07 -57.156 -24.469 1 97.69 423 ALA B C 1
ATOM 7248 O O . ALA B 1 423 ? 10.789 -58.312 -24.172 1 97.69 423 ALA B O 1
ATOM 7249 N N . LEU B 1 424 ? 10.406 -56.469 -25.266 1 97.5 424 LEU B N 1
ATOM 7250 C CA . LEU B 1 424 ? 9.289 -56.969 -26.062 1 97.5 424 LEU B CA 1
ATOM 7251 C C . LEU B 1 424 ? 9.695 -57.156 -27.516 1 97.5 424 LEU B C 1
ATOM 7253 O O . LEU B 1 424 ? 10.242 -56.25 -28.125 1 97.5 424 LEU B O 1
ATOM 7257 N N . PHE B 1 425 ? 9.461 -58.344 -28.109 1 97.06 425 PHE B N 1
ATOM 7258 C CA . PHE B 1 425 ? 9.898 -58.656 -29.453 1 97.06 425 PHE B CA 1
ATOM 7259 C C . PHE B 1 425 ? 8.734 -59.188 -30.297 1 97.06 425 PHE B C 1
ATOM 7261 O O . PHE B 1 425 ? 7.898 -59.969 -29.781 1 97.06 425 PHE B O 1
ATOM 7268 N N . TRP B 1 426 ? 8.688 -58.812 -31.578 1 96.19 426 TRP B N 1
ATOM 7269 C CA . TRP B 1 426 ? 7.699 -59.406 -32.5 1 96.19 426 TRP B CA 1
ATOM 7270 C C . TRP B 1 426 ? 8.172 -59.312 -33.938 1 96.19 426 TRP B C 1
ATOM 7272 O O . TRP B 1 426 ? 9 -58.469 -34.281 1 96.19 426 TRP B O 1
ATOM 7282 N N . TYR B 1 427 ? 7.672 -60.188 -34.781 1 95.25 427 TYR B N 1
ATOM 7283 C CA . TYR B 1 427 ? 7.914 -60.125 -36.219 1 95.25 427 TYR B CA 1
ATOM 7284 C C . TYR B 1 427 ? 6.871 -59.25 -36.906 1 95.25 427 TYR B C 1
ATOM 7286 O O . TYR B 1 427 ? 5.672 -59.406 -36.656 1 95.25 427 TYR B O 1
ATOM 7294 N N . ASN B 1 428 ? 7.336 -58.438 -37.812 1 94.69 428 ASN B N 1
ATOM 7295 C CA . ASN B 1 428 ? 6.445 -57.562 -38.562 1 94.69 428 ASN B CA 1
ATOM 7296 C C . ASN B 1 428 ? 6.07 -58.219 -39.906 1 94.69 428 ASN B C 1
ATOM 7298 O O . ASN B 1 428 ? 5.07 -57.844 -40.531 1 94.69 428 ASN B O 1
ATOM 7302 N N . ILE B 1 429 ? 6.938 -59.031 -40.344 1 91.62 429 ILE B N 1
ATOM 7303 C CA . ILE B 1 429 ? 6.777 -59.688 -41.656 1 91.62 429 ILE B CA 1
ATOM 7304 C C . ILE B 1 429 ? 6.559 -61.188 -41.469 1 91.62 429 ILE B C 1
ATOM 7306 O O . ILE B 1 429 ? 7.238 -61.812 -40.656 1 91.62 429 ILE B O 1
ATOM 7310 N N . GLN B 1 430 ? 5.691 -61.719 -42.188 1 88.94 430 GLN B N 1
ATOM 7311 C CA . GLN B 1 430 ? 5.402 -63.156 -42.156 1 88.94 430 GLN B CA 1
ATOM 7312 C C . GLN B 1 430 ? 6.477 -63.969 -42.875 1 88.94 430 GLN B C 1
ATOM 7314 O O . GLN B 1 430 ? 7.297 -63.406 -43.594 1 88.94 430 GLN B O 1
ATOM 7319 N N . HIS B 1 431 ? 6.441 -65.25 -42.656 1 84.38 431 HIS B N 1
ATOM 7320 C CA . HIS B 1 431 ? 7.434 -66.125 -43.281 1 84.38 431 HIS B CA 1
ATOM 7321 C C . HIS B 1 431 ? 7.359 -66.062 -44.781 1 84.38 431 HIS B C 1
ATOM 7323 O O . HIS B 1 431 ? 8.367 -66.25 -45.469 1 84.38 431 HIS B O 1
ATOM 7329 N N . ASN B 1 432 ? 6.18 -65.75 -45.312 1 83.12 432 ASN B N 1
ATOM 7330 C CA . ASN B 1 432 ? 5.996 -65.688 -46.75 1 83.12 432 ASN B CA 1
ATOM 7331 C C . ASN B 1 432 ? 6.422 -64.375 -47.344 1 83.12 432 ASN B C 1
ATOM 7333 O O . ASN B 1 432 ? 6.285 -64.125 -48.531 1 83.12 432 ASN B O 1
ATOM 7337 N N . GLY B 1 433 ? 6.871 -63.469 -46.5 1 83.88 433 GLY B N 1
ATOM 7338 C CA . GLY B 1 433 ? 7.414 -62.219 -46.969 1 83.88 433 GLY B CA 1
ATOM 7339 C C . GLY B 1 433 ? 6.402 -61.094 -46.969 1 83.88 433 GLY B C 1
ATOM 7340 O O . GLY B 1 433 ? 6.75 -59.938 -47.219 1 83.88 433 GLY B O 1
ATOM 7341 N N . THR B 1 434 ? 5.211 -61.375 -46.594 1 88.62 434 THR B N 1
ATOM 7342 C CA . THR B 1 434 ? 4.184 -60.344 -46.594 1 88.62 434 THR B CA 1
ATOM 7343 C C . THR B 1 434 ? 4.121 -59.688 -45.219 1 88.62 434 THR B C 1
ATOM 7345 O O . THR B 1 434 ? 4.441 -60.312 -44.188 1 88.62 434 THR B O 1
ATOM 7348 N N . VAL B 1 435 ? 3.773 -58.438 -45.219 1 92.44 435 VAL B N 1
ATOM 7349 C CA . VAL B 1 435 ? 3.641 -57.719 -43.969 1 92.44 435 VAL B CA 1
ATOM 7350 C C . VAL B 1 435 ? 2.518 -58.312 -43.125 1 92.44 435 VAL B C 1
ATOM 7352 O O . VAL B 1 435 ? 1.544 -58.844 -43.656 1 92.44 435 VAL B O 1
ATOM 7355 N N . ASP B 1 436 ? 2.559 -58.281 -41.844 1 94.19 436 ASP B N 1
ATOM 7356 C CA . ASP B 1 436 ? 1.534 -58.812 -40.938 1 94.19 436 ASP B CA 1
ATOM 7357 C C . ASP B 1 436 ? 0.749 -57.656 -40.312 1 94.19 436 ASP B C 1
ATOM 7359 O O . ASP B 1 436 ? 1.186 -57.094 -39.312 1 94.19 436 ASP B O 1
ATOM 7363 N N . THR B 1 437 ? -0.417 -57.406 -40.719 1 93.44 437 THR B N 1
ATOM 7364 C CA . THR B 1 437 ? -1.225 -56.281 -40.281 1 93.44 437 THR B CA 1
ATOM 7365 C C . THR B 1 437 ? -1.731 -56.5 -38.844 1 93.44 437 THR B C 1
ATOM 7367 O O . THR B 1 437 ? -2.201 -55.562 -38.188 1 93.44 437 THR B O 1
ATOM 7370 N N . ARG B 1 438 ? -1.623 -57.688 -38.375 1 95.06 438 ARG B N 1
ATOM 7371 C CA . ARG B 1 438 ? -2.061 -58 -37 1 95.06 438 ARG B CA 1
ATOM 7372 C C . ARG B 1 438 ? -1.103 -57.406 -36 1 95.06 438 ARG B C 1
ATOM 7374 O O . ARG B 1 438 ? -1.417 -57.344 -34.781 1 95.06 438 ARG B O 1
ATOM 7381 N N . THR B 1 439 ? 0.072 -56.938 -36.406 1 95 439 THR B N 1
ATOM 7382 C CA . THR B 1 439 ? 1.089 -56.406 -35.5 1 95 439 THR B CA 1
ATOM 7383 C C . THR B 1 439 ? 0.85 -54.938 -35.188 1 95 439 THR B C 1
ATOM 7385 O O . THR B 1 439 ? 1.734 -54.281 -34.656 1 95 439 THR B O 1
ATOM 7388 N N . LEU B 1 440 ? -0.38 -54.438 -35.5 1 95.19 440 LEU B N 1
ATOM 7389 C CA . LEU B 1 440 ? -0.751 -53.094 -35.062 1 95.19 440 LEU B CA 1
ATOM 7390 C C . LEU B 1 440 ? -0.561 -52.969 -33.562 1 95.19 440 LEU B C 1
ATOM 7392 O O . LEU B 1 440 ? -1.012 -53.812 -32.781 1 95.19 440 LEU B O 1
ATOM 7396 N N . HIS B 1 441 ? 0.165 -51.938 -33.125 1 95 441 HIS B N 1
ATOM 7397 C CA . HIS B 1 441 ? 0.402 -51.75 -31.703 1 95 441 HIS B CA 1
ATOM 7398 C C . HIS B 1 441 ? 0.527 -50.25 -31.375 1 95 441 HIS B C 1
ATOM 7400 O O . HIS B 1 441 ? 0.668 -49.438 -32.281 1 95 441 HIS B O 1
ATOM 7406 N N . GLY B 1 442 ? 0.343 -49.906 -30.125 1 94 442 GLY B N 1
ATOM 7407 C CA . GLY B 1 442 ? 0.454 -48.531 -29.672 1 94 442 GLY B CA 1
ATOM 7408 C C . GLY B 1 442 ? 0.916 -48.438 -28.219 1 94 442 GLY B C 1
ATOM 7409 O O . GLY B 1 442 ? 0.899 -49.406 -27.484 1 94 442 GLY B O 1
ATOM 7410 N N . GLY B 1 443 ? 1.439 -47.281 -27.953 1 94.88 443 GLY B N 1
ATOM 7411 C CA . GLY B 1 443 ? 1.807 -46.969 -26.578 1 94.88 443 GLY B CA 1
ATOM 7412 C C . GLY B 1 443 ? 0.746 -46.188 -25.844 1 94.88 443 GLY B C 1
ATOM 7413 O O . GLY B 1 443 ? 0.389 -45.062 -26.281 1 94.88 443 GLY B O 1
ATOM 7414 N N . CYS B 1 444 ? 0.249 -46.719 -24.75 1 96.12 444 CYS B N 1
ATOM 7415 C CA . CYS B 1 444 ? -0.759 -46.031 -23.938 1 96.12 444 CYS B CA 1
ATOM 7416 C C . CYS B 1 444 ? -0.179 -44.812 -23.266 1 96.12 444 CYS B C 1
ATOM 7418 O O . CYS B 1 444 ? 1.01 -44.75 -22.938 1 96.12 444 CYS B O 1
ATOM 7420 N N . PRO B 1 445 ? -1.016 -43.812 -23.031 1 95.06 445 PRO B N 1
ATOM 7421 C CA . PRO B 1 445 ? -0.504 -42.594 -22.359 1 95.06 445 PRO B CA 1
ATOM 7422 C C . PRO B 1 445 ? -0.017 -42.906 -20.938 1 95.06 445 PRO B C 1
ATOM 7424 O O . PRO B 1 445 ? -0.633 -43.688 -20.219 1 95.06 445 PRO B O 1
ATOM 7427 N N . VAL B 1 446 ? 1.109 -42.25 -20.609 1 96 446 VAL B N 1
ATOM 7428 C CA . VAL B 1 446 ? 1.615 -42.375 -19.234 1 96 446 VAL B CA 1
ATOM 7429 C C . VAL B 1 446 ? 0.683 -41.625 -18.281 1 96 446 VAL B C 1
ATOM 7431 O O . VAL B 1 446 ? 0.434 -40.438 -18.453 1 96 446 VAL B O 1
ATOM 7434 N N . LEU B 1 447 ? 0.094 -42.281 -17.344 1 96.81 447 LEU B N 1
ATOM 7435 C CA . LEU B 1 447 ? -0.823 -41.656 -16.391 1 96.81 447 LEU B CA 1
ATOM 7436 C C . LEU B 1 447 ? -0.059 -41.031 -15.227 1 96.81 447 LEU B C 1
ATOM 7438 O O . LEU B 1 447 ? -0.271 -39.875 -14.914 1 96.81 447 LEU B O 1
ATOM 7442 N N . VAL B 1 448 ? 0.82 -41.812 -14.555 1 96.88 448 VAL B N 1
ATOM 7443 C CA . VAL B 1 448 ? 1.693 -41.281 -13.508 1 96.88 448 VAL B CA 1
ATOM 7444 C C . VAL B 1 448 ? 3.129 -41.75 -13.766 1 96.88 448 VAL B C 1
ATOM 7446 O O . VAL B 1 448 ? 3.385 -42.938 -13.992 1 96.88 448 VAL B O 1
ATOM 7449 N N . GLY B 1 449 ? 4.051 -40.75 -13.797 1 94.5 449 GLY B N 1
ATOM 7450 C CA . GLY B 1 449 ? 5.453 -41.062 -14.008 1 94.5 449 GLY B CA 1
ATOM 7451 C C . GLY B 1 449 ? 5.945 -40.719 -15.391 1 94.5 449 GLY B C 1
ATOM 7452 O O . GLY B 1 449 ? 5.473 -39.75 -15.992 1 94.5 449 GLY B O 1
ATOM 7453 N N . SER B 1 450 ? 7.008 -41.375 -15.773 1 93.19 450 SER B N 1
ATOM 7454 C CA . SER B 1 450 ? 7.609 -41.25 -17.094 1 93.19 450 SER B CA 1
ATOM 7455 C C . SER B 1 450 ? 7.992 -42.625 -17.641 1 93.19 450 SER B C 1
ATOM 7457 O O . SER B 1 450 ? 8.078 -43.594 -16.891 1 93.19 450 SER B O 1
ATOM 7459 N N . LYS B 1 451 ? 8.148 -42.688 -18.906 1 95.56 451 LYS B N 1
ATOM 7460 C CA . LYS B 1 451 ? 8.477 -43.938 -19.562 1 95.56 451 LYS B CA 1
ATOM 7461 C C . LYS B 1 451 ? 9.68 -43.781 -20.484 1 95.56 451 LYS B C 1
ATOM 7463 O O . LYS B 1 451 ? 9.68 -42.938 -21.375 1 95.56 451 LYS B O 1
ATOM 7468 N N . TRP B 1 452 ? 10.719 -44.562 -20.203 1 96.62 452 TRP B N 1
ATOM 7469 C CA . TRP B 1 452 ? 11.898 -44.656 -21.078 1 96.62 452 TRP B CA 1
ATOM 7470 C C . TRP B 1 452 ? 11.922 -45.969 -21.828 1 96.62 452 TRP B C 1
ATOM 7472 O O . TRP B 1 452 ? 11.797 -4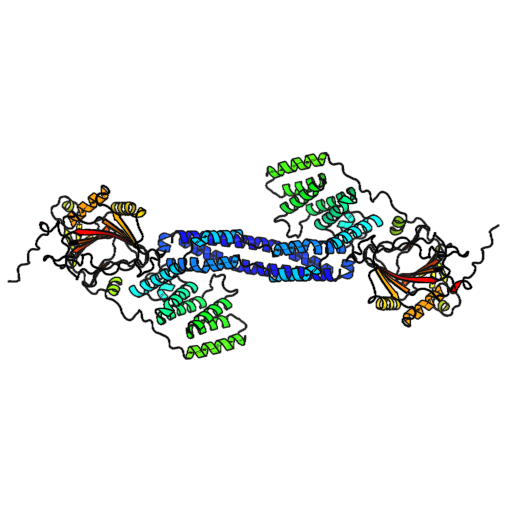7.062 -21.219 1 96.62 452 TRP B O 1
ATOM 7482 N N . ILE B 1 453 ? 12.109 -45.844 -23.141 1 97.38 453 ILE B N 1
ATOM 7483 C CA . ILE B 1 453 ? 12.227 -47.062 -23.938 1 97.38 453 ILE B CA 1
ATOM 7484 C C . ILE B 1 453 ? 13.32 -46.906 -24.984 1 97.38 453 ILE B C 1
ATOM 7486 O O . ILE B 1 453 ? 13.695 -45.781 -25.312 1 97.38 453 ILE B O 1
ATOM 7490 N N . PHE B 1 454 ? 13.906 -47.875 -25.422 1 95.44 454 PHE B N 1
ATOM 7491 C CA . PHE B 1 454 ? 14.688 -47.844 -26.656 1 95.44 454 PHE B CA 1
ATOM 7492 C C . PHE B 1 454 ? 14.281 -48.969 -27.594 1 95.44 454 PHE B C 1
ATOM 7494 O O . PHE B 1 454 ? 14.008 -50.062 -27.141 1 95.44 454 PHE B O 1
ATOM 7501 N N . THR B 1 455 ? 14.141 -48.719 -28.859 1 96.62 455 THR B N 1
ATOM 7502 C CA . THR B 1 455 ? 13.664 -49.656 -29.891 1 96.62 455 THR B CA 1
ATOM 7503 C C . THR B 1 455 ? 14.773 -49.938 -30.891 1 96.62 455 THR B C 1
ATOM 7505 O O . THR B 1 455 ? 15.531 -49.062 -31.281 1 96.62 455 THR B O 1
ATOM 7508 N N . GLN B 1 456 ? 14.906 -51.188 -31.25 1 96.88 456 GLN B N 1
ATOM 7509 C CA . GLN B 1 456 ? 15.727 -51.656 -32.375 1 96.88 456 GLN B CA 1
ATOM 7510 C C . GLN B 1 456 ? 14.867 -52.312 -33.469 1 96.88 456 GLN B C 1
ATOM 7512 O O . GLN B 1 456 ? 14.203 -53.312 -33.219 1 96.88 456 GLN B O 1
ATOM 7517 N N . TRP B 1 457 ? 14.891 -51.688 -34.594 1 96.44 457 TRP B N 1
ATOM 7518 C CA . TRP B 1 457 ? 14.242 -52.281 -35.75 1 96.44 457 TRP B CA 1
ATOM 7519 C C . TRP B 1 457 ? 15.227 -53.156 -36.562 1 96.44 457 TRP B C 1
ATOM 7521 O O . TRP B 1 457 ? 16.328 -52.688 -36.844 1 96.44 457 TRP B O 1
ATOM 7531 N N . ILE B 1 458 ? 14.844 -54.375 -36.812 1 95.19 458 ILE B N 1
ATOM 7532 C CA . ILE B 1 458 ? 15.703 -55.312 -37.5 1 95.19 458 ILE B CA 1
ATOM 7533 C C . ILE B 1 458 ? 15.227 -55.5 -38.938 1 95.19 458 ILE B C 1
ATOM 7535 O O . ILE B 1 458 ? 14.055 -55.844 -39.188 1 95.19 458 ILE B O 1
ATOM 7539 N N . HIS B 1 459 ? 16.094 -55.438 -39.906 1 93.38 459 HIS B N 1
ATOM 7540 C CA . HIS B 1 459 ? 15.719 -55.406 -41.344 1 93.38 459 HIS B CA 1
ATOM 7541 C C . HIS B 1 459 ? 15.695 -56.812 -41.938 1 93.38 459 HIS B C 1
ATOM 7543 O O . HIS B 1 459 ? 16.344 -57.719 -41.406 1 93.38 459 HIS B O 1
ATOM 7549 N N . GLU B 1 460 ? 15.078 -56.906 -43.062 1 90 460 GLU B N 1
ATOM 7550 C CA . GLU B 1 460 ? 14.781 -58.188 -43.688 1 90 460 GLU B CA 1
ATOM 7551 C C . GLU B 1 460 ? 15.953 -58.656 -44.531 1 90 460 GLU B C 1
ATOM 7553 O O . GLU B 1 460 ? 16.297 -59.844 -44.531 1 90 460 GLU B O 1
ATOM 7558 N N . LEU B 1 461 ? 16.656 -57.844 -45.219 1 86.19 461 LEU B N 1
ATOM 7559 C CA . LEU B 1 461 ? 17.609 -58.219 -46.25 1 86.19 461 LEU B CA 1
ATOM 7560 C C . LEU B 1 461 ? 18.766 -59.031 -45.656 1 86.19 461 LEU B C 1
ATOM 7562 O O . LEU B 1 461 ? 19.094 -60.125 -46.156 1 86.19 461 LEU B O 1
ATOM 7566 N N . PRO B 1 462 ? 19.312 -58.594 -44.656 1 86.75 462 PRO B N 1
ATOM 7567 C CA . PRO B 1 462 ? 20.406 -59.406 -44.094 1 86.75 462 PRO B CA 1
ATOM 7568 C C . PRO B 1 462 ? 19.938 -60.719 -43.531 1 86.75 462 PRO B C 1
ATOM 7570 O O . PRO B 1 462 ? 20.75 -61.594 -43.219 1 86.75 462 PRO B O 1
ATOM 7573 N N . ASN B 1 463 ? 18.672 -60.875 -43.375 1 86.94 463 ASN B N 1
ATOM 7574 C CA . ASN B 1 463 ? 18.125 -62.062 -42.75 1 86.94 463 ASN B CA 1
ATOM 7575 C C . ASN B 1 463 ? 17.391 -62.969 -43.75 1 86.94 463 ASN B C 1
ATOM 7577 O O . ASN B 1 463 ? 16.703 -63.906 -43.344 1 86.94 463 ASN B O 1
ATOM 7581 N N . MET B 1 464 ? 17.469 -62.688 -44.969 1 77.44 464 MET B N 1
ATOM 7582 C CA . MET B 1 464 ? 16.828 -63.469 -46.031 1 77.44 464 MET B CA 1
ATOM 7583 C C . MET B 1 464 ? 17.281 -64.938 -45.969 1 77.44 464 MET B C 1
ATOM 7585 O O . MET B 1 464 ? 16.484 -65.812 -46.188 1 77.44 464 MET B O 1
ATOM 7589 N N . PHE B 1 465 ? 18.547 -65.125 -45.688 1 68.62 465 PHE B N 1
ATOM 7590 C CA . PHE B 1 465 ? 19.031 -66.5 -45.656 1 68.62 465 PHE B CA 1
ATOM 7591 C C . PHE B 1 465 ? 19.188 -66.938 -44.219 1 68.62 465 PHE B C 1
ATOM 7593 O O . PHE B 1 465 ? 19.672 -68.062 -43.969 1 68.62 465 PHE B O 1
ATOM 7600 N N . HIS B 1 466 ? 18.922 -66.188 -43.25 1 59.84 466 HIS B N 1
ATOM 7601 C CA . HIS B 1 466 ? 19.188 -66.5 -41.875 1 59.84 466 HIS B CA 1
ATOM 7602 C C . HIS B 1 466 ? 17.891 -66.875 -41.125 1 59.84 466 HIS B C 1
ATOM 7604 O O . HIS B 1 466 ? 17.938 -67.438 -40.062 1 59.84 466 HIS B O 1
ATOM 7610 N N . ARG B 1 467 ? 16.75 -66.562 -41.562 1 57.69 467 ARG B N 1
ATOM 7611 C CA . ARG B 1 467 ? 15.523 -66.875 -40.812 1 57.69 467 ARG B CA 1
ATOM 7612 C C . ARG B 1 467 ? 15.203 -68.312 -40.875 1 57.69 467 ARG B C 1
ATOM 7614 O O . ARG B 1 467 ? 15.086 -68.938 -41.938 1 57.69 467 ARG B O 1
ATOM 7621 N N . PRO B 1 468 ? 15.359 -69 -39.719 1 50.78 468 PRO B N 1
ATOM 7622 C CA . PRO B 1 468 ? 15.086 -70.438 -39.75 1 50.78 468 PRO B CA 1
ATOM 7623 C C . PRO B 1 468 ? 13.664 -70.75 -40.219 1 50.78 468 PRO B C 1
ATOM 7625 O O . PRO B 1 468 ? 12.727 -70 -39.906 1 50.78 468 PRO B O 1
ATOM 7628 N N . CYS B 1 469 ? 13.5 -71.375 -41.312 1 46.09 469 CYS B N 1
ATOM 7629 C CA . CYS B 1 469 ? 12.219 -71.875 -41.781 1 46.09 469 CYS B CA 1
ATOM 7630 C C . CYS B 1 469 ? 11.492 -72.688 -40.688 1 46.09 469 CYS B C 1
ATOM 7632 O O . CYS B 1 469 ? 12.102 -73.5 -40.031 1 46.09 469 CYS B O 1
ATOM 7634 N N . ARG B 1 470 ? 10.633 -72.062 -39.906 1 45.12 470 ARG B N 1
ATOM 7635 C CA . ARG B 1 470 ? 9.852 -72.875 -38.969 1 45.12 470 ARG B CA 1
ATOM 7636 C C . ARG B 1 470 ? 9.492 -74.188 -39.562 1 45.12 470 ARG B C 1
ATOM 7638 O O . ARG B 1 470 ? 9.023 -74.312 -40.719 1 45.12 470 ARG B O 1
ATOM 7645 N N . LYS B 1 471 ? 10.008 -75.312 -39 1 39.78 471 LYS B N 1
ATOM 7646 C CA . LYS B 1 471 ? 9.516 -76.688 -39.312 1 39.78 471 LYS B CA 1
ATOM 7647 C C . LYS B 1 471 ? 7.992 -76.688 -39.375 1 39.78 471 LYS B C 1
ATOM 7649 O O . LYS B 1 471 ? 7.328 -76.25 -38.438 1 39.78 471 LYS B O 1
ATOM 7654 N N . GLN B 1 472 ? 7.383 -76.75 -40.5 1 35.91 472 GLN B N 1
ATOM 7655 C CA . GLN B 1 472 ? 5.965 -77.062 -40.656 1 35.91 472 GLN B CA 1
ATOM 7656 C C . GLN B 1 472 ? 5.555 -78.188 -39.656 1 35.91 472 GLN B C 1
ATOM 7658 O O . GLN B 1 472 ? 6.191 -79.188 -39.625 1 35.91 472 GLN B O 1
ATOM 7663 N N . GLU B 1 473 ? 5.047 -77.875 -38.5 1 34.25 473 GLU B N 1
ATOM 7664 C CA . GLU B 1 473 ? 4.418 -79 -37.781 1 34.25 473 GLU B CA 1
ATOM 7665 C C . GLU B 1 473 ? 3.715 -79.938 -38.75 1 34.25 473 GLU B C 1
ATOM 7667 O O . GLU B 1 473 ? 3.07 -79.5 -39.688 1 34.25 473 GLU B O 1
ATOM 7672 N N . PRO B 1 474 ? 4.164 -81.25 -38.844 1 33.56 474 PRO B N 1
ATOM 7673 C CA . PRO B 1 474 ? 3.479 -82.25 -39.656 1 33.56 474 PRO B CA 1
ATOM 7674 C C . PRO B 1 474 ? 1.958 -82.188 -39.531 1 33.56 474 PRO B C 1
ATOM 7676 O O . PRO B 1 474 ? 1.434 -81.75 -38.5 1 33.56 474 PRO B O 1
ATOM 7679 N N . SER B 1 475 ? 1.254 -81.875 -40.594 1 30.31 475 SER B N 1
ATOM 7680 C CA . SER B 1 475 ? -0.196 -82.062 -40.594 1 30.31 475 SER B CA 1
ATOM 7681 C C . SER B 1 475 ? -0.617 -83.312 -39.781 1 30.31 475 SER B C 1
ATOM 7683 O O . SER B 1 475 ? 0.084 -84.312 -39.781 1 30.31 475 SER B O 1
ATOM 7685 N N . ALA B 1 476 ? -1.442 -83.25 -38.688 1 34.91 476 ALA B N 1
ATOM 7686 C CA . ALA B 1 476 ? -2.129 -84.375 -38.125 1 34.91 476 ALA B CA 1
ATOM 7687 C C . ALA B 1 476 ? -2.434 -85.438 -39.188 1 34.91 476 ALA B C 1
ATOM 7689 O O . ALA B 1 476 ? -3.225 -85.188 -40.094 1 34.91 476 ALA B O 1
ATOM 7690 N N . ALA B 1 477 ? -1.529 -86.438 -39.438 1 26.8 477 ALA B N 1
ATOM 7691 C CA . ALA B 1 477 ? -2.08 -87.75 -39.844 1 26.8 477 ALA B CA 1
ATOM 7692 C C . ALA B 1 477 ? -2.941 -88.312 -38.75 1 26.8 477 ALA B C 1
ATOM 7694 O O . ALA B 1 477 ? -2.553 -88.312 -37.562 1 26.8 477 ALA B O 1
#

Solvent-accessible surface area (backbone atoms only — not comparable to full-atom values): 50829 Å² total; per-residue (Å²): 108,71,65,54,58,55,47,50,49,50,49,51,52,39,52,50,51,35,45,50,53,50,48,52,57,41,51,54,49,67,67,35,49,64,59,53,48,54,55,44,52,58,37,64,76,41,46,68,66,38,56,19,28,56,54,43,35,42,45,49,47,45,39,53,42,48,52,52,52,48,45,48,50,56,53,68,53,76,68,42,64,68,46,52,49,53,51,61,70,48,50,82,75,44,53,48,72,67,34,45,50,49,42,46,52,40,53,51,48,51,30,61,50,62,66,54,51,61,72,40,44,39,59,17,31,56,94,87,43,78,47,100,34,58,51,54,40,68,47,28,39,51,48,14,62,67,24,49,85,75,31,52,18,49,14,48,53,28,39,47,51,18,48,56,41,53,74,78,47,79,82,84,57,78,68,52,96,40,72,44,52,39,28,44,51,52,16,49,53,31,44,74,69,66,39,28,57,58,16,39,55,32,36,51,52,22,46,66,64,52,72,59,71,70,44,64,70,59,54,53,51,48,52,53,36,49,56,52,27,72,71,56,79,85,57,71,54,59,84,79,71,70,83,46,64,60,34,40,26,59,60,64,61,47,83,62,74,68,73,52,62,73,44,66,54,52,62,79,57,77,67,30,63,74,51,69,37,46,30,34,37,63,37,78,83,64,46,27,36,37,37,48,67,75,46,52,72,68,56,41,52,52,51,49,63,67,40,60,86,55,49,36,72,57,76,71,78,49,94,82,68,79,66,82,55,80,76,63,31,39,29,35,34,78,41,59,45,76,71,45,70,67,38,40,51,51,51,51,47,50,28,65,72,71,63,47,49,59,64,90,31,59,52,37,38,36,37,40,26,29,57,50,14,60,38,73,74,41,66,85,47,64,92,61,94,56,91,64,40,35,30,28,41,39,37,33,22,60,32,59,36,80,32,52,42,25,39,26,24,56,76,69,35,41,62,46,69,47,40,52,18,23,30,42,35,36,49,30,39,42,95,87,68,43,76,42,79,64,56,35,29,27,35,29,42,18,53,30,32,48,42,38,33,38,34,39,48,27,32,32,61,65,26,70,86,56,59,76,74,74,76,72,70,74,74,83,125,106,72,65,54,57,55,49,50,48,50,49,52,52,38,52,51,52,36,44,50,53,50,49,54,58,40,49,55,48,68,66,34,50,62,59,53,49,55,54,44,51,58,37,64,76,41,46,68,65,39,56,18,29,55,54,41,35,40,47,50,47,45,39,52,41,47,52,50,52,48,46,47,50,56,52,66,52,78,66,43,64,68,46,52,50,53,50,62,70,48,51,81,77,43,53,50,72,66,36,44,51,48,44,46,51,41,52,49,47,52,30,61,50,61,65,54,51,62,70,40,45,39,58,17,30,58,94,87,41,79,47,102,34,58,54,52,39,68,48,28,38,52,48,13,61,68,24,50,86,76,32,51,17,49,14,48,52,27,41,47,51,18,46,56,42,54,74,77,48,79,81,84,57,78,67,51,96,41,74,43,53,40,28,44,51,53,16,51,54,31,43,73,72,67,39,28,57,59,15,39,55,31,35,51,52,22,45,66,62,43,75,65,71,70,46,64,69,58,54,52,51,46,51,55,35,49,55,50,27,72,72,57,79,83,58,70,54,57,81,80,75,68,82,47,64,61,34,39,26,58,61,64,60,47,82,61,73,68,72,54,62,75,43,67,53,53,62,80,57,74,64,30,63,75,52,70,38,46,31,35,39,64,38,79,81,65,45,27,36,37,37,48,67,75,46,52,71,66,58,40,52,52,52,49,62,66,39,59,85,54,48,35,73,57,76,70,78,48,94,82,68,78,67,83,56,79,76,65,30,40,29,34,33,78,42,56,44,75,70,47,69,67,39,39,51,50,51,51,47,50,27,65,72,70,62,46,49,60,65,90,32,62,51,36,37,36,37,38,27,29,56,50,14,60,38,74,72,41,66,84,47,66,92,63,94,56,90,63,42,35,30,29,41,39,39,34,22,61,32,59,36,81,33,51,44,24,39,26,24,58,76,68,34,42,62,46,69,47,39,52,17,24,32,42,36,37,50,31,40,41,96,87,69,44,76,41,80,62,55,34,30,27,34,29,42,17,52,29,32,47,43,38,35,40,35,39,47,28,32,32,59,65,26,69,86,54,60,76,77,74,78,72,74,74,73,87,125